Protein AF-0000000080875645 (afdb_homodimer)

Sequence (1184 aa):
MAVIDAKEEVVNSPVTSYVPTEGSVGKGWFVAWEEIKFLFTTREGLLGNYDYAWLLTPDVPPFNRKYKDRVKPFYGIDERIPLLLTLLLGLQHSLAMVGGVVTPPLLIAGASGANLNAETVAYLVSASLILSGIFSFFQIMRFKVFNTGFYIGTGMISVVGEAFAVVPIAQAYFTGQYEGGRCSTVNGVKQPCPEAYGSFIGTVAVVMLFQVLISLIKPRTLMKIFPNLVTGMVLLCIGGGLVASGVKSWAGGSGPCEAGMARPESGFFKLCPNIKAPEPRPWGDPSFIGLGFSVYATILLVELFGAPLIRNCSVVAGLLVGAIISAATGFIDSKTITAAPSGTFVWVKTFPLSVDGSLVLPLLACCITTLVSCLGDVIATAEVSGIDIDGTSGDLDTRVQGGLTADGIWSVLAALGTCTPLVCFAQNNGVIALTGCASRRAGYACCFFLLLAGIASKFGASLVALPPSVIGGMTTFLFTTIVVSGLRILSTVTWNRRNRFIITAALALGLADLIVPDWLVHLLPTGKGGSLQGFYDGISVVIRTAYCLVAIVGVLLNWIIPEENTGDGGLLGSETSNRGAIAGSEPGRKVDMAVIDAKEEVVNSPVTSYVPTEGSVGKGWFVAWEEIKFLFTTREGLLGNYDYAWLLTPDVPPFNRKYKDRVKPFYGIDERIPLLLTLLLGLQHSLAMVGGVVTPPLLIAGASGANLNAETVAYLVSASLILSGIFSFFQIMRFKVFNTGFYIGTGMISVVGEAFAVVPIAQAYFTGQYEGGRCSTVNGVKQPCPEAYGSFIGTVAVVMLFQVLISLIKPRTLMKIFPNLVTGMVLLCIGGGLVASGVKSWAGGSGPCEAGMARPESGFFKLCPNIKAPEPRPWGDPSFIGLGFSVYATILLVELFGAPLIRNCSVVAGLLVGAIISAATGFIDSKTITAAPSGTFVWVKTFPLSVDGSLVLPLLACCITTLVSCLGDVIATAEVSGIDIDGTSGDLDTRVQGGLTADGIWSVLAALGTCTPLVCFAQNNGVIALTGCASRRAGYACCFFLLLAGIASKFGASLVALPPSVIGGMTTFLFTTIVVSGLRILSTVTWNRRNRFIITAALALGLADLIVPDWLVHLLPTGKGGSLQGFYDGISVVIRTAYCLVAIVGVLLNWIIPEENTGDGGLLGSETSNRGAIAGSEPGRKVD

Solvent-accessible surface area (backbone atoms only — not comparable to full-atom values): 59521 Å² total; per-residue (Å²): 132,80,85,68,81,79,76,74,74,78,67,80,69,70,76,79,74,80,69,81,76,88,77,70,70,91,50,43,66,58,47,49,49,52,49,52,48,40,34,74,70,34,65,59,23,32,58,44,94,63,71,65,61,61,41,64,40,34,53,37,91,68,69,27,64,82,56,71,81,62,80,75,65,74,40,40,49,84,44,87,70,22,46,52,56,24,47,53,49,2,47,39,48,31,43,41,41,45,63,59,36,39,42,49,38,50,44,40,32,21,70,56,23,35,25,42,54,69,69,57,32,16,48,42,25,12,33,38,30,31,51,24,13,54,51,18,44,50,24,29,63,34,48,71,46,76,101,48,99,48,38,35,10,46,50,40,64,45,44,34,26,49,40,69,63,49,44,62,55,46,28,45,50,37,52,48,34,43,75,69,57,79,27,52,61,60,97,78,36,72,40,62,27,60,58,59,50,11,22,49,29,33,30,46,30,57,55,27,50,51,35,36,57,55,29,71,47,59,67,70,59,50,42,69,66,52,33,52,69,38,46,12,52,27,33,29,33,40,15,50,55,44,23,42,55,12,42,32,12,14,24,27,26,65,36,81,21,51,27,64,87,61,57,48,87,64,69,67,30,32,18,18,68,24,64,83,41,80,65,45,39,45,50,22,30,50,67,30,44,48,39,8,44,50,12,40,50,40,23,52,48,26,56,64,34,33,15,66,54,45,30,64,22,15,61,46,52,8,44,51,53,25,48,52,53,30,58,75,71,47,46,45,51,63,63,51,35,69,70,37,52,72,60,51,60,73,66,77,67,84,60,61,67,36,75,46,68,31,48,51,57,47,48,49,50,38,43,53,50,50,48,53,50,31,49,54,36,47,53,49,40,34,52,63,41,68,45,74,77,89,53,89,59,69,56,58,58,45,25,43,36,0,34,41,28,32,31,17,50,48,12,24,52,29,14,76,49,71,31,61,48,38,29,59,50,58,64,49,45,53,49,23,60,73,58,28,48,28,22,38,61,26,40,49,35,15,23,50,50,28,31,52,46,11,28,29,23,41,53,23,17,48,60,66,29,46,45,43,12,35,55,9,20,40,39,22,47,54,24,26,44,40,23,47,51,10,50,54,41,41,36,72,48,73,85,45,70,67,50,49,48,44,51,26,61,13,44,30,56,16,49,35,34,50,43,38,56,53,51,62,61,59,57,52,82,81,77,67,76,63,93,56,37,41,55,56,46,16,49,50,42,32,70,66,27,24,28,52,46,20,40,53,46,26,42,51,47,59,70,68,50,73,79,78,74,74,67,83,78,37,82,88,55,80,73,85,67,86,77,71,83,86,73,84,77,77,80,82,88,66,80,131,134,78,84,71,79,80,76,75,75,79,69,81,70,72,77,79,74,81,70,81,75,87,78,69,67,91,50,42,68,57,48,50,49,52,49,50,48,40,33,75,69,33,65,57,22,31,57,44,92,64,71,63,60,60,41,65,40,34,54,37,92,68,69,27,64,81,55,72,81,62,79,76,65,75,38,40,50,83,45,86,70,24,47,51,57,24,48,52,49,2,46,38,49,31,44,39,40,45,62,59,36,39,42,51,39,52,45,40,31,21,70,57,23,34,25,43,53,70,68,57,34,17,47,42,26,12,31,38,28,30,50,24,12,54,49,17,43,50,23,30,63,34,48,70,44,76,100,48,101,48,37,35,11,45,52,41,63,45,44,35,26,48,40,70,64,49,43,61,55,46,27,46,49,36,52,49,34,45,74,68,55,79,26,53,61,60,96,79,36,71,41,62,26,59,58,60,51,12,21,50,28,33,30,46,30,57,56,26,50,51,36,35,58,55,28,72,48,57,67,68,59,51,41,68,66,52,33,53,69,38,48,13,53,27,33,30,33,42,16,51,53,44,24,43,56,12,42,32,12,13,24,27,26,64,38,81,19,50,28,64,86,61,58,48,85,65,66,68,30,33,18,17,70,25,64,83,41,80,65,45,38,44,53,21,30,51,68,30,44,48,39,9,44,49,10,40,50,40,23,52,48,25,56,64,35,34,14,66,55,45,30,64,22,15,58,45,52,7,43,51,53,26,48,53,52,31,57,74,70,45,46,45,51,62,64,53,35,68,69,38,51,73,59,51,62,75,64,76,67,84,59,62,68,37,76,47,69,32,47,49,60,48,47,51,51,38,43,52,51,49,47,54,52,31,50,52,36,47,53,49,41,33,52,62,40,68,45,74,77,89,54,90,59,69,58,57,57,43,25,43,35,1,35,41,27,32,31,16,51,48,14,24,52,28,14,75,50,70,30,59,48,36,29,60,49,57,63,49,44,54,49,22,59,72,60,27,48,28,24,38,61,26,39,49,35,14,21,50,49,29,32,52,47,10,29,30,22,40,53,24,17,48,60,66,29,44,46,43,11,36,54,9,19,39,40,22,48,53,22,26,44,39,23,48,51,10,50,55,43,42,38,71,47,75,85,44,71,67,50,49,48,42,51,24,62,14,44,28,57,16,49,35,33,51,43,39,57,53,51,62,62,58,55,55,82,81,74,65,76,62,94,56,36,40,55,54,46,15,49,50,40,34,69,66,29,27,28,52,47,21,39,53,46,25,43,51,47,59,70,69,50,75,79,77,75,75,64,83,77,36,82,90,55,81,73,81,68,87,78,73,84,86,74,86,76,76,82,76,83,76,81,123

Organism: NCBI:txid59557

Nearest PDB structures (foldseek):
  5i6c-assembly1_A  TM=9.306E-01  e=8.807E-38  Aspergillus nidulans FGSC A4
  5i6c-assembly1_B  TM=9.291E-01  e=1.054E-37  Aspergillus nidulans FGSC A4
  8jez-assembly1_A-2  TM=8.259E-01  e=8.823E-18  Homo sapiens
  7ytw-assembly1_A  TM=8.132E-01  e=2.565E-16  Mus musculus
  3qe7-assembly1_A  TM=7.320E-01  e=7.212E-12  Escherichia coli K-12

InterPro domains:
  IPR006042 Xanthine/uracil permease [TIGR00801] (80-560)
  IPR006043 Nucleobase cation symporter 2 family [PF00860] (86-254)
  IPR006043 Nucleobase cation symporter 2 family [PF00860] (281-517)

Secondary structure (DSSP, 8-state):
---------------------S--STTHHHHHHHHHHHHHHSHHHHTTT--HHHHH--S-TTGGGGGTTPPPP-B-TT----HHHHHHHHHHHHHHHHHHHHHHHHHHHSTTTT---HHHHHHHHHHHHHHHHHHHHHHHH-EE-TTSS-EES-SSS--EEE-TTHHHHHHHHHHHHHHHTSS-EETTEEPP-HHHHHHHHHHHHHHHHHHHHHTTS-HHHHHHHS-HHHHHHHHHHHHHHHHHHHHHHHTT-SSTT--TTS--SSSTTSSBS-TTSSS-B-TT-HHHHHHHHHHHHHHHHHHHH--HHHHTTHHHHHHHHHHHHHHHHT---HHHHHHS-SB--TTSS-------GGGHHHHHHHHHHHHHHHHHHHHHHHHHTT--SSSS-THHHHHHHHHHHHHHHHHHHHHHTT---EEE-SHHHHHHHHH-B--HHHHHHHHHHHHHHHHBHHHHHHHHHS-HHHHHHHHHHHHHHHHHHHHHHHHTS---HHHHHHHHHHHHHHHHHHHSTTTTGGGS-S---STTHHHHHHHHHHHT-HHHHHHHHHHHHHHHSPP----S--TT--------------------/---------------------S--STTHHHHHHHHHHHHHHSHHHHTTT--HHHHH--S-TTGGGGGTTPPPP-B-TT----HHHHHHHHHHHHHHHHHHHHHHHHHHHSTTTT---HHHHHHHHHHHHHHHHHHHHHHHH-EE-TTSS-EES-SSS--EEE-TTHHHHHHHHHHHHHHHTSS-EETTEEPP-HHHHHHHHHHHHHHHHHHHHHTTS-HHHHHHHS-HHHHHHHHHHHHHHHHHHHHHHHTT-SSTT--TTS--SSSGGGSBS-TTSSS-B-TT-HHHHHHHHHHHHHHHHHHHH--HHHHTTHHHHHHHHHHHHHHHHT---HHHHHHS-SB--TTSS-------GGGHHHHHHHHHHHHHHHHHHHHHHHHHTT--SSSS-THHHHHHHHHHHHHHHHHHHHHHTT---EEE-SHHHHHHHHH-B--HHHHHHHHHHHHHHHHBHHHHHHHHHS-HHHHHHHHHHHHHHHHHHHHHHHHTS---HHHHHHHHHHHHHHHHHHHSTTTTGGGS-S---STTHHHHHHHHHHHT-HHHHHHHHHHHHHHHSPP----S--SS--------------------

Structure (mmCIF, N/CA/C/O backbone):
data_AF-0000000080875645-model_v1
#
loop_
_entity.id
_entity.type
_entity.pdbx_description
1 polymer 'Purine permease'
#
loop_
_atom_site.group_PDB
_atom_site.id
_atom_site.type_symbol
_atom_site.label_atom_id
_atom_site.label_alt_id
_atom_site.label_comp_id
_atom_site.label_asym_id
_atom_site.label_entity_id
_atom_site.label_seq_id
_atom_site.pdbx_PDB_ins_code
_atom_site.Cartn_x
_atom_site.Cartn_y
_atom_site.Cartn_z
_atom_site.occupancy
_atom_site.B_iso_or_equiv
_atom_site.auth_seq_id
_atom_site.auth_comp_id
_atom_site.auth_asym_id
_atom_site.auth_atom_id
_atom_site.pdbx_PDB_model_num
ATOM 1 N N . MET A 1 1 ? -52.312 -11.031 -41.438 1 20.42 1 MET A N 1
ATOM 2 C CA . MET A 1 1 ? -52.719 -11.195 -40.062 1 20.42 1 MET A CA 1
ATOM 3 C C . MET A 1 1 ? -51.906 -12.281 -39.375 1 20.42 1 MET A C 1
ATOM 5 O O . MET A 1 1 ? -51.594 -12.156 -38.188 1 20.42 1 MET A O 1
ATOM 9 N N . ALA A 1 2 ? -51.812 -13.539 -39.875 1 22.53 2 ALA A N 1
ATOM 10 C CA . ALA A 1 2 ? -51.531 -14.789 -39.188 1 22.53 2 ALA A CA 1
ATOM 11 C C . ALA A 1 2 ? -50.062 -14.844 -38.781 1 22.53 2 ALA A C 1
ATOM 13 O O . ALA A 1 2 ? -49.562 -15.891 -38.344 1 22.53 2 ALA A O 1
ATOM 14 N N . VAL A 1 3 ? -49.125 -14.094 -39.344 1 25.12 3 VAL A N 1
ATOM 15 C CA . VAL A 1 3 ? -47.688 -14.289 -39.188 1 25.12 3 VAL A CA 1
ATOM 16 C C . VAL A 1 3 ? -47.312 -14.078 -37.719 1 25.12 3 VAL A C 1
ATOM 18 O O . VAL A 1 3 ? -47.094 -12.953 -37.281 1 25.12 3 VAL A O 1
ATOM 21 N N . ILE A 1 4 ? -48.25 -14.578 -36.781 1 27.23 4 ILE A N 1
ATOM 22 C CA . ILE A 1 4 ? -48.062 -14.398 -35.312 1 27.23 4 ILE A CA 1
ATOM 23 C C . ILE A 1 4 ? -46.719 -14.977 -34.906 1 27.23 4 ILE A C 1
ATOM 25 O O . ILE A 1 4 ? -46.375 -16.109 -35.25 1 27.23 4 ILE A O 1
ATOM 29 N N . ASP A 1 5 ? -45.781 -14.141 -34.375 1 23.84 5 ASP A N 1
ATOM 30 C CA . ASP A 1 5 ? -44.375 -14.148 -34.031 1 23.84 5 ASP A CA 1
ATOM 31 C C . ASP A 1 5 ? -44.062 -15.188 -32.938 1 23.84 5 ASP A C 1
ATOM 33 O O . ASP A 1 5 ? -44.594 -15.109 -31.844 1 23.84 5 ASP A O 1
ATOM 37 N N . ALA A 1 6 ? -43.906 -16.547 -33.188 1 23.02 6 ALA A N 1
ATOM 38 C CA . ALA A 1 6 ? -43.531 -17.703 -32.375 1 23.02 6 ALA A CA 1
ATOM 39 C C . ALA A 1 6 ? -42.281 -17.391 -31.531 1 23.02 6 ALA A C 1
ATOM 41 O O . ALA A 1 6 ? -41.156 -17.344 -32.062 1 23.02 6 ALA A O 1
ATOM 42 N N . LYS A 1 7 ? -42.344 -16.438 -30.625 1 30.3 7 LYS A N 1
ATOM 43 C CA . LYS A 1 7 ? -41.312 -16.219 -29.625 1 30.3 7 LYS A CA 1
ATOM 44 C C . LYS A 1 7 ? -40.969 -17.531 -28.922 1 30.3 7 LYS A C 1
ATOM 46 O O . LYS A 1 7 ? -41.719 -18.016 -28.094 1 30.3 7 LYS A O 1
ATOM 51 N N . GLU A 1 8 ? -40.406 -18.547 -29.672 1 24.39 8 GLU A N 1
ATOM 52 C CA . GLU A 1 8 ? -39.938 -19.797 -29.078 1 24.39 8 GLU A CA 1
ATOM 53 C C . GLU A 1 8 ? -39.156 -19.547 -27.812 1 24.39 8 GLU A C 1
ATOM 55 O O . GLU A 1 8 ? -38.156 -18.812 -27.828 1 24.39 8 GLU A O 1
ATOM 60 N N . GLU A 1 9 ? -39.75 -19.547 -26.656 1 27.86 9 GLU A N 1
ATOM 61 C CA . GLU A 1 9 ? -39.188 -19.594 -25.312 1 27.86 9 GLU A CA 1
ATOM 62 C C . GLU A 1 9 ? -38.094 -20.641 -25.203 1 27.86 9 GLU A C 1
ATOM 64 O O . GLU A 1 9 ? -38.344 -21.844 -25.266 1 27.86 9 GLU A O 1
ATOM 69 N N . VAL A 1 10 ? -36.938 -20.469 -25.797 1 26.8 10 VAL A N 1
ATOM 70 C CA . VAL A 1 10 ? -35.75 -21.281 -25.516 1 26.8 10 VAL A CA 1
ATOM 71 C C . VAL A 1 10 ? -35.625 -21.5 -24 1 26.8 10 VAL A C 1
ATOM 73 O O . VAL A 1 10 ? -35.312 -20.562 -23.266 1 26.8 10 VAL A O 1
ATOM 76 N N . VAL A 1 11 ? -36.625 -22.156 -23.375 1 27.53 11 VAL A N 1
ATOM 77 C CA . VAL A 1 11 ? -36.469 -22.688 -22.016 1 27.53 11 VAL A CA 1
ATOM 78 C C . VAL A 1 11 ? -35.062 -23.297 -21.859 1 27.53 11 VAL A C 1
ATOM 80 O O . VAL A 1 11 ? -34.656 -24.141 -22.641 1 27.53 11 VAL A O 1
ATOM 83 N N . ASN A 1 12 ? -34.188 -22.547 -21.359 1 28.5 12 ASN A N 1
ATOM 84 C CA . ASN A 1 12 ? -32.875 -22.969 -20.891 1 28.5 12 ASN A CA 1
ATOM 85 C C . ASN A 1 12 ? -32.938 -24.328 -20.219 1 28.5 12 ASN A C 1
ATOM 87 O O . ASN A 1 12 ? -33.625 -24.516 -19.219 1 28.5 12 ASN A O 1
ATOM 91 N N . SER A 1 13 ? -33.125 -25.438 -21 1 27.88 13 SER A N 1
ATOM 92 C CA . SER A 1 13 ? -33.125 -26.828 -20.562 1 27.88 13 SER A CA 1
ATOM 93 C C . SER A 1 13 ? -32.094 -27.062 -19.438 1 27.88 13 SER A C 1
ATOM 95 O O . SER A 1 13 ? -30.938 -26.703 -19.578 1 27.88 13 SER A O 1
ATOM 97 N N . PRO A 1 14 ? -32.531 -27.109 -18.156 1 30.81 14 PRO A N 1
ATOM 98 C CA . PRO A 1 14 ? -31.625 -27.547 -17.109 1 30.81 14 PRO A CA 1
ATOM 99 C C . PRO A 1 14 ? -30.797 -28.781 -17.5 1 30.81 14 PRO A C 1
ATOM 101 O O . PRO A 1 14 ? -31.297 -29.656 -18.219 1 30.81 14 PRO A O 1
ATOM 104 N N . VAL A 1 15 ? -29.609 -28.734 -17.781 1 31.89 15 VAL A N 1
ATOM 105 C CA . VAL A 1 15 ? -28.766 -29.922 -17.938 1 31.89 15 VAL A CA 1
ATOM 106 C C . VAL A 1 15 ? -29.219 -31 -16.953 1 31.89 15 VAL A C 1
ATOM 108 O O . VAL A 1 15 ? -29.453 -30.719 -15.773 1 31.89 15 VAL A O 1
ATOM 111 N N . THR A 1 16 ? -29.969 -32.031 -17.359 1 29.97 16 THR A N 1
ATOM 112 C CA . THR A 1 16 ? -30.344 -33.219 -16.609 1 29.97 16 THR A CA 1
ATOM 113 C C . THR A 1 16 ? -29.203 -33.688 -15.711 1 29.97 16 THR A C 1
ATOM 115 O O . THR A 1 16 ? -28.109 -34 -16.188 1 29.97 16 THR A O 1
ATOM 118 N N . SER A 1 17 ? -29.141 -33.25 -14.461 1 31.5 17 SER A N 1
ATOM 119 C CA . SER A 1 17 ? -28.234 -33.719 -13.422 1 31.5 17 SER A CA 1
ATOM 120 C C . SER A 1 17 ? -28.25 -35.25 -13.352 1 31.5 17 SER A C 1
ATOM 122 O O . SER A 1 17 ? -29.312 -35.875 -13.188 1 31.5 17 SER A O 1
ATOM 124 N N . TYR A 1 18 ? -27.438 -36 -14.094 1 27.95 18 TYR A N 1
ATOM 125 C CA . TYR A 1 18 ? -27.312 -37.438 -13.828 1 27.95 18 TYR A CA 1
ATOM 126 C C . TYR A 1 18 ? -27.078 -37.688 -12.344 1 27.95 18 TYR A C 1
ATOM 128 O O . TYR A 1 18 ? -26.062 -37.25 -11.789 1 27.95 18 TYR A O 1
ATOM 136 N N . VAL A 1 19 ? -28.109 -37.812 -11.547 1 32.06 19 VAL A N 1
ATOM 137 C CA . VAL A 1 19 ? -28.031 -38.281 -10.164 1 32.06 19 VAL A CA 1
ATOM 138 C C . VAL A 1 19 ? -27.484 -39.688 -10.133 1 32.06 19 VAL A C 1
ATOM 140 O O . VAL A 1 19 ? -28.078 -40.594 -10.734 1 32.06 19 VAL A O 1
ATOM 143 N N . PRO A 1 20 ? -26.25 -39.906 -9.703 1 31.66 20 PRO A N 1
ATOM 144 C CA . PRO A 1 20 ? -25.812 -41.281 -9.531 1 31.66 20 PRO A CA 1
ATOM 145 C C . PRO A 1 20 ? -26.797 -42.125 -8.711 1 31.66 20 PRO A C 1
ATOM 147 O O . PRO A 1 20 ? -27.312 -41.656 -7.695 1 31.66 20 PRO A O 1
ATOM 150 N N . THR A 1 21 ? -27.531 -43.031 -9.273 1 30.97 21 THR A N 1
ATOM 151 C CA . THR A 1 21 ? -28.312 -43.969 -8.516 1 30.97 21 THR A CA 1
ATOM 152 C C . THR A 1 21 ? -27.453 -44.719 -7.512 1 30.97 21 THR A C 1
ATOM 154 O O . THR A 1 21 ? -26.281 -45 -7.781 1 30.97 21 THR A O 1
ATOM 157 N N . GLU A 1 22 ? -27.688 -44.844 -6.176 1 34.69 22 GLU A N 1
ATOM 158 C CA . GLU A 1 22 ? -27.109 -45.406 -4.961 1 34.69 22 GLU A CA 1
ATOM 159 C C . GLU A 1 22 ? -26.547 -46.781 -5.215 1 34.69 22 GLU A C 1
ATOM 161 O O . GLU A 1 22 ? -25.641 -47.25 -4.5 1 34.69 22 GLU A O 1
ATOM 166 N N . GLY A 1 23 ? -27.266 -47.844 -5.84 1 35.56 23 GLY A N 1
ATOM 167 C CA . GLY A 1 23 ? -27.141 -49.281 -5.598 1 35.56 23 GLY A CA 1
ATOM 168 C C . GLY A 1 23 ? -25.812 -49.844 -6.059 1 35.56 23 GLY A C 1
ATOM 169 O O . GLY A 1 23 ? -25.469 -50.969 -5.734 1 35.56 23 GLY A O 1
ATOM 170 N N . SER A 1 24 ? -25.328 -49.812 -7.316 1 36.06 24 SER A N 1
ATOM 171 C CA . SER A 1 24 ? -24.422 -50.812 -7.879 1 36.06 24 SER A CA 1
ATOM 172 C C . SER A 1 24 ? -23 -50.594 -7.398 1 36.06 24 SER A C 1
ATOM 174 O O . SER A 1 24 ? -22.266 -49.781 -7.945 1 36.06 24 SER A O 1
ATOM 176 N N . VAL A 1 25 ? -22.656 -50.781 -6.219 1 40.81 25 VAL A N 1
ATOM 177 C CA . VAL A 1 25 ? -21.359 -50.875 -5.586 1 40.81 25 VAL A CA 1
ATOM 178 C C . VAL A 1 25 ? -20.422 -51.75 -6.422 1 40.81 25 VAL A C 1
ATOM 180 O O . VAL A 1 25 ? -19.234 -51.469 -6.52 1 40.81 25 VAL A O 1
ATOM 183 N N . GLY A 1 26 ? -20.781 -53.125 -6.641 1 43.38 26 GLY A N 1
ATOM 184 C CA . GLY A 1 26 ? -19.953 -54.125 -7.281 1 43.38 26 GLY A CA 1
ATOM 185 C C . GLY A 1 26 ? -19.469 -53.719 -8.656 1 43.38 26 GLY A C 1
ATOM 186 O O . GLY A 1 26 ? -18.547 -54.344 -9.211 1 43.38 26 GLY A O 1
ATOM 187 N N . LYS A 1 27 ? -20.25 -53.094 -9.555 1 49.66 27 LYS A N 1
ATOM 188 C CA . LYS A 1 27 ? -20.203 -52.719 -10.961 1 49.66 27 LYS A CA 1
ATOM 189 C C . LYS A 1 27 ? -19.5 -51.375 -11.141 1 49.66 27 LYS A C 1
ATOM 191 O O . LYS A 1 27 ? -19.688 -50.688 -12.156 1 49.66 27 LYS A O 1
ATOM 196 N N . GLY A 1 28 ? -18.641 -50.969 -10.242 1 48.47 28 GLY A N 1
ATOM 197 C CA . GLY A 1 28 ? -17.891 -49.719 -10.172 1 48.47 28 GLY A CA 1
ATOM 198 C C . GLY A 1 28 ? -16.969 -49.5 -11.352 1 48.47 28 GLY A C 1
ATOM 199 O O . GLY A 1 28 ? -16.969 -48.438 -11.977 1 48.47 28 GLY A O 1
ATOM 200 N N . TRP A 1 29 ? -16.016 -50.562 -11.406 1 58.22 29 TRP A N 1
ATOM 201 C CA . TRP A 1 29 ? -15.078 -50.469 -12.523 1 58.22 29 TRP A CA 1
ATOM 202 C C . TRP A 1 29 ? -15.82 -50.469 -13.859 1 58.22 29 TRP A C 1
ATOM 204 O O . TRP A 1 29 ? -15.422 -49.75 -14.789 1 58.22 29 TRP A O 1
ATOM 214 N N . PHE A 1 30 ? -16.797 -51.344 -13.93 1 61 30 PHE A N 1
ATOM 215 C CA . PHE A 1 30 ? -17.562 -51.406 -15.172 1 61 30 PHE A CA 1
ATOM 216 C C . PHE A 1 30 ? -18.266 -50.094 -15.43 1 61 30 PHE A C 1
ATOM 218 O O . PHE A 1 30 ? -18.328 -49.625 -16.562 1 61 30 PHE A O 1
ATOM 225 N N . VAL A 1 31 ? -18.781 -49.562 -14.406 1 63.56 31 VAL A N 1
ATOM 226 C CA . VAL A 1 31 ? -19.453 -48.25 -14.539 1 63.56 31 VAL A CA 1
ATOM 227 C C . VAL A 1 31 ? -18.438 -47.188 -14.953 1 63.56 31 VAL A C 1
ATOM 229 O O . VAL A 1 31 ? -18.734 -46.344 -15.805 1 63.56 31 VAL A O 1
ATOM 232 N N . ALA A 1 32 ? -17.297 -47.344 -14.312 1 69.94 32 ALA A N 1
ATOM 233 C CA . ALA A 1 32 ? -16.25 -46.406 -14.68 1 69.94 32 ALA A CA 1
ATOM 234 C C . ALA A 1 32 ? -15.852 -46.562 -16.141 1 69.94 32 ALA A C 1
ATOM 236 O O . ALA A 1 32 ? -15.625 -45.562 -16.844 1 69.94 32 ALA A O 1
ATOM 237 N N . TRP A 1 33 ? -15.766 -47.812 -16.547 1 70.56 33 TRP A N 1
ATOM 238 C CA . TRP A 1 33 ? -15.391 -48.062 -17.938 1 70.56 33 TRP A CA 1
ATOM 239 C C . TRP A 1 33 ? -16.469 -47.594 -18.891 1 70.56 33 TRP A C 1
ATOM 241 O O . TRP A 1 33 ? -16.156 -47.031 -19.953 1 70.56 33 TRP A O 1
ATOM 251 N N . GLU A 1 34 ? -17.703 -47.781 -18.594 1 70.5 34 GLU A N 1
ATOM 252 C CA . GLU A 1 34 ? -18.797 -47.312 -19.453 1 70.5 34 GLU A CA 1
ATOM 253 C C . GLU A 1 34 ? -18.844 -45.781 -19.531 1 70.5 34 GLU A C 1
ATOM 255 O O . GLU A 1 34 ? -19.141 -45.25 -20.578 1 70.5 34 GLU A O 1
ATOM 260 N N . GLU A 1 35 ? -18.531 -45.281 -18.484 1 74.25 35 GLU A N 1
ATOM 261 C CA . GLU A 1 35 ? -18.5 -43.812 -18.469 1 74.25 35 GLU A CA 1
ATOM 262 C C . GLU A 1 35 ? -17.359 -43.281 -19.344 1 74.25 35 GLU A C 1
ATOM 264 O O . GLU A 1 35 ? -17.531 -42.281 -20.062 1 74.25 35 GLU A O 1
ATOM 269 N N . ILE A 1 36 ? -16.25 -43.938 -19.234 1 75.56 36 ILE A N 1
ATOM 270 C CA . ILE A 1 36 ? -15.094 -43.562 -20.031 1 75.56 36 ILE A CA 1
ATOM 271 C C . ILE A 1 36 ? -15.406 -43.75 -21.516 1 75.56 36 ILE A C 1
ATOM 273 O O . ILE A 1 36 ? -15.07 -42.875 -22.328 1 75.56 36 ILE A O 1
ATOM 277 N N . LYS A 1 37 ? -16.062 -44.812 -21.766 1 71.88 37 LYS A N 1
ATOM 278 C CA . LYS A 1 37 ? -16.438 -45.094 -23.156 1 71.88 37 LYS A CA 1
ATOM 279 C C . LYS A 1 37 ? -17.406 -44.031 -23.672 1 71.88 37 LYS A C 1
ATOM 281 O O . LYS A 1 37 ? -17.297 -43.594 -24.812 1 71.88 37 LYS A O 1
ATOM 286 N N . PHE A 1 38 ? -18.281 -43.688 -22.875 1 73.56 38 PHE A N 1
ATOM 287 C CA . PHE A 1 38 ? -19.25 -42.656 -23.266 1 73.56 38 PHE A CA 1
ATOM 288 C C . PHE A 1 38 ? -18.562 -41.344 -23.516 1 73.56 38 PHE A C 1
ATOM 290 O O . PHE A 1 38 ? -18.859 -40.656 -24.5 1 73.56 38 PHE A O 1
ATOM 297 N N . LEU A 1 39 ? -17.688 -41.031 -22.703 1 75.75 39 LEU A N 1
ATOM 298 C CA . LEU A 1 39 ? -17 -39.719 -22.781 1 75.75 39 LEU A CA 1
ATOM 299 C C . LEU A 1 39 ? -16.156 -39.625 -24.047 1 75.75 39 LEU A C 1
ATOM 301 O O . LEU A 1 39 ? -16.062 -38.562 -24.656 1 75.75 39 LEU A O 1
ATOM 305 N N . PHE A 1 40 ? -15.656 -40.781 -24.516 1 78.81 40 PHE A N 1
ATOM 306 C CA . PHE A 1 40 ? -14.695 -40.719 -25.609 1 78.81 40 PHE A CA 1
ATOM 307 C C . PHE A 1 40 ? -15.352 -41.094 -26.938 1 78.81 40 PHE A C 1
ATOM 309 O O . PHE A 1 40 ? -14.797 -40.844 -28 1 78.81 40 PHE A O 1
ATOM 316 N N . THR A 1 41 ? -16.609 -41.625 -26.844 1 75.69 41 THR A N 1
ATOM 317 C CA . THR A 1 41 ? -17.125 -42.219 -28.094 1 75.69 41 THR A CA 1
ATOM 318 C C . THR A 1 41 ? -18.391 -41.469 -28.531 1 75.69 41 THR A C 1
ATOM 320 O O . THR A 1 41 ? -18.844 -41.625 -29.672 1 75.69 41 THR A O 1
ATOM 323 N N . THR A 1 42 ? -19 -40.781 -27.688 1 79.44 42 THR A N 1
ATOM 324 C CA . THR A 1 42 ? -20.25 -40.125 -28.062 1 79.44 42 THR A CA 1
ATOM 325 C C . THR A 1 42 ? -20.047 -38.625 -28.25 1 79.44 42 THR A C 1
ATOM 327 O O . THR A 1 42 ? -19.156 -38.031 -27.641 1 79.44 42 THR A O 1
ATOM 330 N N . ARG A 1 43 ? -20.812 -38.094 -29.141 1 81.5 43 ARG A N 1
ATOM 331 C CA . ARG A 1 43 ? -20.766 -36.656 -29.391 1 81.5 43 ARG A CA 1
ATOM 332 C C . ARG A 1 43 ? -21.156 -35.875 -28.156 1 81.5 43 ARG A C 1
ATOM 334 O O . ARG A 1 43 ? -20.578 -34.844 -27.859 1 81.5 43 ARG A O 1
ATOM 341 N N . GLU A 1 44 ? -22.062 -36.438 -27.469 1 78.44 44 GLU A N 1
ATOM 342 C CA . GLU A 1 44 ? -22.5 -35.781 -26.25 1 78.44 44 GLU A CA 1
ATOM 343 C C . GLU A 1 44 ? -21.406 -35.812 -25.188 1 78.44 44 GLU A C 1
ATOM 345 O O . GLU A 1 44 ? -21.234 -34.844 -24.438 1 78.44 44 GLU A O 1
ATOM 350 N N . GLY A 1 45 ? -20.75 -36.844 -25.172 1 79.81 45 GLY A N 1
ATOM 351 C CA . GLY A 1 45 ? -19.656 -36.969 -24.234 1 79.81 45 GLY A CA 1
ATOM 352 C C . GLY A 1 45 ? -18.438 -36.156 -24.609 1 79.81 45 GLY A C 1
ATOM 353 O O . GLY A 1 45 ? -17.766 -35.594 -23.75 1 79.81 45 GLY A O 1
ATOM 354 N N . LEU A 1 46 ? -18.203 -36 -25.875 1 82.56 46 LEU A N 1
ATOM 355 C CA . LEU A 1 46 ? -17.031 -35.281 -26.359 1 82.56 46 LEU A CA 1
ATOM 356 C C . LEU A 1 46 ? -17.297 -33.781 -26.406 1 82.56 46 LEU A C 1
ATOM 358 O O . LEU A 1 46 ? -16.516 -32.969 -25.891 1 82.56 46 LEU A O 1
ATOM 362 N N . LEU A 1 47 ? -18.391 -33.281 -27.016 1 83.88 47 LEU A N 1
ATOM 363 C CA . LEU A 1 47 ? -18.625 -31.875 -27.25 1 83.88 47 LEU A CA 1
ATOM 364 C C . LEU A 1 47 ? -19.781 -31.359 -26.391 1 83.88 47 LEU A C 1
ATOM 366 O O . LEU A 1 47 ? -19.766 -30.219 -25.922 1 83.88 47 LEU A O 1
ATOM 370 N N . GLY A 1 48 ? -20.703 -32.156 -26.078 1 78 48 GLY A N 1
ATOM 371 C CA . GLY A 1 48 ? -21.891 -31.734 -25.344 1 78 48 GLY A CA 1
ATOM 372 C C . GLY A 1 48 ? -22.609 -30.562 -26 1 78 48 GLY A C 1
ATOM 373 O O . GLY A 1 48 ? -22.359 -30.25 -27.156 1 78 48 GLY A O 1
ATOM 374 N N . ASN A 1 49 ? -23.625 -29.875 -25.281 1 75.62 49 ASN A N 1
ATOM 375 C CA . ASN A 1 49 ? -24.406 -28.734 -25.781 1 75.62 49 ASN A CA 1
ATOM 376 C C . ASN A 1 49 ? -23.891 -27.422 -25.219 1 75.62 49 ASN A C 1
ATOM 378 O O . ASN A 1 49 ? -24.656 -26.453 -25.094 1 75.62 49 ASN A O 1
ATOM 382 N N 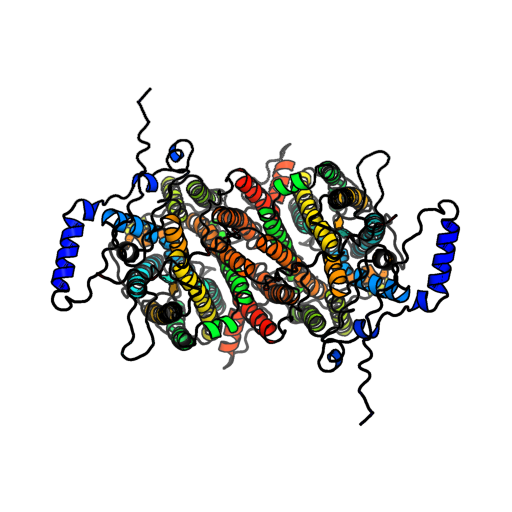. TYR A 1 50 ? -22.625 -27.391 -25.016 1 82.31 50 TYR A N 1
ATOM 383 C CA . TYR A 1 50 ? -22.047 -26.172 -24.484 1 82.31 50 TYR A CA 1
ATOM 384 C C . TYR A 1 50 ? -21.688 -25.203 -25.609 1 82.31 50 TYR A C 1
ATOM 386 O O . TYR A 1 50 ? -21.266 -25.625 -26.688 1 82.31 50 TYR A O 1
ATOM 394 N N . ASP A 1 51 ? -21.969 -23.922 -25.422 1 79.25 51 ASP A N 1
ATOM 395 C CA . ASP A 1 51 ? -21.609 -22.891 -26.391 1 79.25 51 ASP A CA 1
ATOM 396 C C . ASP A 1 51 ? -20.141 -22.516 -26.281 1 79.25 51 ASP A C 1
ATOM 398 O O . ASP A 1 51 ? -19.781 -21.531 -25.625 1 79.25 51 ASP A O 1
ATOM 402 N N . TYR A 1 52 ? -19.328 -23.203 -27.062 1 84.88 52 TYR A N 1
ATOM 403 C CA . TYR A 1 52 ? -17.875 -23 -27.016 1 84.88 52 TYR A CA 1
ATOM 404 C C . TYR A 1 52 ? -17.5 -21.656 -27.625 1 84.88 52 TYR A C 1
ATOM 406 O O . TYR A 1 52 ? -16.438 -21.109 -27.312 1 84.88 52 TYR A O 1
ATOM 414 N N . ALA A 1 53 ? -18.266 -21.094 -28.438 1 80.19 53 ALA A N 1
ATOM 415 C CA . ALA A 1 53 ? -17.984 -19.828 -29.094 1 80.19 53 ALA A CA 1
ATOM 416 C C . ALA A 1 53 ? -17.953 -18.688 -28.078 1 80.19 53 ALA A C 1
ATOM 418 O O . ALA A 1 53 ? -17.188 -17.719 -28.234 1 80.19 53 ALA A O 1
ATOM 419 N N . 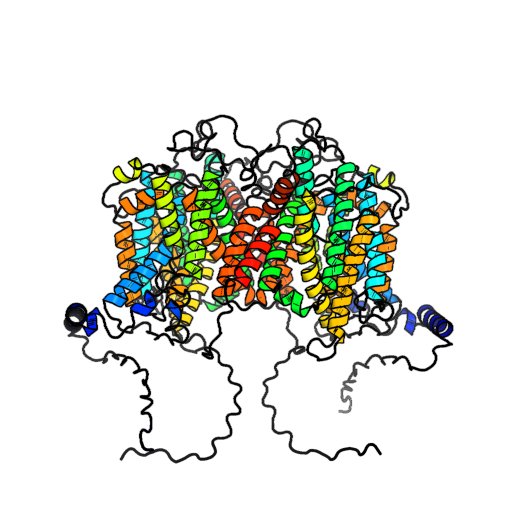TRP A 1 54 ? -18.75 -18.844 -27.156 1 80.06 54 TRP A N 1
ATOM 420 C CA . TRP A 1 54 ? -18.766 -17.828 -26.109 1 80.06 54 TRP A CA 1
ATOM 421 C C . TRP A 1 54 ? -17.438 -17.797 -25.375 1 80.06 54 TRP A C 1
ATOM 423 O O . TRP A 1 54 ? -16.922 -16.719 -25.047 1 80.06 54 TRP A O 1
ATOM 433 N N . LEU A 1 55 ? -16.875 -18.906 -25.156 1 80.31 55 LEU A N 1
ATOM 434 C CA . LEU A 1 55 ? -15.617 -19.016 -24.438 1 80.31 55 LEU A CA 1
ATOM 435 C C . LEU A 1 55 ? -14.477 -18.391 -25.234 1 80.31 55 LEU A C 1
ATOM 437 O O . LEU A 1 55 ? -13.484 -17.938 -24.672 1 80.31 55 LEU A O 1
ATOM 441 N N . LEU A 1 56 ? -14.711 -18.281 -26.578 1 80.31 56 LEU A N 1
ATOM 442 C CA . LEU A 1 56 ? -13.617 -17.875 -27.453 1 80.31 56 LEU A CA 1
ATOM 443 C C . LEU A 1 56 ? -13.867 -16.469 -28.016 1 80.31 56 LEU A C 1
ATOM 445 O O . LEU A 1 56 ? -13.023 -15.922 -28.719 1 80.31 56 LEU A O 1
ATOM 449 N N . THR A 1 57 ? -15 -15.844 -27.734 1 80.06 57 THR A N 1
ATOM 450 C CA . THR A 1 57 ? -15.336 -14.547 -28.312 1 80.06 57 THR A CA 1
ATOM 451 C C . THR A 1 57 ? -14.828 -13.414 -27.438 1 80.06 57 THR A C 1
ATOM 453 O O . THR A 1 57 ? -15.18 -13.328 -26.25 1 80.06 57 THR A O 1
ATOM 456 N N . PRO A 1 58 ? -13.977 -12.57 -28.062 1 79.19 58 PRO A N 1
ATOM 457 C CA . PRO A 1 58 ? -13.469 -11.414 -27.312 1 79.19 58 PRO A CA 1
ATOM 458 C C . PRO A 1 58 ? -14.57 -10.414 -26.953 1 79.19 58 PRO A C 1
ATOM 460 O O . PRO A 1 58 ? -15.594 -10.336 -27.641 1 79.19 58 PRO A O 1
ATOM 463 N N . ASP A 1 59 ? -14.32 -9.727 -25.844 1 77.44 59 ASP A N 1
ATOM 464 C CA . ASP A 1 59 ? -15.297 -8.75 -25.375 1 77.44 59 ASP A CA 1
ATOM 465 C C . ASP A 1 59 ? -15.086 -7.391 -26.047 1 77.44 59 ASP A C 1
ATOM 467 O O . ASP A 1 59 ? -14.836 -6.391 -25.359 1 77.44 59 ASP A O 1
ATOM 471 N N . VAL A 1 60 ? -14.984 -7.367 -27.297 1 76.5 60 VAL A N 1
ATOM 472 C CA . VAL A 1 60 ? -14.836 -6.152 -28.094 1 76.5 60 VAL A CA 1
ATOM 473 C C . VAL A 1 60 ? -16.094 -5.938 -28.953 1 76.5 60 VAL A C 1
ATOM 475 O O . VAL A 1 60 ? -16.578 -6.867 -29.609 1 76.5 60 VAL A O 1
ATOM 478 N N . PRO A 1 61 ? -16.562 -4.691 -28.734 1 67.88 61 PRO A N 1
ATOM 479 C CA . PRO A 1 61 ? -17.672 -4.441 -29.656 1 67.88 61 PRO A CA 1
ATOM 480 C C . PRO A 1 61 ? -17.234 -4.492 -31.125 1 67.88 61 PRO A C 1
ATOM 482 O O . PRO A 1 61 ? -16.156 -4.016 -31.469 1 67.88 61 PRO A O 1
ATOM 485 N N . PRO A 1 62 ? -18 -5.191 -31.828 1 68.19 62 PRO A N 1
ATOM 486 C CA . PRO A 1 62 ? -19.359 -5.727 -31.859 1 68.19 62 PRO A CA 1
ATOM 487 C C . PRO A 1 62 ? -19.406 -7.234 -31.625 1 68.19 62 PRO A C 1
ATOM 489 O O . PRO A 1 62 ? -20.484 -7.832 -31.641 1 68.19 62 PRO A O 1
ATOM 492 N N . PHE A 1 63 ? -18.188 -7.762 -31.484 1 70.44 63 PHE A N 1
ATOM 493 C CA . PHE A 1 63 ? -18.156 -9.219 -31.375 1 70.44 63 PHE A CA 1
ATOM 494 C C . PHE A 1 63 ? -18.953 -9.688 -30.156 1 70.44 63 PHE A C 1
ATOM 496 O O . PHE A 1 63 ? -19.484 -10.805 -30.156 1 70.44 63 PHE A O 1
ATOM 503 N N . ASN A 1 64 ? -19.031 -8.867 -29.203 1 66.44 64 ASN A N 1
ATOM 504 C CA . ASN A 1 64 ? -19.641 -9.289 -27.953 1 66.44 64 ASN A CA 1
ATOM 505 C C . ASN A 1 64 ? -21.141 -9.008 -27.938 1 66.44 64 ASN A C 1
ATOM 507 O O . ASN A 1 64 ? -21.797 -9.219 -26.922 1 66.44 64 ASN A O 1
ATOM 511 N N . ARG A 1 65 ? -21.672 -8.539 -28.953 1 65.62 65 ARG A N 1
ATOM 512 C CA . ARG A 1 65 ? -23.078 -8.133 -28.984 1 65.62 65 ARG A CA 1
ATOM 513 C C . ARG A 1 65 ? -24 -9.312 -28.688 1 65.62 65 ARG A C 1
ATOM 515 O O . ARG A 1 65 ? -25 -9.164 -27.984 1 65.62 65 ARG A O 1
ATOM 522 N N . LYS A 1 66 ? -23.578 -10.375 -29.203 1 66.94 66 LYS A N 1
ATOM 523 C CA . LYS A 1 66 ? -24.422 -11.555 -29.047 1 66.94 66 LYS A CA 1
ATOM 524 C C . LYS A 1 66 ? -24.391 -12.07 -27.609 1 66.94 66 LYS A C 1
ATOM 526 O O . LYS A 1 66 ? -25.344 -12.703 -27.156 1 66.94 66 LYS A O 1
ATOM 531 N N . TYR A 1 67 ? -23.375 -11.758 -26.938 1 68.44 67 TYR A N 1
ATOM 532 C CA . TYR A 1 67 ? -23.172 -12.422 -25.656 1 68.44 67 TYR A CA 1
ATOM 533 C C . TYR A 1 67 ? -23.281 -11.43 -24.5 1 68.44 67 TYR A C 1
ATOM 535 O O . TYR A 1 67 ? -22.984 -11.758 -23.359 1 68.44 67 TYR A O 1
ATOM 543 N N . LYS A 1 68 ? -23.688 -10.258 -24.734 1 64.31 68 LYS A N 1
ATOM 544 C CA . LYS A 1 68 ? -23.75 -9.227 -23.719 1 64.31 68 LYS A CA 1
ATOM 545 C C . LYS A 1 68 ? -24.734 -9.617 -22.609 1 64.31 68 LYS A C 1
ATOM 547 O O . LYS A 1 68 ? -24.453 -9.398 -21.422 1 64.31 68 LYS A O 1
ATOM 552 N N . ASP A 1 69 ? -25.891 -10.344 -22.953 1 62.34 69 ASP A N 1
ATOM 553 C CA . ASP A 1 69 ? -26.922 -10.664 -21.969 1 62.34 69 ASP A CA 1
ATOM 554 C C . ASP A 1 69 ? -27 -12.164 -21.719 1 62.34 69 ASP A C 1
ATOM 556 O O . ASP A 1 69 ? -28.031 -12.672 -21.25 1 62.34 69 ASP A O 1
ATOM 560 N N . ARG A 1 70 ? -25.953 -12.797 -21.922 1 64 70 ARG A N 1
ATOM 561 C CA . ARG A 1 70 ? -26.031 -14.25 -21.797 1 64 70 ARG A CA 1
ATOM 562 C C . ARG A 1 70 ? -25.922 -14.672 -20.328 1 64 70 ARG A C 1
ATOM 564 O O . ARG A 1 70 ? -25.141 -14.102 -19.562 1 64 70 ARG A O 1
ATOM 571 N N . VAL A 1 71 ? -26.906 -15.508 -19.969 1 64.62 71 VAL A N 1
ATOM 572 C CA . VAL A 1 71 ? -26.844 -16.125 -18.656 1 64.62 71 VAL A CA 1
ATOM 573 C C . VAL A 1 71 ? -25.938 -17.359 -18.703 1 64.62 71 VAL A C 1
ATOM 575 O O . VAL A 1 71 ? -26.172 -18.266 -19.516 1 64.62 71 VAL A O 1
ATOM 578 N N . LYS A 1 72 ? -24.922 -17.453 -18.016 1 72.81 72 LYS A N 1
ATOM 579 C CA . LYS A 1 72 ? -23.969 -18.562 -18 1 72.81 72 LYS A CA 1
ATOM 580 C C . LYS A 1 72 ? -24.516 -19.766 -17.266 1 72.81 72 LYS A C 1
ATOM 582 O O . LYS A 1 72 ? -25.109 -19.625 -16.188 1 72.81 72 LYS A O 1
ATOM 587 N N . PRO A 1 73 ? -24.406 -20.938 -17.922 1 77.12 73 PRO A N 1
ATOM 588 C CA . PRO A 1 73 ? -24.797 -22.141 -17.172 1 77.12 73 PRO A CA 1
ATOM 589 C C . PRO A 1 73 ? -23.875 -22.422 -15.992 1 77.12 73 PRO A C 1
ATOM 591 O O . PRO A 1 73 ? -22.688 -22.062 -16.031 1 77.12 73 PRO A O 1
ATOM 594 N N . PHE A 1 74 ? -24.453 -22.953 -14.891 1 86.38 74 PHE A N 1
ATOM 595 C CA . PHE A 1 74 ? -23.672 -23.281 -13.719 1 86.38 74 PHE A CA 1
ATOM 596 C C . PHE A 1 74 ? -23.562 -24.797 -13.555 1 86.38 74 PHE A C 1
ATOM 598 O O . PHE A 1 74 ? -24.562 -25.5 -13.562 1 86.38 74 PHE A O 1
ATOM 605 N N . TYR A 1 75 ? -22.359 -25.344 -13.578 1 89.56 75 TYR A N 1
ATOM 606 C CA . TYR A 1 75 ? -22.078 -26.75 -13.312 1 89.56 75 TYR A CA 1
ATOM 607 C C . TYR A 1 75 ? -21.578 -26.969 -11.891 1 89.56 75 TYR A C 1
ATOM 609 O O . TYR A 1 75 ? -20.547 -26.422 -11.5 1 89.56 75 TYR A O 1
ATOM 617 N N . GLY A 1 76 ? -22.25 -27.734 -11.156 1 90.44 76 GLY A N 1
ATOM 618 C CA . GLY A 1 76 ? -21.875 -28.016 -9.781 1 90.44 76 GLY A CA 1
ATOM 619 C C . GLY A 1 76 ? -20.641 -28.906 -9.664 1 90.44 76 GLY A C 1
ATOM 620 O O . GLY A 1 76 ? -20.094 -29.328 -10.672 1 90.44 76 GLY A O 1
ATOM 621 N N . ILE A 1 77 ? -20.266 -29.312 -8.5 1 91.56 77 ILE A N 1
ATOM 622 C CA . ILE A 1 77 ? -19 -29.953 -8.203 1 91.56 77 ILE A CA 1
ATOM 623 C C . ILE A 1 77 ? -18.984 -31.375 -8.766 1 91.56 77 ILE A C 1
ATOM 625 O O . ILE A 1 77 ? -17.953 -31.844 -9.234 1 91.56 77 ILE A O 1
ATOM 629 N N . ASP A 1 78 ? -20.078 -32 -8.781 1 89.56 78 ASP A N 1
ATOM 630 C CA . ASP A 1 78 ? -20.125 -33.406 -9.203 1 89.56 78 ASP A CA 1
ATOM 631 C C . ASP A 1 78 ? -20.766 -33.562 -10.57 1 89.56 78 ASP A C 1
ATOM 633 O O . ASP A 1 78 ? -21.031 -34.656 -11.023 1 89.56 78 ASP A O 1
ATOM 637 N N . GLU A 1 79 ? -20.984 -32.438 -11.18 1 88.12 79 GLU A N 1
ATOM 638 C CA . GLU A 1 79 ? -21.656 -32.5 -12.477 1 88.12 79 GLU A CA 1
ATOM 639 C C . GLU A 1 79 ? -20.688 -32.938 -13.57 1 88.12 79 GLU A C 1
ATOM 641 O O . GLU A 1 79 ? -19.516 -32.562 -13.57 1 88.12 79 GLU A O 1
ATOM 646 N N . ARG A 1 80 ? -21.312 -33.719 -14.445 1 87.06 80 ARG A N 1
ATOM 647 C CA . ARG A 1 80 ? -20.5 -34.188 -15.555 1 87.06 80 ARG A CA 1
ATOM 648 C C . ARG A 1 80 ? -20.469 -33.188 -16.703 1 87.06 80 ARG A C 1
ATOM 650 O O . ARG A 1 80 ? -21.516 -32.625 -17.062 1 87.06 80 ARG A O 1
ATOM 657 N N . ILE A 1 81 ? -19.312 -32.969 -17.078 1 88.94 81 ILE A N 1
ATOM 658 C CA . ILE A 1 81 ? -19.125 -32.062 -18.219 1 88.94 81 ILE A CA 1
ATOM 659 C C . ILE A 1 81 ? -18.453 -32.812 -19.359 1 88.94 81 ILE A C 1
ATOM 661 O O . ILE A 1 81 ? -17.734 -33.781 -19.141 1 88.94 81 ILE A O 1
ATOM 665 N N . PRO A 1 82 ? -18.688 -32.406 -20.562 1 90.19 82 PRO A N 1
ATOM 666 C CA . PRO A 1 82 ? -18.078 -33.094 -21.719 1 90.19 82 PRO A CA 1
ATOM 667 C C . PRO A 1 82 ? -16.562 -33 -21.703 1 90.19 82 PRO A C 1
ATOM 669 O O . PRO A 1 82 ? -15.984 -32.156 -21.047 1 90.19 82 PRO A O 1
ATOM 672 N N . LEU A 1 83 ? -15.984 -33.875 -22.453 1 91.25 83 LEU A N 1
ATOM 673 C CA . LEU A 1 83 ? -14.531 -34.062 -22.422 1 91.25 83 LEU A CA 1
ATOM 674 C C . LEU A 1 83 ? -13.828 -32.812 -22.953 1 91.25 83 LEU A C 1
ATOM 676 O O . LEU A 1 83 ? -12.828 -32.375 -22.391 1 91.25 83 LEU A O 1
ATOM 680 N N . LEU A 1 84 ? -14.266 -32.281 -24 1 91.56 84 LEU A N 1
ATOM 681 C CA . LEU A 1 84 ? -13.625 -31.094 -24.578 1 91.56 84 LEU A CA 1
ATOM 682 C C . LEU A 1 84 ? -13.688 -29.922 -23.594 1 91.56 84 LEU A C 1
ATOM 684 O O . LEU A 1 84 ? -12.719 -29.172 -23.453 1 91.56 84 LEU A O 1
ATOM 688 N N . LEU A 1 85 ? -14.844 -29.766 -23.031 1 91 85 LEU A N 1
ATOM 689 C CA . LEU A 1 85 ? -14.984 -28.703 -22.047 1 91 85 LEU A CA 1
ATOM 690 C C . LEU A 1 85 ? -14.086 -28.969 -20.844 1 91 85 LEU A C 1
ATOM 692 O O . LEU A 1 85 ? -13.508 -28.031 -20.281 1 91 85 LEU A O 1
ATOM 696 N N . THR A 1 86 ? -13.977 -30.234 -20.453 1 93.88 86 THR A N 1
ATOM 697 C CA . THR A 1 86 ? -13.109 -30.625 -19.359 1 93.88 86 THR A CA 1
ATOM 698 C C . THR A 1 86 ? -11.656 -30.25 -19.641 1 93.88 86 THR A C 1
ATOM 700 O O . THR A 1 86 ? -10.977 -29.672 -18.797 1 93.88 86 THR A O 1
ATOM 703 N N . LEU A 1 87 ? -11.211 -30.5 -20.797 1 94.38 87 LEU A N 1
ATOM 704 C CA . LEU A 1 87 ? -9.828 -30.234 -21.172 1 94.38 87 LEU A CA 1
ATOM 705 C C . LEU A 1 87 ? -9.586 -28.734 -21.328 1 94.38 87 LEU A C 1
ATOM 707 O O . LEU A 1 87 ? -8.539 -28.219 -20.922 1 94.38 87 LEU A O 1
ATOM 711 N N . LEU A 1 88 ? -10.547 -28.094 -21.906 1 93.06 88 LEU A N 1
ATOM 712 C CA . LEU A 1 88 ? -10.391 -26.656 -22.125 1 93.06 88 LEU A CA 1
ATOM 713 C C . LEU A 1 88 ? -10.375 -25.906 -20.781 1 93.06 88 LEU A C 1
ATOM 715 O O . LEU A 1 88 ? -9.531 -25.031 -20.562 1 93.06 88 LEU A O 1
ATOM 719 N N . LEU A 1 89 ? -11.289 -26.234 -19.969 1 93.88 89 LEU A N 1
ATOM 720 C CA . LEU A 1 89 ? -11.359 -25.562 -18.672 1 93.88 89 LEU A CA 1
ATOM 721 C C . LEU A 1 89 ? -10.188 -25.984 -17.781 1 93.88 89 LEU A C 1
ATOM 723 O O . LEU A 1 89 ? -9.688 -25.172 -17 1 93.88 89 LEU A O 1
ATOM 727 N N . GLY A 1 90 ? -9.828 -27.25 -17.875 1 95.69 90 GLY A N 1
ATOM 728 C CA . GLY A 1 90 ? -8.648 -27.688 -17.156 1 95.69 90 GLY A CA 1
ATOM 729 C C . GLY A 1 90 ? -7.391 -26.938 -17.562 1 95.69 90 GLY A C 1
ATOM 730 O O . GLY A 1 90 ? -6.574 -26.578 -16.703 1 95.69 90 GLY A O 1
ATOM 731 N N . LEU A 1 91 ? -7.254 -26.766 -18.828 1 95 91 LEU A N 1
ATOM 732 C CA . LEU A 1 91 ? -6.125 -26 -19.328 1 95 91 LEU A CA 1
ATOM 733 C C . LEU A 1 91 ? -6.176 -24.562 -18.828 1 95 91 LEU A C 1
ATOM 735 O O . LEU A 1 91 ? -5.152 -23.984 -18.453 1 95 91 LEU A O 1
ATOM 739 N N . GLN A 1 92 ? -7.344 -24.016 -18.844 1 93.88 92 GLN A N 1
ATOM 740 C CA . GLN A 1 92 ? -7.523 -22.656 -18.359 1 93.88 92 GLN A CA 1
ATOM 741 C C . GLN A 1 92 ? -7.129 -22.531 -16.891 1 93.88 92 GLN A C 1
ATOM 743 O O . GLN A 1 92 ? -6.426 -21.594 -16.5 1 93.88 92 GLN A O 1
ATOM 748 N N . HIS A 1 93 ? -7.594 -23.469 -16.078 1 95.19 93 HIS A N 1
ATOM 749 C CA . HIS A 1 93 ? -7.238 -23.484 -14.656 1 95.19 93 HIS A CA 1
ATOM 750 C C . HIS A 1 93 ? -5.73 -23.578 -14.469 1 95.19 93 HIS A C 1
ATOM 752 O O . HIS A 1 93 ? -5.16 -22.875 -13.625 1 95.19 93 HIS A O 1
ATOM 758 N N . SER A 1 94 ? -5.125 -24.422 -15.266 1 95.56 94 SER A N 1
ATOM 759 C CA . SER A 1 94 ? -3.684 -24.609 -15.164 1 95.56 94 SER A CA 1
ATOM 760 C C . SER A 1 94 ? -2.924 -23.359 -15.578 1 95.56 94 SER A C 1
ATOM 762 O O . SER A 1 94 ? -1.955 -22.969 -14.93 1 95.56 94 SER A O 1
ATOM 764 N N . LEU A 1 95 ? -3.35 -22.75 -16.641 1 92.81 95 LEU A N 1
ATOM 765 C CA . LEU A 1 95 ? -2.686 -21.547 -17.125 1 92.81 95 LEU A CA 1
ATOM 766 C C . LEU A 1 95 ? -2.895 -20.391 -16.172 1 92.81 95 LEU A C 1
ATOM 768 O O . LEU A 1 95 ? -2.016 -19.531 -16.016 1 92.81 95 LEU A O 1
ATOM 772 N N . ALA A 1 96 ? -4.012 -20.391 -15.516 1 90.25 96 ALA A N 1
ATOM 773 C CA . ALA A 1 96 ? -4.324 -19.328 -14.57 1 90.25 96 ALA A CA 1
ATOM 774 C C . ALA A 1 96 ? -3.391 -19.375 -13.367 1 90.25 96 ALA A C 1
ATOM 776 O O . ALA A 1 96 ? -3.066 -18.344 -12.781 1 90.25 96 ALA A O 1
ATOM 777 N N . MET A 1 97 ? -2.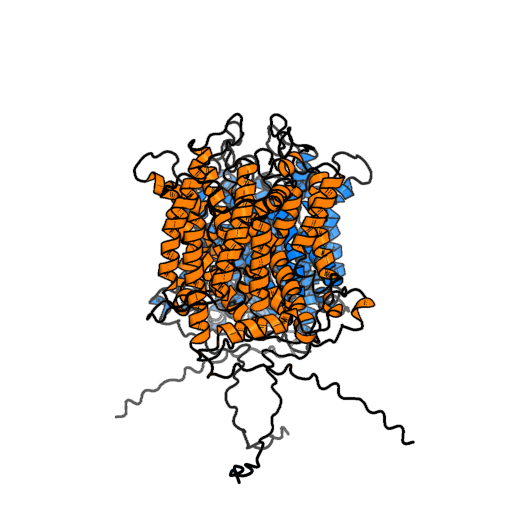924 -20.531 -13.039 1 92.5 97 MET A N 1
ATOM 778 C CA . MET A 1 97 ? -2.178 -20.641 -11.789 1 92.5 97 MET A CA 1
ATOM 779 C C . MET A 1 97 ? -0.688 -20.828 -12.062 1 92.5 97 MET A C 1
ATOM 781 O O . MET A 1 97 ? 0.13 -20.719 -11.141 1 92.5 97 MET A O 1
ATOM 785 N N . VAL A 1 98 ? -0.286 -21.141 -13.273 1 91.19 98 VAL A N 1
ATOM 786 C CA . VAL A 1 98 ? 1.091 -21.484 -13.602 1 91.19 98 VAL A CA 1
ATOM 787 C C . VAL A 1 98 ? 2.031 -20.359 -13.18 1 91.19 98 VAL A C 1
ATOM 789 O O . VAL A 1 98 ? 3.111 -20.609 -12.641 1 91.19 98 VAL A O 1
ATOM 792 N N . GLY A 1 99 ? 1.63 -19.141 -13.445 1 88.31 99 GLY A N 1
ATOM 793 C CA . GLY A 1 99 ? 2.453 -18.016 -13.039 1 88.31 99 GLY A CA 1
ATOM 794 C C . GLY A 1 99 ? 2.758 -18.016 -11.547 1 88.31 99 GLY A C 1
ATOM 795 O O . GLY A 1 99 ? 3.879 -17.703 -11.141 1 88.31 99 GLY A O 1
ATOM 796 N N . GLY A 1 100 ? 1.779 -18.328 -10.742 1 90.56 100 GLY A N 1
ATOM 797 C CA . GLY A 1 100 ? 1.962 -18.375 -9.305 1 90.56 100 GLY A CA 1
ATOM 798 C C . GLY A 1 100 ? 2.801 -19.562 -8.844 1 90.56 100 GLY A C 1
ATOM 799 O O . GLY A 1 100 ? 3.51 -19.469 -7.84 1 90.56 100 GLY A O 1
ATOM 800 N N . VAL A 1 101 ? 2.773 -20.609 -9.578 1 94.56 101 VAL A N 1
ATOM 801 C CA . VAL A 1 101 ? 3.447 -21.828 -9.172 1 94.56 101 VAL A CA 1
ATOM 802 C C . VAL A 1 101 ? 4.938 -21.734 -9.484 1 94.56 101 VAL A C 1
ATOM 804 O O . VAL A 1 101 ? 5.773 -22.203 -8.711 1 94.56 101 VAL A O 1
ATOM 807 N N . VAL A 1 102 ? 5.293 -21.078 -10.516 1 94.25 102 VAL A N 1
ATOM 808 C CA . VAL A 1 102 ? 6.676 -21.109 -10.977 1 94.25 102 VAL A CA 1
ATOM 809 C C . VAL A 1 102 ? 7.457 -19.969 -10.312 1 94.25 102 VAL A C 1
ATOM 811 O O . VAL A 1 102 ? 8.688 -20.016 -10.266 1 94.25 102 VAL A O 1
ATOM 814 N N . THR A 1 103 ? 6.777 -19.031 -9.742 1 93.38 103 THR A N 1
ATOM 815 C CA . THR A 1 103 ? 7.414 -17.812 -9.273 1 93.38 103 THR A CA 1
ATOM 816 C C . THR A 1 103 ? 8.195 -18.062 -7.988 1 93.38 103 THR A C 1
ATOM 818 O O . THR A 1 103 ? 9.352 -17.641 -7.867 1 93.38 103 THR A O 1
ATOM 821 N N . PRO A 1 104 ? 7.648 -18.734 -7.035 1 95.19 104 PRO A N 1
ATOM 822 C CA . PRO A 1 104 ? 8.375 -18.891 -5.773 1 95.19 104 PRO A CA 1
ATOM 823 C C . PRO A 1 104 ? 9.719 -19.594 -5.953 1 95.19 104 PRO A C 1
ATOM 825 O O . PRO A 1 104 ? 10.742 -19.109 -5.469 1 95.19 104 PRO A O 1
ATOM 828 N N . PRO A 1 105 ? 9.82 -20.703 -6.684 1 95.88 105 PRO A N 1
ATOM 829 C CA . PRO A 1 105 ? 11.141 -21.312 -6.867 1 95.88 105 PRO A CA 1
ATOM 830 C C . PRO A 1 105 ? 12.109 -20.422 -7.629 1 95.88 105 PRO A C 1
ATOM 832 O O . PRO A 1 105 ? 13.312 -20.438 -7.363 1 95.88 105 PRO A O 1
ATOM 835 N N . LEU A 1 106 ? 11.617 -19.672 -8.547 1 92.94 106 LEU A N 1
ATOM 836 C CA . LEU A 1 106 ? 12.469 -18.75 -9.281 1 92.94 106 LEU A CA 1
ATOM 837 C C . LEU A 1 106 ? 13.078 -17.703 -8.344 1 92.94 106 LEU A C 1
ATOM 839 O O . LEU A 1 106 ? 14.242 -17.328 -8.492 1 92.94 106 LEU A O 1
ATOM 843 N N . LEU A 1 107 ? 12.281 -17.266 -7.418 1 91.69 107 LEU A N 1
ATOM 844 C CA . LEU A 1 107 ? 12.727 -16.203 -6.508 1 91.69 107 LEU A CA 1
ATOM 845 C C . LEU A 1 107 ? 13.602 -16.781 -5.398 1 91.69 107 LEU A C 1
ATOM 847 O O . LEU A 1 107 ? 14.625 -16.203 -5.039 1 91.69 107 LEU A O 1
ATOM 851 N N . ILE A 1 108 ? 13.227 -17.906 -4.859 1 95.06 108 ILE A N 1
ATOM 852 C CA . ILE A 1 108 ? 13.898 -18.484 -3.697 1 95.06 108 ILE A CA 1
ATOM 853 C C . ILE A 1 108 ? 15.211 -19.125 -4.125 1 95.06 108 ILE A C 1
ATOM 855 O O . ILE A 1 108 ? 16.234 -18.984 -3.449 1 95.06 108 ILE A O 1
ATOM 859 N N . ALA A 1 109 ? 15.227 -19.797 -5.254 1 94.38 109 ALA A N 1
ATOM 860 C CA . ALA A 1 109 ? 16.406 -20.531 -5.711 1 94.38 109 ALA A CA 1
ATOM 861 C C . ALA A 1 109 ? 17.281 -19.641 -6.602 1 94.38 109 ALA A C 1
ATOM 863 O O . ALA A 1 109 ? 18.453 -19.953 -6.82 1 94.38 109 ALA A O 1
ATOM 864 N N . GLY A 1 110 ? 16.766 -18.547 -7.051 1 89.06 110 GLY A N 1
ATOM 865 C CA . GLY A 1 110 ? 17.484 -17.688 -7.98 1 89.06 110 GLY A CA 1
ATOM 866 C C . GLY A 1 110 ? 18.375 -16.672 -7.289 1 89.06 110 GLY A C 1
ATOM 867 O O . GLY A 1 110 ? 18.812 -16.891 -6.156 1 89.06 110 GLY A O 1
ATOM 868 N N . ALA A 1 111 ? 18.656 -15.602 -7.992 1 82.12 111 ALA A N 1
ATOM 869 C CA . ALA A 1 111 ? 19.625 -14.594 -7.578 1 82.12 111 ALA A CA 1
ATOM 870 C C . ALA A 1 111 ? 19.172 -13.883 -6.305 1 82.12 111 ALA A C 1
ATOM 872 O O . ALA A 1 111 ? 20 -13.438 -5.504 1 82.12 111 ALA A O 1
ATOM 873 N N . SER A 1 112 ? 17.891 -13.82 -6.086 1 84.31 112 SER A N 1
ATOM 874 C CA . SER A 1 112 ? 17.359 -13.117 -4.926 1 84.31 112 SER A CA 1
ATOM 875 C C . SER A 1 112 ? 17.344 -14.016 -3.693 1 84.31 112 SER A C 1
ATOM 877 O O . SER A 1 112 ? 17.078 -13.547 -2.582 1 84.31 112 SER A O 1
ATOM 879 N N . GLY A 1 113 ? 17.672 -15.227 -3.867 1 90.38 113 GLY A N 1
ATOM 880 C CA . GLY A 1 113 ? 17.656 -16.188 -2.771 1 90.38 113 GLY A CA 1
ATOM 881 C C . GLY A 1 113 ? 18.969 -16.938 -2.627 1 90.38 113 GLY A C 1
ATOM 882 O O . GLY A 1 113 ? 20.016 -16.328 -2.414 1 90.38 113 GLY A O 1
ATOM 883 N N . ALA A 1 114 ? 18.953 -18.234 -2.926 1 92.88 114 ALA A N 1
ATOM 884 C CA . ALA A 1 114 ? 20.109 -19.109 -2.703 1 92.88 114 ALA A CA 1
ATOM 885 C C . ALA A 1 114 ? 21.062 -19.078 -3.889 1 92.88 114 ALA A C 1
ATOM 887 O O . ALA A 1 114 ? 22.141 -19.672 -3.844 1 92.88 114 ALA A O 1
ATOM 888 N N . ASN A 1 115 ? 20.719 -18.375 -4.902 1 90.94 115 ASN A N 1
ATOM 889 C CA . ASN A 1 115 ? 21.547 -18.188 -6.094 1 90.94 115 ASN A CA 1
ATOM 890 C C . ASN A 1 115 ? 22.078 -19.531 -6.605 1 90.94 115 ASN A C 1
ATOM 892 O O . ASN A 1 115 ? 23.281 -19.672 -6.82 1 90.94 115 ASN A O 1
ATOM 896 N N . LEU A 1 116 ? 21.219 -20.484 -6.758 1 93.12 116 LEU A N 1
ATOM 897 C CA . LEU A 1 116 ? 21.609 -21.797 -7.281 1 93.12 116 LEU A CA 1
ATOM 898 C C . LEU A 1 116 ? 21.844 -21.719 -8.789 1 93.12 116 LEU A C 1
ATOM 900 O O . LEU A 1 116 ? 21.484 -20.734 -9.43 1 93.12 116 LEU A O 1
ATOM 904 N N . ASN A 1 117 ? 22.469 -22.719 -9.297 1 90.75 117 ASN A N 1
ATOM 905 C CA . ASN A 1 117 ? 22.719 -22.781 -10.734 1 90.75 117 ASN A CA 1
ATOM 906 C C . ASN A 1 117 ? 21.422 -22.844 -11.531 1 90.75 117 ASN A C 1
ATOM 908 O O . ASN A 1 117 ? 20.406 -23.344 -11.039 1 90.75 117 ASN A O 1
ATOM 912 N N . ALA A 1 118 ? 21.453 -22.406 -12.797 1 88.44 118 ALA A N 1
ATOM 913 C CA . ALA A 1 118 ? 20.281 -22.312 -13.664 1 88.44 118 ALA A CA 1
ATOM 914 C C . ALA A 1 118 ? 19.625 -23.688 -13.836 1 88.44 118 ALA A C 1
ATOM 916 O O . ALA A 1 118 ? 18.391 -23.781 -13.906 1 88.44 118 ALA A O 1
ATOM 917 N N . GLU A 1 119 ? 20.438 -24.688 -13.922 1 90.56 119 GLU A N 1
ATOM 918 C CA . GLU A 1 119 ? 19.906 -26.031 -14.094 1 90.56 119 GLU A CA 1
ATOM 919 C C . GLU A 1 119 ? 19.109 -26.469 -12.875 1 90.56 119 GLU A C 1
ATOM 921 O O . GLU A 1 119 ? 18.047 -27.078 -13.008 1 90.56 119 GLU A O 1
ATOM 926 N N . THR A 1 120 ? 19.656 -26.156 -11.742 1 93.62 120 THR A N 1
ATOM 927 C CA . THR A 1 120 ? 18.984 -26.516 -10.508 1 93.62 120 THR A CA 1
ATOM 928 C C . THR A 1 120 ? 17.688 -25.719 -10.344 1 93.62 120 THR A C 1
ATOM 930 O O . THR A 1 120 ? 16.688 -26.234 -9.867 1 93.62 120 THR A O 1
ATOM 933 N N . VAL A 1 121 ? 17.719 -24.438 -10.711 1 94 121 VAL A N 1
ATOM 934 C CA . VAL A 1 121 ? 16.516 -23.609 -10.633 1 94 121 VAL A CA 1
ATOM 935 C C . VAL A 1 121 ? 15.445 -24.172 -11.562 1 94 121 VAL A C 1
ATOM 937 O O . VAL A 1 121 ? 14.266 -24.234 -11.195 1 94 121 VAL A O 1
ATOM 940 N N . ALA A 1 122 ? 15.867 -24.531 -12.758 1 93.5 122 ALA A N 1
ATOM 941 C CA . ALA A 1 122 ? 14.93 -25.109 -13.719 1 93.5 122 ALA A CA 1
ATOM 942 C C . ALA A 1 122 ? 14.32 -26.406 -13.18 1 93.5 122 ALA A C 1
ATOM 944 O O . ALA A 1 122 ? 13.125 -26.656 -13.367 1 93.5 122 ALA A O 1
ATOM 945 N N . TYR A 1 123 ? 15.156 -27.188 -12.586 1 95.12 123 TYR A N 1
ATOM 946 C CA . TYR A 1 123 ? 14.664 -28.422 -11.961 1 95.12 123 TYR A CA 1
ATOM 947 C C . TYR A 1 123 ? 13.625 -28.109 -10.898 1 95.12 123 TYR A C 1
ATOM 949 O O . TYR A 1 123 ? 12.586 -28.766 -10.828 1 95.12 123 TYR A O 1
ATOM 957 N N . LEU A 1 124 ? 13.914 -27.125 -10.062 1 96.56 124 LEU A N 1
ATOM 958 C CA . LEU A 1 124 ? 13.023 -26.812 -8.953 1 96.56 124 LEU A CA 1
ATOM 959 C C . LEU A 1 124 ? 11.695 -26.25 -9.469 1 96.56 124 LEU A C 1
ATOM 961 O O . LEU A 1 124 ? 10.648 -26.484 -8.859 1 96.56 124 LEU A O 1
ATOM 965 N N . VAL A 1 125 ? 11.742 -25.469 -10.562 1 95.81 125 VAL A N 1
ATOM 966 C CA . VAL A 1 125 ? 10.516 -25 -11.195 1 95.81 125 VAL A CA 1
ATOM 967 C C . VAL A 1 125 ? 9.688 -26.188 -11.672 1 95.81 125 VAL A C 1
ATOM 969 O O . VAL A 1 125 ? 8.477 -26.234 -11.445 1 95.81 125 VAL A O 1
ATOM 972 N N . SER A 1 126 ? 10.352 -27.125 -12.273 1 96.38 126 SER A N 1
ATOM 973 C CA . SER A 1 126 ? 9.68 -28.328 -12.75 1 96.38 126 SER A CA 1
ATOM 974 C C . SER A 1 126 ? 9.117 -29.156 -11.586 1 96.38 126 SER A C 1
ATOM 976 O O . SER A 1 126 ? 7.984 -29.625 -11.641 1 96.38 126 SER A O 1
ATOM 978 N N . ALA A 1 127 ? 9.922 -29.312 -10.594 1 97.12 127 ALA A N 1
ATOM 979 C CA . ALA A 1 127 ? 9.492 -30.062 -9.414 1 97.12 127 ALA A CA 1
ATOM 980 C C . ALA A 1 127 ? 8.273 -29.406 -8.766 1 97.12 127 ALA A C 1
ATOM 982 O O . ALA A 1 127 ? 7.363 -30.094 -8.297 1 97.12 127 ALA A O 1
ATOM 983 N N . SER A 1 128 ? 8.297 -28.078 -8.688 1 97.19 128 SER A N 1
ATOM 984 C CA . SER A 1 128 ? 7.172 -27.344 -8.117 1 97.19 128 SER A CA 1
ATOM 985 C C . SER A 1 128 ? 5.891 -27.609 -8.906 1 97.19 128 SER A C 1
ATOM 987 O O . SER A 1 128 ? 4.824 -27.797 -8.312 1 97.19 128 SER A O 1
ATOM 989 N N . LEU A 1 129 ? 5.961 -27.641 -10.195 1 97.25 129 LEU A N 1
ATOM 990 C CA . LEU A 1 129 ? 4.805 -27.906 -11.039 1 97.25 129 LEU A CA 1
ATOM 991 C C . LEU A 1 129 ? 4.309 -29.344 -10.836 1 97.25 129 LEU A C 1
ATOM 993 O O . LEU A 1 129 ? 3.102 -29.562 -10.711 1 97.25 129 LEU A O 1
ATOM 997 N N . ILE A 1 130 ? 5.199 -30.266 -10.781 1 97.75 130 ILE A N 1
ATOM 998 C CA . ILE A 1 130 ? 4.848 -31.672 -10.617 1 97.75 130 ILE A CA 1
ATOM 999 C C . ILE A 1 130 ? 4.152 -31.875 -9.273 1 97.75 130 ILE A C 1
ATOM 1001 O O . ILE A 1 130 ? 3.068 -32.469 -9.211 1 97.75 130 ILE A O 1
ATOM 1005 N N . LEU A 1 131 ? 4.746 -31.391 -8.25 1 97.81 131 LEU A N 1
ATOM 1006 C CA . LEU A 1 131 ? 4.188 -31.578 -6.918 1 97.81 131 LEU A CA 1
ATOM 1007 C C . LEU A 1 131 ? 2.863 -30.828 -6.773 1 97.81 131 LEU A C 1
ATOM 1009 O O . LEU A 1 131 ? 1.953 -31.297 -6.082 1 97.81 131 LEU A O 1
ATOM 1013 N N . SER A 1 132 ? 2.777 -29.594 -7.324 1 97.38 132 SER A N 1
ATOM 1014 C CA . SER A 1 132 ? 1.505 -28.875 -7.316 1 97.38 132 SER A CA 1
ATOM 1015 C C . SER A 1 132 ? 0.413 -29.688 -8 1 97.38 132 SER A C 1
ATOM 1017 O O . SER A 1 132 ? -0.729 -29.719 -7.539 1 97.38 132 SER A O 1
ATOM 1019 N N . GLY A 1 133 ? 0.75 -30.328 -9.148 1 97.31 133 GLY A N 1
ATOM 1020 C CA . GLY A 1 133 ? -0.213 -31.156 -9.844 1 97.31 133 GLY A CA 1
ATOM 1021 C C . GLY A 1 133 ? -0.644 -32.375 -9.039 1 97.31 133 GLY A C 1
ATOM 1022 O O . GLY A 1 133 ? -1.839 -32.656 -8.914 1 97.31 133 GLY A O 1
ATOM 1023 N N . ILE A 1 134 ? 0.262 -33.062 -8.453 1 97.62 134 ILE A N 1
ATOM 1024 C CA . ILE A 1 134 ? -0.007 -34.281 -7.707 1 97.62 134 ILE A CA 1
ATOM 1025 C C . ILE A 1 134 ? -0.848 -33.969 -6.473 1 97.62 134 ILE A C 1
ATOM 1027 O O . ILE A 1 134 ? -1.876 -34.594 -6.234 1 97.62 134 ILE A O 1
ATOM 1031 N N . PHE A 1 135 ? -0.396 -33.031 -5.73 1 97.38 135 PHE A N 1
ATOM 1032 C CA . PHE A 1 135 ? -1.051 -32.781 -4.453 1 97.38 135 PHE A CA 1
ATOM 1033 C C . PHE A 1 135 ? -2.385 -32.094 -4.656 1 97.38 135 PHE A C 1
ATOM 1035 O O . PHE A 1 135 ? -3.303 -32.219 -3.848 1 97.38 135 PHE A O 1
ATOM 1042 N N . SER A 1 136 ? -2.482 -31.203 -5.742 1 97.25 136 SER A N 1
ATOM 1043 C CA . SER A 1 136 ? -3.797 -30.672 -6.09 1 97.25 136 SER A CA 1
ATOM 1044 C C . SER A 1 136 ? -4.785 -31.797 -6.391 1 97.25 136 SER A C 1
ATOM 1046 O O . SER A 1 136 ? -5.965 -31.703 -6.055 1 97.25 136 SER A O 1
ATOM 1048 N N . PHE A 1 137 ? -4.309 -32.844 -7.039 1 97.06 137 PHE A N 1
ATOM 1049 C CA . PHE A 1 137 ? -5.141 -34 -7.348 1 97.06 137 PHE A CA 1
ATOM 1050 C C . PHE A 1 137 ? -5.742 -34.594 -6.078 1 97.06 137 PHE A C 1
ATOM 1052 O O . PHE A 1 137 ? -6.949 -34.844 -6.016 1 97.06 137 PHE A O 1
ATOM 1059 N N . PHE A 1 138 ? -4.965 -34.75 -5.105 1 95.56 138 PHE A N 1
ATOM 1060 C CA . PHE A 1 138 ? -5.43 -35.344 -3.854 1 95.56 138 PHE A CA 1
ATOM 1061 C C . PHE A 1 138 ? -6.289 -34.344 -3.078 1 95.56 138 PHE A C 1
ATOM 1063 O O . PHE A 1 138 ? -7.203 -34.75 -2.355 1 95.56 138 PHE A O 1
ATOM 1070 N N . GLN A 1 139 ? -5.938 -33.094 -3.203 1 94.81 139 GLN A N 1
ATOM 1071 C CA . GLN A 1 139 ? -6.738 -32.031 -2.561 1 94.81 139 GLN A CA 1
ATOM 1072 C C . GLN A 1 139 ? -8.164 -32.031 -3.104 1 94.81 139 GLN A C 1
ATOM 1074 O O . GLN A 1 139 ? -9.117 -31.828 -2.354 1 94.81 139 GLN A O 1
ATOM 1079 N N . ILE A 1 140 ? -8.352 -32.25 -4.406 1 95.19 140 ILE A N 1
ATOM 1080 C CA . ILE A 1 140 ? -9.648 -32.219 -5.07 1 95.19 140 ILE A CA 1
ATOM 1081 C C . ILE A 1 140 ? -10.398 -33.531 -4.766 1 95.19 140 ILE A C 1
ATOM 1083 O O . ILE A 1 140 ? -11.617 -33.531 -4.598 1 95.19 140 ILE A O 1
ATOM 1087 N N . MET A 1 141 ? -9.82 -34.656 -4.707 1 92.94 141 MET A N 1
ATOM 1088 C CA . MET A 1 141 ? -10.422 -35.938 -4.465 1 92.94 141 MET A CA 1
ATOM 1089 C C . MET A 1 141 ? -11.016 -36.031 -3.062 1 92.94 141 MET A C 1
ATOM 1091 O O . MET A 1 141 ? -12.086 -36.594 -2.867 1 92.94 141 MET A O 1
ATOM 1095 N N . ARG A 1 142 ? -10.508 -35.406 -2.057 1 90.31 142 ARG A N 1
ATOM 1096 C CA . ARG A 1 142 ? -10.938 -35.406 -0.661 1 90.31 142 ARG A CA 1
ATOM 1097 C C . ARG A 1 142 ? -11.117 -36.844 -0.155 1 90.31 142 ARG A C 1
ATOM 1099 O O . ARG A 1 142 ? -11.781 -37.656 -0.797 1 90.31 142 ARG A O 1
ATOM 1106 N N . PHE A 1 143 ? -10.445 -37.219 0.823 1 89.62 143 PHE A N 1
ATOM 1107 C CA . PHE A 1 143 ? -10.609 -38.562 1.372 1 89.62 143 PHE A CA 1
ATOM 1108 C C . PHE A 1 143 ? -10.68 -38.531 2.893 1 89.62 143 PHE A C 1
ATOM 1110 O O . PHE A 1 143 ? -10.109 -37.625 3.521 1 89.62 143 PHE A O 1
ATOM 1117 N N . LYS A 1 144 ? -11.453 -39.375 3.492 1 87.44 144 LYS A N 1
ATOM 1118 C CA . LYS A 1 144 ? -11.625 -39.469 4.938 1 87.44 144 LYS A CA 1
ATOM 1119 C C . LYS A 1 144 ? -10.516 -40.281 5.57 1 87.44 144 LYS A C 1
ATOM 1121 O O . LYS A 1 144 ? -10.109 -41.312 5.02 1 87.44 144 LYS A O 1
ATOM 1126 N N . VAL A 1 145 ? -9.898 -39.719 6.562 1 83.94 145 VAL A N 1
ATOM 1127 C CA . VAL A 1 145 ? -8.828 -40.406 7.262 1 83.94 145 VAL A CA 1
ATOM 1128 C C . VAL A 1 145 ? -9.43 -41.438 8.219 1 83.94 145 VAL A C 1
ATOM 1130 O O . VAL A 1 145 ? -9.93 -41.094 9.289 1 83.94 145 VAL A O 1
ATOM 1133 N N . PHE A 1 146 ? -9.141 -42.719 7.867 1 76.56 146 PHE A N 1
ATOM 1134 C CA . PHE A 1 146 ? -9.523 -43.875 8.672 1 76.56 146 PHE A CA 1
ATOM 1135 C C . PHE A 1 146 ? -10.781 -43.594 9.477 1 76.56 146 PHE A C 1
ATOM 1137 O O . PHE A 1 146 ? -11.586 -42.719 9.102 1 76.56 146 PHE A O 1
ATOM 1144 N N . ASN A 1 147 ? -11.023 -44.156 10.656 1 68.94 147 ASN A N 1
ATOM 1145 C CA . ASN A 1 147 ? -12.188 -44.062 11.539 1 68.94 147 ASN A CA 1
ATOM 1146 C C . ASN A 1 147 ? -12.148 -42.781 12.383 1 68.94 147 ASN A C 1
ATOM 1148 O O . ASN A 1 147 ? -12.656 -42.781 13.5 1 68.94 147 ASN A O 1
ATOM 1152 N N . THR A 1 148 ? -11.477 -41.781 11.68 1 74.44 148 THR A N 1
ATOM 1153 C CA . THR A 1 148 ? -11.453 -40.531 12.43 1 74.44 148 THR A CA 1
ATOM 1154 C C . THR A 1 148 ? -12.414 -39.531 11.812 1 74.44 148 THR A C 1
ATOM 1156 O O . THR A 1 148 ? -12.945 -39.75 10.727 1 74.44 148 THR A O 1
ATOM 1159 N N . GLY A 1 149 ? -13.023 -38.594 12.398 1 76.19 149 GLY A N 1
ATOM 1160 C CA . GLY A 1 149 ? -13.891 -37.5 11.953 1 76.19 149 GLY A CA 1
ATOM 1161 C C . GLY A 1 149 ? -13.164 -36.469 11.133 1 76.19 149 GLY A C 1
ATOM 1162 O O . GLY A 1 149 ? -13.758 -35.469 10.703 1 76.19 149 GLY A O 1
ATOM 1163 N N . PHE A 1 150 ? -11.867 -36.875 10.688 1 85.12 150 PHE A N 1
ATOM 1164 C CA . PHE A 1 150 ? -11.078 -35.875 9.992 1 85.12 150 PHE A CA 1
ATOM 1165 C C . PHE A 1 150 ? -10.961 -36.219 8.508 1 85.12 150 PHE A C 1
ATOM 1167 O O . PHE A 1 150 ? -11.047 -37.375 8.125 1 85.12 150 PHE A O 1
ATOM 1174 N N . TYR A 1 151 ? -10.875 -35.25 7.637 1 89.69 151 TYR A N 1
ATOM 1175 C CA . TYR A 1 151 ? -10.758 -35.375 6.188 1 89.69 151 TYR A CA 1
ATOM 1176 C C . TYR A 1 151 ? -9.461 -34.75 5.688 1 89.69 151 TYR A C 1
ATOM 1178 O O . TYR A 1 151 ? -8.867 -33.906 6.363 1 89.69 151 TYR A O 1
ATOM 1186 N N . ILE A 1 152 ? -8.977 -35.281 4.574 1 93.56 152 ILE A N 1
ATOM 1187 C CA . ILE A 1 152 ? -7.855 -34.688 3.85 1 93.56 152 ILE A CA 1
ATOM 1188 C C . ILE A 1 152 ? -8.312 -34.25 2.459 1 93.56 152 ILE A C 1
ATOM 1190 O O . ILE A 1 152 ? -8.789 -35.062 1.67 1 93.56 152 ILE A O 1
ATOM 1194 N N . GLY A 1 153 ? -8.195 -32.938 2.26 1 94 153 GLY A N 1
ATOM 1195 C CA . GLY A 1 153 ? -8.672 -32.406 1 1 94 153 GLY A CA 1
ATOM 1196 C C . GLY A 1 153 ? -9.984 -31.641 1.138 1 94 153 GLY A C 1
ATOM 1197 O O . GLY A 1 153 ? -10.695 -31.797 2.135 1 94 153 GLY A O 1
ATOM 1198 N N . THR A 1 154 ? -10.312 -30.828 0.191 1 93.62 154 THR A N 1
ATOM 1199 C CA . THR A 1 154 ? -11.508 -30 0.257 1 93.62 154 THR A CA 1
ATOM 1200 C C . THR A 1 154 ? -12.656 -30.625 -0.525 1 93.62 154 THR A C 1
ATOM 1202 O O . THR A 1 154 ? -13.82 -30.344 -0.259 1 93.62 154 THR A O 1
ATOM 1205 N N . GLY A 1 155 ? -12.344 -31.391 -1.606 1 93.94 155 GLY A N 1
ATOM 1206 C CA . GLY A 1 155 ? -13.367 -31.969 -2.471 1 93.94 155 GLY A CA 1
ATOM 1207 C C . GLY A 1 155 ? -13.906 -30.984 -3.484 1 93.94 155 GLY A C 1
ATOM 1208 O O . GLY A 1 155 ? -14.961 -31.203 -4.086 1 93.94 155 GLY A O 1
ATOM 1209 N N . MET A 1 156 ? -13.336 -29.922 -3.592 1 95.25 156 MET A N 1
ATOM 1210 C CA . MET A 1 156 ? -13.648 -28.891 -4.566 1 95.25 156 MET A CA 1
ATOM 1211 C C . MET A 1 156 ? -12.438 -28.578 -5.438 1 95.25 156 MET A C 1
ATOM 1213 O O . MET A 1 156 ? -11.367 -29.141 -5.242 1 95.25 156 MET A O 1
ATOM 1217 N N . ILE A 1 157 ? -12.617 -27.719 -6.488 1 94.69 157 ILE A N 1
ATOM 1218 C CA . ILE A 1 157 ? -11.477 -27.344 -7.309 1 94.69 157 ILE A CA 1
ATOM 1219 C C . ILE A 1 157 ? -10.555 -26.406 -6.52 1 94.69 157 ILE A C 1
ATOM 1221 O O . ILE A 1 157 ? -10.586 -25.188 -6.703 1 94.69 157 ILE A O 1
ATOM 1225 N N . SER A 1 158 ? -9.844 -27.016 -5.664 1 92.94 158 SER A N 1
ATOM 1226 C CA . SER A 1 158 ? -8.805 -26.328 -4.895 1 92.94 158 SER A CA 1
ATOM 1227 C C . SER A 1 158 ? -7.414 -26.781 -5.32 1 92.94 158 SER A C 1
ATOM 1229 O O . SER A 1 158 ? -6.949 -27.844 -4.922 1 92.94 158 SER A O 1
ATOM 1231 N N . VAL A 1 159 ? -6.84 -25.938 -6.039 1 93.94 159 VAL A N 1
ATOM 1232 C CA . VAL A 1 159 ? -5.504 -26.281 -6.523 1 93.94 159 VAL A CA 1
ATOM 1233 C C . VAL A 1 159 ? -4.453 -25.656 -5.605 1 93.94 159 VAL A C 1
ATOM 1235 O O . VAL A 1 159 ? -4.664 -24.562 -5.055 1 93.94 159 VAL A O 1
ATOM 1238 N N . VAL A 1 160 ? -3.336 -26.375 -5.426 1 95.88 160 VAL A N 1
ATOM 1239 C CA . VAL A 1 160 ? -2.338 -25.938 -4.453 1 95.88 160 VAL A CA 1
ATOM 1240 C C . VAL A 1 160 ? -1.041 -25.578 -5.172 1 95.88 160 VAL A C 1
ATOM 1242 O O . VAL A 1 160 ? -0.739 -26.125 -6.238 1 95.88 160 VAL A O 1
ATOM 1245 N N . GLY A 1 161 ? -0.345 -24.672 -4.723 1 94.88 161 GLY A N 1
ATOM 1246 C CA . GLY A 1 161 ? 0.972 -24.219 -5.148 1 94.88 161 GLY A CA 1
ATOM 1247 C C . GLY A 1 161 ? 1.819 -23.688 -4.012 1 94.88 161 GLY A C 1
ATOM 1248 O O . GLY A 1 161 ? 1.362 -23.609 -2.871 1 94.88 161 GLY A O 1
ATOM 1249 N N . GLU A 1 162 ? 3.045 -23.391 -4.336 1 95.94 162 GLU A N 1
ATOM 1250 C CA . GLU A 1 162 ? 3.945 -22.891 -3.299 1 95.94 162 GLU A CA 1
ATOM 1251 C C . GLU A 1 162 ? 3.445 -21.562 -2.727 1 95.94 162 GLU A C 1
ATOM 1253 O O . GLU A 1 162 ? 2.967 -20.703 -3.469 1 95.94 162 GLU A O 1
ATOM 1258 N N . ALA A 1 163 ? 3.539 -21.469 -1.433 1 94.06 163 ALA A N 1
ATOM 1259 C CA . ALA A 1 163 ? 3.035 -20.297 -0.719 1 94.06 163 ALA A CA 1
ATOM 1260 C C . ALA A 1 163 ? 3.936 -19.094 -0.948 1 94.06 163 ALA A C 1
ATOM 1262 O O . ALA A 1 163 ? 5.152 -19.172 -0.785 1 94.06 163 ALA A O 1
ATOM 1263 N N . PHE A 1 164 ? 3.34 -18 -1.26 1 91.69 164 PHE A N 1
ATOM 1264 C CA . PHE A 1 164 ? 4.086 -16.766 -1.486 1 91.69 164 PHE A CA 1
ATOM 1265 C C . PHE A 1 164 ? 4.609 -16.203 -0.171 1 91.69 164 PHE A C 1
ATOM 1267 O O . PHE A 1 164 ? 5.633 -15.516 -0.15 1 91.69 164 PHE A O 1
ATOM 1274 N N . ALA A 1 165 ? 3.973 -16.562 0.911 1 91.19 165 ALA A N 1
ATOM 1275 C CA . ALA A 1 165 ? 4.336 -16.031 2.225 1 91.19 165 ALA A CA 1
ATOM 1276 C C . ALA A 1 165 ? 5.73 -16.5 2.635 1 91.19 165 ALA A C 1
ATOM 1278 O O . ALA A 1 165 ? 6.371 -15.875 3.486 1 91.19 165 ALA A O 1
ATOM 1279 N N . VAL A 1 166 ? 6.227 -17.516 2.076 1 94.75 166 VAL A N 1
ATOM 1280 C CA . VAL A 1 166 ? 7.508 -18.078 2.486 1 94.75 166 VAL A CA 1
ATOM 1281 C C . VAL A 1 166 ? 8.641 -17.344 1.77 1 94.75 166 VAL A C 1
ATOM 1283 O O . VAL A 1 166 ? 9.789 -17.375 2.227 1 94.75 166 VAL A O 1
ATOM 1286 N N . VAL A 1 167 ? 8.367 -16.703 0.724 1 94.12 167 VAL A N 1
ATOM 1287 C CA . VAL A 1 167 ? 9.375 -16.125 -0.152 1 94.12 167 VAL A CA 1
ATOM 1288 C C . VAL A 1 167 ? 10.164 -15.055 0.603 1 94.12 167 VAL A C 1
ATOM 1290 O O . VAL A 1 167 ? 11.391 -15.094 0.647 1 94.12 167 VAL A O 1
ATOM 1293 N N . PRO A 1 168 ? 9.43 -14.117 1.248 1 90.25 168 PRO A N 1
ATOM 1294 C CA . PRO A 1 168 ? 10.203 -13.102 1.976 1 90.25 168 PRO A CA 1
ATOM 1295 C C . PRO A 1 168 ? 11.023 -13.703 3.115 1 90.25 168 PRO A C 1
ATOM 1297 O O . PRO A 1 168 ? 12.117 -13.203 3.422 1 90.25 168 PRO A O 1
ATOM 1300 N N . ILE A 1 169 ? 10.547 -14.688 3.73 1 91.88 169 ILE A N 1
ATOM 1301 C CA . ILE A 1 169 ? 11.273 -15.352 4.812 1 91.88 169 ILE A CA 1
ATOM 1302 C C . ILE A 1 169 ? 12.531 -16 4.258 1 91.88 169 ILE A C 1
ATOM 1304 O O . ILE A 1 169 ? 13.609 -15.891 4.852 1 91.88 169 ILE A O 1
ATOM 1308 N N . ALA A 1 170 ? 12.367 -16.656 3.145 1 94.56 170 ALA A N 1
ATOM 1309 C CA . ALA A 1 170 ? 13.508 -17.312 2.504 1 94.56 170 ALA A CA 1
ATOM 1310 C C . ALA A 1 170 ? 14.57 -16.281 2.102 1 94.56 170 ALA A C 1
ATOM 1312 O O . ALA A 1 170 ? 15.766 -16.484 2.348 1 94.56 170 ALA A O 1
ATOM 1313 N N . GLN A 1 171 ? 14.109 -15.25 1.544 1 90.19 171 GLN A N 1
ATOM 1314 C CA . GLN A 1 171 ? 15.039 -14.219 1.089 1 90.19 171 GLN A CA 1
ATOM 1315 C C . GLN A 1 171 ? 15.781 -13.594 2.264 1 90.19 171 GLN A C 1
ATOM 1317 O O . GLN A 1 171 ? 16.984 -13.359 2.188 1 90.19 171 GLN A O 1
ATOM 1322 N N . ALA A 1 172 ? 15.062 -13.312 3.293 1 86.38 172 ALA A N 1
ATOM 1323 C CA . ALA A 1 172 ? 15.695 -12.758 4.492 1 86.38 172 ALA A CA 1
ATOM 1324 C C . ALA A 1 172 ? 16.703 -13.742 5.082 1 86.38 172 ALA A C 1
ATOM 1326 O O . ALA A 1 172 ? 17.781 -13.344 5.523 1 86.38 172 ALA A O 1
ATOM 1327 N N . TYR A 1 173 ? 16.359 -14.984 5.125 1 91 173 TYR A N 1
ATOM 1328 C CA . TYR A 1 173 ? 17.234 -16.031 5.648 1 91 173 TYR A CA 1
ATOM 1329 C C . TYR A 1 173 ? 18.516 -16.141 4.836 1 91 173 TYR A C 1
ATOM 1331 O O . TYR A 1 173 ? 19.609 -16.141 5.398 1 91 173 TYR A O 1
ATOM 1339 N N . PHE A 1 174 ? 18.438 -16.203 3.529 1 92 174 PHE A N 1
ATOM 1340 C CA . PHE A 1 174 ? 19.609 -16.359 2.674 1 92 174 PHE A CA 1
ATOM 1341 C C . PHE A 1 174 ? 20.5 -15.133 2.736 1 92 174 PHE A C 1
ATOM 1343 O O . PHE A 1 174 ? 21.734 -15.25 2.688 1 92 174 PHE A O 1
ATOM 1350 N N . THR A 1 175 ? 19.844 -13.961 2.795 1 85.56 175 THR A N 1
ATOM 1351 C CA . THR A 1 175 ? 20.641 -12.742 2.971 1 85.56 175 THR A CA 1
ATOM 1352 C C . THR A 1 175 ? 21.5 -12.836 4.23 1 85.56 175 THR A C 1
ATOM 1354 O O . THR A 1 175 ? 22.672 -12.469 4.215 1 85.56 175 THR A O 1
ATOM 1357 N N . GLY A 1 176 ? 20.891 -13.328 5.281 1 83.12 176 GLY A N 1
ATOM 1358 C CA . GLY A 1 176 ? 21.641 -13.508 6.523 1 83.12 176 GLY A CA 1
ATOM 1359 C C . GLY A 1 176 ? 22.766 -14.516 6.41 1 83.12 176 GLY A C 1
ATOM 1360 O O . GLY A 1 176 ? 23.812 -14.344 7.016 1 83.12 176 GLY A O 1
ATOM 1361 N N . GLN A 1 177 ? 22.531 -15.547 5.637 1 88.88 177 GLN A N 1
ATOM 1362 C CA . GLN A 1 177 ? 23.531 -16.594 5.469 1 88.88 177 GLN A CA 1
ATOM 1363 C C . GLN A 1 177 ? 24.734 -16.078 4.668 1 88.88 177 GLN A C 1
ATOM 1365 O O . GLN A 1 177 ? 25.875 -16.469 4.914 1 88.88 177 GLN A O 1
ATOM 1370 N N . TYR A 1 178 ? 24.5 -15.305 3.703 1 87.25 178 TYR A N 1
ATOM 1371 C CA . TYR A 1 178 ? 25.594 -14.711 2.936 1 87.25 178 TYR A CA 1
ATOM 1372 C C . TYR A 1 178 ? 26.344 -13.68 3.766 1 87.25 178 TYR A C 1
ATOM 1374 O O . TYR A 1 178 ? 27.578 -13.609 3.705 1 87.25 178 TYR A O 1
ATOM 1382 N N . GLU A 1 179 ? 25.609 -12.883 4.527 1 80.25 179 GLU A N 1
ATOM 1383 C CA . GLU A 1 179 ? 26.219 -11.883 5.395 1 80.25 179 GLU A CA 1
ATOM 1384 C C . GLU A 1 179 ? 27.031 -12.539 6.516 1 80.25 179 GLU A C 1
ATOM 1386 O O . GLU A 1 179 ? 28.062 -12.023 6.934 1 80.25 179 GLU A O 1
ATOM 1391 N N . GLY A 1 180 ? 26.516 -13.664 6.965 1 80.75 180 GLY A N 1
ATOM 1392 C CA . GLY A 1 180 ? 27.156 -14.367 8.07 1 80.75 180 GLY A CA 1
ATOM 1393 C C . GLY A 1 180 ? 28.312 -15.242 7.625 1 80.75 180 GLY A C 1
ATOM 1394 O O . GLY A 1 180 ? 29.031 -15.797 8.461 1 80.75 180 GLY A O 1
ATOM 1395 N N . GLY A 1 181 ? 28.516 -15.469 6.301 1 84.12 181 GLY A N 1
ATOM 1396 C CA . GLY A 1 181 ? 29.688 -16.156 5.789 1 84.12 181 GLY A CA 1
ATOM 1397 C C . GLY A 1 181 ? 29.438 -17.641 5.527 1 84.12 181 GLY A C 1
ATOM 1398 O O . GLY A 1 181 ? 30.312 -18.328 5 1 84.12 181 GLY A O 1
ATOM 1399 N N . ARG A 1 182 ? 28.344 -18.141 5.953 1 86.62 182 ARG A N 1
ATOM 1400 C CA . ARG A 1 182 ? 28.047 -19.531 5.645 1 86.62 182 ARG A CA 1
ATOM 1401 C C . ARG A 1 182 ? 27.969 -19.766 4.141 1 86.62 182 ARG A C 1
ATOM 1403 O O . ARG A 1 182 ? 28.453 -20.781 3.635 1 86.62 182 ARG A O 1
ATOM 1410 N N . CYS A 1 183 ? 27.281 -18.875 3.5 1 91.75 183 CYS A N 1
ATOM 1411 C CA . CYS A 1 183 ? 27.297 -18.844 2.043 1 91.75 183 CYS A CA 1
ATOM 1412 C C . CYS A 1 183 ? 28.375 -17.906 1.52 1 91.75 183 CYS A C 1
ATOM 1414 O O . CYS A 1 183 ? 28.609 -16.844 2.105 1 91.75 183 CYS A O 1
ATOM 1416 N N . SER A 1 184 ? 29.031 -18.234 0.569 1 89.62 184 SER A N 1
ATOM 1417 C CA . SER A 1 184 ? 30.188 -17.484 0.111 1 89.62 184 SER A CA 1
ATOM 1418 C C . SER A 1 184 ? 29.797 -16.453 -0.937 1 89.62 184 SER A C 1
ATOM 1420 O O . SER A 1 184 ? 28.844 -16.656 -1.695 1 89.62 184 SER A O 1
ATOM 1422 N N . THR A 1 185 ? 30.406 -15.359 -0.808 1 85.06 185 THR A N 1
ATOM 1423 C CA . THR A 1 185 ? 30.344 -14.305 -1.821 1 85.06 185 THR A CA 1
ATOM 1424 C C . THR A 1 185 ? 31.75 -14 -2.355 1 85.06 185 THR A C 1
ATOM 1426 O O . THR A 1 185 ? 32.688 -13.773 -1.581 1 85.06 185 THR A O 1
ATOM 1429 N N . VAL A 1 186 ? 31.984 -14.227 -3.629 1 78.12 186 VAL A N 1
ATOM 1430 C CA . VAL A 1 186 ? 33.281 -13.969 -4.242 1 78.12 186 VAL A CA 1
ATOM 1431 C C . VAL A 1 186 ? 33.188 -12.719 -5.117 1 78.12 186 VAL A C 1
ATOM 1433 O O . VAL A 1 186 ? 32.438 -12.68 -6.078 1 78.12 186 VAL A O 1
ATOM 1436 N N . ASN A 1 187 ? 33.969 -11.68 -4.844 1 69.5 187 ASN A N 1
ATOM 1437 C CA . ASN A 1 187 ? 33.969 -10.422 -5.59 1 69.5 187 ASN A CA 1
ATOM 1438 C C . ASN A 1 187 ? 32.594 -9.82 -5.711 1 69.5 187 ASN A C 1
ATOM 1440 O O . ASN A 1 187 ? 32.156 -9.414 -6.797 1 69.5 187 ASN A O 1
ATOM 1444 N N . GLY A 1 188 ? 31.75 -10.031 -4.57 1 68.94 188 GLY A N 1
ATOM 1445 C CA . GLY A 1 188 ? 30.438 -9.422 -4.535 1 68.94 188 GLY A CA 1
ATOM 1446 C C . GLY A 1 188 ? 29.359 -10.289 -5.172 1 68.94 188 GLY A C 1
ATOM 1447 O O . GLY A 1 188 ? 28.188 -9.914 -5.199 1 68.94 188 GLY A O 1
ATOM 1448 N N . VAL A 1 189 ? 29.875 -11.469 -5.633 1 72 189 VAL A N 1
ATOM 1449 C CA . VAL A 1 189 ? 28.938 -12.359 -6.301 1 72 189 VAL A CA 1
ATOM 1450 C C . VAL A 1 189 ? 28.547 -13.5 -5.363 1 72 189 VAL A C 1
ATOM 1452 O O . VAL A 1 189 ? 29.422 -14.227 -4.867 1 72 189 VAL A O 1
ATOM 1455 N N . LYS A 1 190 ? 27.297 -13.57 -5.156 1 83.44 190 LYS A N 1
ATOM 1456 C CA . LYS A 1 190 ? 26.797 -14.68 -4.348 1 83.44 190 LYS A CA 1
ATOM 1457 C C . LYS A 1 190 ? 27.062 -16.016 -5.027 1 83.44 190 LYS A C 1
ATOM 1459 O O . LYS A 1 190 ? 26.781 -16.188 -6.215 1 83.44 190 LYS A O 1
ATOM 1464 N N . GLN A 1 191 ? 27.719 -16.844 -4.355 1 88.31 191 GLN A N 1
ATOM 1465 C CA . GLN A 1 191 ? 27.906 -18.203 -4.852 1 88.31 191 GLN A CA 1
ATOM 1466 C C . GLN A 1 191 ? 26.734 -19.094 -4.484 1 88.31 191 GLN A C 1
ATOM 1468 O O . GLN A 1 191 ? 26 -18.828 -3.531 1 88.31 191 GLN A O 1
ATOM 1473 N N . PRO A 1 192 ? 26.5 -20.125 -5.371 1 93 192 PRO A N 1
ATOM 1474 C CA . PRO A 1 192 ? 25.406 -21.031 -5.035 1 93 192 PRO A CA 1
ATOM 1475 C C . PRO A 1 192 ? 25.562 -21.641 -3.645 1 93 192 PRO A C 1
ATOM 1477 O O . PRO A 1 192 ? 26.672 -22.031 -3.252 1 93 192 PRO A O 1
ATOM 1480 N N . CYS A 1 193 ? 24.531 -21.719 -2.92 1 94.38 193 CYS A N 1
ATOM 1481 C CA . CYS A 1 193 ? 24.562 -22.234 -1.554 1 94.38 193 CYS A CA 1
ATOM 1482 C C . CYS A 1 193 ? 23.531 -23.344 -1.368 1 94.38 193 CYS A C 1
ATOM 1484 O O . CYS A 1 193 ? 22.547 -23.172 -0.656 1 94.38 193 CYS A O 1
ATOM 1486 N N . PRO A 1 194 ? 23.766 -24.516 -1.837 1 95.06 194 PRO A N 1
ATOM 1487 C CA . PRO A 1 194 ? 22.828 -25.641 -1.728 1 95.06 194 PRO A CA 1
ATOM 1488 C C . PRO A 1 194 ? 22.641 -26.109 -0.286 1 95.06 194 PRO A C 1
ATOM 1490 O O . PRO A 1 194 ? 21.562 -26.609 0.062 1 95.06 194 PRO A O 1
ATOM 1493 N N . GLU A 1 195 ? 23.625 -25.938 0.549 1 94.81 195 GLU A N 1
ATOM 1494 C CA . GLU A 1 195 ? 23.531 -26.344 1.944 1 94.81 195 GLU A CA 1
ATOM 1495 C C . GLU A 1 195 ? 22.5 -25.516 2.697 1 94.81 195 GLU A C 1
ATOM 1497 O O . GLU A 1 195 ? 21.703 -26.047 3.482 1 94.81 195 GLU A O 1
ATOM 1502 N N . ALA A 1 196 ? 22.562 -24.25 2.418 1 95.31 196 ALA A N 1
ATOM 1503 C CA . ALA A 1 196 ? 21.562 -23.375 3.057 1 95.31 196 ALA A CA 1
ATOM 1504 C C . ALA A 1 196 ? 20.156 -23.688 2.562 1 95.31 196 ALA A C 1
ATOM 1506 O O . ALA A 1 196 ? 19.203 -23.609 3.328 1 95.31 196 ALA A O 1
ATOM 1507 N N . TYR A 1 197 ? 20.062 -23.953 1.255 1 97.25 197 TYR A N 1
ATOM 1508 C CA . TYR A 1 197 ? 18.766 -24.344 0.718 1 97.25 197 TYR A CA 1
ATOM 1509 C C . TYR A 1 197 ? 18.25 -25.609 1.388 1 97.25 197 TYR A C 1
ATOM 1511 O O . TYR A 1 197 ? 17.062 -25.719 1.707 1 97.25 197 TYR A O 1
ATOM 1519 N N . GLY A 1 198 ? 19.125 -26.531 1.611 1 96.94 198 GLY A N 1
ATOM 1520 C CA . GLY A 1 198 ? 18.766 -27.766 2.311 1 96.94 198 GLY A CA 1
ATOM 1521 C C . GLY A 1 198 ? 18.312 -27.516 3.736 1 96.94 198 GLY A C 1
ATOM 1522 O O . GLY A 1 198 ? 17.375 -28.172 4.215 1 96.94 198 GLY A O 1
ATOM 1523 N N . SER A 1 199 ? 18.969 -26.656 4.383 1 95.88 199 SER A N 1
ATOM 1524 C CA . SER A 1 199 ? 18.562 -26.297 5.738 1 95.88 199 SER A CA 1
ATOM 1525 C C . SER A 1 199 ? 17.188 -25.625 5.746 1 95.88 199 SER A C 1
ATOM 1527 O O . SER A 1 199 ? 16.406 -25.812 6.684 1 95.88 199 SER A O 1
ATOM 1529 N N . PHE A 1 200 ? 16.984 -24.844 4.746 1 96.69 200 PHE A N 1
ATOM 1530 C CA . PHE A 1 200 ? 15.703 -24.156 4.641 1 96.69 200 PHE A CA 1
ATOM 1531 C C . PHE A 1 200 ? 14.562 -25.156 4.48 1 96.69 200 PHE A C 1
ATOM 1533 O O . PHE A 1 200 ? 13.602 -25.125 5.254 1 96.69 200 PHE A O 1
ATOM 1540 N N . ILE A 1 201 ? 14.664 -26.062 3.492 1 97.44 201 ILE A N 1
ATOM 1541 C CA . ILE A 1 201 ? 13.586 -27 3.215 1 97.44 201 ILE A CA 1
ATOM 1542 C C . ILE A 1 201 ? 13.484 -28.016 4.348 1 97.44 201 ILE A C 1
ATOM 1544 O O . ILE A 1 201 ? 12.391 -28.5 4.668 1 97.44 201 ILE A O 1
ATOM 1548 N N . GLY A 1 202 ? 14.617 -28.328 4.953 1 97.31 202 GLY A N 1
ATOM 1549 C CA . GLY A 1 202 ? 14.578 -29.219 6.109 1 97.31 202 GLY A CA 1
ATOM 1550 C C . GLY A 1 202 ? 13.805 -28.625 7.277 1 97.31 202 GLY A C 1
ATOM 1551 O O . GLY A 1 202 ? 13.031 -29.328 7.934 1 97.31 202 GLY A O 1
ATOM 1552 N N . THR A 1 203 ? 14.023 -27.406 7.523 1 96.56 203 THR A N 1
ATOM 1553 C CA . THR A 1 203 ? 13.312 -26.734 8.602 1 96.56 203 THR A CA 1
ATOM 1554 C C . THR A 1 203 ? 11.828 -26.594 8.273 1 96.56 203 THR A C 1
ATOM 1556 O O . THR A 1 203 ? 10.977 -26.719 9.148 1 96.56 203 THR A O 1
ATOM 1559 N N . VAL A 1 204 ? 11.531 -26.281 7 1 96.94 204 VAL A N 1
ATOM 1560 C CA . VAL A 1 204 ? 10.148 -26.203 6.547 1 96.94 204 VAL A CA 1
ATOM 1561 C C . VAL A 1 204 ? 9.43 -27.531 6.816 1 96.94 204 VAL A C 1
ATOM 1563 O O . VAL A 1 204 ? 8.297 -27.531 7.305 1 96.94 204 VAL A O 1
ATOM 1566 N N . ALA A 1 205 ? 10.062 -28.656 6.559 1 96.88 205 ALA A N 1
ATOM 1567 C CA . ALA A 1 205 ? 9.461 -29.984 6.746 1 96.88 205 ALA A CA 1
ATOM 1568 C C . ALA A 1 205 ? 9.07 -30.203 8.203 1 96.88 205 ALA A C 1
ATOM 1570 O O . ALA A 1 205 ? 8.016 -30.766 8.492 1 96.88 205 ALA A O 1
ATOM 1571 N N . VAL A 1 206 ? 9.828 -29.703 9.078 1 96.44 206 VAL A N 1
ATOM 1572 C CA . VAL A 1 206 ? 9.594 -29.922 10.5 1 96.44 206 VAL A CA 1
ATOM 1573 C C . VAL A 1 206 ? 8.523 -28.953 11.008 1 96.44 206 VAL A C 1
ATOM 1575 O O . VAL A 1 206 ? 7.598 -29.359 11.711 1 96.44 206 VAL A O 1
ATOM 1578 N N . VAL A 1 207 ? 8.695 -27.75 10.609 1 94.75 207 VAL A N 1
ATOM 1579 C CA . VAL A 1 207 ? 7.805 -26.719 11.133 1 94.75 207 VAL A CA 1
ATOM 1580 C C . VAL A 1 207 ? 6.398 -26.906 10.57 1 94.75 207 VAL A C 1
ATOM 1582 O O . VAL A 1 207 ? 5.406 -26.656 11.258 1 94.75 207 VAL A O 1
ATOM 1585 N N . MET A 1 208 ? 6.27 -27.406 9.359 1 94.88 208 MET A N 1
ATOM 1586 C CA . MET A 1 208 ? 4.953 -27.594 8.75 1 94.88 208 MET A CA 1
ATOM 1587 C C . MET A 1 208 ? 4.191 -28.719 9.414 1 94.88 208 MET A C 1
ATOM 1589 O O . MET A 1 208 ? 2.977 -28.844 9.258 1 94.88 208 MET A O 1
ATOM 1593 N N . LEU A 1 209 ? 4.863 -29.531 10.18 1 94.88 209 LEU A N 1
ATOM 1594 C CA . LEU A 1 209 ? 4.172 -30.516 11.008 1 94.88 209 LEU A CA 1
ATOM 1595 C C . LEU A 1 209 ? 3.293 -29.812 12.047 1 94.88 209 LEU A C 1
ATOM 1597 O O . LEU A 1 209 ? 2.236 -30.344 12.422 1 94.88 209 LEU A O 1
ATOM 1601 N N . PHE A 1 210 ? 3.764 -28.703 12.414 1 92 210 PHE A N 1
ATOM 1602 C CA . PHE A 1 210 ? 2.963 -27.906 13.336 1 92 210 PHE A CA 1
ATOM 1603 C C . PHE A 1 210 ? 1.668 -27.453 12.672 1 92 210 PHE A C 1
ATOM 1605 O O . PHE A 1 210 ? 0.629 -27.344 13.328 1 92 210 PHE A O 1
ATOM 1612 N N . GLN A 1 211 ? 1.774 -27.125 11.414 1 90 211 GLN A N 1
ATOM 1613 C CA . GLN A 1 211 ? 0.57 -26.734 10.688 1 90 211 GLN A CA 1
ATOM 1614 C C . GLN A 1 211 ? -0.446 -27.875 10.664 1 90 211 GLN A C 1
ATOM 1616 O O . GLN A 1 211 ? -1.652 -27.641 10.758 1 90 211 GLN A O 1
ATOM 1621 N N . VAL A 1 212 ? 0.006 -29.078 10.555 1 91.38 212 VAL A N 1
ATOM 1622 C CA . VAL A 1 212 ? -0.869 -30.234 10.578 1 91.38 212 VAL A CA 1
ATOM 1623 C C . VAL A 1 212 ? -1.557 -30.344 11.938 1 91.38 212 VAL A C 1
ATOM 1625 O O . VAL A 1 212 ? -2.758 -30.609 12.016 1 91.38 212 VAL A O 1
ATOM 1628 N N . LEU A 1 213 ? -0.857 -30 12.93 1 90.88 213 LEU A N 1
ATOM 1629 C CA . LEU A 1 213 ? -1.397 -30.078 14.281 1 90.88 213 LEU A CA 1
ATOM 1630 C C . LEU A 1 213 ? -2.441 -28.984 14.508 1 90.88 213 LEU A C 1
ATOM 1632 O O . LEU A 1 213 ? -3.494 -29.25 15.094 1 90.88 213 LEU A O 1
ATOM 1636 N N . ILE A 1 214 ? -2.152 -27.859 14.047 1 87.25 214 ILE A N 1
ATOM 1637 C CA . ILE A 1 214 ? -3.061 -26.734 14.25 1 87.25 214 ILE A CA 1
ATOM 1638 C C . ILE A 1 214 ? -4.324 -26.938 13.414 1 87.25 214 ILE A C 1
ATOM 1640 O O . ILE A 1 214 ? -5.398 -26.453 13.789 1 87.25 214 ILE A O 1
ATOM 1644 N N . SER A 1 215 ? -4.164 -27.594 12.305 1 86.06 215 SER A N 1
ATOM 1645 C CA . SER A 1 215 ? -5.297 -27.812 11.406 1 86.06 215 SER A CA 1
ATOM 1646 C C . SER A 1 215 ? -6.359 -28.688 12.055 1 86.06 215 SER A C 1
ATOM 1648 O O . SER A 1 215 ? -7.5 -28.734 11.594 1 86.06 215 SER A O 1
ATOM 1650 N N . LEU A 1 216 ? -5.992 -29.297 13.141 1 83.19 216 LEU A N 1
ATOM 1651 C CA . LEU A 1 216 ? -6.934 -30.156 13.852 1 83.19 216 LEU A CA 1
ATOM 1652 C C . LEU A 1 216 ? -7.836 -29.344 14.773 1 83.19 216 LEU A C 1
ATOM 1654 O O . LEU A 1 216 ? -8.852 -29.844 15.25 1 83.19 216 LEU A O 1
ATOM 1658 N N . ILE A 1 217 ? -7.465 -28.094 14.906 1 82.94 217 ILE A N 1
ATOM 1659 C CA . ILE A 1 217 ? -8.297 -27.172 15.68 1 82.94 217 ILE A CA 1
ATOM 1660 C C . ILE A 1 217 ? -9.477 -26.703 14.82 1 82.94 217 ILE A C 1
ATOM 1662 O O . ILE A 1 217 ? -9.336 -26.5 13.617 1 82.94 217 ILE A O 1
ATOM 1666 N N . LYS A 1 218 ? -10.586 -26.516 15.453 1 80.75 218 LYS A N 1
ATOM 1667 C CA . LYS A 1 218 ? -11.789 -26.078 14.75 1 80.75 218 LYS A CA 1
ATOM 1668 C C . LYS A 1 218 ? -11.555 -24.75 14.031 1 80.75 218 LYS A C 1
ATOM 1670 O O . LYS A 1 218 ? -10.938 -23.844 14.586 1 80.75 218 LYS A O 1
ATOM 1675 N N . PRO A 1 219 ? -11.961 -24.688 12.805 1 78.5 219 PRO A N 1
ATOM 1676 C CA . PRO A 1 219 ? -11.758 -23.484 12 1 78.5 219 PRO A CA 1
ATOM 1677 C C . PRO A 1 219 ? -12.305 -22.234 12.688 1 78.5 219 PRO A C 1
ATOM 1679 O O . PRO A 1 219 ? -11.703 -21.156 12.586 1 78.5 219 PRO A O 1
ATOM 1682 N N . ARG A 1 220 ? -13.367 -22.297 13.398 1 77.44 220 ARG A N 1
ATOM 1683 C CA . ARG A 1 220 ? -13.961 -21.141 14.07 1 77.44 220 ARG A CA 1
ATOM 1684 C C . ARG A 1 220 ? -13.023 -20.578 15.133 1 77.44 220 ARG A C 1
ATOM 1686 O O . ARG A 1 220 ? -12.961 -19.359 15.328 1 77.44 220 ARG A O 1
ATOM 1693 N N . THR A 1 221 ? -12.375 -21.469 15.797 1 80.62 221 THR A N 1
ATOM 1694 C CA . THR A 1 221 ? -11.422 -21.047 16.812 1 80.62 221 THR A CA 1
ATOM 1695 C C . THR A 1 221 ? -10.227 -20.344 16.156 1 80.62 221 THR A C 1
ATOM 1697 O O . THR A 1 221 ? -9.695 -19.375 16.703 1 80.62 221 THR A O 1
ATOM 1700 N N . LEU A 1 222 ? -9.836 -20.875 15.062 1 77.88 222 LEU A N 1
ATOM 1701 C CA . LEU A 1 222 ? -8.727 -20.266 14.336 1 77.88 222 LEU A CA 1
ATOM 1702 C C . LEU A 1 222 ? -9.086 -18.859 13.867 1 77.88 222 LEU A C 1
ATOM 1704 O O . LEU A 1 222 ? -8.25 -17.953 13.891 1 77.88 222 LEU A O 1
ATOM 1708 N N . MET A 1 223 ? -10.297 -18.672 13.477 1 79 223 MET A N 1
ATOM 1709 C CA . MET A 1 223 ? -10.75 -17.359 12.992 1 79 223 MET A CA 1
ATOM 1710 C C . MET A 1 223 ? -10.828 -16.359 14.133 1 79 223 MET A C 1
ATOM 1712 O O . MET A 1 223 ? -10.734 -15.148 13.914 1 79 223 MET A O 1
ATOM 1716 N N . LYS A 1 224 ? -11.023 -16.891 15.328 1 78.69 224 LYS A N 1
ATOM 1717 C CA . LYS A 1 224 ? -11.047 -16.016 16.5 1 78.69 224 LYS A CA 1
ATOM 1718 C C . LYS A 1 224 ? -9.648 -15.508 16.828 1 78.69 224 LYS A C 1
ATOM 1720 O O . LYS A 1 224 ? -9.477 -14.375 17.281 1 78.69 224 LYS A O 1
ATOM 1725 N N . ILE A 1 225 ? -8.727 -16.359 16.594 1 78.56 225 ILE A N 1
ATOM 1726 C CA . ILE A 1 225 ? -7.344 -16 16.906 1 78.56 225 ILE A CA 1
ATOM 1727 C C . ILE A 1 225 ? -6.785 -15.086 15.82 1 78.56 225 ILE A C 1
ATOM 1729 O O . ILE A 1 225 ? -6.051 -14.141 16.109 1 78.56 225 ILE A O 1
ATOM 1733 N N . PHE A 1 226 ? -7.113 -15.383 14.617 1 82.38 226 PHE A N 1
ATOM 1734 C CA . PHE A 1 226 ? -6.633 -14.594 13.484 1 82.38 226 PHE A CA 1
ATOM 1735 C C . PHE A 1 226 ? -7.801 -14.039 12.672 1 82.38 226 PHE A C 1
ATOM 1737 O O . PHE A 1 226 ? -8.039 -14.469 11.547 1 82.38 226 PHE A O 1
ATOM 1744 N N . PRO A 1 227 ? -8.391 -12.945 13.219 1 87.12 227 PRO A N 1
ATOM 1745 C CA . PRO A 1 227 ? -9.555 -12.375 12.539 1 87.12 227 PRO A CA 1
ATOM 1746 C C . PRO A 1 227 ? -9.195 -11.703 11.219 1 87.12 227 PRO A C 1
ATOM 1748 O O . PRO A 1 227 ? -8.008 -11.547 10.898 1 87.12 227 PRO A O 1
ATOM 1751 N N . ASN A 1 228 ? -10.164 -11.359 10.469 1 88 228 ASN A N 1
ATOM 1752 C CA . ASN A 1 228 ? -9.992 -10.719 9.172 1 88 228 ASN A CA 1
ATOM 1753 C C . ASN A 1 228 ? -9.18 -9.43 9.289 1 88 228 ASN A C 1
ATOM 1755 O O . ASN A 1 228 ? -8.445 -9.07 8.367 1 88 228 ASN A O 1
ATOM 1759 N N . LEU A 1 229 ? -9.336 -8.883 10.477 1 92.38 229 LEU A N 1
ATOM 1760 C CA . LEU A 1 229 ? -8.586 -7.652 10.742 1 92.38 229 LEU A CA 1
ATOM 1761 C C . LEU A 1 229 ? -7.086 -7.891 10.617 1 92.38 229 LEU A C 1
ATOM 1763 O O . LEU A 1 229 ? -6.383 -7.113 9.969 1 92.38 229 LEU A O 1
ATOM 1767 N N . VAL A 1 230 ? -6.633 -8.961 11.188 1 91.56 230 VAL A N 1
ATOM 1768 C CA . VAL A 1 230 ? -5.211 -9.281 11.18 1 91.56 230 VAL A CA 1
ATOM 1769 C C . VAL A 1 230 ? -4.832 -9.93 9.852 1 91.56 230 VAL A C 1
ATOM 1771 O O . VAL A 1 230 ? -3.799 -9.594 9.266 1 91.56 230 VAL A O 1
ATOM 1774 N N . THR A 1 231 ? -5.684 -10.758 9.344 1 87.62 231 THR A N 1
ATOM 1775 C CA . THR A 1 231 ? -5.414 -11.492 8.109 1 87.62 231 THR A CA 1
ATOM 1776 C C . THR A 1 231 ? -5.262 -10.539 6.93 1 87.62 231 THR A C 1
ATOM 1778 O O . THR A 1 231 ? -4.371 -10.711 6.098 1 87.62 231 THR A O 1
ATOM 1781 N N . GLY A 1 232 ? -6.172 -9.633 6.848 1 91.31 232 GLY A N 1
ATOM 1782 C CA . GLY A 1 232 ? -6.094 -8.664 5.762 1 91.31 232 GLY A CA 1
ATOM 1783 C C . GLY A 1 232 ? -4.797 -7.875 5.758 1 91.31 232 GLY A C 1
ATOM 1784 O O . GLY A 1 232 ? -4.188 -7.68 4.703 1 91.31 232 GLY A O 1
ATOM 1785 N N . MET A 1 233 ? -4.289 -7.441 6.914 1 94.75 233 MET A N 1
ATOM 1786 C CA . MET A 1 233 ? -3.053 -6.676 7.027 1 94.75 233 MET A CA 1
ATOM 1787 C C . MET A 1 233 ? -1.845 -7.535 6.676 1 94.75 233 MET A C 1
ATOM 1789 O O . MET A 1 233 ? -0.909 -7.066 6.027 1 94.75 233 MET A O 1
ATOM 1793 N N . VAL A 1 234 ? -1.95 -8.75 7.102 1 91.19 234 VAL A N 1
ATOM 1794 C CA . VAL A 1 234 ? -0.85 -9.672 6.852 1 91.19 234 VAL A CA 1
ATOM 1795 C C . VAL A 1 234 ? -0.705 -9.906 5.352 1 91.19 234 VAL A C 1
ATOM 1797 O O . VAL A 1 234 ? 0.403 -9.859 4.812 1 91.19 234 VAL A O 1
ATOM 1800 N N . LEU A 1 235 ? -1.776 -10.141 4.652 1 89.94 235 LEU A N 1
ATOM 1801 C CA . LEU A 1 235 ? -1.739 -10.367 3.211 1 89.94 235 LEU A CA 1
ATOM 1802 C C . LEU A 1 235 ? -1.251 -9.125 2.473 1 89.94 235 LEU A C 1
ATOM 1804 O O . LEU A 1 235 ? -0.525 -9.234 1.481 1 89.94 235 LEU A O 1
ATOM 1808 N N . LEU A 1 236 ? -1.686 -7.988 2.967 1 94.69 236 LEU A N 1
ATOM 1809 C CA . LEU A 1 236 ? -1.226 -6.73 2.389 1 94.69 236 LEU A CA 1
ATOM 1810 C C . LEU A 1 236 ? 0.294 -6.625 2.455 1 94.69 236 LEU A C 1
ATOM 1812 O O . LEU A 1 236 ? 0.939 -6.27 1.467 1 94.69 236 LEU A O 1
ATOM 1816 N N . CYS A 1 237 ? 0.863 -7 3.547 1 94.56 237 CYS A N 1
ATOM 1817 C CA . CYS A 1 237 ? 2.301 -6.871 3.752 1 94.56 237 CYS A CA 1
ATOM 1818 C C . CYS A 1 237 ? 3.059 -7.965 3.004 1 94.56 237 CYS A C 1
ATOM 1820 O O . CYS A 1 237 ? 4.172 -7.738 2.527 1 94.56 237 CYS A O 1
ATOM 1822 N N . ILE A 1 238 ? 2.449 -9.156 2.914 1 91.19 238 ILE A N 1
ATOM 1823 C CA . ILE A 1 238 ? 3.066 -10.211 2.111 1 91.19 238 ILE A CA 1
ATOM 1824 C C . ILE A 1 238 ? 3.182 -9.75 0.66 1 91.19 238 ILE A C 1
ATOM 1826 O O . ILE A 1 238 ? 4.266 -9.789 0.073 1 91.19 238 ILE A O 1
ATOM 1830 N N . GLY A 1 239 ? 2.045 -9.352 0.166 1 93.12 239 GLY A N 1
ATOM 1831 C CA . GLY A 1 239 ? 2.041 -8.867 -1.204 1 93.12 239 GLY A CA 1
ATOM 1832 C C . GLY A 1 239 ? 3.018 -7.727 -1.437 1 93.12 239 GLY A C 1
ATOM 1833 O O . GLY A 1 239 ? 3.734 -7.711 -2.439 1 93.12 239 GLY A O 1
ATOM 1834 N N . GLY A 1 240 ? 3.039 -6.754 -0.513 1 94.25 240 GLY A N 1
ATOM 1835 C CA . GLY A 1 240 ? 3.963 -5.637 -0.628 1 94.25 240 GLY A CA 1
ATOM 1836 C C . GLY A 1 240 ? 5.418 -6.066 -0.675 1 94.25 240 GLY A C 1
ATOM 1837 O O . GLY A 1 240 ? 6.203 -5.527 -1.458 1 94.25 240 GLY A O 1
ATOM 1838 N N . GLY A 1 241 ? 5.766 -6.977 0.191 1 92.31 241 GLY A N 1
ATOM 1839 C CA . GLY A 1 241 ? 7.117 -7.504 0.182 1 92.31 241 GLY A CA 1
ATOM 1840 C C . GLY A 1 241 ? 7.488 -8.172 -1.129 1 92.31 241 GLY A C 1
ATOM 1841 O O . GLY A 1 241 ? 8.617 -8.039 -1.601 1 92.31 241 GLY A O 1
ATOM 1842 N N . LEU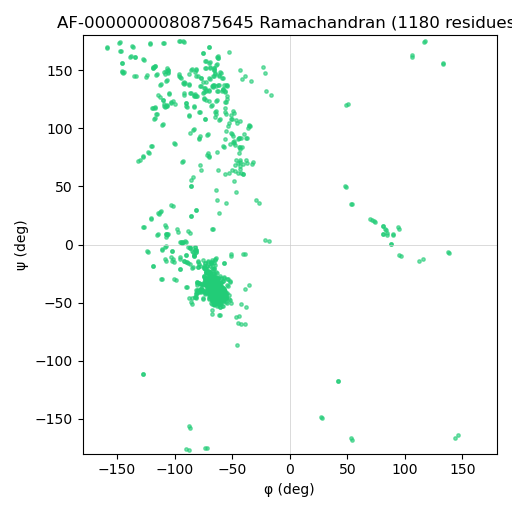 A 1 242 ? 6.551 -8.805 -1.7 1 92.31 242 LEU A N 1
ATOM 1843 C CA . LEU A 1 242 ? 6.785 -9.5 -2.961 1 92.31 242 LEU A CA 1
ATOM 1844 C C . LEU A 1 242 ? 6.859 -8.516 -4.121 1 92.31 242 LEU A C 1
ATOM 1846 O O . LEU A 1 242 ? 7.602 -8.742 -5.082 1 92.31 242 LEU A O 1
ATOM 1850 N N . VAL A 1 243 ? 6.078 -7.457 -4.043 1 94.88 243 VAL A N 1
ATOM 1851 C CA . VAL A 1 243 ? 6.117 -6.434 -5.082 1 94.88 243 VAL A CA 1
ATOM 1852 C C . VAL A 1 243 ? 7.531 -5.871 -5.203 1 94.88 243 VAL A C 1
ATOM 1854 O O . VAL A 1 243 ? 7.988 -5.559 -6.305 1 94.88 243 VAL A O 1
ATOM 1857 N N . ALA A 1 244 ? 8.219 -5.719 -4.078 1 92.25 244 ALA A N 1
ATOM 1858 C CA . ALA A 1 244 ? 9.602 -5.258 -4.109 1 92.25 244 ALA A CA 1
ATOM 1859 C C . ALA A 1 244 ? 10.461 -6.148 -5 1 92.25 244 ALA A C 1
ATOM 1861 O O . ALA A 1 244 ? 11.211 -5.652 -5.84 1 92.25 244 ALA A O 1
ATOM 1862 N N . SER A 1 245 ? 10.289 -7.426 -4.855 1 89.44 245 SER A N 1
ATOM 1863 C CA . SER A 1 245 ? 11.047 -8.383 -5.656 1 89.44 245 SER A CA 1
ATOM 1864 C C . SER A 1 245 ? 10.656 -8.297 -7.129 1 89.44 245 SER A C 1
ATOM 1866 O O . SER A 1 245 ? 11.508 -8.43 -8.008 1 89.44 245 SER A O 1
ATOM 1868 N N . GLY A 1 246 ? 9.383 -8.203 -7.363 1 93.12 246 GLY A N 1
ATOM 1869 C CA . GLY A 1 246 ? 8.914 -8.086 -8.734 1 93.12 246 GLY A CA 1
ATOM 1870 C C . GLY A 1 246 ? 9.461 -6.871 -9.453 1 93.12 246 GLY A C 1
ATOM 1871 O O . GLY A 1 246 ? 9.914 -6.973 -10.594 1 93.12 246 GLY A O 1
ATOM 1872 N N . VAL A 1 247 ? 9.484 -5.773 -8.812 1 93.25 247 VAL A N 1
ATOM 1873 C CA . VAL A 1 247 ? 9.914 -4.52 -9.422 1 93.25 247 VAL A CA 1
ATOM 1874 C C . VAL A 1 247 ? 11.43 -4.543 -9.648 1 93.25 247 VAL A C 1
ATOM 1876 O O . VAL A 1 247 ? 11.914 -4.055 -10.664 1 93.25 247 VAL A O 1
ATOM 1879 N N . LYS A 1 248 ? 12.148 -5.055 -8.727 1 89.94 248 LYS A N 1
ATOM 1880 C CA . LYS A 1 248 ? 13.594 -5.18 -8.891 1 89.94 248 LYS A CA 1
ATOM 1881 C C . LYS A 1 248 ? 13.938 -6.039 -10.109 1 89.94 248 LYS A C 1
ATOM 1883 O O . LYS A 1 248 ? 14.859 -5.723 -10.859 1 89.94 248 LYS A O 1
ATOM 1888 N N . SER A 1 249 ? 13.164 -7.113 -10.242 1 90.31 249 SER A N 1
ATOM 1889 C CA . SER A 1 249 ? 13.336 -7.938 -11.438 1 90.31 249 SER A CA 1
ATOM 1890 C C . SER A 1 249 ? 12.945 -7.172 -12.695 1 90.31 249 SER A C 1
ATOM 1892 O O . SER A 1 249 ? 13.609 -7.285 -13.727 1 90.31 249 SER A O 1
ATOM 1894 N N . TRP A 1 250 ? 11.867 -6.441 -12.594 1 92.12 250 TRP A N 1
ATOM 1895 C CA . TRP A 1 250 ? 11.383 -5.633 -13.711 1 92.12 250 TRP A CA 1
ATOM 1896 C C . TRP A 1 250 ? 12.461 -4.668 -14.195 1 92.12 250 TRP A C 1
ATOM 1898 O O . TRP A 1 250 ? 12.641 -4.48 -15.406 1 92.12 250 TRP A O 1
ATOM 1908 N N . ALA A 1 251 ? 13.18 -4.109 -13.258 1 89.56 251 ALA A N 1
ATOM 1909 C CA . ALA A 1 251 ? 14.18 -3.094 -13.578 1 89.56 251 ALA A CA 1
ATOM 1910 C C . ALA A 1 251 ? 15.484 -3.73 -14.039 1 89.56 251 ALA A C 1
ATOM 1912 O O . ALA A 1 251 ? 16.438 -3.029 -14.398 1 89.56 251 ALA A O 1
ATOM 1913 N N . GLY A 1 252 ? 15.633 -5.012 -14.031 1 83.69 252 GLY A N 1
ATOM 1914 C CA . GLY A 1 252 ? 16.812 -5.645 -14.602 1 83.69 252 GLY A CA 1
ATOM 1915 C C . GLY A 1 252 ? 17.344 -6.781 -13.75 1 83.69 252 GLY A C 1
ATOM 1916 O O . GLY A 1 252 ? 18.297 -7.461 -14.141 1 83.69 252 GLY A O 1
ATOM 1917 N N . GLY A 1 253 ? 16.734 -6.91 -12.531 1 80.31 253 GLY A N 1
ATOM 1918 C CA . GLY A 1 253 ? 17.172 -8.008 -11.688 1 80.31 253 GLY A CA 1
ATOM 1919 C C . GLY A 1 253 ? 17.438 -7.594 -10.25 1 80.31 253 GLY A C 1
ATOM 1920 O O . GLY A 1 253 ? 17.625 -6.41 -9.969 1 80.31 253 GLY A O 1
ATOM 1921 N N . SER A 1 254 ? 17.391 -8.422 -9.156 1 68.94 254 SER A N 1
ATOM 1922 C CA . SER A 1 254 ? 17.531 -8.148 -7.727 1 68.94 254 SER A CA 1
ATOM 1923 C C . SER A 1 254 ? 18.953 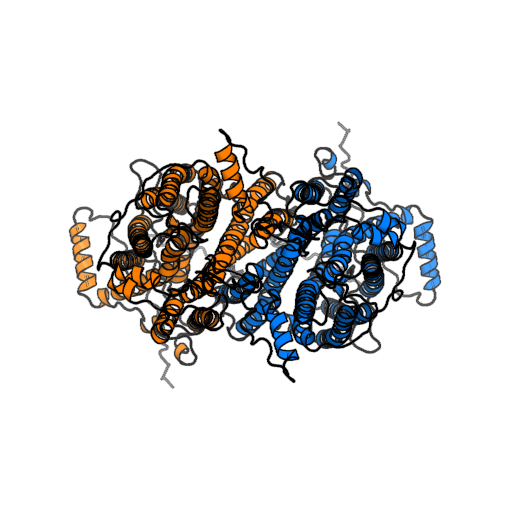-8.414 -7.246 1 68.94 254 SER A C 1
ATOM 1925 O O . SER A 1 254 ? 19.281 -8.117 -6.098 1 68.94 254 SER A O 1
ATOM 1927 N N . GLY A 1 255 ? 19.859 -8.617 -8.133 1 62.28 255 GLY A N 1
ATOM 1928 C CA . GLY A 1 255 ? 21.219 -8.945 -7.734 1 62.28 255 GLY A CA 1
ATOM 1929 C C . GLY A 1 255 ? 22.078 -7.723 -7.496 1 62.28 255 GLY A C 1
ATOM 1930 O O . GLY A 1 255 ? 21.562 -6.617 -7.316 1 62.28 255 GLY A O 1
ATOM 1931 N N . PRO A 1 256 ? 23.297 -7.863 -7.211 1 61.66 256 PRO A N 1
ATOM 1932 C CA . PRO A 1 256 ? 24.219 -6.766 -6.918 1 61.66 256 PRO A CA 1
ATOM 1933 C C . PRO A 1 256 ? 24.188 -5.672 -7.984 1 61.66 256 PRO A C 1
ATOM 1935 O O . PRO A 1 256 ? 24.734 -4.586 -7.773 1 61.66 256 PRO A O 1
ATOM 1938 N N . CYS A 1 257 ? 23.516 -6.016 -8.961 1 60.47 257 CYS A N 1
ATOM 1939 C CA . CYS A 1 257 ? 23.422 -4.988 -9.992 1 60.47 257 CYS A CA 1
ATOM 1940 C C . CYS A 1 257 ? 22.344 -3.965 -9.656 1 60.47 257 CYS A C 1
ATOM 1942 O O . CYS A 1 257 ? 22.312 -2.879 -10.234 1 60.47 257 CYS A O 1
ATOM 1944 N N . GLU A 1 258 ? 21.656 -4.293 -8.602 1 62.94 258 GLU A N 1
ATOM 1945 C CA . GLU A 1 258 ? 20.547 -3.438 -8.211 1 62.94 258 GLU A CA 1
ATOM 1946 C C . GLU A 1 258 ? 21.047 -2.133 -7.59 1 62.94 258 GLU A C 1
ATOM 1948 O O . GLU A 1 258 ? 21.797 -2.15 -6.617 1 62.94 258 GLU A O 1
ATOM 1953 N N . ALA A 1 259 ? 20.984 -0.988 -8.164 1 53.44 259 ALA A N 1
ATOM 1954 C CA . ALA A 1 259 ? 21.594 0.224 -7.629 1 53.44 259 ALA A CA 1
ATOM 1955 C C . ALA A 1 259 ? 20.578 1.363 -7.547 1 53.44 259 ALA A C 1
ATOM 1957 O O . ALA A 1 259 ? 20.906 2.457 -7.078 1 53.44 259 ALA A O 1
ATOM 1958 N N . GLY A 1 260 ? 19.422 1.071 -7.648 1 49.19 260 GLY A N 1
ATOM 1959 C CA . GLY A 1 260 ? 18.578 2.262 -7.629 1 49.19 260 GLY A CA 1
ATOM 1960 C C . GLY A 1 260 ? 19.156 3.406 -8.445 1 49.19 260 GLY A C 1
ATOM 1961 O O . GLY A 1 260 ? 19.469 3.238 -9.625 1 49.19 260 GLY A O 1
ATOM 1962 N N . MET A 1 261 ? 19.5 4.594 -7.781 1 45.06 261 MET A N 1
ATOM 1963 C CA . MET A 1 261 ? 20.094 5.773 -8.414 1 45.06 261 MET A CA 1
ATOM 1964 C C . MET A 1 261 ? 21.594 5.578 -8.648 1 45.06 261 MET A C 1
ATOM 1966 O O . MET A 1 261 ? 22.125 6 -9.68 1 45.06 261 MET A O 1
ATOM 1970 N N . ALA A 1 262 ? 22.172 4.867 -7.77 1 52.91 262 ALA A N 1
ATOM 1971 C CA . ALA A 1 262 ? 23.625 4.75 -7.848 1 52.91 262 ALA A CA 1
ATOM 1972 C C . ALA A 1 262 ? 24.031 3.432 -8.5 1 52.91 262 ALA A C 1
ATOM 1974 O O . ALA A 1 262 ? 24.344 2.461 -7.809 1 52.91 262 ALA A O 1
ATOM 1975 N N . ARG A 1 263 ? 24.078 3.498 -9.797 1 60.97 263 ARG A N 1
ATOM 1976 C CA . ARG A 1 263 ? 24.5 2.326 -10.562 1 60.97 263 ARG A CA 1
ATOM 1977 C C . ARG A 1 263 ? 25.984 2.039 -10.375 1 60.97 263 ARG A C 1
ATOM 1979 O O . ARG A 1 263 ? 26.781 2.965 -10.297 1 60.97 263 ARG A O 1
ATOM 1986 N N . PRO A 1 264 ? 26.188 0.755 -10.117 1 57.44 264 PRO A N 1
ATOM 1987 C CA . PRO A 1 264 ? 27.625 0.439 -10.031 1 57.44 264 PRO A CA 1
ATOM 1988 C C . PRO A 1 264 ? 28.391 0.83 -11.281 1 57.44 264 PRO A C 1
ATOM 1990 O O . PRO A 1 264 ? 27.906 0.615 -12.398 1 57.44 264 PRO A O 1
ATOM 1993 N N . GLU A 1 265 ? 29.344 1.616 -11.109 1 57.75 265 GLU A N 1
ATOM 1994 C CA . GLU A 1 265 ? 30.125 2.111 -12.234 1 57.75 265 GLU A CA 1
ATOM 1995 C C . GLU A 1 265 ? 31.156 1.074 -12.688 1 57.75 265 GLU A C 1
ATOM 1997 O O . GLU A 1 265 ? 31.641 1.137 -13.82 1 57.75 265 GLU A O 1
ATOM 2002 N N . SER A 1 266 ? 31.469 0.111 -11.82 1 59.78 266 SER A N 1
ATOM 2003 C CA . SER A 1 266 ? 32.5 -0.858 -12.211 1 59.78 266 SER A CA 1
ATOM 2004 C C . SER A 1 266 ? 32.188 -2.236 -11.633 1 59.78 266 SER A C 1
ATOM 2006 O O . SER A 1 266 ? 31.344 -2.373 -10.75 1 59.78 266 SER A O 1
ATOM 2008 N N . GLY A 1 267 ? 32.625 -3.361 -12.422 1 61.59 267 GLY A N 1
ATOM 2009 C CA . GLY A 1 267 ? 32.562 -4.699 -11.859 1 61.59 267 GLY A CA 1
ATOM 2010 C C . GLY A 1 267 ? 31.625 -5.613 -12.633 1 61.59 267 GLY A C 1
ATOM 2011 O O . GLY A 1 267 ? 31.031 -5.199 -13.625 1 61.59 267 GLY A O 1
ATOM 2012 N N . PHE A 1 268 ? 31.562 -6.852 -12.273 1 61.03 268 PHE A N 1
ATOM 2013 C CA . PHE A 1 268 ? 30.797 -7.922 -12.891 1 61.03 268 PHE A CA 1
ATOM 2014 C C . PHE A 1 268 ? 29.312 -7.57 -12.93 1 61.03 268 PHE A C 1
ATOM 2016 O O . PHE A 1 268 ? 28.594 -7.949 -13.859 1 61.03 268 PHE A O 1
ATOM 2023 N N . PHE A 1 269 ? 28.875 -6.559 -12.133 1 58.94 269 PHE A N 1
ATOM 2024 C CA . PHE A 1 269 ? 27.453 -6.262 -12.008 1 58.94 269 PHE A CA 1
ATOM 2025 C C . PHE A 1 269 ? 27.156 -4.836 -12.453 1 58.94 269 PHE A C 1
ATOM 2027 O O . PHE A 1 269 ? 26.156 -4.25 -12.039 1 58.94 269 PHE A O 1
ATOM 2034 N N . LYS A 1 270 ? 28.094 -4.375 -13.258 1 62.59 270 LYS A N 1
ATOM 2035 C CA . LYS A 1 270 ? 27.859 -3.07 -13.875 1 62.59 270 LYS A CA 1
ATOM 2036 C C . LYS A 1 270 ? 26.609 -3.088 -14.742 1 62.59 270 LYS A C 1
ATOM 2038 O O . LYS A 1 270 ? 25.891 -2.086 -14.828 1 62.59 270 LYS A O 1
ATOM 2043 N N . LEU A 1 271 ? 26.484 -4.348 -15.328 1 69.69 271 LEU A N 1
ATOM 2044 C CA . LEU A 1 271 ? 25.297 -4.559 -16.156 1 69.69 271 LEU A CA 1
ATOM 2045 C C . LEU A 1 271 ? 24.406 -5.648 -15.57 1 69.69 271 LEU A C 1
ATOM 2047 O O . LEU A 1 271 ? 24.859 -6.445 -14.742 1 69.69 271 LEU A O 1
ATOM 2051 N N . CYS A 1 272 ? 23.25 -5.559 -15.844 1 69.88 272 CYS A N 1
ATOM 2052 C CA . CYS A 1 272 ? 22.281 -6.496 -15.297 1 69.88 272 CYS A CA 1
ATOM 2053 C C . CYS A 1 272 ? 21.812 -7.484 -16.359 1 69.88 272 CYS A C 1
ATOM 2055 O O . CYS A 1 272 ? 21.688 -7.121 -17.531 1 69.88 272 CYS A O 1
ATOM 2057 N N . PRO A 1 273 ? 21.625 -8.75 -15.953 1 65.38 273 PRO A N 1
ATOM 2058 C CA . PRO A 1 273 ? 21.812 -9.336 -14.625 1 65.38 273 PRO A CA 1
ATOM 2059 C C . PRO A 1 273 ? 23.281 -9.508 -14.25 1 65.38 273 PRO A C 1
ATOM 2061 O O . PRO A 1 273 ? 23.609 -9.625 -13.07 1 65.38 273 PRO A O 1
ATOM 2064 N N . ASN A 1 274 ? 24.047 -9.695 -15.297 1 64.94 274 ASN A N 1
ATOM 2065 C CA . ASN A 1 274 ? 25.5 -9.656 -15.227 1 64.94 274 ASN A CA 1
ATOM 2066 C C . ASN A 1 274 ? 26.125 -9.391 -16.594 1 64.94 274 ASN A C 1
ATOM 2068 O O . ASN A 1 274 ? 25.438 -9.406 -17.609 1 64.94 274 ASN A O 1
ATOM 2072 N N . ILE A 1 275 ? 27.391 -9.133 -16.688 1 65.69 275 ILE A N 1
ATOM 2073 C CA . ILE A 1 275 ? 28.047 -8.727 -17.922 1 65.69 275 ILE A CA 1
ATOM 2074 C C . ILE A 1 275 ? 28.062 -9.891 -18.922 1 65.69 275 ILE A C 1
ATOM 2076 O O . ILE A 1 275 ? 28.25 -9.688 -20.125 1 65.69 275 ILE A O 1
ATOM 2080 N N . LYS A 1 276 ? 27.844 -11.07 -18.469 1 64.06 276 LYS A N 1
ATOM 2081 C CA . LYS A 1 276 ? 27.922 -12.234 -19.344 1 64.06 276 LYS A CA 1
ATOM 2082 C C . LYS A 1 276 ? 26.562 -12.594 -19.922 1 64.06 276 LYS A C 1
ATOM 2084 O O . LYS A 1 276 ? 26.438 -13.508 -20.734 1 64.06 276 LYS A O 1
ATOM 2089 N N . ALA A 1 277 ? 25.672 -11.82 -19.562 1 68.75 277 ALA A N 1
ATOM 2090 C CA . ALA A 1 277 ? 24.328 -12.078 -20.078 1 68.75 277 ALA A CA 1
ATOM 2091 C C . ALA A 1 277 ? 24.234 -11.703 -21.562 1 68.75 277 ALA A C 1
ATOM 2093 O O . ALA A 1 277 ? 25.062 -10.953 -22.078 1 68.75 277 ALA A O 1
ATOM 2094 N N . PRO A 1 278 ? 23.422 -12.281 -22.312 1 69.62 278 PRO A N 1
ATOM 2095 C CA . PRO A 1 278 ? 23.328 -11.992 -23.734 1 69.62 278 PRO A CA 1
ATOM 2096 C C . PRO A 1 278 ? 23.203 -10.5 -24.031 1 69.62 278 PRO A C 1
ATOM 2098 O O . PRO A 1 278 ? 23.906 -9.969 -24.891 1 69.62 278 PRO A O 1
ATOM 2101 N N . GLU A 1 279 ? 22.328 -9.734 -23.438 1 74.56 279 GLU A N 1
ATOM 2102 C CA . GLU A 1 279 ? 22.125 -8.305 -23.641 1 74.56 279 GLU A CA 1
ATOM 2103 C C . GLU A 1 279 ? 22.094 -7.562 -22.297 1 74.56 279 GLU A C 1
ATOM 2105 O O . GLU A 1 279 ? 21.031 -7.066 -21.891 1 74.56 279 GLU A O 1
ATOM 2110 N N . PRO A 1 280 ? 23.281 -7.535 -21.844 1 76.5 280 PRO A N 1
ATOM 2111 C CA . PRO A 1 280 ? 23.328 -6.871 -20.531 1 76.5 280 PRO A CA 1
ATOM 2112 C C . PRO A 1 280 ? 23.172 -5.355 -20.641 1 76.5 280 PRO A C 1
ATOM 2114 O O . PRO A 1 280 ? 23.656 -4.746 -21.594 1 76.5 280 PRO A O 1
ATOM 2117 N N . ARG A 1 281 ? 22.375 -4.836 -19.828 1 81 281 ARG A N 1
ATOM 2118 C CA . ARG A 1 281 ? 22.156 -3.398 -19.734 1 81 281 ARG A CA 1
ATOM 2119 C C . ARG A 1 281 ? 22.156 -2.939 -18.281 1 81 281 ARG A C 1
ATOM 2121 O O . ARG A 1 281 ? 22.078 -3.76 -17.359 1 81 281 ARG A O 1
ATOM 2128 N N . PRO A 1 282 ? 22.344 -1.681 -18.062 1 79.56 282 PRO A N 1
ATOM 2129 C CA . PRO A 1 282 ? 22.312 -1.182 -16.688 1 79.56 282 PRO A CA 1
ATOM 2130 C C . PRO A 1 282 ? 20.922 -1.301 -16.047 1 79.56 282 PRO A C 1
ATOM 2132 O O . PRO A 1 282 ? 19.906 -1.305 -16.766 1 79.56 282 PRO A O 1
ATOM 2135 N N . TRP A 1 283 ? 20.984 -1.447 -14.836 1 79.25 283 TRP A N 1
ATOM 2136 C CA . TRP A 1 283 ? 19.734 -1.565 -14.086 1 79.25 283 TRP A CA 1
ATOM 2137 C C . TRP A 1 283 ? 18.828 -0.363 -14.344 1 79.25 283 TRP A C 1
ATOM 2139 O O . TRP A 1 283 ? 19.297 0.781 -14.328 1 79.25 283 TRP A O 1
ATOM 2149 N N . GLY A 1 284 ? 17.594 -0.62 -14.641 1 81.94 284 GLY A N 1
ATOM 2150 C CA . GLY A 1 284 ? 16.641 0.445 -14.906 1 81.94 284 GLY A CA 1
ATOM 2151 C C . GLY A 1 284 ? 16.672 0.935 -16.344 1 81.94 284 GLY A C 1
ATOM 2152 O O . GLY A 1 284 ? 16.094 1.97 -16.656 1 81.94 284 GLY A O 1
ATOM 2153 N N . ASP A 1 285 ? 17.391 0.243 -17.156 1 86.12 285 ASP A N 1
ATOM 2154 C CA . ASP A 1 285 ? 17.469 0.598 -18.578 1 86.12 285 ASP A CA 1
ATOM 2155 C C . ASP A 1 285 ? 16.078 0.595 -19.219 1 86.12 285 ASP A C 1
ATOM 2157 O O . ASP A 1 285 ? 15.25 -0.258 -18.906 1 86.12 285 ASP A O 1
ATOM 2161 N N . PRO A 1 286 ? 15.906 1.52 -20.109 1 87.06 286 PRO A N 1
ATOM 2162 C CA . PRO A 1 286 ? 14.594 1.63 -20.75 1 87.06 286 PRO A CA 1
ATOM 2163 C C . PRO A 1 286 ? 14.164 0.341 -21.453 1 87.06 286 PRO A C 1
ATOM 2165 O O . PRO A 1 286 ? 12.977 0.051 -21.547 1 87.06 286 PRO A O 1
ATOM 2168 N N . SER A 1 287 ? 15.109 -0.388 -21.953 1 88.38 287 SER A N 1
ATOM 2169 C CA . SER A 1 287 ? 14.766 -1.643 -22.609 1 88.38 287 SER A CA 1
ATOM 2170 C C . SER A 1 287 ? 14.172 -2.641 -21.625 1 88.38 287 SER A C 1
ATOM 2172 O O . SER A 1 287 ? 13.219 -3.354 -21.953 1 88.38 287 SER A O 1
ATOM 2174 N N . PHE A 1 288 ? 14.773 -2.711 -20.453 1 88.94 288 PHE A N 1
ATOM 2175 C CA . PHE A 1 288 ? 14.242 -3.594 -19.422 1 88.94 288 PHE A CA 1
ATOM 2176 C C . PHE A 1 288 ? 12.859 -3.137 -18.984 1 88.94 288 PHE A C 1
ATOM 2178 O O . PHE A 1 288 ? 11.938 -3.949 -18.859 1 88.94 288 PHE A O 1
ATOM 2185 N N . ILE A 1 289 ? 12.758 -1.862 -18.797 1 91.5 289 ILE A N 1
ATOM 2186 C CA . ILE A 1 289 ? 11.484 -1.295 -18.359 1 91.5 289 ILE A CA 1
ATOM 2187 C C . ILE A 1 289 ? 10.43 -1.512 -19.438 1 91.5 289 ILE A C 1
ATOM 2189 O O . ILE A 1 289 ? 9.273 -1.816 -19.125 1 91.5 289 ILE A O 1
ATOM 2193 N N . GLY A 1 290 ? 10.82 -1.349 -20.656 1 92.81 290 GLY A N 1
ATOM 2194 C CA . GLY A 1 290 ? 9.906 -1.562 -21.766 1 92.81 290 GLY A CA 1
ATOM 2195 C C . GLY A 1 290 ? 9.43 -2.996 -21.875 1 92.81 290 GLY A C 1
ATOM 2196 O O . GLY A 1 290 ? 8.258 -3.244 -22.172 1 92.81 290 GLY A O 1
ATOM 2197 N N . LEU A 1 291 ? 10.328 -3.938 -21.688 1 92.81 291 LEU A N 1
ATOM 2198 C CA . LEU A 1 291 ? 9.961 -5.348 -21.719 1 92.81 291 LEU A CA 1
ATOM 2199 C C . LEU A 1 291 ? 8.945 -5.676 -20.641 1 92.81 291 LEU A C 1
ATOM 2201 O O . LEU A 1 291 ? 7.949 -6.355 -20.906 1 92.81 291 LEU A O 1
ATOM 2205 N N . GLY A 1 292 ? 9.258 -5.27 -19.422 1 95 292 GLY A N 1
ATOM 2206 C CA . GLY A 1 292 ? 8.297 -5.477 -18.344 1 95 292 GLY A CA 1
ATOM 2207 C C . GLY A 1 292 ? 6.965 -4.797 -18.578 1 95 292 GLY A C 1
ATOM 2208 O O . GLY A 1 292 ? 5.914 -5.348 -18.266 1 95 292 GLY A O 1
ATOM 2209 N N . PHE A 1 293 ? 7.039 -3.631 -19.141 1 95.44 293 PHE A N 1
ATOM 2210 C CA . PHE A 1 293 ? 5.82 -2.891 -19.453 1 95.44 293 PHE A CA 1
ATOM 2211 C C . PHE A 1 293 ? 4.992 -3.617 -20.5 1 95.44 293 PHE A C 1
ATOM 2213 O O . PHE A 1 293 ? 3.762 -3.59 -20.469 1 95.44 293 PHE A O 1
ATOM 2220 N N . SER A 1 294 ? 5.637 -4.191 -21.484 1 96.44 294 SER A N 1
ATOM 2221 C CA . SER A 1 294 ? 4.914 -4.957 -22.5 1 96.44 294 SER A CA 1
ATOM 2222 C C . SER A 1 294 ? 4.105 -6.086 -21.859 1 96.44 294 SER A C 1
ATOM 2224 O O . SER A 1 294 ? 2.975 -6.352 -22.266 1 96.44 294 SER A O 1
ATOM 2226 N N . VAL A 1 295 ? 4.719 -6.742 -20.922 1 96.25 295 VAL A N 1
ATOM 2227 C CA . VAL A 1 295 ? 4.016 -7.797 -20.188 1 96.25 295 VAL A CA 1
ATOM 2228 C C . VAL A 1 295 ? 2.816 -7.211 -19.453 1 96.25 295 VAL A C 1
ATOM 2230 O O . VAL A 1 295 ? 1.697 -7.711 -19.578 1 96.25 295 VAL A O 1
ATOM 2233 N N . TYR A 1 296 ? 3.07 -6.172 -18.734 1 95.69 296 TYR A N 1
ATOM 2234 C CA . TYR A 1 296 ? 2.041 -5.48 -17.969 1 95.69 296 TYR A CA 1
ATOM 2235 C C . TYR A 1 296 ? 0.911 -5.008 -18.875 1 95.69 296 TYR A C 1
ATOM 2237 O O . TYR A 1 296 ? -0.266 -5.227 -18.578 1 95.69 296 TYR A O 1
ATOM 2245 N N . ALA A 1 297 ? 1.221 -4.383 -19.938 1 96 297 ALA A N 1
ATOM 2246 C CA . ALA A 1 297 ? 0.233 -3.877 -20.891 1 96 297 ALA A CA 1
ATOM 2247 C C . ALA A 1 297 ? -0.583 -5.016 -21.5 1 96 297 ALA A C 1
ATOM 2249 O O . ALA A 1 297 ? -1.788 -4.875 -21.719 1 96 297 ALA A O 1
ATOM 2250 N N . THR A 1 298 ? 0.062 -6.09 -21.828 1 96.31 298 THR A N 1
ATOM 2251 C CA . THR A 1 298 ? -0.64 -7.242 -22.375 1 96.31 298 THR A CA 1
ATOM 2252 C C . THR A 1 298 ? -1.655 -7.789 -21.375 1 96.31 298 THR A C 1
ATOM 2254 O O . THR A 1 298 ? -2.77 -8.156 -21.75 1 96.31 298 THR A O 1
ATOM 2257 N N . ILE A 1 299 ? -1.232 -7.902 -20.156 1 93.88 299 ILE A N 1
ATOM 2258 C CA . ILE A 1 299 ? -2.148 -8.359 -19.125 1 93.88 299 ILE A CA 1
ATOM 2259 C C . ILE A 1 299 ? -3.389 -7.473 -19.094 1 93.88 299 ILE A C 1
ATOM 2261 O O . ILE A 1 299 ? -4.516 -7.969 -19.062 1 93.88 299 ILE A O 1
ATOM 2265 N N . LEU A 1 300 ? -3.164 -6.18 -19.141 1 93.31 300 LEU A N 1
ATOM 2266 C CA . LEU A 1 300 ? -4.266 -5.223 -19.109 1 93.31 300 LEU A CA 1
ATOM 2267 C C . LEU A 1 300 ? -5.164 -5.398 -20.328 1 93.31 300 LEU A C 1
ATOM 2269 O O . LEU A 1 300 ? -6.391 -5.426 -20.203 1 93.31 300 LEU A O 1
ATOM 2273 N N . LEU A 1 301 ? -4.594 -5.539 -21.469 1 93.12 301 LEU A N 1
ATOM 2274 C CA . LEU A 1 301 ? -5.352 -5.637 -22.719 1 93.12 301 LEU A CA 1
ATOM 2275 C C . LEU A 1 301 ? -6.172 -6.922 -22.75 1 93.12 301 LEU A C 1
ATOM 2277 O O . LEU A 1 301 ? -7.316 -6.914 -23.219 1 93.12 301 LEU A O 1
ATOM 2281 N N . VAL A 1 302 ? -5.594 -7.961 -22.297 1 91.69 302 VAL A N 1
ATOM 2282 C CA . VAL A 1 302 ? -6.297 -9.242 -22.297 1 91.69 302 VAL A CA 1
ATOM 2283 C C . VAL A 1 302 ? -7.457 -9.195 -21.312 1 91.69 302 VAL A C 1
ATOM 2285 O O . VAL A 1 302 ? -8.531 -9.742 -21.562 1 91.69 302 VAL A O 1
ATOM 2288 N N . GLU A 1 303 ? -7.227 -8.617 -20.219 1 85.25 303 GLU A N 1
ATOM 2289 C CA . GLU A 1 303 ? -8.289 -8.492 -19.219 1 85.25 303 GLU A CA 1
ATOM 2290 C C . GLU A 1 303 ? -9.438 -7.629 -19.75 1 85.25 303 GLU A C 1
ATOM 2292 O O . GLU A 1 303 ? -10.602 -7.867 -19.422 1 85.25 303 GLU A O 1
ATOM 2297 N N . LEU A 1 304 ? -9.109 -6.633 -20.5 1 84.56 304 LEU A N 1
ATOM 2298 C CA . LEU A 1 304 ? -10.102 -5.68 -20.984 1 84.56 304 LEU A CA 1
ATOM 2299 C C . LEU A 1 304 ? -10.859 -6.246 -22.188 1 84.56 304 LEU A C 1
ATOM 2301 O O . LEU A 1 304 ? -12.078 -6.082 -22.297 1 84.56 304 LEU A O 1
ATOM 2305 N N . PHE A 1 305 ? -10.133 -6.945 -23.062 1 86 305 PHE A N 1
ATOM 2306 C CA . PHE A 1 305 ? -10.742 -7.281 -24.344 1 86 305 PHE A CA 1
ATOM 2307 C C . PHE A 1 305 ? -10.719 -8.789 -24.578 1 86 305 PHE A C 1
ATOM 2309 O O . PHE A 1 305 ? -11.305 -9.281 -25.547 1 86 305 PHE A O 1
ATOM 2316 N N . GLY A 1 306 ? -10.133 -9.453 -23.75 1 84.88 306 GLY A N 1
ATOM 2317 C CA . GLY A 1 306 ? -9.961 -10.875 -24.016 1 84.88 306 GLY A CA 1
ATOM 2318 C C . GLY A 1 306 ? -11.234 -11.672 -23.844 1 84.88 306 GLY A C 1
ATOM 2319 O O . GLY A 1 306 ? -12.164 -11.242 -23.156 1 84.88 306 GLY A O 1
ATOM 2320 N N . ALA A 1 307 ? -11.25 -12.805 -24.484 1 86.38 307 ALA A N 1
ATOM 2321 C CA . ALA A 1 307 ? -12.336 -13.781 -24.344 1 86.38 307 ALA A CA 1
ATOM 2322 C C . ALA A 1 307 ? -12.32 -14.414 -22.953 1 86.38 307 ALA A C 1
ATOM 2324 O O . ALA A 1 307 ? -11.297 -14.406 -22.266 1 86.38 307 ALA A O 1
ATOM 2325 N N . PRO A 1 308 ? -13.469 -14.922 -22.531 1 80.75 308 PRO A N 1
ATOM 2326 C CA . PRO A 1 308 ? -13.547 -15.547 -21.219 1 80.75 308 PRO A CA 1
ATOM 2327 C C . PRO A 1 308 ? -12.477 -16.609 -21 1 80.75 308 PRO A C 1
ATOM 2329 O O . PRO A 1 308 ? -11.977 -16.766 -19.875 1 80.75 308 PRO A O 1
ATOM 2332 N N . LEU A 1 309 ? -12.086 -17.266 -22 1 84.5 309 LEU A N 1
ATOM 2333 C CA . LEU A 1 309 ? -11.078 -18.312 -21.875 1 84.5 309 LEU A CA 1
ATOM 2334 C C . LEU A 1 309 ? -9.711 -17.719 -21.547 1 84.5 309 LEU A C 1
ATOM 2336 O O . LEU A 1 309 ? -8.953 -18.297 -20.766 1 84.5 309 LEU A O 1
ATOM 2340 N N . ILE A 1 310 ? -9.406 -16.641 -22.078 1 87.81 310 ILE A N 1
ATOM 2341 C CA . ILE A 1 310 ? -8.055 -16.094 -21.938 1 87.81 310 ILE A CA 1
ATOM 2342 C C . ILE A 1 310 ? -8.047 -15 -20.875 1 87.81 310 ILE A C 1
ATOM 2344 O O . ILE A 1 310 ? -6.984 -14.625 -20.375 1 87.81 310 ILE A O 1
ATOM 2348 N N . ARG A 1 311 ? -9.156 -14.523 -20.5 1 85.56 311 ARG A N 1
ATOM 2349 C CA . ARG A 1 311 ? -9.25 -13.406 -19.562 1 85.56 311 ARG A CA 1
ATOM 2350 C C . ARG A 1 311 ? -8.641 -13.766 -18.219 1 85.56 311 ARG A C 1
ATOM 2352 O O . ARG A 1 311 ? -7.879 -12.984 -17.641 1 85.56 311 ARG A O 1
ATOM 2359 N N . ASN A 1 312 ? -8.938 -15.031 -17.766 1 82.81 312 ASN A N 1
ATOM 2360 C CA . ASN A 1 312 ? -8.383 -15.445 -16.484 1 82.81 312 ASN A CA 1
ATOM 2361 C C . ASN A 1 312 ? -6.945 -15.93 -16.625 1 82.81 312 ASN A C 1
ATOM 2363 O O . ASN A 1 312 ? -6.297 -16.25 -15.633 1 82.81 312 ASN A O 1
ATOM 2367 N N . CYS A 1 313 ? -6.441 -15.945 -17.812 1 89.12 313 CYS A N 1
ATOM 2368 C CA . CYS A 1 313 ? -5.062 -16.344 -18.094 1 89.12 313 CYS A CA 1
ATOM 2369 C C . CYS A 1 313 ? -4.242 -15.148 -18.578 1 89.12 313 CYS A C 1
ATOM 2371 O O . CYS A 1 313 ? -3.312 -15.305 -19.359 1 89.12 313 CYS A O 1
ATOM 2373 N N . SER A 1 314 ? -4.676 -14.016 -18.125 1 89.38 314 SER A N 1
ATOM 2374 C CA . SER A 1 314 ? -4.039 -12.797 -18.594 1 89.38 314 SER A CA 1
ATOM 2375 C C . SER A 1 314 ? -2.562 -12.758 -18.219 1 89.38 314 SER A C 1
ATOM 2377 O O . SER A 1 314 ? -1.726 -12.312 -19 1 89.38 314 SER A O 1
ATOM 2379 N N . VAL A 1 315 ? -2.252 -13.266 -17.109 1 88.19 315 VAL A N 1
ATOM 2380 C CA . VAL A 1 315 ? -0.884 -13.211 -16.609 1 88.19 315 VAL A CA 1
ATOM 2381 C C . VAL A 1 315 ? 0.025 -14.07 -17.484 1 88.19 315 VAL A C 1
ATOM 2383 O O . VAL A 1 315 ? 1.12 -13.641 -17.859 1 88.19 315 VAL A O 1
ATOM 2386 N N . VAL A 1 316 ? -0.411 -15.227 -17.859 1 89.88 316 VAL A N 1
ATOM 2387 C CA . VAL A 1 316 ? 0.381 -16.109 -18.703 1 89.88 316 VAL A CA 1
ATOM 2388 C C . VAL A 1 316 ? 0.47 -15.539 -20.109 1 89.88 316 VAL A C 1
ATOM 2390 O O . VAL A 1 316 ? 1.494 -15.68 -20.781 1 89.88 316 VAL A O 1
ATOM 2393 N N . ALA A 1 317 ? -0.626 -14.977 -20.562 1 93.5 317 ALA A N 1
ATOM 2394 C CA . ALA A 1 317 ? -0.586 -14.305 -21.859 1 93.5 317 ALA A CA 1
ATOM 2395 C C . ALA A 1 317 ? 0.472 -13.211 -21.891 1 93.5 317 ALA A C 1
ATOM 2397 O O . ALA A 1 317 ? 1.179 -13.031 -22.875 1 93.5 317 ALA A O 1
ATOM 2398 N N . GLY A 1 318 ? 0.499 -12.477 -20.828 1 93.94 318 GLY A N 1
ATOM 2399 C CA . GLY A 1 318 ? 1.546 -11.469 -20.703 1 93.94 318 GLY A CA 1
ATOM 2400 C C . GLY A 1 318 ? 2.943 -12.062 -20.75 1 93.94 318 GLY A C 1
ATOM 2401 O O . GLY A 1 318 ? 3.822 -11.531 -21.438 1 93.94 318 GLY A O 1
ATOM 2402 N N . LEU A 1 319 ? 3.137 -13.141 -20.078 1 92.81 319 LEU A N 1
ATOM 2403 C CA . LEU A 1 319 ? 4.426 -13.82 -20.078 1 92.81 319 LEU A CA 1
ATOM 2404 C C . LEU A 1 319 ? 4.797 -14.289 -21.484 1 92.81 319 LEU A C 1
ATOM 2406 O O . LEU A 1 319 ? 5.949 -14.164 -21.906 1 92.81 319 LEU A O 1
ATOM 2410 N N . LEU A 1 320 ? 3.852 -14.805 -22.172 1 93.38 320 LEU A N 1
ATOM 2411 C CA . LEU A 1 320 ? 4.082 -15.305 -23.531 1 93.38 320 LEU A CA 1
ATOM 2412 C C . LEU A 1 320 ? 4.492 -14.172 -24.469 1 93.38 320 LEU A C 1
ATOM 2414 O O . LEU A 1 320 ? 5.422 -14.328 -25.266 1 93.38 320 LEU A O 1
ATOM 2418 N N . VAL A 1 321 ? 3.787 -13.133 -24.375 1 95.44 321 VAL A N 1
ATOM 2419 C CA . VAL A 1 321 ? 4.113 -11.984 -25.219 1 95.44 321 VAL A CA 1
ATOM 2420 C C . VAL A 1 321 ? 5.504 -11.461 -24.859 1 95.44 321 VAL A C 1
ATOM 2422 O O . VAL A 1 321 ? 6.293 -11.133 -25.75 1 95.44 321 VAL A O 1
ATOM 2425 N N . GLY A 1 322 ? 5.805 -11.344 -23.578 1 94.75 322 GLY A N 1
ATOM 2426 C CA . GLY A 1 322 ? 7.145 -10.953 -23.156 1 94.75 322 GLY A CA 1
ATOM 2427 C C . GLY A 1 322 ? 8.227 -11.891 -23.656 1 94.75 322 GLY A C 1
ATOM 2428 O O . GLY A 1 322 ? 9.305 -11.445 -24.062 1 94.75 322 GLY A O 1
ATOM 2429 N N . ALA A 1 323 ? 7.934 -13.141 -23.688 1 93.38 323 ALA A N 1
ATOM 2430 C CA . ALA A 1 323 ? 8.875 -14.141 -24.172 1 93.38 323 ALA A CA 1
ATOM 2431 C C . ALA A 1 323 ? 9.117 -13.977 -25.672 1 93.38 323 ALA A C 1
ATOM 2433 O O . ALA A 1 323 ? 10.258 -14.094 -26.141 1 93.38 323 ALA A O 1
ATOM 2434 N N . ILE A 1 324 ? 8.062 -13.711 -26.359 1 95.06 324 ILE A N 1
ATOM 2435 C CA . ILE A 1 324 ? 8.164 -13.547 -27.797 1 95.06 324 ILE A CA 1
ATOM 2436 C C . ILE A 1 324 ? 9.016 -12.312 -28.125 1 95.06 324 ILE A C 1
ATOM 2438 O O . ILE A 1 324 ? 9.906 -12.375 -28.969 1 95.06 324 ILE A O 1
ATOM 2442 N N . ILE A 1 325 ? 8.781 -11.266 -27.438 1 95.44 325 ILE A N 1
ATOM 2443 C CA . ILE A 1 325 ? 9.539 -10.031 -27.656 1 95.44 325 ILE A CA 1
ATOM 2444 C C . ILE A 1 325 ? 11 -10.242 -27.266 1 95.44 325 ILE A C 1
ATOM 2446 O O . ILE A 1 325 ? 11.906 -9.789 -27.969 1 95.44 325 ILE A O 1
ATOM 2450 N N . SER A 1 326 ? 11.227 -10.914 -26.188 1 93.06 326 SER A N 1
ATOM 2451 C CA . SER A 1 326 ? 12.578 -11.18 -25.719 1 93.06 326 SER A CA 1
ATOM 2452 C C . SER A 1 326 ? 13.344 -12.062 -26.703 1 93.06 326 SER A C 1
ATOM 2454 O O . SER A 1 326 ? 14.539 -11.875 -26.922 1 93.06 326 SER A O 1
ATOM 2456 N N . ALA A 1 327 ? 12.656 -13.023 -27.203 1 90.75 327 ALA A N 1
ATOM 2457 C CA . ALA A 1 327 ? 13.273 -13.898 -28.203 1 90.75 327 ALA A CA 1
ATOM 2458 C C . ALA A 1 327 ? 13.625 -13.133 -29.469 1 90.75 327 ALA A C 1
ATOM 2460 O O . ALA A 1 327 ? 14.68 -13.352 -30.062 1 90.75 327 ALA A O 1
ATOM 2461 N N . ALA A 1 328 ? 12.789 -12.211 -29.844 1 91.94 328 ALA A N 1
ATOM 2462 C CA . ALA A 1 328 ? 12.984 -11.43 -31.062 1 91.94 328 ALA A CA 1
ATOM 2463 C C . ALA A 1 328 ? 14.086 -10.391 -30.875 1 91.94 328 ALA A C 1
ATOM 2465 O O . ALA A 1 328 ? 14.758 -10.008 -31.844 1 91.94 328 ALA A O 1
ATOM 2466 N N . THR A 1 329 ? 14.312 -9.938 -29.656 1 90.5 329 THR A N 1
ATOM 2467 C CA . THR A 1 329 ? 15.273 -8.867 -29.422 1 90.5 329 THR A CA 1
ATOM 2468 C C . THR A 1 329 ? 16.578 -9.438 -28.875 1 90.5 329 THR A C 1
ATOM 2470 O O . THR A 1 329 ? 17.5 -8.68 -28.531 1 90.5 329 THR A O 1
ATOM 2473 N N . GLY A 1 330 ? 16.672 -10.75 -28.578 1 84.75 330 GLY A N 1
ATOM 2474 C CA . GLY A 1 330 ? 17.938 -11.398 -28.25 1 84.75 330 GLY A CA 1
ATOM 2475 C C . GLY A 1 330 ? 18.188 -11.477 -26.75 1 84.75 330 GLY A C 1
ATOM 2476 O O . GLY A 1 330 ? 19.312 -11.688 -26.312 1 84.75 330 GLY A O 1
ATOM 2477 N N . PHE A 1 331 ? 17.172 -11.219 -26.016 1 86.25 331 PHE A N 1
ATOM 2478 C CA . PHE A 1 331 ? 17.375 -11.203 -24.562 1 86.25 331 PHE A CA 1
ATOM 2479 C C . PHE A 1 331 ? 17.344 -12.617 -24 1 86.25 331 PHE A C 1
ATOM 2481 O O . PHE A 1 331 ? 17.609 -12.82 -22.812 1 86.25 331 PHE A O 1
ATOM 2488 N N . ILE A 1 332 ? 17.062 -13.641 -24.781 1 86.06 332 ILE A N 1
ATOM 2489 C CA . ILE A 1 332 ? 16.953 -15.008 -24.281 1 86.06 332 ILE A CA 1
ATOM 2490 C C . ILE A 1 332 ? 18.188 -15.805 -24.672 1 86.06 332 ILE A C 1
ATOM 2492 O O . ILE A 1 332 ? 18.656 -15.711 -25.812 1 86.06 332 ILE A O 1
ATOM 2496 N N . ASP A 1 333 ? 18.719 -16.453 -23.625 1 79.06 333 ASP A N 1
ATOM 2497 C CA . ASP A 1 333 ? 19.828 -17.391 -23.891 1 79.06 333 ASP A CA 1
ATOM 2498 C C . ASP A 1 333 ? 19.297 -18.781 -24.219 1 79.06 333 ASP A C 1
ATOM 2500 O O . ASP A 1 333 ? 18.859 -19.516 -23.328 1 79.06 333 ASP A O 1
ATOM 2504 N N . SER A 1 334 ? 19.422 -19.219 -25.359 1 81.81 334 SER A N 1
ATOM 2505 C CA . SER A 1 334 ? 18.875 -20.5 -25.828 1 81.81 334 SER A CA 1
ATOM 2506 C C . SER A 1 334 ? 19.672 -21.672 -25.281 1 81.81 334 SER A C 1
ATOM 2508 O O . SER A 1 334 ? 19.203 -22.812 -25.266 1 81.81 334 SER A O 1
ATOM 2510 N N . LYS A 1 335 ? 20.875 -21.375 -24.781 1 80.5 335 LYS A N 1
ATOM 2511 C CA . LYS A 1 335 ? 21.719 -22.453 -24.297 1 80.5 335 LYS A CA 1
ATOM 2512 C C . LYS A 1 335 ? 21.094 -23.141 -23.094 1 80.5 335 LYS A C 1
ATOM 2514 O O . LYS A 1 335 ? 21.188 -24.375 -22.953 1 80.5 335 LYS A O 1
ATOM 2519 N N . THR A 1 336 ? 20.453 -22.422 -22.328 1 80.19 336 THR A N 1
ATOM 2520 C CA . THR A 1 336 ? 19.812 -22.969 -21.141 1 80.19 336 THR A CA 1
ATOM 2521 C C . THR A 1 336 ? 18.672 -23.906 -21.516 1 80.19 336 THR A C 1
ATOM 2523 O O . THR A 1 336 ? 18.469 -24.922 -20.844 1 80.19 336 THR A O 1
ATOM 2526 N N . ILE A 1 337 ? 18.016 -23.656 -22.547 1 86.25 337 ILE A N 1
ATOM 2527 C CA . ILE A 1 337 ? 16.875 -24.438 -22.969 1 86.25 337 ILE A CA 1
ATOM 2528 C C . ILE A 1 337 ? 17.359 -25.734 -23.641 1 86.25 337 ILE A C 1
ATOM 2530 O O . ILE A 1 337 ? 16.828 -26.812 -23.375 1 86.25 337 ILE A O 1
ATOM 2534 N N . THR A 1 338 ? 18.359 -25.547 -24.391 1 85.69 338 THR A N 1
ATOM 2535 C CA . THR A 1 338 ? 18.859 -26.703 -25.141 1 85.69 338 THR A CA 1
ATOM 2536 C C . THR A 1 338 ? 19.578 -27.672 -24.203 1 85.69 338 THR A C 1
ATOM 2538 O O . THR A 1 338 ? 19.516 -28.891 -24.422 1 85.69 338 THR A O 1
ATOM 2541 N N . ALA A 1 339 ? 20.156 -27.203 -23.172 1 85.12 339 ALA A N 1
ATOM 2542 C CA . ALA A 1 339 ? 20.922 -28.031 -22.25 1 85.12 339 ALA A CA 1
ATOM 2543 C C . ALA A 1 339 ? 20 -28.797 -21.297 1 85.12 339 ALA A C 1
ATOM 2545 O O . ALA A 1 339 ? 20.406 -29.797 -20.703 1 85.12 339 ALA A O 1
ATOM 2546 N N . ALA A 1 340 ? 18.812 -28.375 -21.203 1 87.06 340 ALA A N 1
ATOM 2547 C CA . ALA A 1 340 ? 17.891 -28.984 -20.25 1 87.06 340 ALA A CA 1
ATOM 2548 C C . ALA A 1 340 ? 17.422 -30.344 -20.766 1 87.06 340 ALA A C 1
ATOM 2550 O O . ALA A 1 340 ? 17.203 -30.531 -21.953 1 87.06 340 ALA A O 1
ATOM 2551 N N . PRO A 1 341 ? 17.328 -31.297 -19.859 1 88.75 341 PRO A N 1
ATOM 2552 C CA . PRO A 1 341 ? 16.797 -32.594 -20.266 1 88.75 341 PRO A CA 1
ATOM 2553 C C . PRO A 1 341 ? 15.359 -32.531 -20.75 1 88.75 341 PRO A C 1
ATOM 2555 O O . PRO A 1 341 ? 14.664 -31.547 -20.5 1 88.75 341 PRO A O 1
ATOM 2558 N N . SER A 1 342 ? 14.922 -33.5 -21.469 1 88.75 342 SER A N 1
ATOM 2559 C CA . SER A 1 342 ? 13.57 -33.5 -22.016 1 88.75 342 SER A CA 1
ATOM 2560 C C . SER A 1 342 ? 12.531 -33.719 -20.922 1 88.75 342 SER A C 1
ATOM 2562 O O . SER A 1 342 ? 11.414 -33.219 -21.016 1 88.75 342 SER A O 1
ATOM 2564 N N . GLY A 1 343 ? 12.945 -34.438 -19.922 1 92.56 343 GLY A N 1
ATOM 2565 C CA . GLY A 1 343 ? 12.047 -34.719 -18.812 1 92.56 343 GLY A CA 1
ATOM 2566 C C . GLY A 1 343 ? 12.758 -34.781 -17.469 1 92.56 343 GLY A C 1
ATOM 2567 O O . GLY A 1 343 ? 13.945 -35.094 -17.406 1 92.56 343 GLY A O 1
ATOM 2568 N N . THR A 1 344 ? 12.031 -34.375 -16.484 1 91.62 344 THR A N 1
ATOM 2569 C CA . THR A 1 344 ? 12.555 -34.469 -15.125 1 91.62 344 THR A CA 1
ATOM 2570 C C . THR A 1 344 ? 11.469 -34.969 -14.164 1 91.62 344 THR A C 1
ATOM 2572 O O . THR A 1 344 ? 10.312 -35.094 -14.555 1 91.62 344 THR A O 1
ATOM 2575 N N . PHE A 1 345 ? 11.938 -35.438 -13 1 93.38 345 PHE A N 1
ATOM 2576 C CA . PHE A 1 345 ? 11.039 -35.906 -11.961 1 93.38 345 PHE A CA 1
ATOM 2577 C C . PHE A 1 345 ? 11.477 -35.406 -10.594 1 93.38 345 PHE A C 1
ATOM 2579 O O . PHE A 1 345 ? 12.539 -34.812 -10.461 1 93.38 345 PHE A O 1
ATOM 2586 N N . VAL A 1 346 ? 10.57 -35.656 -9.711 1 92.69 346 VAL A N 1
ATOM 2587 C CA . VAL A 1 346 ? 10.891 -35.25 -8.344 1 92.69 346 VAL A CA 1
ATOM 2588 C C . VAL A 1 346 ? 12.055 -36.094 -7.824 1 92.69 346 VAL A C 1
ATOM 2590 O O . VAL A 1 346 ? 12.156 -37.281 -8.133 1 92.69 346 VAL A O 1
ATOM 2593 N N . TRP A 1 347 ? 13.078 -35.562 -7.113 1 93.12 347 TRP A N 1
ATOM 2594 C CA . TRP A 1 347 ? 14.195 -36.188 -6.41 1 93.12 347 TRP A CA 1
ATOM 2595 C C . TRP A 1 347 ? 15.336 -36.5 -7.371 1 93.12 347 TRP A C 1
ATOM 2597 O O . TRP A 1 347 ? 16.234 -37.281 -7.043 1 93.12 347 TRP A O 1
ATOM 2607 N N . VAL A 1 348 ? 15.266 -35.969 -8.539 1 90.5 348 VAL A N 1
ATOM 2608 C CA . VAL A 1 348 ? 16.438 -36.062 -9.414 1 90.5 348 VAL A CA 1
ATOM 2609 C C . VAL A 1 348 ? 17.609 -35.312 -8.789 1 90.5 348 VAL A C 1
ATOM 2611 O O . VAL A 1 348 ? 18.75 -35.781 -8.883 1 90.5 348 VAL A O 1
ATOM 2614 N N . LYS A 1 349 ? 17.328 -34.188 -8.242 1 91.5 349 LYS A N 1
ATOM 2615 C CA . LYS A 1 349 ? 18.281 -33.438 -7.434 1 91.5 349 LYS A CA 1
ATOM 2616 C C . LYS A 1 349 ? 17.859 -33.375 -5.973 1 91.5 349 LYS A C 1
ATOM 2618 O O . LYS A 1 349 ? 16.656 -33.25 -5.676 1 91.5 349 LYS A O 1
ATOM 2623 N N . THR A 1 350 ? 18.859 -33.562 -5.078 1 92.81 350 THR A N 1
ATOM 2624 C CA . THR A 1 350 ? 18.562 -33.531 -3.65 1 92.81 350 THR A CA 1
ATOM 2625 C C . THR A 1 350 ? 19.484 -32.562 -2.934 1 92.81 350 THR A C 1
ATOM 2627 O O . THR A 1 350 ? 20.469 -32.094 -3.502 1 92.81 350 THR A O 1
ATOM 2630 N N . PHE A 1 351 ? 19 -32.188 -1.794 1 95.75 351 PHE A N 1
ATOM 2631 C CA . PHE A 1 351 ? 19.75 -31.234 -0.965 1 95.75 351 PHE A CA 1
ATOM 2632 C C . PHE A 1 351 ? 19.984 -31.797 0.427 1 95.75 351 PHE A C 1
ATOM 2634 O O . PHE A 1 351 ? 19.203 -32.625 0.905 1 95.75 351 PHE A O 1
ATOM 2641 N N . PRO A 1 352 ? 21.125 -31.516 1.041 1 94.06 352 PRO A N 1
ATOM 2642 C CA . PRO A 1 352 ? 21.344 -31.969 2.414 1 94.06 352 PRO A CA 1
ATOM 2643 C C . PRO A 1 352 ? 20.375 -31.344 3.412 1 94.06 352 PRO A C 1
ATOM 2645 O O . PRO A 1 352 ? 20.484 -30.156 3.719 1 94.06 352 PRO A O 1
ATOM 2648 N N . LEU A 1 353 ? 19.562 -32.125 3.979 1 95.56 353 LEU A N 1
ATOM 2649 C CA . LEU A 1 353 ? 18.531 -31.641 4.879 1 95.56 353 LEU A CA 1
ATOM 2650 C C . LEU A 1 353 ? 19.078 -31.422 6.281 1 95.56 353 LEU A C 1
ATOM 2652 O O . LEU A 1 353 ? 19.859 -32.25 6.785 1 95.56 353 LEU A O 1
ATOM 2656 N N . SER A 1 354 ? 18.875 -30.281 6.824 1 95.38 354 SER A N 1
ATOM 2657 C CA . SER A 1 354 ? 19.188 -29.938 8.211 1 95.38 354 SER A CA 1
ATOM 2658 C C . SER A 1 354 ? 18.188 -28.938 8.781 1 95.38 354 SER A C 1
ATOM 2660 O O . SER A 1 354 ? 17.375 -28.391 8.047 1 95.38 354 SER A O 1
ATOM 2662 N N . VAL A 1 355 ? 18.25 -28.812 10.102 1 94.25 355 VAL A N 1
ATOM 2663 C CA . VAL A 1 355 ? 17.328 -27.906 10.773 1 94.25 355 VAL A CA 1
ATOM 2664 C C . VAL A 1 355 ? 18.094 -26.703 11.305 1 94.25 355 VAL A C 1
ATOM 2666 O O . VAL A 1 355 ? 19.125 -26.844 11.953 1 94.25 355 VAL A O 1
ATOM 2669 N N . ASP A 1 356 ? 17.641 -25.578 10.891 1 92.75 356 ASP A N 1
ATOM 2670 C CA . ASP A 1 356 ? 18.203 -24.328 11.375 1 92.75 356 ASP A CA 1
ATOM 2671 C C . ASP A 1 356 ? 17.234 -23.609 12.32 1 92.75 356 ASP A C 1
ATOM 2673 O O . ASP A 1 356 ? 16.156 -23.172 11.898 1 92.75 356 ASP A O 1
ATOM 2677 N N . GLY A 1 357 ? 17.578 -23.391 13.539 1 87.94 357 GLY A N 1
ATOM 2678 C CA . GLY A 1 357 ? 16.734 -22.797 14.57 1 87.94 357 GLY A CA 1
ATOM 2679 C C . GLY A 1 357 ? 16.297 -21.391 14.258 1 87.94 357 GLY A C 1
ATOM 2680 O O . GLY A 1 357 ? 15.242 -20.938 14.703 1 87.94 357 GLY A O 1
ATOM 2681 N N . SER A 1 358 ? 17.109 -20.656 13.492 1 87.5 358 SER A N 1
ATOM 2682 C CA . SER A 1 358 ? 16.797 -19.266 13.18 1 87.5 358 SER A CA 1
ATOM 2683 C C . SER A 1 358 ? 15.539 -19.172 12.32 1 87.5 358 SER A C 1
ATOM 2685 O O . SER A 1 358 ? 14.914 -18.109 12.242 1 87.5 358 SER A O 1
ATOM 2687 N N . LEU A 1 359 ? 15.109 -20.281 11.711 1 92.5 359 LEU A N 1
ATOM 2688 C CA . LEU A 1 359 ? 13.992 -20.281 10.766 1 92.5 359 LEU A CA 1
ATOM 2689 C C . LEU A 1 359 ? 12.695 -20.656 11.469 1 92.5 359 LEU A C 1
ATOM 2691 O O . LEU A 1 359 ? 11.609 -20.469 10.914 1 92.5 359 LEU A O 1
ATOM 2695 N N . VAL A 1 360 ? 12.766 -21.141 12.633 1 90.5 360 VAL A N 1
ATOM 2696 C CA . VAL A 1 360 ? 11.609 -21.734 13.289 1 90.5 360 VAL A CA 1
ATOM 2697 C C . VAL A 1 360 ? 10.555 -20.656 13.547 1 90.5 360 VAL A C 1
ATOM 2699 O O . VAL A 1 360 ? 9.391 -20.812 13.164 1 90.5 360 VAL A O 1
ATOM 2702 N N . LEU A 1 361 ? 10.969 -19.562 14.062 1 85.56 361 LEU A N 1
ATOM 2703 C CA . LEU A 1 361 ? 10.008 -18.516 14.422 1 85.56 361 LEU A CA 1
ATOM 2704 C C . LEU A 1 361 ? 9.359 -17.922 13.18 1 85.56 361 LEU A C 1
ATOM 2706 O O . LEU A 1 361 ? 8.133 -17.828 13.094 1 85.56 361 LEU A O 1
ATOM 2710 N N . PRO A 1 362 ? 10.203 -17.516 12.227 1 87.75 362 PRO A N 1
ATOM 2711 C CA . PRO A 1 362 ? 9.578 -16.938 11.031 1 87.75 362 PRO A CA 1
ATOM 2712 C C . PRO A 1 362 ? 8.688 -17.922 10.297 1 87.75 362 PRO A C 1
ATOM 2714 O O . PRO A 1 362 ? 7.648 -17.547 9.75 1 87.75 362 PRO A O 1
ATOM 2717 N N . LEU A 1 363 ? 9.047 -19.156 10.289 1 92.75 363 LEU A N 1
ATOM 2718 C CA . LEU A 1 363 ? 8.25 -20.156 9.578 1 92.75 363 LEU A CA 1
ATOM 2719 C C . LEU A 1 363 ? 6.973 -20.484 10.344 1 92.75 363 LEU A C 1
ATOM 2721 O O . LEU A 1 363 ? 5.961 -20.844 9.742 1 92.75 363 LEU A O 1
ATOM 2725 N N . LEU A 1 364 ? 7.004 -20.344 11.648 1 88 364 LEU A N 1
ATOM 2726 C CA . LEU A 1 364 ? 5.773 -20.5 12.422 1 88 364 LEU A CA 1
ATOM 2727 C C . LEU A 1 364 ? 4.777 -19.391 12.07 1 88 364 LEU A C 1
ATOM 2729 O O . LEU A 1 364 ? 3.576 -19.641 11.969 1 88 364 LEU A O 1
ATOM 2733 N N . ALA A 1 365 ? 5.336 -18.25 11.938 1 82.25 365 ALA A N 1
ATOM 2734 C CA . ALA A 1 365 ? 4.488 -17.141 11.492 1 82.25 365 ALA A CA 1
ATOM 2735 C C . ALA A 1 365 ? 3.914 -17.422 10.102 1 82.25 365 ALA A C 1
ATOM 2737 O O . ALA A 1 365 ? 2.75 -17.109 9.836 1 82.25 365 ALA A O 1
ATOM 2738 N N . CYS A 1 366 ? 4.75 -17.938 9.266 1 88.12 366 CYS A N 1
ATOM 2739 C CA . CYS A 1 366 ? 4.316 -18.312 7.926 1 88.12 366 CYS A CA 1
ATOM 2740 C C . CYS A 1 366 ? 3.215 -19.359 7.977 1 88.12 366 CYS A C 1
ATOM 2742 O O . CYS A 1 366 ? 2.256 -19.297 7.207 1 88.12 366 CYS A O 1
ATOM 2744 N N . CYS A 1 367 ? 3.334 -20.281 8.883 1 89.06 367 CYS A N 1
ATOM 2745 C CA . CYS A 1 367 ? 2.348 -21.328 9.055 1 89.06 367 CYS A CA 1
ATOM 2746 C C . CYS A 1 367 ? 0.976 -20.75 9.383 1 89.06 367 CYS A C 1
ATOM 2748 O O . CYS A 1 367 ? -0.025 -21.141 8.773 1 89.06 367 CYS A O 1
ATOM 2750 N N . ILE A 1 368 ? 0.966 -19.859 10.195 1 80.06 368 ILE A N 1
ATOM 2751 C CA . ILE A 1 368 ? -0.29 -19.266 10.633 1 80.06 368 ILE A CA 1
ATOM 2752 C C . ILE A 1 368 ? -0.904 -18.453 9.492 1 80.06 368 ILE A C 1
ATOM 2754 O O . ILE A 1 368 ? -2.111 -18.531 9.242 1 80.06 368 ILE A O 1
ATOM 2758 N N . THR A 1 369 ? -0.052 -17.781 8.875 1 79 369 THR A N 1
ATOM 2759 C CA . THR A 1 369 ? -0.529 -16.953 7.777 1 79 369 THR A CA 1
ATOM 2760 C C . THR A 1 369 ? -1.093 -17.797 6.648 1 79 369 THR A C 1
ATOM 2762 O O . THR A 1 369 ? -2.113 -17.453 6.051 1 79 369 THR A O 1
ATOM 2765 N N . THR A 1 370 ? -0.417 -18.828 6.312 1 86.5 370 THR A N 1
ATOM 2766 C CA . THR A 1 370 ? -0.877 -19.703 5.238 1 86.5 370 THR A CA 1
ATOM 2767 C C . THR A 1 370 ? -2.172 -20.406 5.633 1 86.5 370 THR A C 1
ATOM 2769 O O . THR A 1 370 ? -3.033 -20.656 4.785 1 86.5 370 THR A O 1
ATOM 2772 N N . LEU A 1 371 ? -2.312 -20.688 6.906 1 86.06 371 LEU A N 1
ATOM 2773 C CA . LEU A 1 371 ? -3.527 -21.328 7.402 1 86.06 371 LEU A CA 1
ATOM 2774 C C . LEU A 1 371 ? -4.734 -20.422 7.223 1 86.06 371 LEU A C 1
ATOM 2776 O O . LEU A 1 371 ? -5.785 -20.859 6.746 1 86.06 371 LEU A O 1
ATOM 2780 N N . VAL A 1 372 ? -4.523 -19.25 7.59 1 76.19 372 VAL A N 1
ATOM 2781 C CA . VAL A 1 372 ? -5.629 -18.312 7.527 1 76.19 372 VAL A CA 1
ATOM 2782 C C . VAL A 1 372 ? -5.965 -18 6.07 1 76.19 372 VAL A C 1
ATOM 2784 O O . VAL A 1 372 ? -7.133 -17.844 5.715 1 76.19 372 VAL A O 1
ATOM 2787 N N . SER A 1 373 ? -4.941 -17.859 5.309 1 81 373 SER A N 1
ATOM 2788 C CA . SER A 1 373 ? -5.152 -17.625 3.885 1 81 373 SER A CA 1
ATOM 2789 C C . SER A 1 373 ? -5.898 -18.797 3.24 1 81 373 SER A C 1
ATOM 2791 O O . SER A 1 373 ? -6.789 -18.594 2.414 1 81 373 SER A O 1
ATOM 2793 N N . CYS A 1 374 ? -5.5 -19.953 3.609 1 87.94 374 CYS A N 1
ATOM 2794 C CA . CYS A 1 374 ? -6.156 -21.141 3.092 1 87.94 374 CYS A CA 1
ATOM 2795 C C . CYS A 1 374 ? -7.617 -21.188 3.523 1 87.94 374 CYS A C 1
ATOM 2797 O O . CYS A 1 374 ? -8.492 -21.547 2.736 1 87.94 374 CYS A O 1
ATOM 2799 N N . LEU A 1 375 ? -7.867 -20.859 4.738 1 84.25 375 LEU A N 1
ATOM 2800 C CA . LEU A 1 375 ? -9.227 -20.828 5.258 1 84.25 375 LEU A CA 1
ATOM 2801 C C . LEU A 1 375 ? -10.117 -19.938 4.398 1 84.25 375 LEU A C 1
ATOM 2803 O O . LEU A 1 375 ? -11.203 -20.344 3.979 1 84.25 375 LEU A O 1
ATOM 2807 N N . GLY A 1 376 ? -9.672 -18.812 4.172 1 78.38 376 GLY A N 1
ATOM 2808 C CA . GLY A 1 376 ? -10.43 -17.891 3.342 1 78.38 376 GLY A CA 1
ATOM 2809 C C . GLY A 1 376 ? -10.625 -18.391 1.922 1 78.38 376 GLY A C 1
ATOM 2810 O O . GLY A 1 376 ? -11.695 -18.203 1.338 1 78.38 376 GLY A O 1
ATOM 2811 N N . ASP A 1 377 ? -9.625 -18.953 1.366 1 85.44 377 ASP A N 1
ATOM 2812 C CA . ASP A 1 377 ? -9.68 -19.438 -0.01 1 85.44 377 ASP A CA 1
ATOM 2813 C C . ASP A 1 377 ? -10.672 -20.594 -0.15 1 85.44 377 ASP A C 1
ATOM 2815 O O . ASP A 1 377 ? -11.391 -20.672 -1.147 1 85.44 377 ASP A O 1
ATOM 2819 N N . VAL A 1 378 ? -10.664 -21.453 0.831 1 89.5 378 VAL A N 1
ATOM 2820 C CA . VAL A 1 378 ? -11.555 -22.609 0.776 1 89.5 378 VAL A CA 1
ATOM 2821 C C . VAL A 1 378 ? -13.008 -22.141 0.912 1 89.5 378 VAL A C 1
ATOM 2823 O O . VAL A 1 378 ? -13.891 -22.656 0.227 1 89.5 378 VAL A O 1
ATOM 2826 N N . ILE A 1 379 ? -13.242 -21.234 1.764 1 83.62 379 ILE A N 1
ATOM 2827 C CA . ILE A 1 379 ? -14.586 -20.688 1.927 1 83.62 379 ILE A CA 1
ATOM 2828 C C . ILE A 1 379 ? -15.023 -20.016 0.631 1 83.62 379 ILE A C 1
ATOM 2830 O O . ILE A 1 379 ? -16.172 -20.188 0.19 1 83.62 379 ILE A O 1
ATOM 2834 N N . ALA A 1 380 ? -14.188 -19.328 0.053 1 82.06 380 ALA A N 1
ATOM 2835 C CA . ALA A 1 380 ? -14.484 -18.656 -1.214 1 82.06 380 ALA A CA 1
ATOM 2836 C C . ALA A 1 380 ? -14.766 -19.688 -2.314 1 82.06 380 ALA A C 1
ATOM 2838 O O . ALA A 1 380 ? -15.633 -19.469 -3.164 1 82.06 380 ALA A O 1
ATOM 2839 N N . THR A 1 381 ? -13.969 -20.672 -2.346 1 90.69 381 THR A N 1
ATOM 2840 C CA . THR A 1 381 ? -14.188 -21.75 -3.314 1 90.69 381 THR A CA 1
ATOM 2841 C C . THR A 1 381 ? -15.562 -22.375 -3.111 1 90.69 381 THR A C 1
ATOM 2843 O O . THR A 1 381 ? -16.266 -22.672 -4.082 1 90.69 381 THR A O 1
ATOM 2846 N N . ALA A 1 382 ? -15.906 -22.531 -1.856 1 89.81 382 ALA A N 1
ATOM 2847 C CA . ALA A 1 382 ? -17.219 -23.094 -1.548 1 89.81 382 ALA A CA 1
ATOM 2848 C C . ALA A 1 382 ? -18.344 -22.172 -2.016 1 89.81 382 ALA A C 1
ATOM 2850 O O . ALA A 1 382 ? -19.344 -22.625 -2.572 1 89.81 382 ALA A O 1
ATOM 2851 N N . GLU A 1 383 ? -18.141 -20.984 -1.831 1 83 383 GLU A N 1
ATOM 2852 C CA . GLU A 1 383 ? -19.156 -20 -2.219 1 83 383 GLU A CA 1
ATOM 2853 C C . GLU A 1 383 ? -19.344 -19.969 -3.732 1 83 383 GLU A C 1
ATOM 2855 O O . GLU A 1 383 ? -20.484 -20.031 -4.219 1 83 383 GLU A O 1
ATOM 2860 N N . VAL A 1 384 ? -18.312 -19.938 -4.438 1 86.19 384 VAL A N 1
ATOM 2861 C CA . VAL A 1 384 ? -18.406 -19.828 -5.887 1 86.19 384 VAL A CA 1
ATOM 2862 C C . VAL A 1 384 ? -18.844 -21.172 -6.484 1 86.19 384 VAL A C 1
ATOM 2864 O O . VAL A 1 384 ? -19.328 -21.219 -7.617 1 86.19 384 VAL A O 1
ATOM 2867 N N . SER A 1 385 ? -18.641 -22.188 -5.719 1 90.81 385 SER A N 1
ATOM 2868 C CA . SER A 1 385 ? -19.031 -23.516 -6.18 1 90.81 385 SER A CA 1
ATOM 2869 C C . SER A 1 385 ? -20.484 -23.812 -5.816 1 90.81 385 SER A C 1
ATOM 2871 O O . SER A 1 385 ? -20.984 -24.891 -6.113 1 90.81 385 SER A O 1
ATOM 2873 N N . GLY A 1 386 ? -21.141 -22.859 -5.121 1 84.81 386 GLY A N 1
ATOM 2874 C CA . GLY A 1 386 ? -22.547 -23 -4.801 1 84.81 386 GLY A CA 1
ATOM 2875 C C . GLY A 1 386 ? -22.812 -23.875 -3.592 1 84.81 386 GLY A C 1
ATOM 2876 O O . GLY A 1 386 ? -23.891 -24.422 -3.438 1 84.81 386 GLY A O 1
ATOM 2877 N N . ILE A 1 387 ? -21.797 -24.078 -2.891 1 83.31 387 ILE A N 1
ATOM 2878 C CA . ILE A 1 387 ? -21.953 -24.859 -1.671 1 83.31 387 ILE A CA 1
ATOM 2879 C C . ILE A 1 387 ? -22.578 -24 -0.582 1 83.31 387 ILE A C 1
ATOM 2881 O O . ILE A 1 387 ? -22.281 -22.812 -0.479 1 83.31 387 ILE A O 1
ATOM 2885 N N . ASP A 1 388 ? -23.516 -24.453 0.177 1 71.44 388 ASP A N 1
ATOM 2886 C CA . ASP A 1 388 ? -24.234 -23.734 1.223 1 71.44 388 ASP A CA 1
ATOM 2887 C C . ASP A 1 388 ? -23.297 -23.344 2.357 1 71.44 388 ASP A C 1
ATOM 2889 O O . ASP A 1 388 ? -22.734 -24.203 3.037 1 71.44 388 ASP A O 1
ATOM 2893 N N . ILE A 1 389 ? -23 -22.094 2.51 1 65.5 389 ILE A N 1
ATOM 2894 C CA . ILE A 1 389 ? -22.062 -21.547 3.488 1 65.5 389 ILE A CA 1
ATOM 2895 C C . ILE A 1 389 ? -22.766 -21.328 4.82 1 65.5 389 ILE A C 1
ATOM 2897 O O . ILE A 1 389 ? -22.141 -21.344 5.879 1 65.5 389 ILE A O 1
ATOM 2901 N N . ASP A 1 390 ? -24.078 -20.672 4.754 1 56.84 390 ASP A N 1
ATOM 2902 C CA . ASP A 1 390 ? -24.828 -20.281 5.949 1 56.84 390 ASP A CA 1
ATOM 2903 C C . ASP A 1 390 ? -25.328 -21.516 6.703 1 56.84 390 ASP A C 1
ATOM 2905 O O . ASP A 1 390 ? -25.734 -21.422 7.863 1 56.84 390 ASP A O 1
ATOM 2909 N N . GLY A 1 391 ? -25.359 -22.594 6.055 1 49.72 391 GLY A N 1
ATOM 2910 C CA . GLY A 1 391 ? -26.141 -23.656 6.664 1 49.72 391 GLY A CA 1
ATOM 2911 C C . GLY A 1 391 ? -25.344 -24.5 7.656 1 49.72 391 GLY A C 1
ATOM 2912 O O . GLY A 1 391 ? -24.125 -24.406 7.711 1 49.72 391 GLY A O 1
ATOM 2913 N N . THR A 1 392 ? -26.141 -24.938 8.688 1 46.59 392 THR A N 1
ATOM 2914 C CA . THR A 1 392 ? -25.922 -25.891 9.773 1 46.59 392 THR A CA 1
ATOM 2915 C C . THR A 1 392 ? -25.156 -27.109 9.289 1 46.59 392 THR A C 1
ATOM 2917 O O . THR A 1 392 ? -24.906 -28.047 10.055 1 46.59 392 THR A O 1
ATOM 2920 N N . SER A 1 393 ? -24.953 -27.219 8.055 1 53.88 393 SER A N 1
ATOM 2921 C CA . SER A 1 393 ? -24.469 -28.547 7.645 1 53.88 393 SER A CA 1
ATOM 2922 C C . SER A 1 393 ? -22.969 -28.656 7.805 1 53.88 393 SER A C 1
ATOM 2924 O O . SER A 1 393 ? -22.234 -27.688 7.602 1 53.88 393 SER A O 1
ATOM 2926 N N . GLY A 1 394 ? -22.422 -29.219 8.828 1 66.56 394 GLY A N 1
ATOM 2927 C CA . GLY A 1 394 ? -21.094 -29.688 9.211 1 66.56 394 GLY A CA 1
ATOM 2928 C C . GLY A 1 394 ? -20.188 -29.953 8.023 1 66.56 394 GLY A C 1
ATOM 2929 O O . GLY A 1 394 ? -19 -30.219 8.188 1 66.56 394 GLY A O 1
ATOM 2930 N N . ASP A 1 395 ? -20.734 -29.625 6.77 1 80 395 ASP A N 1
ATOM 2931 C CA . ASP A 1 395 ? -19.969 -30 5.582 1 80 395 ASP A CA 1
ATOM 2932 C C . ASP A 1 395 ? -18.875 -28.984 5.281 1 80 395 ASP A C 1
ATOM 2934 O O . ASP A 1 395 ? -17.75 -29.344 4.977 1 80 395 ASP A O 1
ATOM 2938 N N . LEU A 1 396 ? -19.219 -27.703 5.355 1 85.19 396 LEU A N 1
ATOM 2939 C CA . LEU A 1 396 ? -18.219 -26.672 5.105 1 85.19 396 LEU A CA 1
ATOM 2940 C C . LEU A 1 396 ? -17.062 -26.797 6.082 1 85.19 396 LEU A C 1
ATOM 2942 O O . LEU A 1 396 ? -15.898 -26.656 5.695 1 85.19 396 LEU A O 1
ATOM 2946 N N . ASP A 1 397 ? -17.391 -27.141 7.293 1 83.62 397 ASP A N 1
ATOM 2947 C CA . ASP A 1 397 ? -16.359 -27.25 8.312 1 83.62 397 ASP A CA 1
ATOM 2948 C C . ASP A 1 397 ? -15.391 -28.391 8.008 1 83.62 397 ASP A C 1
ATOM 2950 O O . ASP A 1 397 ? -14.18 -28.266 8.227 1 83.62 397 ASP A O 1
ATOM 2954 N N . THR A 1 398 ? -15.961 -29.438 7.539 1 86.88 398 THR A N 1
ATOM 2955 C CA . THR A 1 398 ? -15.117 -30.594 7.242 1 86.88 398 THR A CA 1
ATOM 2956 C C . THR A 1 398 ? -14.258 -30.328 6.008 1 86.88 398 THR A C 1
ATOM 2958 O O . THR A 1 398 ? -13.125 -30.812 5.922 1 86.88 398 THR A O 1
ATOM 2961 N N . ARG A 1 399 ? -14.781 -29.594 5.062 1 90.31 399 ARG A N 1
ATOM 2962 C CA . ARG A 1 399 ? -14.016 -29.266 3.863 1 90.31 399 ARG A CA 1
ATOM 2963 C C . ARG A 1 399 ? -12.883 -28.297 4.184 1 90.31 399 ARG A C 1
ATOM 2965 O O . ARG A 1 399 ? -11.789 -28.406 3.627 1 90.31 399 ARG A O 1
ATOM 2972 N N . VAL A 1 400 ? -13.25 -27.391 5.078 1 89.62 400 VAL A N 1
ATOM 2973 C CA . VAL A 1 400 ? -12.234 -26.438 5.5 1 89.62 400 VAL A CA 1
ATOM 2974 C C . VAL A 1 400 ? -11.148 -27.156 6.289 1 89.62 400 VAL A C 1
ATOM 2976 O O . VAL A 1 400 ? -9.953 -26.984 6.016 1 89.62 400 VAL A O 1
ATOM 2979 N N . GLN A 1 401 ? -11.586 -27.969 7.234 1 88.88 401 GLN A N 1
ATOM 2980 C CA . GLN A 1 401 ? -10.625 -28.75 8.016 1 88.88 401 GLN A CA 1
ATOM 2981 C C . GLN A 1 401 ? -9.789 -29.656 7.125 1 88.88 401 GLN A C 1
ATOM 2983 O O . GLN A 1 401 ? -8.586 -29.781 7.316 1 88.88 401 GLN A O 1
ATOM 2988 N N . GLY A 1 402 ? -10.391 -30.281 6.195 1 91.81 402 GLY A N 1
ATOM 2989 C CA . GLY A 1 402 ? -9.688 -31.141 5.266 1 91.81 402 GLY A CA 1
ATOM 2990 C C . GLY A 1 402 ? -8.68 -30.406 4.41 1 91.81 402 GLY A C 1
ATOM 2991 O O . GLY A 1 402 ? -7.609 -30.953 4.102 1 91.81 402 GLY A O 1
ATOM 2992 N N . GLY A 1 403 ? -9.078 -29.25 3.975 1 93.12 403 GLY A N 1
ATOM 2993 C CA . GLY A 1 403 ? -8.164 -28.438 3.189 1 93.12 403 GLY A CA 1
ATOM 2994 C C . GLY A 1 403 ? -6.957 -27.969 3.975 1 93.12 403 GLY A C 1
ATOM 2995 O O . GLY A 1 403 ? -5.836 -27.984 3.463 1 93.12 403 GLY A O 1
ATOM 2996 N N . LEU A 1 404 ? -7.184 -27.562 5.219 1 91.69 404 LEU A N 1
ATOM 2997 C CA . LEU A 1 404 ? -6.105 -27.078 6.074 1 91.69 404 LEU A CA 1
ATOM 2998 C C . LEU A 1 404 ? -5.133 -28.203 6.406 1 91.69 404 LEU A C 1
ATOM 3000 O O . LEU A 1 404 ? -3.916 -28.016 6.379 1 91.69 404 LEU A O 1
ATOM 3004 N N . THR A 1 405 ? -5.684 -29.344 6.707 1 92.94 405 THR A N 1
ATOM 3005 C CA . THR A 1 405 ? -4.848 -30.5 7.027 1 92.94 405 THR A CA 1
ATOM 3006 C C . THR A 1 405 ? -4.035 -30.938 5.812 1 92.94 405 THR A C 1
ATOM 3008 O O . THR A 1 405 ? -2.848 -31.234 5.934 1 92.94 405 THR A O 1
ATOM 3011 N N . ALA A 1 406 ? -4.691 -30.969 4.707 1 94.88 406 ALA A N 1
ATOM 3012 C CA . ALA A 1 406 ? -4.004 -31.328 3.469 1 94.88 406 ALA A CA 1
ATOM 3013 C C . ALA A 1 406 ? -2.861 -30.359 3.172 1 94.88 406 ALA A C 1
ATOM 3015 O O . ALA A 1 406 ? -1.768 -30.781 2.789 1 94.88 406 ALA A O 1
ATOM 3016 N N . ASP A 1 407 ? -3.098 -29.109 3.322 1 94.5 407 ASP A N 1
ATOM 3017 C CA . ASP A 1 407 ? -2.061 -28.109 3.084 1 94.5 407 ASP A CA 1
ATOM 3018 C C . ASP A 1 407 ? -0.825 -28.391 3.938 1 94.5 407 ASP A C 1
ATOM 3020 O O . ASP A 1 407 ? 0.305 -28.234 3.469 1 94.5 407 ASP A O 1
ATOM 3024 N N . GLY A 1 408 ? -1.1 -28.688 5.172 1 94 408 GLY A N 1
ATOM 3025 C CA . GLY A 1 408 ? 0.013 -29.016 6.051 1 94 408 GLY A CA 1
ATOM 3026 C C . GLY A 1 408 ? 0.782 -30.234 5.609 1 94 408 GLY A C 1
ATOM 3027 O O . GLY A 1 408 ? 2.012 -30.219 5.539 1 94 408 GLY A O 1
ATOM 3028 N N . ILE A 1 409 ? 0.091 -31.266 5.293 1 95.38 409 ILE A N 1
ATOM 3029 C CA . ILE A 1 409 ? 0.7 -32.531 4.895 1 95.38 409 ILE A CA 1
ATOM 3030 C C . ILE A 1 409 ? 1.452 -32.344 3.578 1 95.38 409 ILE A C 1
ATOM 3032 O O . ILE A 1 409 ? 2.588 -32.812 3.438 1 95.38 409 ILE A O 1
ATOM 3036 N N . TRP A 1 410 ? 0.774 -31.734 2.617 1 96.69 410 TRP A N 1
ATOM 3037 C CA . TRP A 1 410 ? 1.403 -31.516 1.319 1 96.69 410 TRP A CA 1
ATOM 3038 C C . TRP A 1 410 ? 2.652 -30.641 1.457 1 96.69 410 TRP A C 1
ATOM 3040 O O . TRP A 1 410 ? 3.623 -30.828 0.719 1 96.69 410 TRP A O 1
ATOM 3050 N N . SER A 1 411 ? 2.605 -29.656 2.379 1 96.94 411 SER A N 1
ATOM 3051 C CA . SER A 1 411 ? 3.768 -28.812 2.594 1 96.94 411 SER A CA 1
ATOM 3052 C C . SER A 1 411 ? 4.957 -29.609 3.115 1 96.94 411 SER A C 1
ATOM 3054 O O . SER A 1 411 ? 6.098 -29.375 2.713 1 96.94 411 SER A O 1
ATOM 3056 N N . VAL A 1 412 ? 4.703 -30.562 3.998 1 96.81 412 VAL A N 1
ATOM 3057 C CA . VAL A 1 412 ? 5.758 -31.422 4.523 1 96.81 412 VAL A CA 1
ATOM 3058 C C . VAL A 1 412 ? 6.332 -32.281 3.396 1 96.81 412 VAL A C 1
ATOM 3060 O O . VAL A 1 412 ? 7.551 -32.375 3.234 1 96.81 412 VAL A O 1
ATOM 3063 N N . LEU A 1 413 ? 5.48 -32.875 2.654 1 97.38 413 LEU A N 1
ATOM 3064 C CA . LEU A 1 413 ? 5.91 -33.75 1.575 1 97.38 413 LEU A CA 1
ATOM 3065 C C . LEU A 1 413 ? 6.605 -32.969 0.472 1 97.38 413 LEU A C 1
ATOM 3067 O O . LEU A 1 413 ? 7.535 -33.469 -0.165 1 97.38 413 LEU A O 1
ATOM 3071 N N . ALA A 1 414 ? 6.086 -31.797 0.203 1 97.44 414 ALA A N 1
ATOM 3072 C CA . ALA A 1 414 ? 6.727 -30.938 -0.792 1 97.44 414 ALA A CA 1
ATOM 3073 C C . ALA A 1 414 ? 8.148 -30.578 -0.373 1 97.44 414 ALA A C 1
ATOM 3075 O O . ALA A 1 414 ? 9.055 -30.531 -1.207 1 97.44 414 ALA A O 1
ATOM 3076 N N . ALA A 1 415 ? 8.266 -30.219 0.9 1 97.25 415 ALA A N 1
ATOM 3077 C CA . ALA A 1 415 ? 9.602 -29.922 1.41 1 97.25 415 ALA A CA 1
ATOM 3078 C C . ALA A 1 415 ? 10.547 -31.109 1.219 1 97.25 415 ALA A C 1
ATOM 3080 O O . ALA A 1 415 ? 11.703 -30.938 0.841 1 97.25 415 ALA A O 1
ATOM 3081 N N . LEU A 1 416 ? 10.039 -32.281 1.448 1 96.5 416 LEU A N 1
ATOM 3082 C CA . LEU A 1 416 ? 10.836 -33.5 1.246 1 96.5 416 LEU A CA 1
ATOM 3083 C C . LEU A 1 416 ? 11.078 -33.75 -0.239 1 96.5 416 LEU A C 1
ATOM 3085 O O . LEU A 1 416 ? 12.023 -34.438 -0.609 1 96.5 416 LEU A O 1
ATOM 3089 N N . GLY A 1 417 ? 10.203 -33.219 -1.073 1 96.56 417 GLY A N 1
ATOM 3090 C CA . GLY A 1 417 ? 10.383 -33.25 -2.516 1 96.56 417 GLY A CA 1
ATOM 3091 C C . GLY A 1 417 ? 11.203 -32.094 -3.051 1 96.56 417 GLY A C 1
ATOM 3092 O O . GLY A 1 417 ? 11.164 -31.797 -4.246 1 96.56 417 GLY A O 1
ATOM 3093 N N . THR A 1 418 ? 11.836 -31.297 -2.221 1 96.5 418 THR A N 1
ATOM 3094 C CA . THR A 1 418 ? 12.82 -30.266 -2.506 1 96.5 418 THR A CA 1
ATOM 3095 C C . THR A 1 418 ? 12.141 -28.922 -2.742 1 96.5 418 THR A C 1
ATOM 3097 O O . THR A 1 418 ? 12.766 -27.969 -3.221 1 96.5 418 THR A O 1
ATOM 3100 N N . CYS A 1 419 ? 10.828 -28.828 -2.488 1 96.88 419 CYS A N 1
ATOM 3101 C CA . CYS A 1 419 ? 10.102 -27.594 -2.732 1 96.88 419 CYS A CA 1
ATOM 3102 C C . CYS A 1 419 ? 9.695 -26.938 -1.42 1 96.88 419 CYS A C 1
ATOM 3104 O O . CYS A 1 419 ? 9.977 -27.469 -0.342 1 96.88 419 CYS A O 1
ATOM 3106 N N . THR A 1 420 ? 9.18 -25.797 -1.531 1 96.44 420 THR A N 1
ATOM 3107 C CA . THR A 1 420 ? 8.758 -25.031 -0.363 1 96.44 420 THR A CA 1
ATOM 3108 C C . THR A 1 420 ? 7.289 -25.297 -0.043 1 96.44 420 THR A C 1
ATOM 3110 O O . THR A 1 420 ? 6.621 -26.047 -0.766 1 96.44 420 THR A O 1
ATOM 3113 N N . PRO A 1 421 ? 6.785 -24.75 1.072 1 95.94 421 PRO A N 1
ATOM 3114 C CA . PRO A 1 421 ? 5.43 -25.094 1.496 1 95.94 421 PRO A CA 1
ATOM 3115 C C . PRO A 1 421 ? 4.371 -24.734 0.454 1 95.94 421 PRO A C 1
ATOM 3117 O O . PRO A 1 421 ? 4.496 -23.719 -0.231 1 95.94 421 PRO A O 1
ATOM 3120 N N . LEU A 1 422 ? 3.332 -25.562 0.441 1 95.94 422 LEU A N 1
ATOM 3121 C CA . LEU A 1 422 ? 2.236 -25.375 -0.502 1 95.94 422 LEU A CA 1
ATOM 3122 C C . LEU A 1 422 ? 1.002 -24.828 0.202 1 95.94 422 LEU A C 1
ATOM 3124 O O . LEU A 1 422 ? 0.817 -25.047 1.401 1 95.94 422 LEU A O 1
ATOM 3128 N N . VAL A 1 423 ? 0.244 -24.094 -0.55 1 93.94 423 VAL A N 1
ATOM 3129 C CA . VAL A 1 423 ? -1.009 -23.547 -0.041 1 93.94 423 VAL A CA 1
ATOM 3130 C C . VAL A 1 423 ? -2.047 -23.5 -1.161 1 93.94 423 VAL A C 1
ATOM 3132 O O . VAL A 1 423 ? -1.693 -23.5 -2.342 1 93.94 423 VAL A O 1
ATOM 3135 N N . CYS A 1 424 ? -3.279 -23.5 -0.729 1 91.62 424 CYS A N 1
ATOM 3136 C CA . CYS A 1 424 ? -4.363 -23.391 -1.696 1 91.62 424 CYS A CA 1
ATOM 3137 C C . CYS A 1 424 ? -4.363 -22.031 -2.367 1 91.62 424 CYS A C 1
ATOM 3139 O O . CYS A 1 424 ? -4.176 -21 -1.703 1 91.62 424 CYS A O 1
ATOM 3141 N N . PHE A 1 425 ? -4.547 -22 -3.686 1 84.75 425 PHE A N 1
ATOM 3142 C CA . PHE A 1 425 ? -4.535 -20.766 -4.457 1 84.75 425 PHE A CA 1
ATOM 3143 C C . PHE A 1 425 ? -5.949 -20.234 -4.645 1 84.75 425 PHE A C 1
ATOM 3145 O O . PHE A 1 425 ? -6.891 -21 -4.855 1 84.75 425 PHE A O 1
ATOM 3152 N N . ALA A 1 426 ? -6.082 -18.969 -4.613 1 77.44 426 ALA A N 1
ATOM 3153 C CA . ALA A 1 426 ? -7.355 -18.266 -4.797 1 77.44 426 ALA A CA 1
ATOM 3154 C C . ALA A 1 426 ? -7.629 -18.016 -6.277 1 77.44 426 ALA A C 1
ATOM 3156 O O . ALA A 1 426 ? -8.766 -17.734 -6.664 1 77.44 426 ALA A O 1
ATOM 3157 N N . GLN A 1 427 ? -6.594 -18.125 -7.125 1 79.56 427 GLN A N 1
ATOM 3158 C CA . GLN A 1 427 ? -6.715 -17.734 -8.531 1 79.56 427 GLN A CA 1
ATOM 3159 C C . GLN A 1 427 ? -7.762 -18.594 -9.242 1 79.56 427 GLN A C 1
ATOM 3161 O O . GLN A 1 427 ? -8.453 -18.109 -10.141 1 79.56 427 GLN A O 1
ATOM 3166 N N . ASN A 1 428 ? -7.93 -19.781 -8.875 1 88.19 428 ASN A N 1
ATOM 3167 C CA . ASN A 1 428 ? -8.852 -20.688 -9.555 1 88.19 428 ASN A CA 1
ATOM 3168 C C . ASN A 1 428 ? -10.305 -20.359 -9.219 1 88.19 428 ASN A C 1
ATOM 3170 O O . ASN A 1 428 ? -11.219 -20.75 -9.945 1 88.19 428 ASN A O 1
ATOM 3174 N N . ASN A 1 429 ? -10.516 -19.672 -8.156 1 87.38 429 ASN A N 1
ATOM 3175 C CA . ASN A 1 429 ? -11.859 -19.203 -7.836 1 87.38 429 ASN A CA 1
ATOM 3176 C C . ASN A 1 429 ? -12.383 -18.234 -8.891 1 87.38 429 ASN A C 1
ATOM 3178 O O . ASN A 1 429 ? -13.578 -18.203 -9.188 1 87.38 429 ASN A O 1
ATOM 3182 N N . GLY A 1 430 ? -11.5 -17.516 -9.398 1 82.31 430 GLY A N 1
ATOM 3183 C CA . GLY A 1 430 ? -11.891 -16.609 -10.461 1 82.31 430 GLY A CA 1
ATOM 3184 C C . GLY A 1 430 ? -12.344 -17.312 -11.727 1 82.31 430 GLY A C 1
ATOM 3185 O O . GLY A 1 430 ? -13.266 -16.859 -12.406 1 82.31 430 GLY A O 1
ATOM 3186 N N . VAL A 1 431 ? -11.703 -18.375 -11.992 1 88.19 431 VAL A N 1
ATOM 3187 C CA . VAL A 1 431 ? -12.055 -19.156 -13.18 1 88.19 431 VAL A CA 1
ATOM 3188 C C . VAL A 1 431 ? -13.445 -19.766 -13 1 88.19 431 VAL A C 1
ATOM 3190 O O . VAL A 1 431 ? -14.258 -19.75 -13.922 1 88.19 431 VAL A O 1
ATOM 3193 N N . ILE A 1 432 ? -13.68 -20.25 -11.828 1 91.06 432 ILE A N 1
ATOM 3194 C CA . ILE A 1 432 ? -14.984 -20.844 -11.539 1 91.06 432 ILE A CA 1
ATOM 3195 C C . ILE A 1 432 ? -16.078 -19.781 -11.656 1 91.06 432 ILE A C 1
ATOM 3197 O O . ILE A 1 432 ? -17.125 -20.016 -12.258 1 91.06 432 ILE A O 1
ATOM 3201 N N . ALA A 1 433 ? -15.797 -18.672 -11.125 1 83.31 433 ALA A N 1
ATOM 3202 C CA . ALA A 1 433 ? -16.766 -17.578 -11.141 1 83.31 433 ALA A CA 1
ATOM 3203 C C . ALA A 1 433 ? -17.047 -17.109 -12.57 1 83.31 433 ALA A C 1
ATOM 3205 O O . ALA A 1 433 ? -18.188 -16.797 -12.914 1 83.31 433 ALA A O 1
ATOM 3206 N N . LEU A 1 434 ? -16.062 -17.062 -13.344 1 80.81 434 LEU A N 1
ATOM 3207 C CA . LEU A 1 434 ? -16.172 -16.547 -14.703 1 80.81 434 LEU A CA 1
ATOM 3208 C C . LEU A 1 434 ? -16.859 -17.562 -15.617 1 80.81 434 LEU A C 1
ATOM 3210 O O . LEU A 1 434 ? -17.641 -17.203 -16.484 1 80.81 434 LEU A O 1
ATOM 3214 N N . THR A 1 435 ? -16.578 -18.812 -15.5 1 86.88 435 THR A N 1
ATOM 3215 C CA . THR A 1 435 ? -17.078 -19.828 -16.406 1 86.88 435 THR A CA 1
ATOM 3216 C C . THR A 1 435 ? -18.344 -20.484 -15.867 1 86.88 435 THR A C 1
ATOM 3218 O O . THR A 1 435 ? -19.094 -21.125 -16.609 1 86.88 435 THR A O 1
ATOM 3221 N N . GLY A 1 436 ? -18.516 -20.375 -14.578 1 88 436 GLY A N 1
ATOM 3222 C CA . GLY A 1 436 ? -19.656 -21.016 -13.938 1 88 436 GLY A CA 1
ATOM 3223 C C . GLY A 1 436 ? -19.5 -22.516 -13.836 1 88 436 GLY A C 1
ATOM 3224 O O . GLY A 1 436 ? -20.5 -23.25 -13.781 1 88 436 GLY A O 1
ATOM 3225 N N . CYS A 1 437 ? -18.312 -22.984 -13.945 1 91.38 437 CYS A N 1
ATOM 3226 C CA . CYS A 1 437 ? -18.094 -24.438 -13.891 1 91.38 437 CYS A CA 1
ATOM 3227 C C . CYS A 1 437 ? -17.266 -24.812 -12.664 1 91.38 437 CYS A C 1
ATOM 3229 O O . CYS A 1 437 ? -16.078 -24.5 -12.586 1 91.38 437 CYS A O 1
ATOM 3231 N N . ALA A 1 438 ? -17.891 -25.5 -11.75 1 94.06 438 ALA A N 1
ATOM 3232 C CA . ALA A 1 438 ? -17.203 -25.922 -10.523 1 94.06 438 ALA A CA 1
ATOM 3233 C C . ALA A 1 438 ? -16.938 -27.422 -10.539 1 94.06 438 ALA A C 1
ATOM 3235 O O . ALA A 1 438 ? -16.562 -28 -9.516 1 94.06 438 ALA A O 1
ATOM 3236 N N . SER A 1 439 ? -17.047 -28.062 -11.672 1 94.56 439 SER A N 1
ATOM 3237 C CA . SER A 1 439 ? -16.922 -29.5 -11.773 1 94.56 439 SER A CA 1
ATOM 3238 C C . SER A 1 439 ? -15.492 -29.953 -11.445 1 94.56 439 SER A C 1
ATOM 3240 O O . SER A 1 439 ? -14.523 -29.422 -11.984 1 94.56 439 SER A O 1
ATOM 3242 N N . ARG A 1 440 ? -15.367 -31 -10.664 1 95.25 440 ARG A N 1
ATOM 3243 C CA . ARG A 1 440 ? -14.078 -31.547 -10.273 1 95.25 440 ARG A CA 1
ATOM 3244 C C . ARG A 1 440 ? -13.328 -32.125 -11.477 1 95.25 440 ARG A C 1
ATOM 3246 O O . ARG A 1 440 ? -12.094 -32.219 -11.461 1 95.25 440 ARG A O 1
ATOM 3253 N N . ARG A 1 441 ? -14.031 -32.5 -12.477 1 94.38 441 ARG A N 1
ATOM 3254 C CA . ARG A 1 441 ? -13.398 -33.031 -13.68 1 94.38 441 ARG A CA 1
ATOM 3255 C C . ARG A 1 441 ? -12.469 -32 -14.312 1 94.38 441 ARG A C 1
ATOM 3257 O O . ARG A 1 441 ? -11.391 -32.344 -14.812 1 94.38 441 ARG A O 1
ATOM 3264 N N . ALA A 1 442 ? -12.953 -30.797 -14.289 1 95.12 442 ALA A N 1
ATOM 3265 C CA . ALA A 1 442 ? -12.078 -29.719 -14.781 1 95.12 442 ALA A CA 1
ATOM 3266 C C . ALA A 1 442 ? -10.836 -29.594 -13.906 1 95.12 442 ALA A C 1
ATOM 3268 O O . ALA A 1 442 ? -9.75 -29.281 -14.406 1 95.12 442 ALA A O 1
ATOM 3269 N N . GLY A 1 443 ? -11.008 -29.812 -12.617 1 96 443 GLY A N 1
ATOM 3270 C CA . GLY A 1 443 ? -9.883 -29.781 -11.695 1 96 443 GLY A CA 1
ATOM 3271 C C . GLY A 1 443 ? -8.852 -30.859 -11.961 1 96 443 GLY A C 1
ATOM 3272 O O . GLY A 1 443 ? -7.648 -30.594 -11.906 1 96 443 GLY A O 1
ATOM 3273 N N . TYR A 1 444 ? -9.297 -32.031 -12.25 1 96.44 444 TYR A N 1
ATOM 3274 C CA . TYR A 1 444 ? -8.391 -33.156 -12.547 1 96.44 444 TYR A CA 1
ATOM 3275 C C . TYR A 1 444 ? -7.629 -32.875 -13.844 1 96.44 444 TYR A C 1
ATOM 3277 O O . TYR A 1 444 ? -6.453 -33.25 -13.961 1 96.44 444 TYR A O 1
ATOM 3285 N N . ALA A 1 445 ? -8.336 -32.344 -14.742 1 96.69 445 ALA A N 1
ATOM 3286 C CA . ALA A 1 445 ? -7.652 -31.984 -15.984 1 96.69 445 ALA A CA 1
ATOM 3287 C C . ALA A 1 445 ? -6.578 -30.938 -15.734 1 96.69 445 ALA A C 1
ATOM 3289 O O . ALA A 1 445 ? -5.523 -30.953 -16.375 1 96.69 445 ALA A O 1
ATOM 3290 N N . CYS A 1 446 ? -6.91 -29.953 -14.891 1 97.12 446 CYS A N 1
ATOM 3291 C CA . CYS A 1 446 ? -5.918 -28.969 -14.492 1 97.12 446 CYS A CA 1
ATOM 3292 C C . CYS A 1 446 ? -4.664 -29.641 -13.945 1 97.12 446 CYS A C 1
ATOM 3294 O O . CYS A 1 446 ? -3.549 -29.297 -14.336 1 97.12 446 CYS A O 1
ATOM 3296 N N . CYS A 1 447 ? -4.832 -30.625 -13.062 1 97.56 447 CYS A N 1
ATOM 3297 C CA . CYS A 1 447 ? -3.717 -31.359 -12.469 1 97.56 447 CYS A CA 1
ATOM 3298 C C . CYS A 1 447 ? -2.904 -32.062 -13.539 1 97.56 447 CYS A C 1
ATOM 3300 O O . CYS A 1 447 ? -1.675 -32.125 -13.469 1 97.56 447 CYS A O 1
ATOM 3302 N N . PHE A 1 448 ? -3.598 -32.594 -14.477 1 97.25 448 PHE A N 1
ATOM 3303 C CA . PHE A 1 448 ? -2.947 -33.312 -15.57 1 97.25 448 PHE A CA 1
ATOM 3304 C C . PHE A 1 448 ? -2.033 -32.375 -16.359 1 97.25 448 PHE A C 1
ATOM 3306 O O . PHE A 1 448 ? -0.892 -32.719 -16.656 1 97.25 448 PHE A O 1
ATOM 3313 N N . PHE A 1 449 ? -2.5 -31.25 -16.625 1 97 449 PHE A N 1
ATOM 3314 C CA . PHE A 1 449 ? -1.719 -30.297 -17.422 1 97 449 PHE A CA 1
ATOM 3315 C C . PHE A 1 449 ? -0.539 -29.766 -16.609 1 97 449 PHE A C 1
ATOM 3317 O O . PHE A 1 449 ? 0.53 -29.5 -17.156 1 97 449 PHE A O 1
ATOM 3324 N N . LEU A 1 450 ? -0.716 -29.547 -15.328 1 96.88 450 LEU A N 1
ATOM 3325 C CA . LEU A 1 450 ? 0.396 -29.125 -14.484 1 96.88 450 LEU A CA 1
ATOM 3326 C C . LEU A 1 450 ? 1.484 -30.188 -14.453 1 96.88 450 LEU A C 1
ATOM 3328 O O . LEU A 1 450 ? 2.672 -29.875 -14.531 1 96.88 450 LEU A O 1
ATOM 3332 N N . LEU A 1 451 ? 1.075 -31.453 -14.352 1 97.12 451 LEU A N 1
ATOM 3333 C CA . LEU A 1 451 ? 2.016 -32.562 -14.344 1 97.12 451 LEU A CA 1
ATOM 3334 C C . LEU A 1 451 ? 2.787 -32.625 -15.656 1 97.12 451 LEU A C 1
ATOM 3336 O O . LEU A 1 451 ? 4 -32.844 -15.656 1 97.12 451 LEU A O 1
ATOM 3340 N N . LEU A 1 452 ? 2.068 -32.469 -16.703 1 96.62 452 LEU A N 1
ATOM 3341 C CA . LEU A 1 452 ? 2.701 -32.5 -18.016 1 96.62 452 LEU A CA 1
ATOM 3342 C C . LEU A 1 452 ? 3.725 -31.375 -18.156 1 96.62 452 LEU A C 1
ATOM 3344 O O . LEU A 1 452 ? 4.824 -31.594 -18.672 1 96.62 452 LEU A O 1
ATOM 3348 N N . ALA A 1 453 ? 3.338 -30.25 -17.766 1 95.44 453 ALA A N 1
ATOM 3349 C CA . ALA A 1 453 ? 4.246 -29.109 -17.828 1 95.44 453 ALA A CA 1
ATOM 3350 C C . ALA A 1 453 ? 5.461 -29.312 -16.938 1 95.44 453 ALA A C 1
ATOM 3352 O O . ALA A 1 453 ? 6.574 -28.906 -17.281 1 95.44 453 ALA A O 1
ATOM 3353 N N . GLY A 1 454 ? 5.289 -29.859 -15.781 1 96 454 GLY A N 1
ATOM 3354 C CA . GLY A 1 454 ? 6.379 -30.125 -14.852 1 96 454 GLY A CA 1
ATOM 3355 C C . GLY A 1 454 ? 7.344 -31.188 -15.344 1 96 454 GLY A C 1
ATOM 3356 O O . GLY A 1 454 ? 8.562 -31.047 -15.188 1 96 454 GLY A O 1
ATOM 3357 N N . ILE A 1 455 ? 6.82 -32.188 -15.938 1 96.38 455 ILE A N 1
ATOM 3358 C CA . ILE A 1 455 ? 7.645 -33.281 -16.422 1 96.38 455 ILE A CA 1
ATOM 3359 C C . ILE A 1 455 ? 8.453 -32.812 -17.641 1 96.38 455 ILE A C 1
ATOM 3361 O O . ILE A 1 455 ? 9.609 -33.219 -17.812 1 96.38 455 ILE A O 1
ATOM 3365 N N . ALA A 1 456 ? 7.832 -31.984 -18.391 1 94.88 456 ALA A N 1
ATOM 3366 C CA . ALA A 1 456 ? 8.562 -31.391 -19.5 1 94.88 456 ALA A CA 1
ATOM 3367 C C . ALA A 1 456 ? 9.594 -30.391 -19.016 1 94.88 456 ALA A C 1
ATOM 3369 O O . ALA A 1 456 ? 9.312 -29.188 -18.953 1 94.88 456 ALA A O 1
ATOM 3370 N N . SER A 1 457 ? 10.797 -30.844 -18.859 1 89.06 457 SER A N 1
ATOM 3371 C CA . SER A 1 457 ? 11.844 -30.031 -18.234 1 89.06 457 SER A CA 1
ATOM 3372 C C . SER A 1 457 ? 12.148 -28.797 -19.062 1 89.06 457 SER A C 1
ATOM 3374 O O . SER A 1 457 ? 12.578 -27.766 -18.516 1 89.06 457 SER A O 1
ATOM 3376 N N . LYS A 1 458 ? 11.883 -28.828 -20.281 1 91.25 458 LYS A N 1
ATOM 3377 C CA . LYS A 1 458 ? 12.156 -27.688 -21.156 1 91.25 458 LYS A CA 1
ATOM 3378 C C . LYS A 1 458 ? 11.227 -26.516 -20.844 1 91.25 458 LYS A C 1
ATOM 3380 O O . LYS A 1 458 ? 11.562 -25.359 -21.094 1 91.25 458 LYS A O 1
ATOM 3385 N N . PHE A 1 459 ? 10.125 -26.891 -20.266 1 91 459 PHE A N 1
ATOM 3386 C CA . PHE A 1 459 ? 9.219 -25.828 -19.859 1 91 459 PHE A CA 1
ATOM 3387 C C . PHE A 1 459 ? 9.836 -25 -18.734 1 91 459 PHE A C 1
ATOM 3389 O O . PHE A 1 459 ? 9.859 -23.766 -18.812 1 91 459 PHE A O 1
ATOM 3396 N N . GLY A 1 460 ? 10.32 -25.641 -17.766 1 88.81 460 GLY A N 1
ATOM 3397 C CA . GLY A 1 460 ? 10.992 -24.953 -16.688 1 88.81 460 GLY A CA 1
ATOM 3398 C C . GLY A 1 460 ? 12.227 -24.188 -17.125 1 88.81 460 GLY A C 1
ATOM 3399 O O . GLY A 1 460 ? 12.469 -23.062 -16.688 1 88.81 460 GLY A O 1
ATOM 3400 N N . ALA A 1 461 ? 12.969 -24.797 -17.984 1 90.62 461 ALA A N 1
ATOM 3401 C CA . ALA A 1 461 ? 14.18 -24.172 -18.516 1 90.62 461 ALA A CA 1
ATOM 3402 C C . ALA A 1 461 ? 13.852 -22.922 -19.328 1 90.62 461 ALA A C 1
ATOM 3404 O O . ALA A 1 461 ? 14.617 -21.953 -19.328 1 90.62 461 ALA A O 1
ATOM 3405 N N . SER A 1 462 ? 12.758 -22.969 -20.016 1 91.12 462 SER A N 1
ATOM 3406 C CA . SER A 1 462 ? 12.344 -21.812 -20.797 1 91.12 462 SER A CA 1
ATOM 3407 C C . SER A 1 462 ? 12.016 -20.625 -19.906 1 91.12 462 SER A C 1
ATOM 3409 O O . SER A 1 462 ? 12.266 -19.484 -20.281 1 91.12 462 SER A O 1
ATOM 3411 N N . LEU A 1 463 ? 11.477 -20.875 -18.828 1 90 463 LEU A N 1
ATOM 3412 C CA . LEU A 1 463 ? 11.125 -19.812 -17.891 1 90 463 LEU A CA 1
ATOM 3413 C C . LEU A 1 463 ? 12.375 -19.203 -17.266 1 90 463 LEU A C 1
ATOM 3415 O O . LEU A 1 463 ? 12.453 -17.984 -17.078 1 90 463 LEU A O 1
ATOM 3419 N N . VAL A 1 464 ? 13.336 -20.047 -16.969 1 88.25 464 VAL A N 1
ATOM 3420 C CA . VAL A 1 464 ? 14.578 -19.594 -16.359 1 88.25 464 VAL A CA 1
ATOM 3421 C C . VAL A 1 464 ? 15.391 -18.781 -17.375 1 88.25 464 VAL A C 1
ATOM 3423 O O . VAL A 1 464 ? 16.141 -17.891 -17 1 88.25 464 VAL A O 1
ATOM 3426 N N . ALA A 1 465 ? 15.164 -19.062 -18.625 1 88.69 465 ALA A N 1
ATOM 3427 C CA . ALA A 1 465 ? 15.914 -18.406 -19.688 1 88.69 465 ALA A CA 1
ATOM 3428 C C . ALA A 1 465 ? 15.359 -17.016 -19.969 1 88.69 465 ALA A C 1
ATOM 3430 O O . ALA A 1 465 ? 16.016 -16.203 -20.625 1 88.69 465 ALA A O 1
ATOM 3431 N N . LEU A 1 466 ? 14.242 -16.75 -19.5 1 89.94 466 LEU A N 1
ATOM 3432 C CA . LEU A 1 466 ? 13.633 -15.445 -19.734 1 89.94 466 LEU A CA 1
ATOM 3433 C C . LEU A 1 466 ? 14.383 -14.359 -18.969 1 89.94 466 LEU A C 1
ATOM 3435 O O . LEU A 1 466 ? 14.875 -14.602 -17.859 1 89.94 466 LEU A O 1
ATOM 3439 N N . PRO A 1 467 ? 14.508 -13.195 -19.562 1 89.62 467 PRO A N 1
ATOM 3440 C CA . PRO A 1 467 ? 15.094 -12.094 -18.797 1 89.62 467 PRO A CA 1
ATOM 3441 C C . PRO A 1 467 ? 14.281 -11.734 -17.547 1 89.62 467 PRO A C 1
ATOM 3443 O O . PRO A 1 467 ? 13.055 -11.812 -17.578 1 89.62 467 PRO A O 1
ATOM 3446 N N . PRO A 1 468 ? 14.977 -11.352 -16.531 1 89.56 468 PRO A N 1
ATOM 3447 C CA . PRO A 1 468 ? 14.289 -11.008 -15.289 1 89.56 468 PRO A CA 1
ATOM 3448 C C . PRO A 1 468 ? 13.195 -9.961 -15.492 1 89.56 468 PRO A C 1
ATOM 3450 O O . PRO A 1 468 ? 12.188 -9.977 -14.789 1 89.56 468 PRO A O 1
ATOM 3453 N N . SER A 1 469 ? 13.328 -9.078 -16.453 1 92.94 469 SER A N 1
ATOM 3454 C CA . SER A 1 469 ? 12.367 -8 -16.672 1 92.94 469 SER A CA 1
ATOM 3455 C C . SER A 1 469 ? 11.008 -8.547 -17.078 1 92.94 469 SER A C 1
ATOM 3457 O O . SER A 1 469 ? 9.969 -7.992 -16.719 1 92.94 469 SER A O 1
ATOM 3459 N N . VAL A 1 470 ? 11.047 -9.602 -17.859 1 93.62 470 VAL A N 1
ATOM 3460 C CA . VAL A 1 470 ? 9.797 -10.227 -18.281 1 93.62 470 VAL A CA 1
ATOM 3461 C C . VAL A 1 470 ? 9.102 -10.867 -17.094 1 93.62 470 VAL A C 1
ATOM 3463 O O . VAL A 1 470 ? 7.898 -10.68 -16.891 1 93.62 470 VAL A O 1
ATOM 3466 N N . ILE A 1 471 ? 9.852 -11.57 -16.312 1 91.94 471 ILE A N 1
ATOM 3467 C CA . ILE A 1 471 ? 9.32 -12.188 -15.102 1 91.94 471 ILE A CA 1
ATOM 3468 C C . ILE A 1 471 ? 8.836 -11.109 -14.133 1 91.94 471 ILE A C 1
ATOM 3470 O O . ILE A 1 471 ? 7.785 -11.258 -13.508 1 91.94 471 ILE A O 1
ATOM 3474 N N . GLY A 1 472 ? 9.578 -10.047 -14.047 1 93.56 472 GLY A N 1
ATOM 3475 C CA . GLY A 1 472 ? 9.242 -8.945 -13.164 1 93.56 472 GLY A CA 1
ATOM 3476 C C . GLY A 1 472 ? 7.934 -8.273 -13.523 1 93.56 472 GLY A C 1
ATOM 3477 O O . GLY A 1 472 ? 7.148 -7.914 -12.641 1 93.56 472 GLY A O 1
ATOM 3478 N N . GLY A 1 473 ? 7.711 -8.055 -14.82 1 94.06 473 GLY A N 1
ATOM 3479 C CA . GLY A 1 473 ? 6.441 -7.488 -15.258 1 94.06 473 GLY A CA 1
ATOM 3480 C C . GLY A 1 473 ? 5.246 -8.328 -14.852 1 94.06 473 GLY A C 1
ATOM 3481 O O . GLY A 1 473 ? 4.238 -7.793 -14.383 1 94.06 473 GLY A O 1
ATOM 3482 N N . MET A 1 474 ? 5.41 -9.547 -15 1 93.75 474 MET A N 1
ATOM 3483 C CA . MET A 1 474 ? 4.34 -10.477 -14.648 1 93.75 474 MET A CA 1
ATOM 3484 C C . MET A 1 474 ? 4.145 -10.539 -13.141 1 93.75 474 MET A C 1
ATOM 3486 O O . MET A 1 474 ? 3.02 -10.445 -12.648 1 93.75 474 MET A O 1
ATOM 3490 N N . THR A 1 475 ? 5.219 -10.664 -12.422 1 93.75 475 THR A N 1
ATOM 3491 C CA . THR A 1 475 ? 5.137 -10.906 -10.984 1 93.75 475 THR A CA 1
ATOM 3492 C C . THR A 1 475 ? 4.656 -9.656 -10.25 1 93.75 475 THR A C 1
ATOM 3494 O O . THR A 1 475 ? 3.939 -9.75 -9.25 1 93.75 475 THR A O 1
ATOM 3497 N N . THR A 1 476 ? 5.059 -8.484 -10.703 1 95.25 476 THR A N 1
ATOM 3498 C CA . THR A 1 476 ? 4.602 -7.258 -10.062 1 95.25 476 THR A CA 1
ATOM 3499 C C . THR A 1 476 ? 3.076 -7.188 -10.062 1 95.25 476 THR A C 1
ATOM 3501 O O . THR A 1 476 ? 2.465 -6.828 -9.055 1 95.25 476 THR A O 1
ATOM 3504 N N . PHE A 1 477 ? 2.502 -7.508 -11.188 1 94.5 477 PHE A N 1
ATOM 3505 C CA . PHE A 1 477 ? 1.046 -7.512 -11.266 1 94.5 477 PHE A CA 1
ATOM 3506 C C . PHE A 1 477 ? 0.458 -8.594 -10.367 1 94.5 477 PHE A C 1
ATOM 3508 O O . PHE A 1 477 ? -0.482 -8.328 -9.609 1 94.5 477 PHE A O 1
ATOM 3515 N N . LEU A 1 478 ? 1.008 -9.758 -10.484 1 90.94 478 LEU A N 1
ATOM 3516 C CA . LEU A 1 478 ? 0.525 -10.883 -9.688 1 90.94 478 LEU A CA 1
ATOM 3517 C C . LEU A 1 478 ? 0.607 -10.578 -8.203 1 90.94 478 LEU A C 1
ATOM 3519 O O . LEU A 1 478 ? -0.326 -10.867 -7.449 1 90.94 478 LEU A O 1
ATOM 3523 N N . PHE A 1 479 ? 1.71 -10.062 -7.73 1 94.69 479 PHE A N 1
ATOM 3524 C CA . PHE A 1 479 ? 1.914 -9.781 -6.312 1 94.69 479 PHE A CA 1
ATOM 3525 C C . PHE A 1 479 ? 0.989 -8.664 -5.848 1 94.69 479 PHE A C 1
ATOM 3527 O O . PHE A 1 479 ? 0.542 -8.656 -4.699 1 94.69 479 PHE A O 1
ATOM 3534 N N . THR A 1 480 ? 0.709 -7.746 -6.703 1 96.25 480 THR A N 1
ATOM 3535 C CA . THR A 1 480 ? -0.245 -6.703 -6.348 1 96.25 480 THR A CA 1
ATOM 3536 C C . THR A 1 480 ? -1.64 -7.289 -6.148 1 96.25 480 THR A C 1
ATOM 3538 O O . THR A 1 480 ? -2.41 -6.801 -5.316 1 96.25 480 THR A O 1
ATOM 3541 N N . THR A 1 481 ? -1.955 -8.367 -6.902 1 91.94 481 THR A N 1
ATOM 3542 C CA . THR A 1 481 ? -3.242 -9.016 -6.68 1 91.94 481 THR A CA 1
ATOM 3543 C C . THR A 1 481 ? -3.33 -9.57 -5.258 1 91.94 481 THR A C 1
ATOM 3545 O O . THR A 1 481 ? -4.41 -9.602 -4.664 1 91.94 481 THR A O 1
ATOM 3548 N N . ILE A 1 482 ? -2.242 -9.969 -4.793 1 89.81 482 ILE A N 1
ATOM 3549 C CA . ILE A 1 482 ? -2.217 -10.461 -3.42 1 89.81 482 ILE A CA 1
ATOM 3550 C C . ILE A 1 482 ? -2.51 -9.312 -2.453 1 89.81 482 ILE A C 1
ATOM 3552 O O . ILE A 1 482 ? -3.266 -9.477 -1.494 1 89.81 482 ILE A O 1
ATOM 3556 N N . VAL A 1 483 ? -1.895 -8.164 -2.688 1 95.19 483 VAL A N 1
ATOM 3557 C CA . VAL A 1 483 ? -2.168 -6.977 -1.889 1 95.19 483 VAL A CA 1
ATOM 3558 C C . VAL A 1 483 ? -3.662 -6.664 -1.924 1 95.19 483 VAL A C 1
ATOM 3560 O O . VAL A 1 483 ? -4.27 -6.391 -0.887 1 95.19 483 VAL A O 1
ATOM 3563 N N . VAL A 1 484 ? -4.219 -6.711 -3.113 1 94.5 484 VAL A N 1
ATOM 3564 C CA . VAL A 1 484 ? -5.621 -6.359 -3.312 1 94.5 484 VAL A CA 1
ATOM 3565 C C . VAL A 1 484 ? -6.516 -7.375 -2.602 1 94.5 484 VAL A C 1
ATOM 3567 O O . VAL A 1 484 ? -7.57 -7.023 -2.074 1 94.5 484 VAL A O 1
ATOM 3570 N N . SER A 1 485 ? -6.094 -8.586 -2.592 1 88.31 485 SER A N 1
ATOM 3571 C CA . SER A 1 485 ? -6.836 -9.586 -1.828 1 88.31 485 SER A CA 1
ATOM 3572 C C . SER A 1 485 ? -6.867 -9.242 -0.344 1 88.31 485 SER A C 1
ATOM 3574 O O . SER A 1 485 ? -7.871 -9.469 0.332 1 88.31 485 SER A O 1
ATOM 3576 N N . GLY A 1 486 ? -5.77 -8.781 0.134 1 90.31 486 GLY A N 1
ATOM 3577 C CA . GLY A 1 486 ? -5.75 -8.305 1.508 1 90.31 486 GLY A CA 1
ATOM 3578 C C . GLY A 1 486 ? -6.68 -7.133 1.749 1 90.31 486 GLY A C 1
ATOM 3579 O O . GLY A 1 486 ? -7.375 -7.082 2.766 1 90.31 486 GLY A O 1
ATOM 3580 N N . LEU A 1 487 ? -6.684 -6.203 0.815 1 94.88 487 LEU A N 1
ATOM 3581 C CA . LEU A 1 487 ? -7.582 -5.059 0.903 1 94.88 487 LEU A CA 1
ATOM 3582 C C . LEU A 1 487 ? -9.039 -5.508 0.919 1 94.88 487 LEU A C 1
ATOM 3584 O O . LEU A 1 487 ? -9.852 -4.961 1.661 1 94.88 487 LEU A O 1
ATOM 3588 N N . ARG A 1 488 ? -9.32 -6.438 0.106 1 89.94 488 ARG A N 1
ATOM 3589 C CA . ARG A 1 488 ? -10.688 -6.957 0.048 1 89.94 488 ARG A CA 1
ATOM 3590 C C . ARG A 1 488 ? -11.102 -7.562 1.385 1 89.94 488 ARG A C 1
ATOM 3592 O O . ARG A 1 488 ? -12.219 -7.336 1.855 1 89.94 488 ARG A O 1
ATOM 3599 N N . ILE A 1 489 ? -10.242 -8.266 1.947 1 86.31 489 ILE A N 1
ATOM 3600 C CA . ILE A 1 489 ? -10.539 -8.875 3.242 1 86.31 489 ILE A CA 1
ATOM 3601 C C . ILE A 1 489 ? -10.75 -7.777 4.285 1 86.31 489 ILE A C 1
ATOM 3603 O O . ILE A 1 489 ? -11.688 -7.848 5.086 1 86.31 489 ILE A O 1
ATOM 3607 N N . LEU A 1 490 ? -9.93 -6.773 4.277 1 92.94 490 LEU A N 1
ATOM 3608 C CA . LEU A 1 490 ? -10.047 -5.668 5.223 1 92.94 490 LEU A CA 1
ATOM 3609 C C . LEU A 1 490 ? -11.367 -4.922 5.02 1 92.94 490 LEU A C 1
ATOM 3611 O O . LEU A 1 490 ? -11.891 -4.316 5.957 1 92.94 490 LEU A O 1
ATOM 3615 N N . SER A 1 491 ? -11.867 -4.945 3.793 1 92.38 491 SER A N 1
ATOM 3616 C CA . SER A 1 491 ? -13.109 -4.25 3.502 1 92.38 491 SER A CA 1
ATOM 3617 C C . SER A 1 491 ? -14.297 -4.922 4.195 1 92.38 491 SER A C 1
ATOM 3619 O O . SER A 1 491 ? -15.359 -4.32 4.336 1 92.38 491 SER A O 1
ATOM 3621 N N . THR A 1 492 ? -14.141 -6.105 4.66 1 88 492 THR A N 1
ATOM 3622 C CA . THR A 1 492 ? -15.227 -6.836 5.301 1 88 492 THR A CA 1
ATOM 3623 C C . THR A 1 492 ? -15.25 -6.566 6.801 1 88 492 THR A C 1
ATOM 3625 O O . THR A 1 492 ? -16.188 -6.969 7.496 1 88 492 THR A O 1
ATOM 3628 N N . VAL A 1 493 ? -14.242 -5.918 7.281 1 90.75 493 VAL A N 1
ATOM 3629 C CA . VAL A 1 493 ? -14.156 -5.613 8.711 1 90.75 493 VAL A CA 1
ATOM 3630 C C . VAL A 1 493 ? -14.992 -4.379 9.023 1 90.75 493 VAL A C 1
ATOM 3632 O O . VAL A 1 493 ? -15.211 -3.527 8.156 1 90.75 493 VAL A O 1
ATOM 3635 N N . THR A 1 494 ? -15.5 -4.34 10.258 1 90.62 494 THR A N 1
ATOM 3636 C CA . THR A 1 494 ? -16.203 -3.141 10.711 1 90.62 494 THR A CA 1
ATOM 3637 C C . THR A 1 494 ? -15.211 -2.023 11.016 1 90.62 494 THR A C 1
ATOM 3639 O O . THR A 1 494 ? -14.273 -2.211 11.797 1 90.62 494 THR A O 1
ATOM 3642 N N . TRP A 1 495 ? -15.398 -0.959 10.438 1 89.69 495 TRP A N 1
ATOM 3643 C CA . TRP A 1 495 ? -14.453 0.14 10.586 1 89.69 495 TRP A CA 1
ATOM 3644 C C . TRP A 1 495 ? -14.867 1.067 11.727 1 89.69 495 TRP A C 1
ATOM 3646 O O . TRP A 1 495 ? -15.266 2.211 11.484 1 89.69 495 TRP A O 1
ATOM 3656 N N . ASN A 1 496 ? -14.734 0.633 12.914 1 88 496 ASN A N 1
ATOM 3657 C CA . ASN A 1 496 ? -14.922 1.445 14.109 1 88 496 ASN A CA 1
ATOM 3658 C C . ASN A 1 496 ? -13.594 1.984 14.641 1 88 496 ASN A C 1
ATOM 3660 O O . ASN A 1 496 ? -12.547 1.783 14.016 1 88 496 ASN A O 1
ATOM 3664 N N . ARG A 1 497 ? -13.656 2.746 15.586 1 83 497 ARG A N 1
ATOM 3665 C CA . ARG A 1 497 ? -12.469 3.395 16.125 1 83 497 ARG A CA 1
ATOM 3666 C C . ARG A 1 497 ? -11.445 2.363 16.594 1 83 497 ARG A C 1
ATOM 3668 O O . ARG A 1 497 ? -10.242 2.521 16.344 1 83 497 ARG A O 1
ATOM 3675 N N . ARG A 1 498 ? -11.922 1.35 17.25 1 88.38 498 ARG A N 1
ATOM 3676 C CA . ARG A 1 498 ? -11.031 0.3 17.75 1 88.38 498 ARG A CA 1
ATOM 3677 C C . ARG A 1 498 ? -10.25 -0.339 16.609 1 88.38 498 ARG A C 1
ATOM 3679 O O . ARG A 1 498 ? -9.023 -0.421 16.672 1 88.38 498 ARG A O 1
ATOM 3686 N N . ASN A 1 499 ? -11.031 -0.787 15.602 1 94 499 ASN A N 1
ATOM 3687 C CA . ASN A 1 499 ? -10.398 -1.497 14.492 1 94 499 ASN A CA 1
ATOM 3688 C C . ASN A 1 499 ? -9.484 -0.581 13.695 1 94 499 ASN A C 1
ATOM 3690 O O . ASN A 1 499 ? -8.422 -1.011 13.227 1 94 499 ASN A O 1
ATOM 3694 N N . ARG A 1 500 ? -9.867 0.645 13.562 1 91.75 500 ARG A N 1
ATOM 3695 C CA . ARG A 1 500 ? -9.016 1.599 12.859 1 91.75 500 ARG A CA 1
ATOM 3696 C C . ARG A 1 500 ? -7.699 1.811 13.602 1 91.75 500 ARG A C 1
ATOM 3698 O O . ARG A 1 500 ? -6.641 1.928 12.984 1 91.75 500 ARG A O 1
ATOM 3705 N N . PHE A 1 501 ? -7.848 1.869 14.883 1 92.19 501 PHE A N 1
ATOM 3706 C CA . PHE A 1 501 ? -6.66 2.066 15.703 1 92.19 501 PHE A CA 1
ATOM 3707 C C . PHE A 1 501 ? -5.734 0.858 15.617 1 92.19 501 PHE A C 1
ATOM 3709 O O . PHE A 1 501 ? -4.52 1.01 15.484 1 92.19 501 PHE A O 1
ATOM 3716 N N . ILE A 1 502 ? -6.238 -0.325 15.688 1 95.06 502 ILE A N 1
ATOM 3717 C CA . ILE A 1 502 ? -5.445 -1.547 15.625 1 95.06 502 ILE A CA 1
ATOM 3718 C C . ILE A 1 502 ? -4.746 -1.642 14.273 1 95.06 502 ILE A C 1
ATOM 3720 O O . ILE A 1 502 ? -3.555 -1.951 14.203 1 95.06 502 ILE A O 1
ATOM 3724 N N . ILE A 1 503 ? -5.504 -1.357 13.234 1 97.06 503 ILE A N 1
ATOM 3725 C CA . ILE A 1 503 ? -4.945 -1.408 11.891 1 97.06 503 ILE A CA 1
ATOM 3726 C C . ILE A 1 503 ? -3.803 -0.4 11.766 1 97.06 503 ILE A C 1
ATOM 3728 O O . ILE A 1 503 ? -2.74 -0.719 11.227 1 97.06 503 ILE A O 1
ATOM 3732 N N . THR A 1 504 ? -4 0.769 12.32 1 96.19 504 THR A N 1
ATOM 3733 C CA . THR A 1 504 ? -2.986 1.813 12.227 1 96.19 504 THR A CA 1
ATOM 3734 C C . THR A 1 504 ? -1.723 1.411 12.984 1 96.19 504 THR A C 1
ATOM 3736 O O . THR A 1 504 ? -0.615 1.525 12.453 1 96.19 504 THR A O 1
ATOM 3739 N N . ALA A 1 505 ? -1.922 0.941 14.156 1 96.62 505 ALA A N 1
ATOM 3740 C CA . ALA A 1 505 ? -0.796 0.576 15.016 1 96.62 505 ALA A CA 1
ATOM 3741 C C . ALA A 1 505 ? 0.018 -0.558 14.398 1 96.62 505 ALA A C 1
ATOM 3743 O O . ALA A 1 505 ? 1.25 -0.512 14.391 1 96.62 505 ALA A O 1
ATOM 3744 N N . ALA A 1 506 ? -0.644 -1.522 13.906 1 97 506 ALA A N 1
ATOM 3745 C CA . ALA A 1 506 ? 0.038 -2.684 13.336 1 97 506 ALA A CA 1
ATOM 3746 C C . ALA A 1 506 ? 0.677 -2.346 11.992 1 97 506 ALA A C 1
ATOM 3748 O O . ALA A 1 506 ? 1.837 -2.684 11.75 1 97 506 ALA A O 1
ATOM 3749 N N . LEU A 1 507 ? -0.017 -1.621 11.164 1 97.44 507 LEU A N 1
ATOM 3750 C CA . LEU A 1 507 ? 0.47 -1.309 9.82 1 97.44 507 LEU A CA 1
ATOM 3751 C C . LEU A 1 507 ? 1.608 -0.296 9.883 1 97.44 507 LEU A C 1
ATOM 3753 O O . LEU A 1 507 ? 2.42 -0.214 8.953 1 97.44 507 LEU A O 1
ATOM 3757 N N . ALA A 1 508 ? 1.653 0.482 10.945 1 97.19 508 ALA A N 1
ATOM 3758 C CA . ALA A 1 508 ? 2.746 1.442 11.078 1 97.19 508 ALA A CA 1
ATOM 3759 C C . ALA A 1 508 ? 4.102 0.741 11.031 1 97.19 508 ALA A C 1
ATOM 3761 O O . ALA A 1 508 ? 5 1.156 10.297 1 97.19 508 ALA A O 1
ATOM 3762 N N . LEU A 1 509 ? 4.191 -0.325 11.75 1 95.75 509 LEU A N 1
ATOM 3763 C CA . LEU A 1 509 ? 5.449 -1.062 11.781 1 95.75 509 LEU A CA 1
ATOM 3764 C C . LEU A 1 509 ? 5.629 -1.895 10.516 1 95.75 509 LEU A C 1
ATOM 3766 O O . LEU A 1 509 ? 6.746 -2.047 10.023 1 95.75 509 LEU A O 1
ATOM 3770 N N . GLY A 1 510 ? 4.539 -2.451 10.047 1 95.19 510 GLY A N 1
ATOM 3771 C CA . GLY A 1 510 ? 4.609 -3.219 8.812 1 95.19 510 GLY A CA 1
ATOM 3772 C C . GLY A 1 510 ? 5.035 -2.389 7.617 1 95.19 510 GLY A C 1
ATOM 3773 O O . GLY A 1 510 ? 5.938 -2.779 6.875 1 95.19 510 GLY A O 1
ATOM 3774 N N . LEU A 1 511 ? 4.41 -1.25 7.434 1 96.19 511 LEU A N 1
ATOM 3775 C CA . LEU A 1 511 ? 4.738 -0.364 6.324 1 96.19 511 LEU A CA 1
ATOM 3776 C C . LEU A 1 511 ? 6.145 0.207 6.48 1 96.19 511 LEU A C 1
ATOM 3778 O O . LEU A 1 511 ? 6.836 0.442 5.488 1 96.19 511 LEU A O 1
ATOM 3782 N N . ALA A 1 512 ? 6.508 0.471 7.742 1 95 512 ALA A N 1
ATOM 3783 C CA . ALA A 1 512 ? 7.859 0.96 7.992 1 95 512 ALA A CA 1
ATOM 3784 C C . ALA A 1 512 ? 8.906 0.002 7.426 1 95 512 ALA A C 1
ATOM 3786 O O . ALA A 1 512 ? 9.836 0.426 6.734 1 95 512 ALA A O 1
ATOM 3787 N N . ASP A 1 513 ? 8.703 -1.251 7.684 1 92.62 513 ASP A N 1
ATOM 3788 C CA . ASP A 1 513 ? 9.648 -2.262 7.219 1 92.62 513 ASP A CA 1
ATOM 3789 C C . ASP A 1 513 ? 9.531 -2.471 5.711 1 92.62 513 ASP A C 1
ATOM 3791 O O . ASP A 1 513 ? 10.523 -2.76 5.039 1 92.62 513 ASP A O 1
ATOM 3795 N N . LEU A 1 514 ? 8.375 -2.375 5.223 1 92.69 514 LEU A N 1
ATOM 3796 C CA . LEU A 1 514 ? 8.125 -2.605 3.805 1 92.69 514 LEU A CA 1
ATOM 3797 C C . LEU A 1 514 ? 8.742 -1.501 2.957 1 92.69 514 LEU A C 1
ATOM 3799 O O . LEU A 1 514 ? 9.32 -1.771 1.901 1 92.69 514 LEU A O 1
ATOM 3803 N N . ILE A 1 515 ? 8.609 -0.281 3.396 1 91.62 515 ILE A N 1
ATOM 3804 C CA . ILE A 1 515 ? 8.977 0.875 2.588 1 91.62 515 ILE A CA 1
ATOM 3805 C C . ILE A 1 515 ? 10.445 1.229 2.836 1 91.62 515 ILE A C 1
ATOM 3807 O O . ILE A 1 515 ? 11.148 1.663 1.92 1 91.62 515 ILE A O 1
ATOM 3811 N N . VAL A 1 516 ? 10.938 1.088 4.094 1 89.88 516 VAL A N 1
ATOM 3812 C CA . VAL A 1 516 ? 12.336 1.292 4.441 1 89.88 516 VAL A CA 1
ATOM 3813 C C . VAL A 1 516 ? 12.922 0.008 5.027 1 89.88 516 VAL A C 1
ATOM 3815 O O . VAL A 1 516 ? 13.086 -0.107 6.246 1 89.88 516 VAL A O 1
ATOM 3818 N N . PRO A 1 517 ? 13.336 -0.813 4.086 1 85.19 517 PRO A N 1
ATOM 3819 C CA . PRO A 1 517 ? 13.828 -2.104 4.57 1 85.19 517 PRO A CA 1
ATOM 3820 C C . PRO A 1 517 ? 15.094 -1.967 5.418 1 85.19 517 PRO A C 1
ATOM 3822 O O . PRO A 1 517 ? 15.883 -1.041 5.211 1 85.19 517 PRO A O 1
ATOM 3825 N N . ASP A 1 518 ? 15.297 -2.773 6.383 1 80.56 518 ASP A N 1
ATOM 3826 C CA . ASP A 1 518 ? 16.5 -2.924 7.203 1 80.56 518 ASP A CA 1
ATOM 3827 C C . ASP A 1 518 ? 16.672 -1.729 8.141 1 80.56 518 ASP A C 1
ATOM 3829 O O . ASP A 1 518 ? 17.781 -1.441 8.578 1 80.56 518 ASP A O 1
ATOM 3833 N N . TRP A 1 519 ? 15.602 -0.998 8.422 1 83.88 519 TRP A N 1
ATOM 3834 C CA . TRP A 1 519 ? 15.727 0.153 9.312 1 83.88 519 TRP A CA 1
ATOM 3835 C C . TRP A 1 519 ? 15.938 -0.294 10.75 1 83.88 519 TRP A C 1
ATOM 3837 O O . TRP A 1 519 ? 16.469 0.459 11.57 1 83.88 519 TRP A O 1
ATOM 3847 N N . LEU A 1 520 ? 15.594 -1.6 11.062 1 85.75 520 LEU A N 1
ATOM 3848 C CA . LEU A 1 520 ? 15.734 -2.115 12.422 1 85.75 520 LEU A CA 1
ATOM 3849 C C . LEU A 1 520 ? 16.922 -3.066 12.523 1 85.75 520 LEU A C 1
ATOM 3851 O O . LEU A 1 520 ? 17.125 -3.711 13.555 1 85.75 520 LEU A O 1
ATOM 3855 N N . VAL A 1 521 ? 17.719 -3.137 11.484 1 75.88 521 VAL A N 1
ATOM 3856 C CA . VAL A 1 521 ? 18.719 -4.195 11.398 1 75.88 521 VAL A CA 1
ATOM 3857 C C . VAL A 1 521 ? 19.766 -4.008 12.492 1 75.88 521 VAL A C 1
ATOM 3859 O O . VAL A 1 521 ? 20.328 -4.984 12.992 1 75.88 521 VAL A O 1
ATOM 3862 N N . HIS A 1 522 ? 20 -2.807 12.938 1 76.44 522 HIS A N 1
ATOM 3863 C CA . HIS A 1 522 ? 21.078 -2.531 13.875 1 76.44 522 HIS A CA 1
ATOM 3864 C C . HIS A 1 522 ? 20.578 -2.576 15.32 1 76.44 522 HIS A C 1
ATOM 3866 O O . HIS A 1 522 ? 21.344 -2.311 16.25 1 76.44 522 HIS A O 1
ATOM 3872 N N . LEU A 1 523 ? 19.328 -2.879 15.5 1 77.75 523 LEU A N 1
ATOM 3873 C CA . LEU A 1 523 ? 18.766 -2.951 16.844 1 77.75 523 LEU A CA 1
ATOM 3874 C C . LEU A 1 523 ? 19.344 -4.129 17.609 1 77.75 523 LEU A C 1
ATOM 3876 O O . LEU A 1 523 ? 19.516 -4.051 18.828 1 77.75 523 LEU A O 1
ATOM 3880 N N . LEU A 1 524 ? 19.609 -5.188 16.875 1 72 524 LEU A N 1
ATOM 3881 C CA . LEU A 1 524 ? 20.078 -6.387 17.562 1 72 524 LEU A CA 1
ATOM 3882 C C . LEU A 1 524 ? 21.594 -6.43 17.625 1 72 524 LEU A C 1
ATOM 3884 O O . LEU A 1 524 ? 22.266 -6.027 16.688 1 72 524 LEU A O 1
ATOM 3888 N N . PRO A 1 525 ? 22.125 -6.668 18.812 1 63 525 PRO A N 1
ATOM 3889 C CA . PRO A 1 525 ? 23.578 -6.75 18.953 1 63 525 PRO A CA 1
ATOM 3890 C C . PRO A 1 525 ? 24.219 -7.793 18.031 1 63 525 PRO A C 1
ATOM 3892 O O . PRO A 1 525 ? 23.625 -8.852 17.797 1 63 525 PRO A O 1
ATOM 3895 N N . THR A 1 526 ? 25.031 -7.266 17.078 1 54.69 526 THR A N 1
ATOM 3896 C CA . THR A 1 526 ? 25.781 -8.125 16.172 1 54.69 526 THR A CA 1
ATOM 3897 C C . THR A 1 526 ? 26.938 -8.797 16.906 1 54.69 526 THR A C 1
ATOM 3899 O O . THR A 1 526 ? 27.594 -8.172 17.734 1 54.69 526 THR A O 1
ATOM 3902 N N . GLY A 1 527 ? 27.094 -10.242 16.922 1 53.41 527 GLY A N 1
ATOM 3903 C CA . GLY A 1 527 ? 28.344 -10.898 17.281 1 53.41 527 GLY A CA 1
ATOM 3904 C C . GLY A 1 527 ? 28.25 -11.656 18.594 1 53.41 527 GLY A C 1
ATOM 3905 O O . GLY A 1 527 ? 29.266 -12.062 19.156 1 53.41 527 GLY A O 1
ATOM 3906 N N . LYS A 1 528 ? 27.156 -11.383 19.375 1 49.31 528 LYS A N 1
ATOM 3907 C CA . LYS A 1 528 ? 27.406 -12.125 20.609 1 49.31 528 LYS A CA 1
ATOM 3908 C C . LYS A 1 528 ? 27.297 -13.633 20.375 1 49.31 528 LYS A C 1
ATOM 3910 O O . LYS A 1 528 ? 26.266 -14.117 19.906 1 49.31 528 LYS A O 1
ATOM 3915 N N . GLY A 1 529 ? 28.203 -14.18 19.812 1 53.94 529 GLY A N 1
ATOM 3916 C CA . GLY A 1 529 ? 28.562 -15.594 19.844 1 53.94 529 GLY A CA 1
ATOM 3917 C C . GLY A 1 529 ? 27.906 -16.344 20.984 1 53.94 529 GLY A C 1
ATOM 3918 O O . GLY A 1 529 ? 27.281 -15.75 21.859 1 53.94 529 GLY A O 1
ATOM 3919 N N . GLY A 1 530 ? 27.156 -17.594 20.766 1 57.94 530 GLY A N 1
ATOM 3920 C CA . GLY A 1 530 ? 26.703 -18.469 21.844 1 57.94 530 GLY A CA 1
ATOM 3921 C C . GLY A 1 530 ? 25.375 -19.156 21.531 1 57.94 530 GLY A C 1
ATOM 3922 O O . GLY A 1 530 ? 24.938 -19.172 20.391 1 57.94 530 GLY A O 1
ATOM 3923 N N . SER A 1 531 ? 24.797 -19.672 22.594 1 59.19 531 SER A N 1
ATOM 3924 C CA . SER A 1 531 ? 23.609 -20.5 22.562 1 59.19 531 SER A CA 1
ATOM 3925 C C . SER A 1 531 ? 22.391 -19.688 22.109 1 59.19 531 SER A C 1
ATOM 3927 O O . SER A 1 531 ? 21.422 -20.25 21.578 1 59.19 531 SER A O 1
ATOM 3929 N N . LEU A 1 532 ? 22.531 -18.281 22.078 1 69.5 532 LEU A N 1
ATOM 3930 C CA . LEU A 1 532 ? 21.359 -17.469 21.781 1 69.5 532 LEU A CA 1
ATOM 3931 C C . LEU A 1 532 ? 21.438 -16.875 20.375 1 69.5 532 LEU A C 1
ATOM 3933 O O . LEU A 1 532 ? 20.578 -16.109 19.969 1 69.5 532 LEU A O 1
ATOM 3937 N N . GLN A 1 533 ? 22.422 -17.328 19.656 1 73.56 533 GLN A N 1
ATOM 3938 C CA . GLN A 1 533 ? 22.625 -16.781 18.328 1 73.56 533 GLN A CA 1
ATOM 3939 C C . GLN A 1 533 ? 21.469 -17.125 17.406 1 73.56 533 GLN A C 1
ATOM 3941 O O . GLN A 1 533 ? 21.016 -16.297 16.609 1 73.56 533 GLN A O 1
ATOM 3946 N N . GLY A 1 534 ? 21.062 -18.359 17.609 1 71.12 534 GLY A N 1
ATOM 3947 C CA . GLY A 1 534 ? 19.922 -18.766 16.797 1 71.12 534 GLY A CA 1
ATOM 3948 C C . GLY A 1 534 ? 18.688 -17.938 17.047 1 71.12 534 GLY A C 1
ATOM 3949 O O . GLY A 1 534 ? 17.953 -17.594 16.125 1 71.12 534 GLY A O 1
ATOM 3950 N N . PHE A 1 535 ? 18.594 -17.609 18.25 1 77.31 535 PHE A N 1
ATOM 3951 C CA . PHE A 1 535 ? 17.438 -16.812 18.656 1 77.31 535 PHE A CA 1
ATOM 3952 C C . PHE A 1 535 ? 17.516 -15.398 18.078 1 77.31 535 PHE A C 1
ATOM 3954 O O . PHE A 1 535 ? 16.547 -14.875 17.547 1 77.31 535 PHE A O 1
ATOM 3961 N N . TYR A 1 536 ? 18.688 -14.836 18.172 1 77.94 536 TYR A N 1
ATOM 3962 C CA . TYR A 1 536 ? 18.875 -13.492 17.641 1 77.94 536 TYR A CA 1
ATOM 3963 C C . TYR A 1 536 ? 18.75 -13.477 16.125 1 77.94 536 TYR A C 1
ATOM 3965 O O . TYR A 1 536 ? 18.203 -12.516 15.562 1 77.94 536 TYR A O 1
ATOM 3973 N N . ASP A 1 537 ? 19.125 -14.578 15.531 1 78.38 537 ASP A N 1
ATOM 3974 C CA . ASP A 1 537 ? 18.984 -14.688 14.078 1 78.38 537 ASP A CA 1
ATOM 3975 C C . ASP A 1 537 ? 17.516 -14.805 13.688 1 78.38 537 ASP A C 1
ATOM 3977 O O . ASP A 1 537 ? 17.094 -14.273 12.656 1 78.38 537 ASP A O 1
ATOM 3981 N N . GLY A 1 538 ? 16.828 -15.5 14.57 1 80 538 GLY A N 1
ATOM 3982 C CA . GLY A 1 538 ? 15.398 -15.617 14.328 1 80 538 GLY A CA 1
ATOM 3983 C C . GLY A 1 538 ? 14.664 -14.297 14.43 1 80 538 GLY A C 1
ATOM 3984 O O . GLY A 1 538 ? 13.797 -13.992 13.609 1 80 538 GLY A O 1
ATOM 3985 N N . ILE A 1 539 ? 15.055 -13.523 15.391 1 83.25 539 ILE A N 1
ATOM 3986 C CA . ILE A 1 539 ? 14.453 -12.203 15.578 1 83.25 539 ILE A CA 1
ATOM 3987 C C . ILE A 1 539 ? 14.812 -11.305 14.398 1 83.25 539 ILE A C 1
ATOM 3989 O O . ILE A 1 539 ? 14 -10.484 13.969 1 83.25 539 ILE A O 1
ATOM 3993 N N . SER A 1 540 ? 15.977 -11.492 13.938 1 82.81 540 SER A N 1
ATOM 3994 C CA . SER A 1 540 ? 16.422 -10.703 12.789 1 82.81 540 SER A CA 1
ATOM 3995 C C . SER A 1 540 ? 15.547 -10.969 11.562 1 82.81 540 SER A C 1
ATOM 3997 O O . SER A 1 540 ? 15.211 -10.047 10.82 1 82.81 540 SER A O 1
ATOM 3999 N N . VAL A 1 541 ? 15.219 -12.227 11.438 1 81.88 541 VAL A N 1
ATOM 4000 C CA . VAL A 1 541 ? 14.367 -12.578 10.305 1 81.88 541 VAL A CA 1
ATOM 4001 C C . VAL A 1 541 ? 12.977 -11.984 10.492 1 81.88 541 VAL A C 1
ATOM 4003 O O . VAL A 1 541 ? 12.367 -11.477 9.547 1 81.88 541 VAL A O 1
ATOM 4006 N N . VAL A 1 542 ? 12.523 -11.992 11.711 1 83.19 542 VAL A N 1
ATOM 4007 C CA . VAL A 1 542 ? 11.188 -11.484 12.023 1 83.19 542 VAL A CA 1
ATOM 4008 C C . VAL A 1 542 ? 11.133 -9.984 11.781 1 83.19 542 VAL A C 1
ATOM 4010 O O . VAL A 1 542 ? 10.172 -9.477 11.195 1 83.19 542 VAL A O 1
ATOM 4013 N N . ILE A 1 543 ? 12.195 -9.297 12.164 1 83.81 543 ILE A N 1
ATOM 4014 C CA . ILE A 1 543 ? 12.195 -7.844 12.062 1 83.81 543 ILE A CA 1
ATOM 4015 C C . ILE A 1 543 ? 12.359 -7.426 10.602 1 83.81 543 ILE A C 1
ATOM 4017 O O . ILE A 1 543 ? 12.023 -6.305 10.227 1 83.81 543 ILE A O 1
ATOM 4021 N N . ARG A 1 544 ? 12.867 -8.391 9.797 1 84.75 544 ARG A N 1
ATOM 4022 C CA . ARG A 1 544 ? 13.078 -8.094 8.391 1 84.75 544 ARG A CA 1
ATOM 4023 C C . ARG A 1 544 ? 11.883 -8.531 7.551 1 84.75 544 ARG A C 1
ATOM 4025 O O . ARG A 1 544 ? 11.922 -8.469 6.32 1 84.75 544 ARG A O 1
ATOM 4032 N N . THR A 1 545 ? 10.93 -9.031 8.258 1 87.62 545 THR A N 1
ATOM 4033 C CA . THR A 1 545 ? 9.734 -9.477 7.562 1 87.62 545 THR A CA 1
ATOM 4034 C C . THR A 1 545 ? 8.516 -8.672 8.008 1 87.62 545 THR A C 1
ATOM 4036 O O . THR A 1 545 ? 7.961 -8.914 9.078 1 87.62 545 THR A O 1
ATOM 4039 N N . ALA A 1 546 ? 8.039 -7.852 7.156 1 92.5 546 ALA A N 1
ATOM 4040 C CA . ALA A 1 546 ? 7.004 -6.871 7.461 1 92.5 546 ALA A CA 1
ATOM 4041 C C . ALA A 1 546 ? 5.746 -7.555 7.992 1 92.5 546 ALA A C 1
ATOM 4043 O O . ALA A 1 546 ? 5.156 -7.105 8.977 1 92.5 546 ALA A O 1
ATOM 4044 N N . TYR A 1 547 ? 5.289 -8.633 7.289 1 91.44 547 TYR A N 1
ATOM 4045 C CA . TYR A 1 547 ? 4 -9.203 7.676 1 91.44 547 TYR A CA 1
ATOM 4046 C C . TYR A 1 547 ? 4.09 -9.883 9.031 1 91.44 547 TYR A C 1
ATOM 4048 O O . TYR A 1 547 ? 3.078 -10.07 9.711 1 91.44 547 TYR A O 1
ATOM 4056 N N . CYS A 1 548 ? 5.336 -10.352 9.508 1 88.56 548 CYS A N 1
ATOM 4057 C CA . CYS A 1 548 ? 5.492 -10.906 10.852 1 88.56 548 CYS A CA 1
ATOM 4058 C C . CYS A 1 548 ? 5.254 -9.836 11.914 1 88.56 548 CYS A C 1
ATOM 4060 O O . CYS A 1 548 ? 4.594 -10.094 12.922 1 88.56 548 CYS A O 1
ATOM 4062 N N . LEU A 1 549 ? 5.777 -8.664 11.688 1 90.88 549 LEU A N 1
ATOM 4063 C CA . LEU A 1 549 ? 5.594 -7.555 12.617 1 90.88 549 LEU A CA 1
ATOM 4064 C C . LEU A 1 549 ? 4.121 -7.188 12.75 1 90.88 549 LEU A C 1
ATOM 4066 O O . LEU A 1 549 ? 3.621 -6.984 13.859 1 90.88 549 LEU A O 1
ATOM 4070 N N . VAL A 1 550 ? 3.459 -7.133 11.641 1 93.62 550 VAL A N 1
ATOM 4071 C CA . VAL A 1 550 ? 2.049 -6.762 11.625 1 93.62 550 VAL A CA 1
ATOM 4072 C C . VAL A 1 550 ? 1.223 -7.828 12.336 1 93.62 550 VAL A C 1
ATOM 4074 O O . VAL A 1 550 ? 0.289 -7.508 13.078 1 93.62 550 VAL A O 1
ATOM 4077 N N . ALA A 1 551 ? 1.54 -9.078 12.07 1 89.19 551 ALA A N 1
ATOM 4078 C CA . ALA A 1 551 ? 0.813 -10.172 12.703 1 89.19 551 ALA A CA 1
ATOM 4079 C C . ALA A 1 551 ? 0.961 -10.125 14.219 1 89.19 551 ALA A C 1
ATOM 4081 O O . ALA A 1 551 ? -0.019 -10.289 14.945 1 89.19 551 ALA A O 1
ATOM 4082 N N . ILE A 1 552 ? 2.148 -9.906 14.703 1 89.19 552 ILE A N 1
ATOM 4083 C CA . ILE A 1 552 ? 2.424 -9.914 16.125 1 89.19 552 ILE A CA 1
ATOM 4084 C C . ILE A 1 552 ? 1.692 -8.75 16.797 1 89.19 552 ILE A C 1
ATOM 4086 O O . ILE A 1 552 ? 0.952 -8.945 17.766 1 89.19 552 ILE A O 1
ATOM 4090 N N . VAL A 1 553 ? 1.874 -7.551 16.281 1 93.38 553 VAL A N 1
ATOM 4091 C CA . VAL A 1 553 ? 1.266 -6.367 16.875 1 93.38 553 VAL A CA 1
ATOM 4092 C C . VAL A 1 553 ? -0.252 -6.43 16.734 1 93.38 553 VAL A C 1
ATOM 4094 O O . VAL A 1 553 ? -0.992 -6.098 17.656 1 93.38 553 VAL A O 1
ATOM 4097 N N . GLY A 1 554 ? -0.72 -6.84 15.508 1 93.25 554 GLY A N 1
ATOM 4098 C CA . GLY A 1 554 ? -2.15 -6.938 15.266 1 93.25 554 GLY A CA 1
ATOM 4099 C C . GLY A 1 554 ? -2.852 -7.914 16.188 1 93.25 554 GLY A C 1
ATOM 4100 O O . GLY A 1 554 ? -3.9 -7.598 16.75 1 93.25 554 GLY A O 1
ATOM 4101 N N . VAL A 1 555 ? -2.297 -9.094 16.406 1 89.5 555 VAL A N 1
ATOM 4102 C CA . VAL A 1 555 ? -2.898 -10.117 17.266 1 89.5 555 VAL A CA 1
ATOM 4103 C C . VAL A 1 555 ? -2.865 -9.664 18.719 1 89.5 555 VAL A C 1
ATOM 4105 O O . VAL A 1 555 ? -3.852 -9.812 19.453 1 89.5 555 VAL A O 1
ATOM 4108 N N . LEU A 1 556 ? -1.75 -9.125 19.125 1 92.19 556 LEU A N 1
ATOM 4109 C CA . LEU A 1 556 ? -1.617 -8.664 20.516 1 92.19 556 LEU A CA 1
ATOM 4110 C C . LEU A 1 556 ? -2.639 -7.582 20.828 1 92.19 556 LEU A C 1
ATOM 4112 O O . LEU A 1 556 ? -3.312 -7.633 21.859 1 92.19 556 LEU A O 1
ATOM 4116 N N . LEU A 1 557 ? -2.711 -6.605 20.016 1 93.31 557 LEU A N 1
ATOM 4117 C CA . LEU A 1 557 ? -3.641 -5.504 20.25 1 93.31 557 LEU A CA 1
ATOM 4118 C C . LEU A 1 557 ? -5.086 -5.98 20.141 1 93.31 557 LEU A C 1
ATOM 4120 O O . LEU A 1 557 ? -5.961 -5.492 20.859 1 93.31 557 LEU A O 1
ATOM 4124 N N . ASN A 1 558 ? -5.332 -6.895 19.172 1 90.88 558 ASN A N 1
ATOM 4125 C CA . ASN A 1 558 ? -6.68 -7.445 19.047 1 90.88 558 ASN A CA 1
ATOM 4126 C C . ASN A 1 558 ? -7.113 -8.156 20.328 1 90.88 558 ASN A C 1
ATOM 4128 O O . ASN A 1 558 ? -8.297 -8.148 20.672 1 90.88 558 ASN A O 1
ATOM 4132 N N . TRP A 1 559 ? -6.168 -8.742 21 1 88.19 559 TRP A N 1
ATOM 4133 C CA . TRP A 1 559 ? -6.469 -9.469 22.234 1 88.19 559 TRP A CA 1
ATOM 4134 C C . TRP A 1 559 ? -6.602 -8.516 23.422 1 88.19 559 TRP A C 1
ATOM 4136 O O . TRP A 1 559 ? -7.371 -8.766 24.344 1 88.19 559 TRP A O 1
ATOM 4146 N N . ILE A 1 560 ? -5.891 -7.445 23.438 1 88.06 560 ILE A N 1
ATOM 4147 C CA . ILE A 1 560 ? -5.828 -6.52 24.562 1 88.06 560 ILE A CA 1
ATOM 4148 C C . ILE A 1 560 ? -7.027 -5.578 24.531 1 88.06 560 ILE A C 1
ATOM 4150 O O . ILE A 1 560 ? -7.625 -5.277 25.562 1 88.06 560 ILE A O 1
ATOM 4154 N N . ILE A 1 561 ? -7.395 -5.078 23.359 1 86.62 561 ILE A N 1
ATOM 4155 C CA . ILE A 1 561 ? -8.453 -4.086 23.234 1 86.62 561 ILE A CA 1
ATOM 4156 C C . ILE A 1 561 ? -9.797 -4.789 23.062 1 86.62 561 ILE A C 1
ATOM 4158 O O . ILE A 1 561 ? -10.016 -5.496 22.078 1 86.62 561 ILE A O 1
ATOM 4162 N N . PRO A 1 562 ? -10.648 -4.559 23.984 1 80.75 562 PRO A N 1
ATOM 4163 C CA . PRO A 1 562 ? -11.953 -5.219 23.891 1 80.75 562 PRO A CA 1
ATOM 4164 C C . PRO A 1 562 ? -12.812 -4.684 22.75 1 80.75 562 PRO A C 1
ATOM 4166 O O . PRO A 1 562 ? -12.633 -3.541 22.312 1 80.75 562 PRO A O 1
ATOM 4169 N N . GLU A 1 563 ? -13.641 -5.531 22.297 1 77.44 563 GLU A N 1
ATOM 4170 C CA . GLU A 1 563 ? -14.523 -5.152 21.188 1 77.44 563 GLU A CA 1
ATOM 4171 C C . GLU A 1 563 ? -15.547 -4.109 21.641 1 77.44 563 GLU A C 1
ATOM 4173 O O . GLU A 1 563 ? -16.031 -4.156 22.781 1 77.44 563 GLU A O 1
ATOM 4178 N N . GLU A 1 564 ? -15.539 -2.895 21.016 1 62.91 564 GLU A N 1
ATOM 4179 C CA . GLU A 1 564 ? -16.5 -1.833 21.328 1 62.91 564 GLU A CA 1
ATOM 4180 C C . GLU A 1 564 ? -17.938 -2.342 21.25 1 62.91 564 GLU A C 1
ATOM 4182 O O . GLU A 1 564 ? -18.281 -3.09 20.328 1 62.91 564 GLU A O 1
ATOM 4187 N N . ASN A 1 565 ? -18.562 -2.564 22.391 1 49.06 565 ASN A N 1
ATOM 4188 C CA . ASN A 1 565 ? -20 -2.846 22.422 1 49.06 565 ASN A CA 1
ATOM 4189 C C . ASN A 1 565 ? -20.781 -1.906 21.5 1 49.06 565 ASN A C 1
ATOM 4191 O O . ASN A 1 565 ? -20.656 -0.685 21.625 1 49.06 565 ASN A O 1
ATOM 4195 N N . THR A 1 566 ? -20.875 -2.154 20.328 1 43.66 566 THR A N 1
ATOM 4196 C CA . THR A 1 566 ? -21.781 -1.339 19.516 1 43.66 566 THR A CA 1
ATOM 4197 C C . THR A 1 566 ? -23.078 -1.052 20.297 1 43.66 566 THR A C 1
ATOM 4199 O O . THR A 1 566 ? -23.859 -1.963 20.562 1 43.66 566 THR A O 1
ATOM 4202 N N . GLY A 1 567 ? -23.281 -0.423 21.438 1 32.75 567 GLY A N 1
ATOM 4203 C CA . GLY A 1 567 ? -24.609 0.029 21.797 1 32.75 567 GLY A CA 1
ATOM 4204 C C . GLY A 1 567 ? -25.516 0.226 20.578 1 32.75 567 GLY A C 1
ATOM 4205 O O . GLY A 1 567 ? -25.031 0.276 19.453 1 32.75 567 GLY A O 1
ATOM 4206 N N . ASP A 1 568 ? -27.047 0.059 20.875 1 29.14 568 ASP A N 1
ATOM 4207 C CA . ASP A 1 568 ? -28.219 0.252 20.031 1 29.14 568 ASP A CA 1
ATOM 4208 C C . ASP A 1 568 ? -28.047 1.469 19.125 1 29.14 568 ASP A C 1
ATOM 4210 O O . ASP A 1 568 ? -29 1.909 18.469 1 29.14 568 ASP A O 1
ATOM 4214 N N . GLY A 1 569 ? -27.469 2.492 19.578 1 27.61 569 GLY A N 1
ATOM 4215 C CA . GLY A 1 569 ? -27.75 3.713 18.844 1 27.61 569 GLY A CA 1
ATOM 4216 C C . GLY A 1 569 ? -27.391 3.619 17.359 1 27.61 569 GLY A C 1
ATOM 4217 O O . GLY A 1 569 ? -26.25 3.287 17.016 1 27.61 569 GLY A O 1
ATOM 4218 N N . GLY A 1 570 ? -28.344 3.07 16.641 1 28.44 570 GLY A N 1
ATOM 4219 C CA . GLY A 1 570 ? -28.594 3.133 15.203 1 28.44 570 GLY A CA 1
ATOM 4220 C C . GLY A 1 570 ? -28.094 4.422 14.57 1 28.44 570 GLY A C 1
ATOM 4221 O O . GLY A 1 570 ? -28.625 5.5 14.867 1 28.44 570 GLY A O 1
ATOM 4222 N N . LEU A 1 571 ? -27.266 5.102 14.648 1 26.98 571 LEU A N 1
ATOM 4223 C CA . LEU A 1 571 ? -27.703 6.078 13.656 1 26.98 571 LEU A CA 1
ATOM 4224 C C . LEU A 1 571 ? -28.344 5.391 12.461 1 26.98 571 LEU A C 1
ATOM 4226 O O . LEU A 1 571 ? -29.406 5.812 12 1 26.98 571 LEU A O 1
ATOM 4230 N N . LEU A 1 572 ? -27.812 4.555 11.438 1 25.95 572 LEU A N 1
ATOM 4231 C CA . LEU A 1 572 ? -28.781 3.922 10.539 1 25.95 572 LEU A CA 1
ATOM 4232 C C . LEU A 1 572 ? -29.328 2.641 11.156 1 25.95 572 LEU A C 1
ATOM 4234 O O . LEU A 1 572 ? -28.641 1.628 11.227 1 25.95 572 LEU A O 1
ATOM 4238 N N . GLY A 1 573 ? -29.984 2.557 12.391 1 25.69 573 GLY A N 1
ATOM 4239 C CA . GLY A 1 573 ? -30.938 1.59 12.898 1 25.69 573 GLY A CA 1
ATOM 4240 C C . GLY A 1 573 ? -31.844 1.025 11.82 1 25.69 573 GLY A C 1
ATOM 4241 O O . GLY A 1 573 ? -32.781 1.689 11.375 1 25.69 573 GLY A O 1
ATOM 4242 N N . SER A 1 574 ? -31.562 0.263 10.875 1 24.52 574 SER A N 1
ATOM 4243 C CA . SER A 1 574 ? -32.594 -0.544 10.25 1 24.52 574 SER A CA 1
ATOM 4244 C C . SER A 1 574 ? -33.312 -1.436 11.273 1 24.52 574 SER A C 1
ATOM 4246 O O . SER A 1 574 ? -32.719 -2.408 11.75 1 24.52 574 SER A O 1
ATOM 4248 N N . GLU A 1 575 ? -34.031 -0.975 12.375 1 24.88 575 GLU A N 1
ATOM 4249 C CA . GLU A 1 575 ? -35.156 -1.677 12.961 1 24.88 575 GLU A CA 1
ATOM 4250 C C . GLU A 1 575 ? -36.094 -2.211 11.875 1 24.88 575 GLU A C 1
ATOM 4252 O O . GLU A 1 575 ? -36.75 -1.435 11.172 1 24.88 575 GLU A O 1
ATOM 4257 N N . THR A 1 576 ? -35.969 -3.25 11.273 1 25.08 576 THR A N 1
ATOM 4258 C CA . THR A 1 576 ? -37.062 -4.105 10.828 1 25.08 576 THR A CA 1
ATOM 4259 C C . THR A 1 576 ? -37.969 -4.484 11.992 1 25.08 576 THR A C 1
ATOM 4261 O O . THR A 1 576 ? -37.781 -5.543 12.602 1 25.08 576 THR A O 1
ATOM 4264 N N . SER A 1 577 ? -38.312 -3.711 13.055 1 22.77 577 SER A N 1
ATOM 4265 C CA . SER A 1 577 ? -39.5 -4.012 13.82 1 22.77 577 SER A CA 1
ATOM 4266 C C . SER A 1 577 ? -40.75 -4.09 12.906 1 22.77 577 SER A C 1
ATOM 4268 O O . SER A 1 577 ? -40.781 -3.43 11.875 1 22.77 577 SER A O 1
ATOM 4270 N N . ASN A 1 578 ? -41.719 -5.168 13.094 1 22 578 ASN A N 1
ATOM 4271 C CA . ASN A 1 578 ? -43.125 -5.395 12.836 1 22 578 ASN A CA 1
ATOM 4272 C C . ASN A 1 578 ? -43.969 -4.211 13.289 1 22 578 ASN A C 1
ATOM 4274 O O . ASN A 1 578 ? -44.375 -4.133 14.453 1 22 578 ASN A O 1
ATOM 4278 N N . ARG A 1 579 ? -43.719 -2.975 13.078 1 23.66 579 ARG A N 1
ATOM 4279 C CA . ARG A 1 579 ? -44.781 -1.974 13.211 1 23.66 579 ARG A CA 1
ATOM 4280 C C . ARG A 1 579 ? -46.062 -2.441 12.539 1 23.66 579 ARG A C 1
ATOM 4282 O O . ARG A 1 579 ? -46.094 -2.688 11.336 1 23.66 579 ARG A O 1
ATOM 4289 N N . GLY A 1 580 ? -46.969 -3.143 13.289 1 19.98 580 GLY A N 1
ATOM 4290 C CA . GLY A 1 580 ? -48.406 -3.281 13.133 1 19.98 580 GLY A CA 1
ATOM 4291 C C . GLY A 1 580 ? -49.062 -2.033 12.586 1 19.98 580 GLY A C 1
ATOM 4292 O O . GLY A 1 580 ? -48.5 -0.939 12.664 1 19.98 580 GLY A O 1
ATOM 4293 N N . ALA A 1 581 ? -50.094 -2.119 11.664 1 23.22 581 ALA A N 1
ATOM 4294 C CA . ALA A 1 581 ? -51.125 -1.223 11.141 1 23.22 581 ALA A CA 1
ATOM 4295 C C . ALA A 1 581 ? -51.781 -0.433 12.266 1 23.22 581 ALA A C 1
ATOM 4297 O O . ALA A 1 581 ? -52.406 -1.016 13.164 1 23.22 581 ALA A O 1
ATOM 4298 N N . ILE A 1 582 ? -51.156 0.684 12.836 1 21.78 582 ILE A N 1
ATOM 4299 C CA . ILE A 1 582 ? -52.094 1.545 13.57 1 21.78 582 ILE A CA 1
ATOM 4300 C C . ILE A 1 582 ? -53.312 1.861 12.703 1 21.78 582 ILE A C 1
ATOM 4302 O O . ILE A 1 582 ? -53.188 2.479 11.641 1 21.78 582 ILE A O 1
ATOM 4306 N N . ALA A 1 583 ? -54.438 1.173 12.758 1 23.67 583 ALA A N 1
ATOM 4307 C CA . ALA A 1 583 ? -55.844 1.363 12.383 1 23.67 583 ALA A CA 1
ATOM 4308 C C . ALA A 1 583 ? -56.344 2.742 12.812 1 23.67 583 ALA A C 1
ATOM 4310 O O . ALA A 1 583 ? -57.094 3.396 12.07 1 23.67 583 ALA A O 1
ATOM 4311 N N . GLY A 1 584 ? -56.531 3.184 14.086 1 20.48 584 GLY A N 1
ATOM 4312 C CA . GLY A 1 584 ? -57.562 4.18 14.398 1 20.48 584 GLY A CA 1
ATOM 4313 C C . GLY A 1 584 ? -57.094 5.602 14.148 1 20.48 584 GLY A C 1
ATOM 4314 O O . GLY A 1 584 ? -56 5.98 14.555 1 20.48 584 GLY A O 1
ATOM 4315 N N . SER A 1 585 ? -57.469 6.309 12.93 1 21.75 585 SER A N 1
ATOM 4316 C CA . SER A 1 585 ? -57.406 7.719 12.555 1 21.75 585 SER A CA 1
ATOM 4317 C C . SER A 1 585 ? -58 8.602 13.648 1 21.75 585 SER A C 1
ATOM 4319 O O . SER A 1 585 ? -59.219 8.602 13.875 1 21.75 585 SER A O 1
ATOM 4321 N N . GLU A 1 586 ? -57.656 8.648 14.984 1 22.52 586 GLU A N 1
ATOM 4322 C CA . GLU A 1 586 ? -58.562 9.586 15.633 1 22.52 586 GLU A CA 1
ATOM 4323 C C . GLU A 1 586 ? -58.469 10.977 15.016 1 22.52 586 GLU A C 1
ATOM 4325 O O . GLU A 1 586 ? -57.406 11.359 14.523 1 22.52 586 GLU A O 1
ATOM 4330 N N . PRO A 1 587 ? -59.688 11.727 14.641 1 24.66 587 PRO A N 1
ATOM 4331 C CA . PRO A 1 587 ? -59.938 13.039 14.039 1 24.66 587 PRO A CA 1
ATOM 4332 C C . PRO A 1 587 ? -59.031 14.133 14.594 1 24.66 587 PRO A C 1
ATOM 4334 O O . PRO A 1 587 ? -58.469 13.984 15.688 1 24.66 587 PRO A O 1
ATOM 4337 N N . GLY A 1 588 ? -58.531 15.117 13.766 1 22.56 588 GLY A N 1
ATOM 4338 C CA . GLY A 1 588 ? -57.719 16.312 13.953 1 22.56 588 GLY A CA 1
ATOM 4339 C C . GLY A 1 588 ? -58.156 17.172 15.125 1 22.56 588 GLY A C 1
ATOM 4340 O O . GLY A 1 588 ? -59.375 17.281 15.383 1 22.56 588 GLY A O 1
ATOM 4341 N N . ARG A 1 589 ? -57.531 17.328 16.484 1 20.5 589 ARG A N 1
ATOM 4342 C CA . ARG A 1 589 ? -57.969 18.359 17.422 1 20.5 589 ARG A CA 1
ATOM 4343 C C . ARG A 1 589 ? -58 19.734 16.766 1 20.5 589 ARG A C 1
ATOM 4345 O O . ARG A 1 589 ? -57 20.203 16.234 1 20.5 589 ARG A O 1
ATOM 4352 N N . LYS A 1 590 ? -59.281 20.344 16.547 1 21.69 590 LYS A N 1
ATOM 4353 C CA . LYS A 1 590 ? -59.625 21.703 16.156 1 21.69 590 LYS A CA 1
ATOM 4354 C C . LYS A 1 590 ? -59.062 22.719 17.141 1 21.69 590 LYS A C 1
ATOM 4356 O O . LYS A 1 590 ? -58.938 22.438 18.344 1 21.69 590 LYS A O 1
ATOM 4361 N N . VAL A 1 591 ? -58.406 23.859 17.078 1 18.95 591 VAL A N 1
ATOM 4362 C CA . VAL A 1 591 ? -58 24.562 18.297 1 18.95 591 VAL A CA 1
ATOM 4363 C C . VAL A 1 591 ? -59.188 24.672 19.234 1 18.95 591 VAL A C 1
ATOM 4365 O O . VAL A 1 591 ? -60.344 24.797 18.781 1 18.95 591 VAL A O 1
ATOM 4368 N N . ASP A 1 592 ? -59.844 24.406 20.359 1 17.95 592 ASP A N 1
ATOM 4369 C CA . ASP A 1 592 ? -60.625 25.594 20.641 1 17.95 592 ASP A CA 1
ATOM 4370 C C . ASP A 1 592 ? -59.75 26.844 20.688 1 17.95 592 ASP A C 1
ATOM 4372 O O . ASP A 1 592 ? -58.625 26.797 21.234 1 17.95 592 ASP A O 1
ATOM 4376 N N . MET B 1 1 ? -44.031 -2.824 53.969 1 19.98 1 MET B N 1
ATOM 4377 C CA . MET B 1 1 ? -44.656 -3.02 52.656 1 19.98 1 MET B CA 1
ATOM 4378 C C . MET B 1 1 ? -44.406 -1.829 51.75 1 19.98 1 MET B C 1
ATOM 4380 O O . MET B 1 1 ? -44.219 -2.002 50.562 1 19.98 1 MET B O 1
ATOM 4384 N N . ALA B 1 2 ? -44.719 -0.552 52.125 1 22.03 2 ALA B N 1
ATOM 4385 C CA . ALA B 1 2 ? -45 0.604 51.281 1 22.03 2 ALA B CA 1
ATOM 4386 C C . ALA B 1 2 ? -43.719 1.147 50.688 1 22.03 2 ALA B C 1
ATOM 4388 O O . ALA B 1 2 ? -43.719 2.232 50.094 1 22.03 2 ALA B O 1
ATOM 4389 N N . VAL B 1 3 ? -42.5 0.83 51.062 1 24.58 3 VAL B N 1
ATOM 4390 C CA . VAL B 1 3 ? -41.281 1.567 50.656 1 24.58 3 VAL B CA 1
ATOM 4391 C C . VAL B 1 3 ? -41.094 1.459 49.156 1 24.58 3 VAL B C 1
ATOM 4393 O O . VAL B 1 3 ? -40.594 0.435 48.656 1 24.58 3 VAL B O 1
ATOM 4396 N N . ILE B 1 4 ? -42.188 1.695 48.375 1 27.16 4 ILE B N 1
ATOM 4397 C CA . ILE B 1 4 ? -42.156 1.61 46.906 1 27.16 4 ILE B CA 1
ATOM 4398 C C . ILE B 1 4 ? -41.062 2.521 46.344 1 27.16 4 ILE B C 1
ATOM 4400 O O . ILE B 1 4 ? -41.062 3.729 46.594 1 27.16 4 ILE B O 1
ATOM 4404 N N . ASP B 1 5 ? -39.844 2.035 46 1 24.64 5 ASP B N 1
ATOM 4405 C CA . ASP B 1 5 ? -38.562 2.598 45.656 1 24.64 5 ASP B CA 1
ATOM 4406 C C . ASP B 1 5 ? -38.656 3.559 44.5 1 24.64 5 ASP B C 1
ATOM 4408 O O . ASP B 1 5 ? -39.156 3.182 43.406 1 24.64 5 ASP B O 1
ATOM 4412 N N . ALA B 1 6 ? -38.875 4.906 44.625 1 22.56 6 ALA B N 1
ATOM 4413 C CA . ALA B 1 6 ? -38.906 6.047 43.719 1 22.56 6 ALA B CA 1
ATOM 4414 C C . ALA B 1 6 ? -37.719 6.027 42.75 1 22.56 6 ALA B C 1
ATOM 4416 O O . ALA B 1 6 ? -36.594 6.336 43.125 1 22.56 6 ALA B O 1
ATOM 4417 N N . LYS B 1 7 ? -37.594 5 41.906 1 30.27 7 LYS B N 1
ATOM 4418 C CA . LYS B 1 7 ? -36.656 5.047 40.812 1 30.27 7 LYS B CA 1
ATOM 4419 C C . LYS B 1 7 ? -36.75 6.367 40.062 1 30.27 7 LYS B C 1
ATOM 4421 O O . LYS B 1 7 ? -37.719 6.621 39.375 1 30.27 7 LYS B O 1
ATOM 4426 N N . GLU B 1 8 ? -36.25 7.516 40.656 1 24.61 8 GLU B N 1
ATOM 4427 C CA . GLU B 1 8 ? -36.188 8.828 40.031 1 24.61 8 GLU B CA 1
ATOM 4428 C C . GLU B 1 8 ? -35.688 8.719 38.594 1 24.61 8 GLU B C 1
ATOM 4430 O O . GLU B 1 8 ? -34.594 8.188 38.344 1 24.61 8 GLU B O 1
ATOM 4435 N N . GLU B 1 9 ? -36.5 8.578 37.594 1 27.38 9 GLU B N 1
ATOM 4436 C CA . GLU B 1 9 ? -36.281 8.719 36.156 1 27.38 9 GLU B CA 1
ATOM 4437 C C . GLU B 1 9 ? -35.438 9.961 35.844 1 27.38 9 GLU B C 1
ATOM 4439 O O . GLU B 1 9 ? -35.906 11.086 36.031 1 27.38 9 GLU B O 1
ATOM 4444 N N . VAL B 1 10 ? -34.125 9.969 36.125 1 28.64 10 VAL B N 1
ATOM 4445 C CA . VAL B 1 10 ? -33.219 11.008 35.625 1 28.64 10 VAL B CA 1
ATOM 4446 C C . VAL B 1 10 ? -33.531 11.289 34.156 1 28.64 10 VAL B C 1
ATOM 4448 O O . VAL B 1 10 ? -33.281 10.445 33.281 1 28.64 10 VAL B O 1
ATOM 4451 N N . VAL B 1 11 ? -34.75 11.828 33.875 1 28.45 11 VAL B N 1
ATOM 4452 C CA . VAL B 1 11 ? -35.062 12.422 32.562 1 28.45 11 VAL B CA 1
ATOM 4453 C C . VAL B 1 11 ? -33.875 13.273 32.094 1 28.45 11 VAL B C 1
ATOM 4455 O O . VAL B 1 11 ? -33.438 14.18 32.812 1 28.45 11 VAL B O 1
ATOM 4458 N N . ASN B 1 12 ? -33 12.703 31.375 1 29.52 12 ASN B N 1
ATOM 4459 C CA . ASN B 1 12 ? -31.969 13.398 30.594 1 29.52 12 ASN B CA 1
ATOM 4460 C C . ASN B 1 12 ? -32.5 14.688 29.984 1 29.52 12 ASN B C 1
ATOM 4462 O O . ASN B 1 12 ? -33.438 14.656 29.172 1 29.52 12 ASN B O 1
ATOM 4466 N N . SER B 1 13 ? -32.781 15.75 30.797 1 27.56 13 SER B N 1
ATOM 4467 C CA . SER B 1 13 ? -33.219 17.078 30.391 1 27.56 13 SER B CA 1
ATOM 4468 C C . SER B 1 13 ? -32.562 17.5 29.078 1 27.56 13 SER B C 1
ATOM 4470 O O . SER B 1 13 ? -31.344 17.453 28.938 1 27.56 13 SER B O 1
ATOM 4472 N N . PRO B 1 14 ? -33.25 17.438 27.938 1 30.16 14 PRO B N 1
ATOM 4473 C CA . PRO B 1 14 ? -32.719 18.047 26.703 1 30.16 14 PRO B CA 1
ATOM 4474 C C . PRO B 1 14 ? -32.188 19.453 26.938 1 30.16 14 PRO B C 1
ATOM 4476 O O . PRO B 1 14 ? -32.75 20.203 27.75 1 30.16 14 PRO B O 1
ATOM 4479 N N . VAL B 1 15 ? -30.969 19.734 26.953 1 31.42 15 VAL B N 1
ATOM 4480 C CA . VAL B 1 15 ? -30.453 21.094 26.953 1 31.42 15 VAL B CA 1
ATOM 4481 C C . VAL B 1 15 ? -31.359 21.984 26.109 1 31.42 15 VAL B C 1
ATOM 4483 O O . VAL B 1 15 ? -31.766 21.609 25 1 31.42 15 VAL B O 1
ATOM 4486 N N . THR B 1 16 ? -32.25 22.828 26.688 1 29.59 16 THR B N 1
ATOM 4487 C CA . THR B 1 16 ? -33.062 23.859 26.047 1 29.59 16 THR B CA 1
ATOM 4488 C C . THR B 1 16 ? -32.281 24.562 24.938 1 29.59 16 THR B C 1
ATOM 4490 O O . THR B 1 16 ? -31.219 25.141 25.188 1 29.59 16 THR B O 1
ATOM 4493 N N . SER B 1 17 ? -32.375 24.094 23.688 1 30.75 17 SER B N 1
ATOM 4494 C CA . SER B 1 17 ? -31.844 24.766 22.5 1 30.75 17 SER B CA 1
ATOM 4495 C C . SER B 1 17 ? -32.25 26.234 22.484 1 30.75 17 SER B C 1
ATOM 4497 O O . SER B 1 17 ? -33.438 26.547 22.562 1 30.75 17 SER B O 1
ATOM 4499 N N . TYR B 1 18 ? -31.531 27.156 23.047 1 27.95 18 TYR B N 1
ATOM 4500 C CA . TYR B 1 18 ? -31.812 28.562 22.812 1 27.95 18 TYR B CA 1
ATOM 4501 C C . TYR B 1 18 ? -31.984 28.844 21.328 1 27.95 18 TYR B C 1
ATOM 4503 O O . TYR B 1 18 ? -31.047 28.656 20.547 1 27.95 18 TYR B O 1
ATOM 4511 N N . VAL B 1 19 ? -33.156 28.672 20.781 1 32 19 VAL B N 1
ATOM 4512 C CA . VAL B 1 19 ? -33.5 29.125 19.438 1 32 19 VAL B CA 1
ATOM 4513 C C . VAL B 1 19 ? -33.344 30.641 19.344 1 32 19 VAL B C 1
ATOM 4515 O O . VAL B 1 19 ? -34 31.375 20.109 1 32 19 VAL B O 1
ATOM 4518 N N . PRO B 1 20 ? -32.344 31.156 18.656 1 31.31 20 PRO B N 1
ATOM 4519 C CA . PRO B 1 20 ? -32.312 32.625 18.453 1 31.31 20 PRO B CA 1
ATOM 4520 C C . PRO B 1 20 ? -33.625 33.156 17.922 1 31.31 20 PRO B C 1
ATOM 4522 O O . PRO B 1 20 ? -34.219 32.562 17.031 1 31.31 20 PRO B O 1
ATOM 4525 N N . THR B 1 21 ? -34.406 33.844 18.656 1 30.94 21 THR B N 1
ATOM 4526 C CA . THR B 1 21 ? -35.562 34.562 18.141 1 30.94 21 THR B CA 1
ATOM 4527 C C . THR B 1 21 ? -35.156 35.5 17.016 1 30.94 21 THR B C 1
ATOM 4529 O O . THR B 1 21 ? -34.062 36.062 17.031 1 30.94 21 THR B O 1
ATOM 4532 N N . GLU B 1 22 ? -35.688 35.531 15.75 1 34.69 22 GLU B N 1
ATOM 4533 C CA . GLU B 1 22 ? -35.562 36.219 14.469 1 34.69 22 GLU B CA 1
ATOM 4534 C C . GLU B 1 22 ? -35.281 37.719 14.672 1 34.69 22 GLU B C 1
ATOM 4536 O O . GLU B 1 22 ? -34.688 38.375 13.812 1 34.69 22 GLU B O 1
ATOM 4541 N N . GLY B 1 23 ? -36.094 38.562 15.469 1 35.09 23 GLY B N 1
ATOM 4542 C CA . GLY B 1 23 ? -36.375 39.969 15.297 1 35.09 23 GLY B CA 1
ATOM 4543 C C . GLY B 1 23 ? -35.156 40.844 15.516 1 35.09 23 GLY B C 1
ATOM 4544 O O . GLY B 1 23 ? -35.188 42.062 15.234 1 35.09 23 GLY B O 1
ATOM 4545 N N . SER B 1 24 ? -34.406 40.875 16.625 1 36.09 24 SER B N 1
ATOM 4546 C CA . SER B 1 24 ? -33.625 42.031 17.078 1 36.09 24 SER B CA 1
ATOM 4547 C C . SER B 1 24 ? -32.344 42.188 16.281 1 36.09 24 SER B C 1
ATOM 4549 O O . SER B 1 24 ? -31.312 41.625 16.609 1 36.09 24 SER B O 1
ATOM 4551 N N . VAL B 1 25 ? -32.344 42.438 15.062 1 40.62 25 VAL B N 1
ATOM 4552 C CA . VAL B 1 25 ? -31.281 42.844 14.156 1 40.62 25 VAL B CA 1
ATOM 4553 C C . VAL B 1 25 ? -30.469 43.969 14.789 1 40.62 25 VAL B C 1
ATOM 4555 O O . VAL B 1 25 ? -29.25 44.031 14.617 1 40.62 25 VAL B O 1
ATOM 4558 N N . GLY B 1 26 ? -31.109 45.219 15.102 1 43.22 26 GLY B N 1
ATOM 4559 C CA . GLY B 1 26 ? -30.469 46.438 15.57 1 43.22 26 GLY B CA 1
ATOM 4560 C C . GLY B 1 26 ? -29.594 46.219 16.781 1 43.22 26 GLY B C 1
ATOM 4561 O O . GLY B 1 26 ? -28.75 47.062 17.109 1 43.22 26 GLY B O 1
ATOM 4562 N N . LYS B 1 27 ? -29.969 45.438 17.844 1 49.44 27 LYS B N 1
ATOM 4563 C CA . LYS B 1 27 ? -29.5 45.125 19.188 1 49.44 27 LYS B CA 1
ATOM 4564 C C . LYS B 1 27 ? -28.469 44 19.172 1 49.44 27 LYS B C 1
ATOM 4566 O O . LYS B 1 27 ? -28.234 43.344 20.203 1 49.44 27 LYS B O 1
ATOM 4571 N N . GLY B 1 28 ? -27.766 43.781 18.078 1 48.06 28 GLY B N 1
ATOM 4572 C CA . GLY B 1 28 ? -26.781 42.75 17.797 1 48.06 28 GLY B CA 1
ATOM 4573 C C . GLY B 1 28 ? -25.578 42.812 18.719 1 48.06 28 GLY B C 1
ATOM 4574 O O . GLY B 1 28 ? -25.188 41.812 19.297 1 48.06 28 GLY B O 1
ATOM 4575 N N . TRP B 1 29 ? -24.922 44.062 18.578 1 57.72 29 TRP B N 1
ATOM 4576 C CA . TRP B 1 29 ? -23.766 44.25 19.453 1 57.72 29 TRP B CA 1
ATOM 4577 C C . TRP B 1 29 ? -24.156 44.094 20.922 1 57.72 29 TRP B C 1
ATOM 4579 O O . TRP B 1 29 ? -23.391 43.531 21.703 1 57.72 29 TRP B O 1
ATOM 4589 N N . PHE B 1 30 ? -25.297 44.688 21.219 1 60.66 30 PHE B N 1
ATOM 4590 C CA . PHE B 1 30 ? -25.75 44.562 22.609 1 60.66 30 PHE B CA 1
ATOM 4591 C C . PHE B 1 30 ? -26.016 43.125 22.969 1 60.66 30 PHE B C 1
ATOM 4593 O O . PHE B 1 30 ? -25.703 42.688 24.078 1 60.66 30 PHE B O 1
ATOM 4600 N N . VAL B 1 31 ? -26.609 42.438 22.062 1 63.31 31 VAL B N 1
ATOM 4601 C CA . VAL B 1 31 ? -26.891 41.031 22.312 1 63.31 31 VAL B CA 1
ATOM 4602 C C . VAL B 1 31 ? -25.578 40.25 22.438 1 63.31 31 VAL B C 1
ATOM 4604 O O . VAL B 1 31 ? -25.453 39.375 23.312 1 63.31 31 VAL B O 1
ATOM 4607 N N . ALA B 1 32 ? -24.672 40.656 21.547 1 68.94 32 ALA B N 1
ATOM 4608 C CA . ALA B 1 32 ? -23.359 40.031 21.641 1 68.94 32 ALA B CA 1
ATOM 4609 C C . ALA B 1 32 ? -22.703 40.312 22.984 1 68.94 32 ALA B C 1
ATOM 4611 O O . ALA B 1 32 ? -22.078 39.438 23.578 1 68.94 32 ALA B O 1
ATOM 4612 N N . TRP B 1 33 ? -22.844 41.562 23.406 1 70.44 33 TRP B N 1
ATOM 4613 C CA . TRP B 1 33 ? -22.25 41.969 24.688 1 70.44 33 TRP B CA 1
ATOM 4614 C C . TRP B 1 33 ? -22.922 41.25 25.844 1 70.44 33 TRP B C 1
ATOM 4616 O O . TRP B 1 33 ? -22.25 40.812 26.797 1 70.44 33 TRP B O 1
ATOM 4626 N N . GLU B 1 34 ? -24.188 41.094 25.844 1 70.12 34 GLU B N 1
ATOM 4627 C CA . GLU B 1 34 ? -24.922 40.406 26.906 1 70.12 34 GLU B CA 1
ATOM 4628 C C . GLU B 1 34 ? -24.547 38.938 26.953 1 70.12 34 GLU B C 1
ATOM 4630 O O . GLU B 1 34 ? -24.453 38.344 28.031 1 70.12 34 GLU B O 1
ATOM 4635 N N . GLU B 1 35 ? -24.375 38.469 25.828 1 74.06 35 GLU B N 1
ATOM 4636 C CA . GLU B 1 35 ? -23.984 37.062 25.781 1 74.06 35 GLU B CA 1
ATOM 4637 C C . GLU B 1 35 ? -22.578 36.844 26.344 1 74.06 35 GLU B C 1
ATOM 4639 O O . GLU B 1 35 ? -22.328 35.875 27.047 1 74.06 35 GLU B O 1
ATOM 4644 N N . ILE B 1 36 ? -21.734 37.781 26 1 75.38 36 ILE B N 1
ATOM 4645 C CA . ILE B 1 36 ? -20.359 37.719 26.5 1 75.38 36 ILE B CA 1
ATOM 4646 C C . ILE B 1 36 ? -20.359 37.844 28.016 1 75.38 36 ILE B C 1
ATOM 4648 O O . ILE B 1 36 ? -19.656 37.125 28.719 1 75.38 36 ILE B O 1
ATOM 4652 N N . LYS B 1 37 ? -21.188 38.75 28.469 1 71.75 37 LYS B N 1
ATOM 4653 C CA . LYS B 1 37 ? -21.297 38.969 29.906 1 71.75 37 LYS B CA 1
ATOM 4654 C C . LYS B 1 37 ? -21.828 37.719 30.594 1 71.75 37 LYS B C 1
ATOM 4656 O O . LYS B 1 37 ? -21.344 37.344 31.672 1 71.75 37 LYS B O 1
ATOM 4661 N N . PHE B 1 38 ? -22.734 37.125 30 1 73.12 38 PHE B N 1
ATOM 4662 C CA . PHE B 1 38 ? -23.297 35.906 30.562 1 73.12 38 PHE B CA 1
ATOM 4663 C C . PHE B 1 38 ? -22.266 34.781 30.625 1 73.12 38 PHE B C 1
ATOM 4665 O O . PHE B 1 38 ? -22.141 34.094 31.625 1 73.12 38 PHE B O 1
ATOM 4672 N N . LEU B 1 39 ? -21.547 34.688 29.625 1 75.38 39 LEU B N 1
ATOM 4673 C CA . LEU B 1 39 ? -20.562 33.594 29.5 1 75.38 39 LEU B CA 1
ATOM 4674 C C . LEU B 1 39 ? -19.453 33.781 30.547 1 75.38 39 LEU B C 1
ATOM 4676 O O . LEU B 1 39 ? -18.953 32.781 31.078 1 75.38 39 LEU B O 1
ATOM 4680 N N . PHE B 1 40 ? -19.156 35 30.922 1 78.44 40 PHE B N 1
ATOM 4681 C CA . PHE B 1 40 ? -18 35.25 31.781 1 78.44 40 PHE B CA 1
ATOM 4682 C C . PHE B 1 40 ? -18.422 35.469 33.219 1 78.44 40 PHE B C 1
ATOM 4684 O O . PHE B 1 40 ? -17.594 35.375 34.125 1 78.44 40 PHE B O 1
ATOM 4691 N N . THR B 1 41 ? -19.75 35.656 33.438 1 75.31 41 THR B N 1
ATOM 4692 C CA . THR B 1 41 ? -20.109 36.125 34.781 1 75.31 41 THR B CA 1
ATOM 4693 C C . THR B 1 41 ? -21 35.094 35.469 1 75.31 41 THR B C 1
ATOM 4695 O O . THR B 1 41 ? -21.219 35.188 36.688 1 75.31 41 THR B O 1
ATOM 4698 N N . THR B 1 42 ? -21.578 34.25 34.75 1 78.69 42 THR B N 1
ATOM 4699 C CA . THR B 1 42 ? -22.516 33.312 35.375 1 78.69 42 THR B CA 1
ATOM 4700 C C . THR B 1 42 ? -21.906 31.938 35.469 1 78.69 42 THR B C 1
ATOM 4702 O O . THR B 1 42 ? -21.047 31.562 34.656 1 78.69 42 THR B O 1
ATOM 4705 N N . ARG B 1 43 ? -22.281 31.25 36.5 1 81.44 43 ARG B N 1
ATOM 4706 C CA . ARG B 1 43 ? -21.828 29.891 36.688 1 81.44 43 ARG B CA 1
ATOM 4707 C C . ARG B 1 43 ? -22.266 29 35.531 1 81.44 43 ARG B C 1
ATOM 4709 O O . ARG B 1 43 ? -21.516 28.125 35.094 1 81.44 43 ARG B O 1
ATOM 4716 N N . GLU B 1 44 ? -23.406 29.266 35.094 1 78.38 44 GLU B N 1
ATOM 4717 C CA . GLU B 1 44 ? -23.922 28.484 33.969 1 78.38 44 GLU B CA 1
ATOM 4718 C C . GLU B 1 44 ? -23.141 28.766 32.688 1 78.38 44 GLU B C 1
ATOM 4720 O O . GLU B 1 44 ? -22.922 27.875 31.875 1 78.38 44 GLU B O 1
ATOM 4725 N N . GLY B 1 45 ? -22.812 29.953 32.562 1 79.81 45 GLY B N 1
ATOM 4726 C CA . GLY B 1 45 ? -22.031 30.328 31.406 1 79.81 45 GLY B CA 1
ATOM 4727 C C . GLY B 1 45 ? -20.594 29.844 31.484 1 79.81 45 GLY B C 1
ATOM 4728 O O . GLY B 1 45 ? -20 29.469 30.469 1 79.81 45 GLY B O 1
ATOM 4729 N N . LEU B 1 46 ? -20.047 29.781 32.656 1 82.62 46 LEU B N 1
ATOM 4730 C CA . LEU B 1 46 ? -18.656 29.406 32.844 1 82.62 46 LEU B CA 1
ATOM 4731 C C . LEU B 1 46 ? -18.5 27.891 32.906 1 82.62 46 LEU B C 1
ATOM 4733 O O . LEU B 1 46 ? -17.688 27.312 32.188 1 82.62 46 LEU B O 1
ATOM 4737 N N . LEU B 1 47 ? -19.281 27.156 33.719 1 84.06 47 LEU B N 1
ATOM 4738 C CA . LEU B 1 47 ? -19.094 25.734 33.938 1 84.06 47 LEU B CA 1
ATOM 4739 C C . LEU B 1 47 ? -20.25 24.938 33.344 1 84.06 47 LEU B C 1
ATOM 4741 O O . LEU B 1 47 ? -20.047 23.812 32.875 1 84.06 47 LEU B O 1
ATOM 4745 N N . GLY B 1 48 ? -21.375 25.453 33.281 1 78.12 48 GLY B N 1
ATOM 4746 C CA . GLY B 1 48 ? -22.547 24.734 32.844 1 78.12 48 GLY B CA 1
ATOM 4747 C C . GLY B 1 48 ? -22.781 23.438 33.594 1 78.12 48 GLY B C 1
ATOM 4748 O O . GLY B 1 48 ? -22.219 23.234 34.688 1 78.12 48 GLY B O 1
ATOM 4749 N N . ASN B 1 49 ? -23.719 22.484 33.094 1 75.62 49 ASN B N 1
ATOM 4750 C CA . ASN B 1 49 ? -24.047 21.203 33.75 1 75.62 49 ASN B CA 1
ATOM 4751 C C . ASN B 1 49 ? -23.359 20.047 33.031 1 75.62 49 ASN B C 1
ATOM 4753 O O . ASN B 1 49 ? -23.844 18.906 33.062 1 75.62 49 ASN B O 1
ATOM 4757 N N . TYR B 1 50 ? -22.234 20.328 32.562 1 81.94 50 TYR B N 1
ATOM 4758 C CA . TYR B 1 50 ? -21.484 19.297 31.859 1 81.94 50 TYR B CA 1
ATOM 4759 C C . TYR B 1 50 ? -20.641 18.484 32.844 1 81.94 50 TYR B C 1
ATOM 4761 O O . TYR B 1 50 ? -20.125 19.016 33.812 1 81.94 50 TYR B O 1
ATOM 4769 N N . ASP B 1 51 ? -20.609 17.156 32.688 1 79.12 51 ASP B N 1
ATOM 4770 C CA . ASP B 1 51 ? -19.797 16.281 33.531 1 79.12 51 ASP B CA 1
ATOM 4771 C C . ASP B 1 51 ? -18.328 16.297 33.094 1 79.12 51 ASP B C 1
ATOM 4773 O O . ASP B 1 51 ? -17.906 15.422 32.344 1 79.12 51 ASP B O 1
ATOM 4777 N N . TYR B 1 52 ? -17.562 17.172 33.656 1 84.62 52 TYR B N 1
ATOM 4778 C CA . TYR B 1 52 ? -16.172 17.344 33.281 1 84.62 52 TYR B CA 1
ATOM 4779 C C . TYR B 1 52 ? -15.328 16.156 33.75 1 84.62 52 TYR B C 1
ATOM 4781 O O . TYR B 1 52 ? -14.266 15.898 33.188 1 84.62 52 TYR B O 1
ATOM 4789 N N . ALA B 1 53 ? -15.734 15.461 34.688 1 80.12 53 ALA B N 1
ATOM 4790 C CA . ALA B 1 53 ? -14.984 14.328 35.219 1 80.12 53 ALA B CA 1
ATOM 4791 C C . ALA B 1 53 ? -14.898 13.195 34.188 1 80.12 53 ALA B C 1
ATOM 4793 O O . ALA B 1 53 ? -13.898 12.469 34.156 1 80.12 53 ALA B O 1
ATOM 4794 N N . TRP B 1 54 ? -15.906 13.125 33.469 1 80 54 TRP B N 1
ATOM 4795 C CA . TRP B 1 54 ? -15.891 12.102 32.438 1 80 54 TRP B CA 1
ATOM 4796 C C . TRP B 1 54 ? -14.797 12.383 31.406 1 80 54 TRP B C 1
ATOM 4798 O O . TRP B 1 54 ? -14.125 11.461 30.938 1 80 54 TRP B O 1
ATOM 4808 N N . LEU B 1 55 ? -14.602 13.594 31.109 1 80 55 LEU B N 1
ATOM 4809 C CA . LEU B 1 55 ? -13.602 13.992 30.125 1 80 55 LEU B CA 1
ATOM 4810 C C . LEU B 1 55 ? -12.195 13.711 30.641 1 80 55 LEU B C 1
ATOM 4812 O O . LEU B 1 55 ? -11.273 13.508 29.859 1 80 55 LEU B O 1
ATOM 4816 N N . LEU B 1 56 ? -12.102 13.578 31.984 1 80.19 56 LEU B N 1
ATOM 4817 C CA . LEU B 1 56 ? -10.773 13.492 32.594 1 80.19 56 LEU B CA 1
ATOM 4818 C C . LEU B 1 56 ? -10.523 12.094 33.156 1 80.19 56 LEU B C 1
ATOM 4820 O O . LEU B 1 56 ? -9.43 11.805 33.625 1 80.19 56 LEU B O 1
ATOM 4824 N N . THR B 1 57 ? -11.492 11.195 33.125 1 79.81 57 THR B N 1
ATOM 4825 C CA . THR B 1 57 ? -11.344 9.875 33.719 1 79.81 57 THR B CA 1
ATOM 4826 C C . THR B 1 57 ? -10.781 8.875 32.719 1 79.81 57 THR B C 1
ATOM 4828 O O . THR B 1 57 ? -11.352 8.672 31.641 1 79.81 57 THR B O 1
ATOM 4831 N N . PRO B 1 58 ? -9.625 8.289 33.094 1 78.94 58 PRO B N 1
ATOM 4832 C CA . PRO B 1 58 ? -9.023 7.285 32.219 1 78.94 58 PRO B CA 1
ATOM 4833 C C . PRO B 1 58 ? -9.891 6.031 32.094 1 78.94 58 PRO B C 1
ATOM 4835 O O . PRO B 1 58 ? -10.68 5.719 33 1 78.94 58 PRO B O 1
ATOM 4838 N N . ASP B 1 59 ? -9.727 5.398 30.938 1 77.19 59 ASP B N 1
ATOM 4839 C CA . ASP B 1 59 ? -10.5 4.191 30.672 1 77.19 59 ASP B CA 1
ATOM 4840 C C . ASP B 1 59 ? -9.805 2.953 31.234 1 77.19 59 ASP B C 1
ATOM 4842 O O . ASP B 1 59 ? -9.477 2.027 30.484 1 77.19 59 ASP B O 1
ATOM 4846 N N . VAL B 1 60 ? -9.43 2.986 32.438 1 76.31 60 VAL B N 1
ATOM 4847 C CA . VAL B 1 60 ? -8.805 1.875 33.125 1 76.31 60 VAL B CA 1
ATOM 4848 C C . VAL B 1 60 ? -9.734 1.38 34.25 1 76.31 60 VAL B C 1
ATOM 4850 O O . VAL B 1 60 ? -10.273 2.178 35 1 76.31 60 VAL B O 1
ATOM 4853 N N . PRO B 1 61 ? -9.898 0.058 34.125 1 67.75 61 PRO B N 1
ATOM 4854 C CA . PRO B 1 61 ? -10.664 -0.436 35.25 1 67.75 61 PRO B CA 1
ATOM 4855 C C . PRO B 1 61 ? -9.938 -0.231 36.594 1 67.75 61 PRO B C 1
ATOM 4857 O O . PRO B 1 61 ? -8.719 -0.4 36.656 1 67.75 61 PRO B O 1
ATOM 4860 N N . PRO B 1 62 ? -10.664 0.286 37.5 1 68.25 62 PRO B N 1
ATOM 4861 C CA . PRO B 1 62 ? -12.07 0.453 37.844 1 68.25 62 PRO B CA 1
ATOM 4862 C C . PRO B 1 62 ? -12.562 1.89 37.656 1 68.25 62 PRO B C 1
ATOM 4864 O O . PRO B 1 62 ? -13.719 2.191 37.938 1 68.25 62 PRO B O 1
ATOM 4867 N N . PHE B 1 63 ? -11.602 2.711 37.25 1 70.19 63 PHE B N 1
ATOM 4868 C CA . PHE B 1 63 ? -11.961 4.121 37.156 1 70.19 63 PHE B CA 1
ATOM 4869 C C . PHE B 1 63 ? -13.109 4.332 36.188 1 70.19 63 PHE B C 1
ATOM 4871 O O . PHE B 1 63 ? -13.891 5.27 36.344 1 70.19 63 PHE B O 1
ATOM 4878 N N . ASN B 1 64 ? -13.18 3.477 35.25 1 66.12 64 ASN B N 1
ATOM 4879 C CA . ASN B 1 64 ? -14.148 3.686 34.156 1 66.12 64 ASN B CA 1
ATOM 4880 C C . ASN B 1 64 ? -15.484 3.025 34.5 1 66.12 64 ASN B C 1
ATOM 4882 O O . ASN B 1 64 ? -16.391 3.023 33.656 1 66.12 64 ASN B O 1
ATOM 4886 N N . ARG B 1 65 ? -15.641 2.475 35.562 1 65.12 65 ARG B N 1
ATOM 4887 C CA . ARG B 1 65 ? -16.844 1.724 35.906 1 65.12 65 ARG B CA 1
ATOM 4888 C C . ARG B 1 65 ? -18.078 2.621 35.875 1 65.12 65 ARG B C 1
ATOM 4890 O O . ARG B 1 65 ? -19.141 2.203 35.406 1 65.12 65 ARG B O 1
ATOM 4897 N N . LYS B 1 66 ? -17.844 3.762 36.312 1 66.75 66 LYS B N 1
ATOM 4898 C CA . LYS B 1 66 ? -18.984 4.684 36.375 1 66.75 66 LYS B CA 1
ATOM 4899 C C . LYS B 1 66 ? -19.406 5.148 35 1 66.75 66 LYS B C 1
ATOM 4901 O O . LYS B 1 66 ? -20.562 5.496 34.781 1 66.75 66 LYS B O 1
ATOM 4906 N N . TYR B 1 67 ? -18.531 5.082 34.094 1 68.62 67 TYR B N 1
ATOM 4907 C CA . TYR B 1 67 ? -18.797 5.742 32.812 1 68.62 67 TYR B CA 1
ATOM 4908 C C . TYR B 1 67 ? -18.906 4.723 31.672 1 68.62 67 TYR B C 1
ATOM 4910 O O . TYR B 1 67 ? -18.953 5.094 30.5 1 68.62 67 TYR B O 1
ATOM 4918 N N . LYS B 1 68 ? -18.922 3.498 31.938 1 64.5 68 LYS B N 1
ATOM 4919 C CA . LYS B 1 68 ? -18.953 2.449 30.922 1 64.5 68 LYS B CA 1
ATOM 4920 C C . LYS B 1 68 ? -20.219 2.541 30.078 1 64.5 68 LYS B C 1
ATOM 4922 O O . LYS B 1 68 ? -20.172 2.357 28.859 1 64.5 68 LYS B O 1
ATOM 4927 N N . ASP B 1 69 ? -21.406 2.965 30.719 1 62.38 69 ASP B N 1
ATOM 4928 C CA . ASP B 1 69 ? -22.672 2.979 30 1 62.38 69 ASP B CA 1
ATOM 4929 C C . ASP B 1 69 ? -23.188 4.406 29.828 1 62.38 69 ASP B C 1
ATOM 4931 O O . ASP B 1 69 ? -24.391 4.617 29.625 1 62.38 69 ASP B O 1
ATOM 4935 N N . ARG B 1 70 ? -22.328 5.289 29.812 1 63.84 70 ARG B N 1
ATOM 4936 C CA . ARG B 1 70 ? -22.781 6.672 29.75 1 63.84 70 ARG B CA 1
ATOM 4937 C C . ARG B 1 70 ? -23.141 7.07 28.312 1 63.84 70 ARG B C 1
ATOM 4939 O O . ARG B 1 70 ? -22.438 6.703 27.375 1 63.84 70 ARG B O 1
ATOM 4946 N N . VAL B 1 71 ? -24.359 7.609 28.219 1 64.56 71 VAL B N 1
ATOM 4947 C CA . VAL B 1 71 ? -24.75 8.188 26.938 1 64.56 71 VAL B CA 1
ATOM 4948 C C . VAL B 1 71 ? -24.219 9.617 26.828 1 64.56 71 VAL B C 1
ATOM 4950 O O . VAL B 1 71 ? -24.484 10.453 27.688 1 64.56 71 VAL B O 1
ATOM 4953 N N . LYS B 1 72 ? -23.422 9.945 25.938 1 72.69 72 LYS B N 1
ATOM 4954 C CA . LYS B 1 72 ? -22.812 11.258 25.75 1 72.69 72 LYS B CA 1
ATOM 4955 C C . LYS B 1 72 ? -23.812 12.258 25.188 1 72.69 72 LYS B C 1
ATOM 4957 O O . LYS B 1 72 ? -24.578 11.938 24.281 1 72.69 72 LYS B O 1
ATOM 4962 N N . PRO B 1 73 ? -23.859 13.438 25.828 1 76.38 73 PRO B N 1
ATOM 4963 C CA . PRO B 1 73 ? -24.703 14.477 25.234 1 76.38 73 PRO B CA 1
ATOM 4964 C C . PRO B 1 73 ? -24.172 14.953 23.875 1 76.38 73 PRO B C 1
ATOM 4966 O O . PRO B 1 73 ? -22.953 14.922 23.641 1 76.38 73 PRO B O 1
ATOM 4969 N N . PHE B 1 74 ? -25.094 15.281 22.953 1 86.06 74 PHE B N 1
ATOM 4970 C CA . PHE B 1 74 ? -24.703 15.781 21.641 1 86.06 74 PHE B CA 1
ATOM 4971 C C . PHE B 1 74 ? -25.031 17.266 21.516 1 86.06 74 PHE B C 1
ATOM 4973 O O . PHE B 1 74 ? -26.156 17.688 21.766 1 86.06 74 PHE B O 1
ATOM 4980 N N . TYR B 1 75 ? -24.031 18.094 21.266 1 89.38 75 TYR B N 1
ATOM 4981 C CA . TYR B 1 75 ? -24.203 19.516 21 1 89.38 75 TYR B CA 1
ATOM 4982 C C . TYR B 1 75 ? -24.109 19.797 19.516 1 89.38 75 TYR B C 1
ATOM 4984 O O . TYR B 1 75 ? -23.078 19.531 18.891 1 89.38 75 TYR B O 1
ATOM 4992 N N . GLY B 1 76 ? -25.078 20.375 18.984 1 90.25 76 GLY B N 1
ATOM 4993 C CA . GLY B 1 76 ? -25.109 20.703 17.562 1 90.25 76 GLY B CA 1
ATOM 4994 C C . GLY B 1 76 ? -24.203 21.859 17.203 1 90.25 76 GLY B C 1
ATOM 4995 O O . GLY B 1 76 ? -23.562 22.453 18.078 1 90.25 76 GLY B O 1
ATOM 4996 N N . ILE B 1 77 ? -24.219 22.312 15.992 1 91.38 77 ILE B N 1
ATOM 4997 C CA . ILE B 1 77 ? -23.25 23.25 15.43 1 91.38 77 ILE B CA 1
ATOM 4998 C C . ILE B 1 77 ? -23.484 24.641 16.031 1 91.38 77 ILE B C 1
ATOM 5000 O O . ILE B 1 77 ? -22.531 25.391 16.266 1 91.38 77 ILE B O 1
ATOM 5004 N N . ASP B 1 78 ? -24.672 24.984 16.312 1 89.19 78 ASP B N 1
ATOM 5005 C CA . ASP B 1 78 ? -24.969 26.328 16.766 1 89.19 78 ASP B CA 1
ATOM 5006 C C . ASP B 1 78 ? -25.312 26.344 18.266 1 89.19 78 ASP B C 1
ATOM 5008 O O . ASP B 1 78 ? -25.734 27.375 18.797 1 89.19 78 ASP B O 1
ATOM 5012 N N . GLU B 1 79 ? -25.094 25.234 18.875 1 87.88 79 GLU B N 1
ATOM 5013 C CA . GLU B 1 79 ? -25.438 25.156 20.281 1 87.88 79 GLU B CA 1
ATOM 5014 C C . GLU B 1 79 ? -24.391 25.859 21.141 1 87.88 79 GLU B C 1
ATOM 5016 O O . GLU B 1 79 ? -23.188 25.781 20.875 1 87.88 79 GLU B O 1
ATOM 5021 N N . ARG B 1 80 ? -24.984 26.469 22.172 1 86.75 80 ARG B N 1
ATOM 5022 C CA . ARG B 1 80 ? -24.094 27.188 23.078 1 86.75 80 ARG B CA 1
ATOM 5023 C C . ARG B 1 80 ? -23.547 26.25 24.156 1 86.75 80 ARG B C 1
ATOM 5025 O O . ARG B 1 80 ? -24.297 25.469 24.734 1 86.75 80 ARG B O 1
ATOM 5032 N N . ILE B 1 81 ? -22.312 26.344 24.25 1 88.69 81 ILE B N 1
ATOM 5033 C CA . ILE B 1 81 ? -21.656 25.547 25.281 1 88.69 81 ILE B CA 1
ATOM 5034 C C . ILE B 1 81 ? -20.938 26.484 26.266 1 88.69 81 ILE B C 1
ATOM 5036 O O . ILE B 1 81 ? -20.578 27.609 25.906 1 88.69 81 ILE B O 1
ATOM 5040 N N . PRO B 1 82 ? -20.781 26.062 27.484 1 90 82 PRO B N 1
ATOM 5041 C CA . PRO B 1 82 ? -20.125 26.906 28.484 1 90 82 PRO B CA 1
ATOM 5042 C C . PRO B 1 82 ? -18.672 27.219 28.125 1 90 82 PRO B C 1
ATOM 5044 O O . PRO B 1 82 ? -18.062 26.516 27.312 1 90 82 PRO B O 1
ATOM 5047 N N . LEU B 1 83 ? -18.188 28.219 28.75 1 91 83 LEU B N 1
ATOM 5048 C CA . LEU B 1 83 ? -16.875 28.75 28.391 1 91 83 LEU B CA 1
ATOM 5049 C C . LEU B 1 83 ? -15.773 27.75 28.703 1 91 83 LEU B C 1
ATOM 5051 O O . LEU B 1 83 ? -14.852 27.562 27.922 1 91 83 LEU B O 1
ATOM 5055 N N . LEU B 1 84 ? -15.797 27.156 29.828 1 91.44 84 LEU B N 1
ATOM 5056 C CA . LEU B 1 84 ? -14.766 26.188 30.188 1 91.44 84 LEU B CA 1
ATOM 5057 C C . LEU B 1 84 ? -14.75 25.016 29.219 1 91.44 84 LEU B C 1
ATOM 5059 O O . LEU B 1 84 ? -13.68 24.531 28.844 1 91.44 84 LEU B O 1
ATOM 5063 N N . LEU B 1 85 ? -15.93 24.562 28.922 1 90.88 85 LEU B N 1
ATOM 5064 C CA . LEU B 1 85 ? -16.016 23.469 27.953 1 90.88 85 LEU B CA 1
ATOM 5065 C C . LEU B 1 85 ? -15.516 23.906 26.594 1 90.88 85 LEU B C 1
ATOM 5067 O O . LEU B 1 85 ? -14.859 23.125 25.891 1 90.88 85 LEU B O 1
ATOM 5071 N N . THR B 1 86 ? -15.828 25.141 26.234 1 93.69 86 THR B N 1
ATOM 5072 C CA . THR B 1 86 ? -15.367 25.703 24.969 1 93.69 86 THR B CA 1
ATOM 5073 C C . THR B 1 86 ? -13.844 25.734 24.922 1 93.69 86 THR B C 1
ATOM 5075 O O . THR B 1 86 ? -13.25 25.328 23.922 1 93.69 86 THR B O 1
ATOM 5078 N N . LEU B 1 87 ? -13.227 26.109 25.953 1 94.25 87 LEU B N 1
ATOM 5079 C CA . LEU B 1 87 ? -11.773 26.219 26 1 94.25 87 LEU B CA 1
ATOM 5080 C C . LEU B 1 87 ? -11.125 24.828 26.047 1 94.25 87 LEU B C 1
ATOM 5082 O O . LEU B 1 87 ? -10.109 24.594 25.406 1 94.25 87 LEU B O 1
ATOM 5086 N N . LEU B 1 88 ? -11.727 23.984 26.797 1 93 88 LEU B N 1
ATOM 5087 C CA . LEU B 1 88 ? -11.172 22.641 26.922 1 93 88 LEU B CA 1
ATOM 5088 C C . LEU B 1 88 ? -11.266 21.891 25.609 1 93 88 LEU B C 1
ATOM 5090 O O . LEU B 1 88 ? -10.305 21.25 25.172 1 93 88 LEU B O 1
ATOM 5094 N N . LEU B 1 89 ? -12.391 21.938 25.031 1 93.75 89 LEU B N 1
ATOM 5095 C CA . LEU B 1 89 ? -12.578 21.234 23.766 1 93.75 89 LEU B CA 1
ATOM 5096 C C . LEU B 1 89 ? -11.781 21.906 22.656 1 93.75 89 LEU B C 1
ATOM 5098 O O . LEU B 1 89 ? -11.281 21.234 21.75 1 93.75 89 LEU B O 1
ATOM 5102 N N . GLY B 1 90 ? -11.758 23.234 22.688 1 95.56 90 GLY B N 1
ATOM 5103 C CA . GLY B 1 90 ? -10.914 23.938 21.734 1 95.56 90 GLY B CA 1
ATOM 5104 C C . GLY B 1 90 ? -9.453 23.562 21.828 1 95.56 90 GLY B C 1
ATOM 5105 O O . GLY B 1 90 ? -8.781 23.391 20.797 1 95.56 90 GLY B O 1
ATOM 5106 N N . LEU B 1 91 ? -8.992 23.453 23.031 1 95 91 LEU B N 1
ATOM 5107 C CA . LEU B 1 91 ? -7.617 23.016 23.234 1 95 91 LEU B CA 1
ATOM 5108 C C . LEU B 1 91 ? -7.418 21.594 22.719 1 95 91 LEU B C 1
ATOM 5110 O O . LEU B 1 91 ? -6.391 21.297 22.109 1 95 91 LEU B O 1
ATOM 5114 N N . GLN B 1 92 ? -8.375 20.781 22.969 1 93.88 92 GLN B N 1
ATOM 5115 C CA . GLN B 1 92 ? -8.305 19.406 22.5 1 93.88 92 GLN B CA 1
ATOM 5116 C C . GLN B 1 92 ? -8.234 19.344 20.984 1 93.88 92 GLN B C 1
ATOM 5118 O O . GLN B 1 92 ? -7.422 18.609 20.422 1 93.88 92 GLN B O 1
ATOM 5123 N N . HIS B 1 93 ? -9.094 20.109 20.312 1 95.12 93 HIS B N 1
ATOM 5124 C CA . HIS B 1 93 ? -9.078 20.156 18.859 1 95.12 93 HIS B CA 1
ATOM 5125 C C . HIS B 1 93 ? -7.727 20.625 18.344 1 95.12 93 HIS B C 1
ATOM 5127 O O . HIS B 1 93 ? -7.207 20.078 17.359 1 95.12 93 HIS B O 1
ATOM 5133 N N . SER B 1 94 ? -7.195 21.625 19.016 1 95.56 94 SER B N 1
ATOM 5134 C CA . SER B 1 94 ? -5.914 22.172 18.594 1 95.56 94 SER B CA 1
ATOM 5135 C C . SER B 1 94 ? -4.785 21.172 18.781 1 95.56 94 SER B C 1
ATOM 5137 O O . SER B 1 94 ? -3.922 21.016 17.922 1 95.56 94 SER B O 1
ATOM 5139 N N . LEU B 1 95 ? -4.793 20.516 19.891 1 92.81 95 LEU B N 1
ATOM 5140 C CA . LEU B 1 95 ? -3.75 19.531 20.188 1 92.81 95 LEU B CA 1
ATOM 5141 C C . LEU B 1 95 ? -3.869 18.328 19.266 1 92.81 95 LEU B C 1
ATOM 5143 O O . LEU B 1 95 ? -2.859 17.719 18.891 1 92.81 95 LEU B O 1
ATOM 5147 N N . ALA B 1 96 ? -5.059 18.031 18.875 1 90.31 96 ALA B N 1
ATOM 5148 C CA . ALA B 1 96 ? -5.297 16.891 17.984 1 90.31 96 ALA B CA 1
ATOM 5149 C C . ALA B 1 96 ? -4.707 17.141 16.609 1 90.31 96 ALA B C 1
ATOM 5151 O O . ALA B 1 96 ? -4.27 16.203 15.93 1 90.31 96 ALA B O 1
ATOM 5152 N N . MET B 1 97 ? -4.637 18.375 16.219 1 92.5 97 MET B N 1
ATOM 5153 C CA . MET B 1 97 ? -4.246 18.625 14.828 1 92.5 97 MET B CA 1
ATOM 5154 C C . MET B 1 97 ? -2.834 19.203 14.766 1 92.5 97 MET B C 1
ATOM 5156 O O . MET B 1 97 ? -2.244 19.281 13.68 1 92.5 97 MET B O 1
ATOM 5160 N N . VAL B 1 98 ? -2.262 19.625 15.867 1 91.19 98 VAL B N 1
ATOM 5161 C CA . VAL B 1 98 ? -0.984 20.328 15.891 1 91.19 98 VAL B CA 1
ATOM 5162 C C . VAL B 1 98 ? 0.092 19.484 15.227 1 91.19 98 VAL B C 1
ATOM 5164 O O . VAL B 1 98 ? 0.919 19.984 14.469 1 91.19 98 VAL B O 1
ATOM 5167 N N . GLY B 1 99 ? 0.089 18.203 15.539 1 88.19 99 GLY B N 1
ATOM 5168 C CA . GLY B 1 99 ? 1.057 17.312 14.914 1 88.19 99 GLY B CA 1
ATOM 5169 C C . GLY B 1 99 ? 1.005 17.344 13.398 1 88.19 99 GLY B C 1
ATOM 5170 O O . GLY B 1 99 ? 2.045 17.328 12.734 1 88.19 99 GLY B O 1
ATOM 5171 N N . GLY B 1 100 ? -0.185 17.375 12.859 1 90.5 100 GLY B N 1
ATOM 5172 C CA . GLY B 1 100 ? -0.358 17.438 11.414 1 90.5 100 GLY B CA 1
ATOM 5173 C C . GLY B 1 100 ? 0.028 18.766 10.812 1 90.5 100 GLY B C 1
ATOM 5174 O O . GLY B 1 100 ? 0.483 18.844 9.672 1 90.5 100 GLY B O 1
ATOM 5175 N N . VAL B 1 101 ? -0.09 19.797 11.562 1 94.5 101 VAL B N 1
ATOM 5176 C CA . VAL B 1 101 ? 0.143 21.141 11.055 1 94.5 101 VAL B CA 1
ATOM 5177 C C . VAL B 1 101 ? 1.643 21.422 11.016 1 94.5 101 VAL B C 1
ATOM 5179 O O . VAL B 1 101 ? 2.133 22.078 10.086 1 94.5 101 VAL B O 1
ATOM 5182 N N . VAL B 1 102 ? 2.367 20.922 11.922 1 94.19 102 VAL B N 1
ATOM 5183 C CA . VAL B 1 102 ? 3.768 21.312 12.062 1 94.19 102 VAL B CA 1
ATOM 5184 C C . VAL B 1 102 ? 4.641 20.406 11.203 1 94.19 102 VAL B C 1
ATOM 5186 O O . VAL B 1 102 ? 5.777 20.75 10.875 1 94.19 102 VAL B O 1
ATOM 5189 N N . THR B 1 103 ? 4.117 19.312 10.766 1 93.25 103 THR B N 1
ATOM 5190 C CA . THR B 1 103 ? 4.922 18.266 10.133 1 93.25 103 THR B CA 1
ATOM 5191 C C . THR B 1 103 ? 5.305 18.672 8.711 1 93.25 103 THR B C 1
ATOM 5193 O O . THR B 1 103 ? 6.465 18.562 8.32 1 93.25 103 THR B O 1
ATOM 5196 N N . PRO B 1 104 ? 4.402 19.156 7.93 1 95.12 104 PRO B N 1
ATOM 5197 C CA . PRO B 1 104 ? 4.762 19.453 6.543 1 95.12 104 PRO B CA 1
ATOM 5198 C C . PRO B 1 104 ? 5.887 20.484 6.434 1 95.12 104 PRO B C 1
ATOM 5200 O O . PRO B 1 104 ? 6.863 20.25 5.711 1 95.12 104 PRO B O 1
ATOM 5203 N N . PRO B 1 105 ? 5.859 21.609 7.148 1 95.81 105 PRO B N 1
ATOM 5204 C CA . PRO B 1 105 ? 6.988 22.547 7.051 1 95.81 105 PRO B CA 1
ATOM 5205 C C . PRO B 1 105 ? 8.297 21.938 7.543 1 95.81 105 PRO B C 1
ATOM 5207 O O . PRO B 1 105 ? 9.367 22.25 7.012 1 95.81 105 PRO B O 1
ATOM 5210 N N . LEU B 1 106 ? 8.242 21.125 8.531 1 92.69 106 LEU B N 1
ATOM 5211 C CA . LEU B 1 106 ? 9.445 20.453 9.023 1 92.69 106 LEU B CA 1
ATOM 5212 C C . LEU B 1 106 ? 10.062 19.578 7.941 1 92.69 106 LEU B C 1
ATOM 5214 O O . LEU B 1 106 ? 11.289 19.516 7.812 1 92.69 106 LEU B O 1
ATOM 5218 N N . LEU B 1 107 ? 9.219 18.922 7.203 1 91.56 107 LEU B N 1
ATOM 5219 C CA . LEU B 1 107 ? 9.703 18 6.184 1 91.56 107 LEU B CA 1
ATOM 5220 C C . LEU B 1 107 ? 10.125 18.734 4.922 1 91.56 107 LEU B C 1
ATOM 5222 O O . LEU B 1 107 ? 11.156 18.422 4.324 1 91.56 107 LEU B O 1
ATOM 5226 N N . ILE B 1 108 ? 9.359 19.719 4.523 1 95 108 ILE B N 1
ATOM 5227 C CA . ILE B 1 108 ? 9.586 20.391 3.256 1 95 108 ILE B CA 1
ATOM 5228 C C . ILE B 1 108 ? 10.75 21.375 3.396 1 95 108 ILE B C 1
ATOM 5230 O O . ILE B 1 108 ? 11.594 21.469 2.502 1 95 108 ILE B O 1
ATOM 5234 N N . ALA B 1 109 ? 10.852 22.062 4.508 1 94.25 109 ALA B N 1
ATOM 5235 C CA . ALA B 1 109 ? 11.883 23.078 4.703 1 94.25 109 ALA B CA 1
ATOM 5236 C C . ALA B 1 109 ? 13.133 22.469 5.348 1 94.25 109 ALA B C 1
ATOM 5238 O O . ALA B 1 109 ? 14.211 23.062 5.305 1 94.25 109 ALA B O 1
ATOM 5239 N N . GLY B 1 110 ? 13.031 21.297 5.867 1 88.94 110 GLY B N 1
ATOM 5240 C CA . GLY B 1 110 ? 14.125 20.656 6.586 1 88.94 110 GLY B CA 1
ATOM 5241 C C . GLY B 1 110 ? 15.062 19.891 5.684 1 88.94 110 GLY B C 1
ATOM 5242 O O . GLY B 1 110 ? 15.164 20.172 4.488 1 88.94 110 GLY B O 1
ATOM 5243 N N . ALA B 1 111 ? 15.766 18.953 6.27 1 82.12 111 ALA B N 1
ATOM 5244 C CA . ALA B 1 111 ? 16.844 18.219 5.613 1 82.12 111 ALA B CA 1
ATOM 5245 C C . ALA B 1 111 ? 16.312 17.375 4.457 1 82.12 111 ALA B C 1
ATOM 5247 O O . ALA B 1 111 ? 17.016 17.125 3.479 1 82.12 111 ALA B O 1
ATOM 5248 N N . SER B 1 112 ? 15.078 16.969 4.535 1 84.38 112 SER B N 1
ATOM 5249 C CA . SER B 1 112 ? 14.492 16.125 3.504 1 84.38 112 SER B CA 1
ATOM 5250 C C . SER B 1 112 ? 13.969 16.953 2.334 1 84.38 112 SER B C 1
ATOM 5252 O O . SER B 1 112 ? 13.586 16.391 1.299 1 84.38 112 SER B O 1
ATOM 5254 N N . GLY B 1 113 ? 14 18.203 2.467 1 90.25 113 GLY B N 1
ATOM 5255 C CA . GLY B 1 113 ? 13.5 19.094 1.429 1 90.25 113 GLY B CA 1
ATOM 5256 C C . GLY B 1 113 ? 14.508 20.156 1.018 1 90.25 113 GLY B C 1
ATOM 5257 O O . GLY B 1 113 ? 15.609 19.828 0.561 1 90.25 113 GLY B O 1
ATOM 5258 N N . ALA B 1 114 ? 14.234 21.422 1.347 1 92.88 114 ALA B N 1
ATOM 5259 C CA . ALA B 1 114 ? 15.039 22.547 0.897 1 92.88 114 ALA B CA 1
ATOM 5260 C C . ALA B 1 114 ? 16.219 22.797 1.835 1 92.88 114 ALA B C 1
ATOM 5262 O O . ALA B 1 114 ? 17.078 23.641 1.565 1 92.88 114 ALA B O 1
ATOM 5263 N N . ASN B 1 115 ? 16.297 22.062 2.873 1 90.81 115 ASN B N 1
ATOM 5264 C CA . ASN B 1 115 ? 17.375 22.141 3.84 1 90.81 115 ASN B CA 1
ATOM 5265 C C . ASN B 1 115 ? 17.656 23.578 4.254 1 90.81 115 ASN B C 1
ATOM 5267 O O . ASN B 1 115 ? 18.797 24.031 4.199 1 90.81 115 ASN B O 1
ATOM 5271 N N . LEU B 1 116 ? 16.656 24.281 4.629 1 93.06 116 LEU B N 1
ATOM 5272 C CA . LEU B 1 116 ? 16.797 25.672 5.09 1 93.06 116 LEU B CA 1
ATOM 5273 C C . LEU B 1 116 ? 17.375 25.703 6.5 1 93.06 116 LEU B C 1
ATOM 5275 O O . LEU B 1 116 ? 17.453 24.672 7.18 1 93.06 116 LEU B O 1
ATOM 5279 N N . ASN B 1 117 ? 17.828 26.859 6.891 1 90.62 117 ASN B N 1
ATOM 5280 C CA . ASN B 1 117 ? 18.375 27.016 8.234 1 90.62 117 ASN B CA 1
ATOM 5281 C C . ASN B 1 117 ? 17.328 26.781 9.305 1 90.62 117 ASN B C 1
ATOM 5283 O O . ASN B 1 117 ? 16.141 27 9.07 1 90.62 117 ASN B O 1
ATOM 5287 N N . ALA B 1 118 ? 17.75 26.375 10.516 1 88.31 118 ALA B N 1
ATOM 5288 C CA . ALA B 1 118 ? 16.875 26.016 11.625 1 88.31 118 ALA B CA 1
ATOM 5289 C C . ALA B 1 118 ? 15.945 27.172 11.984 1 88.31 118 ALA B C 1
ATOM 5291 O O . ALA B 1 118 ? 14.781 26.953 12.328 1 88.31 118 ALA B O 1
ATOM 5292 N N . GLU B 1 119 ? 16.469 28.359 11.922 1 90.5 119 GLU B N 1
ATOM 5293 C CA . GLU B 1 119 ? 15.664 29.531 12.25 1 90.5 119 GLU B CA 1
ATOM 5294 C C . GLU B 1 119 ? 14.523 29.719 11.258 1 90.5 119 GLU B C 1
ATOM 5296 O O . GLU B 1 119 ? 13.398 30.031 11.648 1 90.5 119 GLU B O 1
ATOM 5301 N N . THR B 1 120 ? 14.867 29.516 10.016 1 93.62 120 THR B N 1
ATOM 5302 C CA . THR B 1 120 ? 13.859 29.656 8.977 1 93.62 120 THR B CA 1
ATOM 5303 C C . THR B 1 120 ? 12.812 28.547 9.086 1 93.62 120 THR B C 1
ATOM 5305 O O . THR B 1 120 ? 11.625 28.781 8.875 1 93.62 120 THR B O 1
ATOM 5308 N N . VAL B 1 121 ? 13.242 27.344 9.391 1 93.94 121 VAL B N 1
ATOM 5309 C CA . VAL B 1 121 ? 12.312 26.234 9.562 1 93.94 121 VAL B CA 1
ATOM 5310 C C . VAL B 1 121 ? 11.375 26.516 10.727 1 93.94 121 VAL B C 1
ATOM 5312 O O . VAL B 1 121 ? 10.164 26.281 10.641 1 93.94 121 VAL B O 1
ATOM 5315 N N . ALA B 1 122 ? 11.953 27 11.82 1 93.44 122 ALA B N 1
ATOM 5316 C CA . ALA B 1 122 ? 11.141 27.359 12.984 1 93.44 122 ALA B CA 1
ATOM 5317 C C . ALA B 1 122 ? 10.117 28.438 12.633 1 93.44 122 ALA B C 1
ATOM 5319 O O . ALA B 1 122 ? 8.969 28.375 13.094 1 93.44 122 ALA B O 1
ATOM 5320 N N . TYR B 1 123 ? 10.562 29.391 11.891 1 95.12 123 TYR B N 1
ATOM 5321 C CA . TYR B 1 123 ? 9.656 30.438 11.438 1 95.12 123 TYR B CA 1
ATOM 5322 C C . TYR B 1 123 ? 8.516 29.859 10.617 1 95.12 123 TYR B C 1
ATOM 5324 O O . TYR B 1 123 ? 7.352 30.219 10.812 1 95.12 123 TYR B O 1
ATOM 5332 N N . LEU B 1 124 ? 8.836 28.953 9.711 1 96.44 124 LEU B N 1
ATOM 5333 C CA . LEU B 1 124 ? 7.832 28.391 8.82 1 96.44 124 LEU B CA 1
ATOM 5334 C C . LEU B 1 124 ? 6.844 27.531 9.609 1 96.44 124 LEU B C 1
ATOM 5336 O O . LEU B 1 124 ? 5.66 27.453 9.266 1 96.44 124 LEU B O 1
ATOM 5340 N N . VAL B 1 125 ? 7.328 26.812 10.625 1 95.75 125 VAL B N 1
ATOM 5341 C CA . VAL B 1 125 ? 6.441 26.062 11.508 1 95.75 125 VAL B CA 1
ATOM 5342 C C . VAL B 1 125 ? 5.465 27.016 12.195 1 95.75 125 VAL B C 1
ATOM 5344 O O . VAL B 1 125 ? 4.262 26.75 12.25 1 95.75 125 VAL B O 1
ATOM 5347 N N . SER B 1 126 ? 5.988 28.109 12.672 1 96.31 126 SER B N 1
ATOM 5348 C CA . SER B 1 126 ? 5.156 29.109 13.328 1 96.31 126 SER B CA 1
ATOM 5349 C C . SER B 1 126 ? 4.164 29.734 12.352 1 96.31 126 SER B C 1
ATOM 5351 O O . SER B 1 126 ? 2.988 29.906 12.672 1 96.31 126 SER B O 1
ATOM 5353 N N . ALA B 1 127 ? 4.656 30.062 11.203 1 97.06 127 ALA B N 1
ATOM 5354 C CA . ALA B 1 127 ? 3.789 30.641 10.18 1 97.06 127 ALA B CA 1
ATOM 5355 C C . ALA B 1 127 ? 2.664 29.672 9.805 1 97.06 127 ALA B C 1
ATOM 5357 O O . ALA B 1 127 ? 1.53 30.094 9.57 1 97.06 127 ALA B O 1
ATOM 5358 N N . SER B 1 128 ? 3.012 28.391 9.664 1 97.12 128 SER B N 1
ATOM 5359 C CA . SER B 1 128 ? 2.01 27.391 9.344 1 97.12 128 SER B CA 1
ATOM 5360 C C . SER B 1 128 ? 0.914 27.344 10.406 1 97.12 128 SER B C 1
ATOM 5362 O O . SER B 1 128 ? -0.27 27.234 10.078 1 97.12 128 SER B O 1
ATOM 5364 N N . LEU B 1 129 ? 1.262 27.422 11.656 1 97.25 129 LEU B N 1
ATOM 5365 C CA . LEU B 1 129 ? 0.296 27.406 12.742 1 97.25 129 LEU B CA 1
ATOM 5366 C C . LEU B 1 129 ? -0.581 28.656 12.695 1 97.25 129 LEU B C 1
ATOM 5368 O O . LEU B 1 129 ? -1.801 28.578 12.859 1 97.25 129 LEU B O 1
ATOM 5372 N N . ILE B 1 130 ? 0.016 29.781 12.484 1 97.69 130 ILE B N 1
ATOM 5373 C CA . ILE B 1 130 ? -0.709 31.047 12.445 1 97.69 130 ILE B CA 1
ATOM 5374 C C . ILE B 1 130 ? -1.72 31.031 11.297 1 97.69 130 ILE B C 1
ATOM 5376 O O . ILE B 1 130 ? -2.898 31.328 11.5 1 97.69 130 ILE B O 1
ATOM 5380 N N . LEU B 1 131 ? -1.275 30.672 10.156 1 97.75 131 LEU B N 1
ATOM 5381 C CA . LEU B 1 131 ? -2.154 30.672 8.992 1 97.75 131 LEU B CA 1
ATOM 5382 C C . LEU B 1 131 ? -3.244 29.625 9.133 1 97.75 131 LEU B C 1
ATOM 5384 O O . LEU B 1 131 ? -4.375 29.828 8.688 1 97.75 131 LEU B O 1
ATOM 5388 N N . SER B 1 132 ? -2.885 28.422 9.641 1 97.31 132 SER B N 1
ATOM 5389 C CA . SER B 1 132 ? -3.902 27.406 9.898 1 97.31 132 SER B CA 1
ATOM 5390 C C . SER B 1 132 ? -4.98 27.938 10.844 1 97.31 132 SER B C 1
ATOM 5392 O O . SER B 1 132 ? -6.168 27.656 10.648 1 97.31 132 SER B O 1
ATOM 5394 N N . GLY B 1 133 ? -4.559 28.656 11.898 1 97.25 133 GLY B N 1
ATOM 5395 C CA . GLY B 1 133 ? -5.516 29.234 12.82 1 97.25 133 GLY B CA 1
ATOM 5396 C C . GLY B 1 133 ? -6.414 30.281 12.172 1 97.25 133 GLY B C 1
ATOM 5397 O O . GLY B 1 133 ? -7.637 30.234 12.336 1 97.25 133 GLY B O 1
ATOM 5398 N N . ILE B 1 134 ? -5.859 31.156 11.422 1 97.56 134 ILE B N 1
ATOM 5399 C CA . ILE B 1 134 ? -6.594 32.25 10.797 1 97.56 134 ILE B CA 1
ATOM 5400 C C . ILE B 1 134 ? -7.586 31.688 9.773 1 97.56 134 ILE B C 1
ATOM 5402 O O . ILE B 1 134 ? -8.766 32.031 9.797 1 97.56 134 ILE B O 1
ATOM 5406 N N . PHE B 1 135 ? -7.102 30.891 8.93 1 97.38 135 PHE B N 1
ATOM 5407 C CA . PHE B 1 135 ? -7.945 30.453 7.828 1 97.38 135 PHE B CA 1
ATOM 5408 C C . PHE B 1 135 ? -8.969 29.438 8.305 1 97.38 135 PHE B C 1
ATOM 5410 O O . PHE B 1 135 ? -10.055 29.328 7.734 1 97.38 135 PHE B O 1
ATOM 5417 N N . SER B 1 136 ? -8.586 28.594 9.344 1 97.25 136 SER B N 1
ATOM 5418 C CA . SER B 1 136 ? -9.609 27.75 9.961 1 97.25 136 SER B CA 1
ATOM 5419 C C . SER B 1 136 ? -10.758 28.594 10.516 1 97.25 136 SER B C 1
ATOM 5421 O O . SER B 1 136 ? -11.922 28.188 10.453 1 97.25 136 SER B O 1
ATOM 5423 N N . PHE B 1 137 ? -10.43 29.75 11.086 1 97 137 PHE B N 1
ATOM 5424 C CA . PHE B 1 137 ? -11.43 30.656 11.609 1 97 137 PHE B CA 1
ATOM 5425 C C . PHE B 1 137 ? -12.438 31.047 10.531 1 97 137 PHE B C 1
ATOM 5427 O O . PHE B 1 137 ? -13.648 30.984 10.75 1 97 137 PHE B O 1
ATOM 5434 N N . PHE B 1 138 ? -11.969 31.375 9.406 1 95.5 138 PHE B N 1
ATOM 5435 C CA . PHE B 1 138 ? -12.836 31.781 8.312 1 95.5 138 PHE B CA 1
ATOM 5436 C C . PHE B 1 138 ? -13.57 30.578 7.719 1 95.5 138 PHE B C 1
ATOM 5438 O O . PHE B 1 138 ? -14.695 30.719 7.234 1 95.5 138 PHE B O 1
ATOM 5445 N N . GLN B 1 139 ? -12.906 29.453 7.719 1 94.81 139 GLN B N 1
ATOM 5446 C CA . GLN B 1 139 ? -13.539 28.234 7.242 1 94.81 139 GLN B CA 1
ATOM 5447 C C . GLN B 1 139 ? -14.75 27.875 8.094 1 94.81 139 GLN B C 1
ATOM 5449 O O . GLN B 1 139 ? -15.766 27.406 7.566 1 94.81 139 GLN B O 1
ATOM 5454 N N . ILE B 1 140 ? -14.672 28.062 9.406 1 95.06 140 ILE B N 1
ATOM 5455 C CA . ILE B 1 140 ? -15.742 27.75 10.344 1 95.06 140 ILE B CA 1
ATOM 5456 C C . ILE B 1 140 ? -16.844 28.797 10.258 1 95.06 140 ILE B C 1
ATOM 5458 O O . ILE B 1 140 ? -18.031 28.469 10.375 1 95.06 140 ILE B O 1
ATOM 5462 N N . MET B 1 141 ? -16.594 30.016 10.109 1 92.88 141 MET B N 1
ATOM 5463 C CA . MET B 1 141 ? -17.547 31.125 10.047 1 92.88 141 MET B CA 1
ATOM 5464 C C . MET B 1 141 ? -18.438 31.016 8.82 1 92.88 141 MET B C 1
ATOM 5466 O O . MET B 1 141 ? -19.641 31.281 8.883 1 92.88 141 MET B O 1
ATOM 5470 N N . ARG B 1 142 ? -18.047 30.5 7.703 1 90.25 142 ARG B N 1
ATOM 5471 C CA . ARG B 1 142 ? -18.766 30.375 6.441 1 90.25 142 ARG B CA 1
ATOM 5472 C C . ARG B 1 142 ? -19.406 31.688 6.031 1 90.25 142 ARG B C 1
ATOM 5474 O O . ARG B 1 142 ? -20.094 32.312 6.828 1 90.25 142 ARG B O 1
ATOM 5481 N N . PHE B 1 143 ? -19.094 32.219 4.953 1 89.56 143 PHE B N 1
ATOM 5482 C CA . PHE B 1 143 ? -19.703 33.438 4.492 1 89.56 143 PHE B CA 1
ATOM 5483 C C . PHE B 1 143 ? -20.109 33.344 3.029 1 89.56 143 PHE B C 1
ATOM 5485 O O . PHE B 1 143 ? -19.484 32.625 2.26 1 89.56 143 PHE B O 1
ATOM 5492 N N . LYS B 1 144 ? -21.172 33.938 2.639 1 87.38 144 LYS B N 1
ATOM 5493 C CA . LYS B 1 144 ? -21.688 33.938 1.273 1 87.38 144 LYS B CA 1
ATOM 5494 C C . LYS B 1 144 ? -21 35 0.429 1 87.38 144 LYS B C 1
ATOM 5496 O O . LYS B 1 144 ? -20.75 36.125 0.905 1 87.38 144 LYS B O 1
ATOM 5501 N N . VAL B 1 145 ? -20.516 34.594 -0.691 1 83.81 145 VAL B N 1
ATOM 5502 C CA . VAL B 1 145 ? -19.844 35.5 -1.598 1 83.81 145 VAL B CA 1
ATOM 5503 C C . VAL B 1 145 ? -20.891 36.312 -2.361 1 83.81 145 VAL B C 1
ATOM 5505 O O . VAL B 1 145 ? -21.516 35.812 -3.291 1 83.81 145 VAL B O 1
ATOM 5508 N N . PHE B 1 146 ? -20.844 37.656 -2.045 1 76.06 146 PHE B N 1
ATOM 5509 C CA . PHE B 1 146 ? -21.688 38.656 -2.703 1 76.06 146 PHE B CA 1
ATOM 5510 C C . PHE B 1 146 ? -22.984 38.031 -3.211 1 76.06 146 PHE B C 1
ATOM 5512 O O . PHE B 1 146 ? -23.438 37.031 -2.67 1 76.06 146 PHE B O 1
ATOM 5519 N N . ASN B 1 147 ? -23.609 38.469 -4.297 1 68.62 147 ASN B N 1
ATOM 5520 C CA . ASN B 1 147 ? -24.859 38.062 -4.906 1 68.62 147 ASN B CA 1
ATOM 5521 C C . ASN B 1 147 ? -24.688 36.812 -5.77 1 68.62 147 ASN B C 1
ATOM 5523 O O . ASN B 1 147 ? -25.422 36.625 -6.746 1 68.62 147 ASN B O 1
ATOM 5527 N N . THR B 1 148 ? -23.656 36.031 -5.258 1 74.12 148 THR B N 1
ATOM 5528 C CA . THR B 1 148 ? -23.484 34.812 -6.027 1 74.12 148 THR B CA 1
ATOM 5529 C C . THR B 1 148 ? -23.984 33.594 -5.234 1 74.12 148 THR B C 1
ATOM 5531 O O . THR B 1 148 ? -24.297 33.719 -4.047 1 74.12 148 THR B O 1
ATOM 5534 N N . GLY B 1 149 ? -24.484 32.531 -5.707 1 76.06 149 GLY B N 1
ATOM 5535 C CA . GLY B 1 149 ? -24.922 31.281 -5.105 1 76.06 149 GLY B CA 1
ATOM 5536 C C . GLY B 1 149 ? -23.781 30.484 -4.508 1 76.06 149 GLY B C 1
ATOM 5537 O O . GLY B 1 149 ? -24 29.375 -3.994 1 76.06 149 GLY B O 1
ATOM 5538 N N . PHE B 1 150 ? -22.562 31.219 -4.363 1 84.88 150 PHE B N 1
ATOM 5539 C CA . PHE B 1 150 ? -21.406 30.469 -3.889 1 84.88 150 PHE B CA 1
ATOM 5540 C C . PHE B 1 150 ? -21.047 30.859 -2.463 1 84.88 150 PHE B C 1
ATOM 5542 O O . PHE B 1 150 ? -21.344 31.984 -2.035 1 84.88 150 PHE B O 1
ATOM 5549 N N . TYR B 1 151 ? -20.547 29.969 -1.659 1 89.56 151 TYR B N 1
ATOM 5550 C CA . TYR B 1 151 ? -20.141 30.172 -0.272 1 89.56 151 TYR B CA 1
ATOM 5551 C C . TYR B 1 151 ? -18.641 29.922 -0.095 1 89.56 151 TYR B C 1
ATOM 5553 O O . TYR B 1 151 ? -18.031 29.234 -0.914 1 89.56 151 TYR B O 1
ATOM 5561 N N . ILE B 1 152 ? -18.062 30.562 0.888 1 93.5 152 ILE B N 1
ATOM 5562 C CA . ILE B 1 152 ? -16.703 30.312 1.325 1 93.5 152 ILE B CA 1
ATOM 5563 C C . ILE B 1 152 ? -16.703 29.812 2.768 1 93.5 152 ILE B C 1
ATOM 5565 O O . ILE B 1 152 ? -17.188 30.5 3.668 1 93.5 152 ILE B O 1
ATOM 5569 N N . GLY B 1 153 ? -16.219 28.578 2.912 1 93.94 153 GLY B N 1
ATOM 5570 C CA . GLY B 1 153 ? -16.25 27.969 4.23 1 93.94 153 GLY B CA 1
ATOM 5571 C C . GLY B 1 153 ? -17.312 26.891 4.367 1 93.94 153 GLY B C 1
ATOM 5572 O O . GLY B 1 153 ? -18.25 26.844 3.559 1 93.94 153 GLY B O 1
ATOM 5573 N N . THR B 1 154 ? -17.219 26.078 5.336 1 93.56 154 THR B N 1
ATOM 5574 C CA . THR B 1 154 ? -18.141 24.969 5.512 1 93.56 154 THR B CA 1
ATOM 5575 C C . THR B 1 154 ? -19.203 25.297 6.555 1 93.56 154 THR B C 1
ATOM 5577 O O . THR B 1 154 ? -20.281 24.719 6.543 1 93.56 154 THR B O 1
ATOM 5580 N N . GLY B 1 155 ? -18.844 26.156 7.559 1 93.81 155 GLY B N 1
ATOM 5581 C CA . GLY B 1 155 ? -19.766 26.469 8.648 1 93.81 155 GLY B CA 1
ATOM 5582 C C . GLY B 1 155 ? -19.797 25.406 9.727 1 93.81 155 GLY B C 1
ATOM 5583 O O . GLY B 1 155 ? -20.719 25.359 10.547 1 93.81 155 GLY B O 1
ATOM 5584 N N . MET B 1 156 ? -18.969 24.531 9.664 1 95.19 156 MET B N 1
ATOM 5585 C CA . MET B 1 156 ? -18.781 23.469 10.648 1 95.19 156 MET B CA 1
ATOM 5586 C C . MET B 1 156 ? -17.359 23.5 11.211 1 95.19 156 MET B C 1
ATOM 5588 O O . MET B 1 156 ? -16.547 24.328 10.797 1 95.19 156 MET B O 1
ATOM 5592 N N . ILE B 1 157 ? -17.078 22.672 12.258 1 94.56 157 ILE B N 1
ATOM 5593 C CA . ILE B 1 157 ? -15.727 22.609 12.789 1 94.56 157 ILE B CA 1
ATOM 5594 C C . ILE B 1 157 ? -14.805 21.922 11.781 1 94.56 157 ILE B C 1
ATOM 5596 O O . ILE B 1 157 ? -14.477 20.75 11.93 1 94.56 157 ILE B O 1
ATOM 5600 N N . SER B 1 158 ? -14.477 22.672 10.805 1 92.88 158 SER B N 1
ATOM 5601 C CA . SER B 1 158 ? -13.508 22.25 9.797 1 92.88 158 SER B CA 1
ATOM 5602 C C . SER B 1 158 ? -12.211 23.047 9.906 1 92.88 158 SER B C 1
ATOM 5604 O O . SER B 1 158 ? -12.141 24.188 9.445 1 92.88 158 SER B O 1
ATOM 5606 N N . VAL B 1 159 ? -11.297 22.406 10.453 1 93.88 159 VAL B N 1
ATOM 5607 C CA . VAL B 1 159 ? -10.016 23.094 10.625 1 93.88 159 VAL B CA 1
ATOM 5608 C C . VAL B 1 159 ? -9.078 22.734 9.477 1 93.88 159 VAL B C 1
ATOM 5610 O O . VAL B 1 159 ? -9.133 21.609 8.953 1 93.88 159 VAL B O 1
ATOM 5613 N N . VAL B 1 160 ? -8.25 23.688 9.086 1 95.81 160 VAL B N 1
ATOM 5614 C CA . VAL B 1 160 ? -7.418 23.5 7.902 1 95.81 160 VAL B CA 1
ATOM 5615 C C . VAL B 1 160 ? -5.945 23.5 8.297 1 95.81 160 VAL B C 1
ATOM 5617 O O . VAL B 1 160 ? -5.555 24.125 9.281 1 95.81 160 VAL B O 1
ATOM 5620 N N . GLY B 1 161 ? -5.168 22.781 7.668 1 94.88 161 GLY B N 1
ATOM 5621 C CA . GLY B 1 161 ? -3.719 22.703 7.777 1 94.88 161 GLY B CA 1
ATOM 5622 C C . GLY B 1 161 ? -3.041 22.359 6.461 1 94.88 161 GLY B C 1
ATOM 5623 O O . GLY B 1 161 ? -3.711 22.141 5.453 1 94.88 161 GLY B O 1
ATOM 5624 N N . GLU B 1 162 ? -1.739 22.406 6.492 1 95.94 162 GLU B N 1
ATOM 5625 C CA . GLU B 1 162 ? -0.999 22.109 5.266 1 95.94 162 GLU B CA 1
ATOM 5626 C C . GLU B 1 162 ? -1.261 20.688 4.781 1 95.94 162 GLU B C 1
ATOM 5628 O O . GLU B 1 162 ? -1.328 19.766 5.586 1 95.94 162 GLU B O 1
ATOM 5633 N N . ALA B 1 163 ? -1.436 20.594 3.494 1 94.06 163 ALA B N 1
ATOM 5634 C CA . ALA B 1 163 ? -1.771 19.312 2.877 1 94.06 163 ALA B CA 1
ATOM 5635 C C . ALA B 1 163 ? -0.564 18.375 2.857 1 94.06 163 ALA B C 1
ATOM 5637 O O . ALA B 1 163 ? 0.523 18.766 2.424 1 94.06 163 ALA B O 1
ATOM 5638 N N . PHE B 1 164 ? -0.778 17.172 3.264 1 91.56 164 PHE B N 1
ATOM 5639 C CA . PHE B 1 164 ? 0.29 16.172 3.275 1 91.56 164 PHE B CA 1
ATOM 5640 C C . PHE B 1 164 ? 0.627 15.727 1.859 1 91.56 164 PHE B C 1
ATOM 5642 O O . PHE B 1 164 ? 1.757 15.32 1.586 1 91.56 164 PHE B O 1
ATOM 5649 N N . ALA B 1 165 ? -0.302 15.883 0.963 1 91.19 165 ALA B N 1
ATOM 5650 C CA . ALA B 1 165 ? -0.124 15.43 -0.414 1 91.19 165 ALA B CA 1
ATOM 5651 C C . ALA B 1 165 ? 0.977 16.219 -1.115 1 91.19 165 ALA B C 1
ATOM 5653 O O . ALA B 1 165 ? 1.545 15.758 -2.107 1 91.19 165 ALA B O 1
ATOM 5654 N N . VAL B 1 166 ? 1.302 17.359 -0.657 1 94.75 166 VAL B N 1
ATOM 5655 C CA . VAL B 1 166 ? 2.273 18.219 -1.331 1 94.75 166 VAL B CA 1
ATOM 5656 C C . VAL B 1 166 ? 3.688 17.812 -0.913 1 94.75 166 VAL B C 1
ATOM 5658 O O . VAL B 1 166 ? 4.656 18.125 -1.614 1 94.75 166 VAL B O 1
ATOM 5661 N N . VAL B 1 167 ? 3.828 17.141 0.144 1 94.12 167 VAL B N 1
ATOM 5662 C CA . VAL B 1 167 ? 5.125 16.875 0.75 1 94.12 167 VAL B CA 1
ATOM 5663 C C . VAL B 1 167 ? 5.965 16.016 -0.196 1 94.12 167 VAL B C 1
ATOM 5665 O O . VAL B 1 167 ? 7.102 16.359 -0.517 1 94.12 167 VAL B O 1
ATOM 5668 N N . PRO B 1 168 ? 5.371 14.914 -0.688 1 90.31 168 PRO B N 1
ATOM 5669 C CA . PRO B 1 168 ? 6.191 14.117 -1.601 1 90.31 168 PRO B CA 1
ATOM 5670 C C . PRO B 1 168 ? 6.559 14.867 -2.879 1 90.31 168 PRO B C 1
ATOM 5672 O O . PRO B 1 168 ? 7.637 14.656 -3.436 1 90.31 168 PRO B O 1
ATOM 5675 N N . ILE B 1 169 ? 5.715 15.672 -3.34 1 91.88 169 ILE B N 1
ATOM 5676 C CA . ILE B 1 169 ? 5.984 16.469 -4.535 1 91.88 169 ILE B CA 1
ATOM 5677 C C . ILE B 1 169 ? 7.129 17.438 -4.258 1 91.88 169 ILE B C 1
ATOM 5679 O O . ILE B 1 169 ? 8.039 17.578 -5.078 1 91.88 169 ILE B O 1
ATOM 5683 N N . ALA B 1 170 ? 7.059 18.062 -3.109 1 94.56 170 ALA B N 1
ATOM 5684 C CA . ALA B 1 170 ? 8.117 19 -2.725 1 94.56 170 ALA B CA 1
ATOM 5685 C C . ALA B 1 170 ? 9.461 18.281 -2.604 1 94.56 170 ALA B C 1
ATOM 5687 O O . ALA B 1 170 ? 10.477 18.781 -3.102 1 94.56 170 ALA B O 1
ATOM 5688 N N . GLN B 1 171 ? 9.414 17.172 -1.991 1 90.19 171 GLN B N 1
ATOM 5689 C CA . GLN B 1 171 ? 10.648 16.438 -1.791 1 90.19 171 GLN B CA 1
ATOM 5690 C C . GLN B 1 171 ? 11.242 15.984 -3.123 1 90.19 171 GLN B C 1
ATOM 5692 O O . GLN B 1 171 ? 12.453 16.062 -3.328 1 90.19 171 GLN B O 1
ATOM 5697 N N . ALA B 1 172 ? 10.414 15.5 -3.975 1 86.75 172 ALA B N 1
ATOM 5698 C CA . ALA B 1 172 ? 10.875 15.094 -5.301 1 86.75 172 ALA B CA 1
ATOM 5699 C C . ALA B 1 172 ? 11.438 16.281 -6.07 1 86.75 172 ALA B C 1
ATOM 5701 O O . ALA B 1 172 ? 12.453 16.156 -6.762 1 86.75 172 ALA B O 1
ATOM 5702 N N . TYR B 1 173 ? 10.789 17.391 -5.992 1 91.25 173 TYR B N 1
ATOM 5703 C CA . TYR B 1 173 ? 11.219 18.609 -6.664 1 91.25 173 TYR B CA 1
ATOM 5704 C C . TYR B 1 173 ? 12.586 19.062 -6.16 1 91.25 173 TYR B C 1
ATOM 5706 O O . TYR B 1 173 ? 13.492 19.328 -6.957 1 91.25 173 TYR B O 1
ATOM 5714 N N . PHE B 1 174 ? 12.797 19.141 -4.883 1 92.06 174 PHE B N 1
ATOM 5715 C CA . PHE B 1 174 ? 14.047 19.625 -4.309 1 92.06 174 PHE B CA 1
ATOM 5716 C C . PHE B 1 174 ? 15.188 18.656 -4.609 1 92.06 174 PHE B C 1
ATOM 5718 O O . PHE B 1 174 ? 16.328 19.078 -4.828 1 92.06 174 PHE B O 1
ATOM 5725 N N . THR B 1 175 ? 14.852 17.359 -4.559 1 85.69 175 THR B N 1
ATOM 5726 C CA . THR B 1 175 ? 15.859 16.375 -4.941 1 85.69 175 THR B CA 1
ATOM 5727 C C . THR B 1 175 ? 16.359 16.641 -6.359 1 85.69 175 THR B C 1
ATOM 5729 O O . THR B 1 175 ? 17.562 16.594 -6.625 1 85.69 175 THR B O 1
ATOM 5732 N N . GLY B 1 176 ? 15.445 16.938 -7.227 1 83.25 176 GLY B N 1
ATOM 5733 C CA . GLY B 1 176 ? 15.812 17.266 -8.594 1 83.25 176 GLY B CA 1
ATOM 5734 C C . GLY B 1 176 ? 16.641 18.531 -8.711 1 83.25 176 GLY B C 1
ATOM 5735 O O . GLY B 1 176 ? 17.547 18.609 -9.539 1 83.25 176 GLY B O 1
ATOM 5736 N N . GLN B 1 177 ? 16.328 19.5 -7.875 1 89.06 177 GLN B N 1
ATOM 5737 C CA . GLN B 1 177 ? 17.047 20.766 -7.91 1 89.06 177 GLN B CA 1
ATOM 5738 C C . GLN B 1 177 ? 18.484 20.594 -7.414 1 89.06 177 GLN B C 1
ATOM 5740 O O . GLN B 1 177 ? 19.406 21.25 -7.902 1 89.06 177 GLN B O 1
ATOM 5745 N N . TYR B 1 178 ? 18.672 19.812 -6.445 1 87.38 178 TYR B N 1
ATOM 5746 C CA . TYR B 1 178 ? 20.031 19.531 -5.965 1 87.38 178 TYR B CA 1
ATOM 5747 C C . TYR B 1 178 ? 20.812 18.703 -6.977 1 87.38 178 TYR B C 1
ATOM 5749 O O . TYR B 1 178 ? 22 18.953 -7.199 1 87.38 178 TYR B O 1
ATOM 5757 N N . GLU B 1 179 ? 20.156 17.734 -7.586 1 80.75 179 GLU B N 1
ATOM 5758 C CA . GLU B 1 179 ? 20.797 16.891 -8.602 1 80.75 179 GLU B CA 1
ATOM 5759 C C . GLU B 1 179 ? 21.125 17.703 -9.852 1 80.75 179 GLU B C 1
ATOM 5761 O O . GLU B 1 179 ? 22.141 17.453 -10.508 1 80.75 179 GLU B O 1
ATOM 5766 N N . GLY B 1 180 ? 20.266 18.641 -10.141 1 81 180 GLY B N 1
ATOM 5767 C CA . GLY B 1 180 ? 20.438 19.453 -11.328 1 81 180 GLY B CA 1
ATOM 5768 C C . GLY B 1 180 ? 21.391 20.609 -11.133 1 81 180 GLY B C 1
ATOM 5769 O O . GLY B 1 180 ? 21.734 21.312 -12.094 1 81 180 GLY B O 1
ATOM 5770 N N . GLY B 1 181 ? 21.844 20.906 -9.891 1 84.12 181 GLY B N 1
ATOM 5771 C CA . GLY B 1 181 ? 22.875 21.891 -9.633 1 84.12 181 GLY B CA 1
ATOM 5772 C C . GLY B 1 181 ? 22.328 23.266 -9.289 1 84.12 181 GLY B C 1
ATOM 5773 O O . GLY B 1 181 ? 23.078 24.172 -8.953 1 84.12 181 GLY B O 1
ATOM 5774 N N . ARG B 1 182 ? 21.062 23.453 -9.438 1 87.38 182 ARG B N 1
ATOM 5775 C CA . ARG B 1 182 ? 20.5 24.734 -9.031 1 87.38 182 ARG B CA 1
ATOM 5776 C C . ARG B 1 182 ? 20.719 24.984 -7.543 1 87.38 182 ARG B C 1
ATOM 5778 O O . ARG B 1 182 ? 21.031 26.094 -7.129 1 87.38 182 ARG B O 1
ATOM 5785 N N . CYS B 1 183 ? 20.438 23.984 -6.777 1 91.62 183 CYS B N 1
ATOM 5786 C CA . CYS B 1 183 ? 20.781 24 -5.359 1 91.62 183 CYS B CA 1
ATOM 5787 C C . CYS B 1 183 ? 22.141 23.375 -5.121 1 91.62 183 CYS B C 1
ATOM 5789 O O . CYS B 1 183 ? 22.516 22.391 -5.781 1 91.62 183 CYS B O 1
ATOM 5791 N N . SER B 1 184 ? 22.891 23.906 -4.336 1 89.62 184 SER B N 1
ATOM 5792 C CA . SER B 1 184 ? 24.281 23.5 -4.18 1 89.62 184 SER B CA 1
ATOM 5793 C C . SER B 1 184 ? 24.422 22.422 -3.104 1 89.62 184 SER B C 1
ATOM 5795 O O . SER B 1 184 ? 23.656 22.391 -2.141 1 89.62 184 SER B O 1
ATOM 5797 N N . THR B 1 185 ? 25.234 21.5 -3.396 1 85.06 185 THR B N 1
ATOM 5798 C CA . THR B 1 185 ? 25.688 20.5 -2.432 1 85.06 185 THR B CA 1
ATOM 5799 C C . THR B 1 185 ? 27.203 20.578 -2.242 1 85.06 185 THR B C 1
ATOM 5801 O O . THR B 1 185 ? 27.953 20.578 -3.217 1 85.06 185 THR B O 1
ATOM 5804 N N . VAL B 1 186 ? 27.656 20.891 -1.052 1 78.31 186 VAL B N 1
ATOM 5805 C CA . VAL B 1 186 ? 29.078 20.984 -0.764 1 78.31 186 VAL B CA 1
ATOM 5806 C C . VAL B 1 186 ? 29.531 19.797 0.071 1 78.31 186 VAL B C 1
ATOM 5808 O O . VAL B 1 186 ? 29.031 19.578 1.182 1 78.31 186 VAL B O 1
ATOM 5811 N N . ASN B 1 187 ? 30.453 18.969 -0.402 1 69.88 187 ASN B N 1
ATOM 5812 C CA . ASN B 1 187 ? 30.953 17.781 0.284 1 69.88 187 ASN B CA 1
ATOM 5813 C C . ASN B 1 187 ? 29.828 16.844 0.704 1 69.88 187 ASN B C 1
ATOM 5815 O O . ASN B 1 187 ? 29.797 16.375 1.845 1 69.88 187 ASN B O 1
ATOM 5819 N N . GLY B 1 188 ? 28.734 16.797 -0.206 1 69 188 GLY B N 1
ATOM 5820 C CA . GLY B 1 188 ? 27.641 15.875 0.05 1 69 188 GLY B CA 1
ATOM 5821 C C . GLY B 1 188 ? 26.562 16.453 0.938 1 69 188 GLY B C 1
ATOM 5822 O O . GLY B 1 188 ? 25.547 15.805 1.219 1 69 188 GLY B O 1
ATOM 5823 N N . VAL B 1 189 ? 26.844 17.734 1.311 1 71.94 189 VAL B N 1
ATOM 5824 C CA . VAL B 1 189 ? 25.875 18.375 2.201 1 71.94 189 VAL B CA 1
ATOM 5825 C C . VAL B 1 189 ? 25.016 19.359 1.41 1 71.94 189 VAL B C 1
ATOM 5827 O O . VAL B 1 189 ? 25.531 20.266 0.749 1 71.94 189 VAL B O 1
ATOM 5830 N N . LYS B 1 190 ? 23.766 19.109 1.486 1 83.19 190 LYS B N 1
ATOM 5831 C CA . LYS B 1 190 ? 22.828 20.031 0.847 1 83.19 190 LYS B CA 1
ATOM 5832 C C . LYS B 1 190 ? 22.906 21.406 1.484 1 83.19 190 LYS B C 1
ATOM 5834 O O . LYS B 1 190 ? 22.875 21.547 2.711 1 83.19 190 LYS B O 1
ATOM 5839 N N . GLN B 1 191 ? 23.141 22.359 0.717 1 88.19 191 GLN B N 1
ATOM 5840 C CA . GLN B 1 191 ? 23.094 23.75 1.194 1 88.19 191 GLN B CA 1
ATOM 5841 C C . GLN B 1 191 ? 21.672 24.297 1.136 1 88.19 191 GLN B C 1
ATOM 5843 O O . GLN B 1 191 ? 20.844 23.812 0.364 1 88.19 191 GLN B O 1
ATOM 5848 N N . PRO B 1 192 ? 21.406 25.25 2.086 1 93.06 192 PRO B N 1
ATOM 5849 C CA . PRO B 1 192 ? 20.062 25.844 2.031 1 93.06 192 PRO B CA 1
ATOM 5850 C C . PRO B 1 192 ? 19.734 26.422 0.663 1 93.06 192 PRO B C 1
ATOM 5852 O O . PRO B 1 192 ? 20.578 27.078 0.043 1 93.06 192 PRO B O 1
ATOM 5855 N N . CYS B 1 193 ? 18.578 26.219 0.184 1 94.38 193 CYS B N 1
ATOM 5856 C CA . CYS B 1 193 ? 18.172 26.672 -1.137 1 94.38 193 CYS B CA 1
ATOM 5857 C C . CYS B 1 193 ? 16.875 27.484 -1.054 1 94.38 193 CYS B C 1
ATOM 5859 O O . CYS B 1 193 ? 15.836 27.047 -1.534 1 94.38 193 CYS B O 1
ATOM 5861 N N . PRO B 1 194 ? 16.906 28.688 -0.604 1 95 194 PRO B N 1
ATOM 5862 C CA . PRO B 1 194 ? 15.719 29.531 -0.466 1 95 194 PRO B CA 1
ATOM 5863 C C . PRO B 1 194 ? 15.086 29.891 -1.811 1 95 194 PRO B C 1
ATOM 5865 O O . PRO B 1 194 ? 13.875 30.094 -1.893 1 95 194 PRO B O 1
ATOM 5868 N N . GLU B 1 195 ? 15.875 29.953 -2.857 1 94.81 195 GLU B N 1
ATOM 5869 C CA . GLU B 1 195 ? 15.359 30.297 -4.18 1 94.81 195 GLU B CA 1
ATOM 5870 C C . GLU B 1 195 ? 14.422 29.203 -4.703 1 94.81 195 GLU B C 1
ATOM 5872 O O . GLU B 1 195 ? 13.375 29.5 -5.273 1 94.81 195 GLU B O 1
ATOM 5877 N N . ALA B 1 196 ? 14.867 28 -4.488 1 95.25 196 ALA B N 1
ATOM 5878 C CA . ALA B 1 196 ? 14.016 26.891 -4.91 1 95.25 196 ALA B CA 1
ATOM 5879 C C . ALA B 1 196 ? 12.727 26.844 -4.102 1 95.25 196 ALA B C 1
ATOM 5881 O O . ALA B 1 196 ? 11.664 26.5 -4.633 1 95.25 196 ALA B O 1
ATOM 5882 N N . TYR B 1 197 ? 12.867 27.109 -2.795 1 97.25 197 TYR B N 1
ATOM 5883 C CA . TYR B 1 197 ? 11.664 27.172 -1.965 1 97.25 197 TYR B CA 1
ATOM 5884 C C . TYR B 1 197 ? 10.711 28.25 -2.461 1 97.25 197 TYR B C 1
ATOM 5886 O O . TYR B 1 197 ? 9.492 28.031 -2.502 1 97.25 197 TYR B O 1
ATOM 5894 N N . GLY B 1 198 ? 11.242 29.359 -2.852 1 96.88 198 GLY B N 1
ATOM 5895 C CA . GLY B 1 198 ? 10.438 30.438 -3.414 1 96.88 198 GLY B CA 1
ATOM 5896 C C . GLY B 1 198 ? 9.75 30.047 -4.707 1 96.88 198 GLY B C 1
ATOM 5897 O O . GLY B 1 198 ? 8.602 30.438 -4.945 1 96.88 198 GLY B O 1
ATOM 5898 N N . SER B 1 199 ? 10.438 29.344 -5.508 1 95.88 199 SER B N 1
ATOM 5899 C CA . SER B 1 199 ? 9.844 28.859 -6.746 1 95.88 199 SER B CA 1
ATOM 5900 C C . SER B 1 199 ? 8.719 27.875 -6.465 1 95.88 199 SER B C 1
ATOM 5902 O O . SER B 1 199 ? 7.73 27.812 -7.199 1 95.88 199 SER B O 1
ATOM 5904 N N . PHE B 1 200 ? 8.953 27.078 -5.473 1 96.69 200 PHE B N 1
ATOM 5905 C CA . PHE B 1 200 ? 7.949 26.094 -5.102 1 96.69 200 PHE B CA 1
ATOM 5906 C C . PHE B 1 200 ? 6.66 26.766 -4.656 1 96.69 200 PHE B C 1
ATOM 5908 O O . PHE B 1 200 ? 5.586 26.484 -5.188 1 96.69 200 PHE B O 1
ATOM 5915 N N . ILE B 1 201 ? 6.754 27.719 -3.691 1 97.38 201 ILE B N 1
ATOM 5916 C CA . ILE B 1 201 ? 5.562 28.344 -3.148 1 97.38 201 ILE B CA 1
ATOM 5917 C C . ILE B 1 201 ? 4.949 29.281 -4.199 1 97.38 201 ILE B C 1
ATOM 5919 O O . ILE B 1 201 ? 3.73 29.453 -4.246 1 97.38 201 ILE B O 1
ATOM 5923 N N . GLY B 1 202 ? 5.797 29.844 -5.031 1 97.31 202 GLY B N 1
ATOM 5924 C CA . GLY B 1 202 ? 5.27 30.656 -6.121 1 97.31 202 GLY B CA 1
ATOM 5925 C C . GLY B 1 202 ? 4.43 29.859 -7.102 1 97.31 202 GLY B C 1
ATOM 5926 O O . GLY B 1 202 ? 3.379 30.328 -7.547 1 97.31 202 GLY B O 1
ATOM 5927 N N . THR B 1 203 ? 4.887 28.719 -7.426 1 96.56 203 THR B N 1
ATOM 5928 C CA . THR B 1 203 ? 4.141 27.859 -8.336 1 96.56 203 THR B CA 1
ATOM 5929 C C . THR B 1 203 ? 2.861 27.359 -7.684 1 96.56 203 THR B C 1
ATOM 5931 O O . THR B 1 203 ? 1.83 27.219 -8.344 1 96.56 203 THR B O 1
ATOM 5934 N N . VAL B 1 204 ? 2.947 27.016 -6.383 1 96.94 204 VAL B N 1
ATOM 5935 C CA . VAL B 1 204 ? 1.771 26.594 -5.629 1 96.94 204 VAL B CA 1
ATOM 5936 C C . VAL B 1 204 ? 0.7 27.688 -5.695 1 96.94 204 VAL B C 1
ATOM 5938 O O . VAL B 1 204 ? -0.478 27.391 -5.918 1 96.94 204 VAL B O 1
ATOM 5941 N N . ALA B 1 205 ? 1.057 28.953 -5.543 1 96.81 205 ALA B N 1
ATOM 5942 C CA . ALA B 1 205 ? 0.116 30.062 -5.551 1 96.81 205 ALA B CA 1
ATOM 5943 C C . ALA B 1 205 ? -0.636 30.141 -6.875 1 96.81 205 ALA B C 1
ATOM 5945 O O . ALA B 1 205 ? -1.842 30.406 -6.898 1 96.81 205 ALA B O 1
ATOM 5946 N N . VAL B 1 206 ? 0.008 29.828 -7.918 1 96.44 206 VAL B N 1
ATOM 5947 C CA . VAL B 1 206 ? -0.59 29.938 -9.242 1 96.44 206 VAL B CA 1
ATOM 5948 C C . VAL B 1 206 ? -1.464 28.719 -9.523 1 96.44 206 VAL B C 1
ATOM 5950 O O . VAL B 1 206 ? -2.594 28.844 -10 1 96.44 206 VAL B O 1
ATOM 5953 N N . VAL B 1 207 ? -0.917 27.609 -9.203 1 94.81 207 VAL B N 1
ATOM 5954 C CA . VAL B 1 207 ? -1.606 26.375 -9.547 1 94.81 207 VAL B CA 1
ATOM 5955 C C . VAL B 1 207 ? -2.852 26.219 -8.68 1 94.81 207 VAL B C 1
ATOM 5957 O O . VAL B 1 207 ? -3.871 25.688 -9.133 1 94.81 207 VAL B O 1
ATOM 5960 N N . MET B 1 208 ? -2.828 26.703 -7.453 1 94.88 208 MET B N 1
ATOM 5961 C CA . MET B 1 208 ? -3.969 26.562 -6.555 1 94.88 208 MET B CA 1
ATOM 5962 C C . MET B 1 208 ? -5.125 27.453 -6.996 1 94.88 208 MET B C 1
ATOM 5964 O O . MET B 1 208 ? -6.266 27.25 -6.566 1 94.88 208 MET B O 1
ATOM 5968 N N . LEU B 1 209 ? -4.863 28.375 -7.863 1 94.81 209 LEU B N 1
ATOM 5969 C CA . LEU B 1 209 ? -5.949 29.125 -8.484 1 94.81 209 LEU B CA 1
ATOM 5970 C C . LEU B 1 209 ? -6.836 28.203 -9.312 1 94.81 209 LEU B C 1
ATOM 5972 O O . LEU B 1 209 ? -8.047 28.438 -9.422 1 94.81 209 LEU B O 1
ATOM 5976 N N . PHE B 1 210 ? -6.203 27.234 -9.805 1 91.94 210 PHE B N 1
ATOM 5977 C CA . PHE B 1 210 ? -6.961 26.234 -10.547 1 91.94 210 PHE B CA 1
ATOM 5978 C C . PHE B 1 210 ? -7.914 25.484 -9.625 1 91.94 210 PHE B C 1
ATOM 5980 O O . PHE B 1 210 ? -9.016 25.109 -10.039 1 91.94 210 PHE B O 1
ATOM 5987 N N . GLN B 1 211 ? -7.453 25.219 -8.445 1 89.88 211 GLN B N 1
ATOM 5988 C CA . GLN B 1 211 ? -8.328 24.562 -7.48 1 89.88 211 GLN B CA 1
ATOM 5989 C C . GLN B 1 211 ? -9.562 25.406 -7.191 1 89.88 211 GLN B C 1
ATOM 5991 O O . GLN B 1 211 ? -10.656 24.875 -7.016 1 89.88 211 GLN B O 1
ATOM 5996 N N . VAL B 1 212 ? -9.414 26.703 -7.137 1 91.31 212 VAL B N 1
ATOM 5997 C CA . VAL B 1 212 ? -10.539 27.609 -6.93 1 91.31 212 VAL B CA 1
ATOM 5998 C C . VAL B 1 212 ? -11.516 27.484 -8.094 1 91.31 212 VAL B C 1
ATOM 6000 O O . VAL B 1 212 ? -12.734 27.438 -7.891 1 91.31 212 VAL B O 1
ATOM 6003 N N . LEU B 1 213 ? -10.992 27.297 -9.227 1 90.75 213 LEU B N 1
ATOM 6004 C CA . LEU B 1 213 ? -11.828 27.203 -10.422 1 90.75 213 LEU B CA 1
ATOM 6005 C C . LEU B 1 213 ? -12.586 25.875 -10.445 1 90.75 213 LEU B C 1
ATOM 6007 O O . LEU B 1 213 ? -13.773 25.844 -10.766 1 90.75 213 LEU B O 1
ATOM 6011 N N . ILE B 1 214 ? -11.93 24.875 -10.086 1 87.25 214 ILE B N 1
ATOM 6012 C CA . ILE B 1 214 ? -12.547 23.547 -10.125 1 87.25 214 ILE B CA 1
ATOM 6013 C C . ILE B 1 214 ? -13.594 23.438 -9.023 1 87.25 214 ILE B C 1
ATOM 6015 O O . ILE B 1 214 ? -14.57 22.703 -9.156 1 87.25 214 ILE B O 1
ATOM 6019 N N . SER B 1 215 ? -13.359 24.156 -7.949 1 85.94 215 SER B N 1
ATOM 6020 C CA . SER B 1 215 ? -14.281 24.094 -6.816 1 85.94 215 SER B CA 1
ATOM 6021 C C . SER B 1 215 ? -15.648 24.656 -7.184 1 85.94 215 SER B C 1
ATOM 6023 O O . SER B 1 215 ? -16.625 24.422 -6.484 1 85.94 215 SER B O 1
ATOM 6025 N N . LEU B 1 216 ? -15.711 25.312 -8.312 1 83.06 216 LEU B N 1
ATOM 6026 C CA . LEU B 1 216 ? -16.969 25.891 -8.766 1 83.06 216 LEU B CA 1
ATOM 6027 C C . LEU B 1 216 ? -17.812 24.844 -9.484 1 83.06 216 LEU B C 1
ATOM 6029 O O . LEU B 1 216 ? -19.016 25.047 -9.703 1 83.06 216 LEU B O 1
ATOM 6033 N N . ILE B 1 217 ? -17.188 23.703 -9.719 1 82.81 217 ILE B N 1
ATOM 6034 C CA . ILE B 1 217 ? -17.906 22.578 -10.312 1 82.81 217 ILE B CA 1
ATOM 6035 C C . ILE B 1 217 ? -18.688 21.844 -9.234 1 82.81 217 ILE B C 1
ATOM 6037 O O . ILE B 1 217 ? -18.234 21.719 -8.094 1 82.81 217 ILE B O 1
ATOM 6041 N N . LYS B 1 218 ? -19.828 21.359 -9.609 1 80.38 218 LYS B N 1
ATOM 6042 C CA . LYS B 1 218 ? -20.688 20.656 -8.664 1 80.38 218 LYS B CA 1
ATOM 6043 C C . LYS B 1 218 ? -19.953 19.453 -8.055 1 80.38 218 LYS B C 1
ATOM 6045 O O . LYS B 1 218 ? -19.266 18.719 -8.766 1 80.38 218 LYS B O 1
ATOM 6050 N N . PRO B 1 219 ? -20.062 19.328 -6.773 1 78.19 219 PRO B N 1
ATOM 6051 C CA . PRO B 1 219 ? -19.375 18.234 -6.078 1 78.19 219 PRO B CA 1
ATOM 6052 C C . PRO B 1 219 ? -19.719 16.859 -6.656 1 78.19 219 PRO B C 1
ATOM 6054 O O . PRO B 1 219 ? -18.859 15.984 -6.723 1 78.19 219 PRO B O 1
ATOM 6057 N N . ARG B 1 220 ? -20.891 16.625 -7.109 1 77.19 220 ARG B N 1
ATOM 6058 C CA . ARG B 1 220 ? -21.297 15.344 -7.664 1 77.19 220 ARG B CA 1
ATOM 6059 C C . ARG B 1 220 ? -20.516 15.016 -8.922 1 77.19 220 ARG B C 1
ATOM 6061 O O . ARG B 1 220 ? -20.188 13.852 -9.172 1 77.19 220 ARG B O 1
ATOM 6068 N N . THR B 1 221 ? -20.297 16.031 -9.688 1 80.5 221 THR B N 1
ATOM 6069 C CA . THR B 1 221 ? -19.516 15.828 -10.906 1 80.5 221 THR B CA 1
ATOM 6070 C C . THR B 1 221 ? -18.062 15.484 -10.57 1 80.5 221 THR B C 1
ATOM 6072 O O . THR B 1 221 ? -17.438 14.664 -11.25 1 80.5 221 THR B O 1
ATOM 6075 N N . LEU B 1 222 ? -17.594 16.125 -9.578 1 77.75 222 LEU B N 1
ATOM 6076 C CA . LEU B 1 222 ? -16.219 15.844 -9.148 1 77.75 222 LEU B CA 1
ATOM 6077 C C . LEU B 1 222 ? -16.094 14.414 -8.648 1 77.75 222 LEU B C 1
ATOM 6079 O O . LEU B 1 222 ? -15.078 13.758 -8.891 1 77.75 222 LEU B O 1
ATOM 6083 N N . MET B 1 223 ? -17.078 13.906 -7.996 1 78.81 223 MET B N 1
ATOM 6084 C CA . MET B 1 223 ? -17.062 12.547 -7.469 1 78.81 223 MET B CA 1
ATOM 6085 C C . MET B 1 223 ? -17.141 11.523 -8.602 1 78.81 223 MET B C 1
ATOM 6087 O O . MET B 1 223 ? -16.688 10.391 -8.445 1 78.81 223 MET B O 1
ATOM 6091 N N . LYS B 1 224 ? -17.734 11.945 -9.688 1 78.44 224 LYS B N 1
ATOM 6092 C CA . LYS B 1 224 ? -17.797 11.062 -10.852 1 78.44 224 LYS B CA 1
ATOM 6093 C C . LYS B 1 224 ? -16.438 10.938 -11.516 1 78.44 224 LYS B C 1
ATOM 6095 O O . LYS B 1 224 ? -16.094 9.875 -12.039 1 78.44 224 LYS B O 1
ATOM 6100 N N . ILE B 1 225 ? -15.734 11.992 -11.461 1 78.56 225 ILE B N 1
ATOM 6101 C CA . ILE B 1 225 ? -14.422 12.008 -12.094 1 78.56 225 ILE B CA 1
ATOM 6102 C C . ILE B 1 225 ? -13.406 11.289 -11.195 1 78.56 225 ILE B C 1
ATOM 6104 O O . ILE B 1 225 ? -12.539 10.562 -11.688 1 78.56 225 ILE B O 1
ATOM 6108 N N . PHE B 1 226 ? -13.523 11.516 -9.938 1 82.19 226 PHE B N 1
ATOM 6109 C CA . PHE B 1 226 ? -12.609 10.906 -8.969 1 82.19 226 PHE B CA 1
ATOM 6110 C C . PHE B 1 226 ? -13.383 10.094 -7.938 1 82.19 226 PHE B C 1
ATOM 6112 O O . PHE B 1 226 ? -13.453 10.477 -6.77 1 82.19 226 PHE B O 1
ATOM 6119 N N . PRO B 1 227 ? -13.766 8.883 -8.375 1 86.94 227 PRO B N 1
ATOM 6120 C CA . PRO B 1 227 ? -14.555 8.047 -7.465 1 86.94 227 PRO B CA 1
ATOM 6121 C C . PRO B 1 227 ? -13.75 7.531 -6.277 1 86.94 227 PRO B C 1
ATOM 6123 O O . PRO B 1 227 ? -12.523 7.691 -6.242 1 86.94 227 PRO B O 1
ATOM 6126 N N . ASN B 1 228 ? -14.422 6.969 -5.336 1 87.81 228 ASN B N 1
ATOM 6127 C CA . ASN B 1 228 ? -13.797 6.434 -4.133 1 87.81 228 ASN B CA 1
ATOM 6128 C C . ASN B 1 228 ? -12.734 5.391 -4.465 1 87.81 228 ASN B C 1
ATOM 6130 O O . ASN B 1 228 ? -11.742 5.258 -3.75 1 87.81 228 ASN B O 1
ATOM 6134 N N . LEU B 1 229 ? -13.008 4.793 -5.609 1 92.31 229 LEU B N 1
ATOM 6135 C CA . LEU B 1 229 ? -12.055 3.791 -6.078 1 92.31 229 LEU B CA 1
ATOM 6136 C C . LEU B 1 229 ? -10.672 4.406 -6.285 1 92.31 229 LEU B C 1
ATOM 6138 O O . LEU B 1 229 ? -9.664 3.848 -5.844 1 92.31 229 LEU B O 1
ATOM 6142 N N . VAL B 1 230 ? -10.641 5.535 -6.91 1 91.69 230 VAL B N 1
ATOM 6143 C CA . VAL B 1 230 ? -9.383 6.215 -7.215 1 91.69 230 VAL B CA 1
ATOM 6144 C C . VAL B 1 230 ? -8.891 6.969 -5.98 1 91.69 230 VAL B C 1
ATOM 6146 O O . VAL B 1 230 ? -7.703 6.926 -5.656 1 91.69 230 VAL B O 1
ATOM 6149 N N . THR B 1 231 ? -9.789 7.562 -5.258 1 87.56 231 THR B N 1
ATOM 6150 C CA . THR B 1 231 ? -9.445 8.383 -4.098 1 87.56 231 THR B CA 1
ATOM 6151 C C . THR B 1 231 ? -8.797 7.535 -3.01 1 87.56 231 THR B C 1
ATOM 6153 O O . THR B 1 231 ? -7.816 7.953 -2.393 1 87.56 231 THR B O 1
ATOM 6156 N N . GLY B 1 232 ? -9.398 6.426 -2.768 1 91.25 232 GLY B N 1
ATOM 6157 C CA . GLY B 1 232 ? -8.836 5.547 -1.756 1 91.25 232 GLY B CA 1
ATOM 6158 C C . GLY B 1 232 ? -7.418 5.113 -2.066 1 91.25 232 GLY B C 1
ATOM 6159 O O . GLY B 1 232 ? -6.559 5.109 -1.183 1 91.25 232 GLY B O 1
ATOM 6160 N N . MET B 1 233 ? -7.09 4.797 -3.312 1 94.75 233 MET B N 1
ATOM 6161 C CA . MET B 1 233 ? -5.758 4.367 -3.721 1 94.75 233 MET B CA 1
ATOM 6162 C C . MET B 1 233 ? -4.762 5.516 -3.625 1 94.75 233 MET B C 1
ATOM 6164 O O . MET B 1 233 ? -3.613 5.316 -3.221 1 94.75 233 MET B O 1
ATOM 6168 N N . VAL B 1 234 ? -5.262 6.648 -3.984 1 91.31 234 VAL B N 1
ATOM 6169 C CA . VAL B 1 234 ? -4.406 7.832 -3.959 1 91.31 234 VAL B CA 1
ATOM 6170 C C . VAL B 1 234 ? -3.992 8.141 -2.521 1 91.31 234 VAL B C 1
ATOM 6172 O O . VAL B 1 234 ? -2.816 8.391 -2.248 1 91.31 234 VAL B O 1
ATOM 6175 N N . LEU B 1 235 ? -4.898 8.102 -1.59 1 90 235 LEU B N 1
ATOM 6176 C CA . LEU B 1 235 ? -4.602 8.383 -0.188 1 90 235 LEU B CA 1
ATOM 6177 C C . LEU B 1 235 ? -3.66 7.324 0.384 1 90 235 LEU B C 1
ATOM 6179 O O . LEU B 1 235 ? -2.783 7.641 1.192 1 90 235 LEU B O 1
ATOM 6183 N N . LEU B 1 236 ? -3.889 6.105 -0.039 1 94.75 236 LEU B N 1
ATOM 6184 C CA . LEU B 1 236 ? -3.008 5.02 0.383 1 94.75 236 LEU B CA 1
ATOM 6185 C C . LEU B 1 236 ? -1.565 5.305 -0.027 1 94.75 236 LEU B C 1
ATOM 6187 O O . LEU B 1 236 ? -0.646 5.156 0.781 1 94.75 236 LEU B O 1
ATOM 6191 N N . CYS B 1 237 ? -1.366 5.777 -1.201 1 94.69 237 CYS B N 1
ATOM 6192 C CA . CYS B 1 237 ? -0.027 6.016 -1.729 1 94.69 237 CYS B CA 1
ATOM 6193 C C . CYS B 1 237 ? 0.575 7.285 -1.139 1 94.69 237 CYS B C 1
ATOM 6195 O O . CYS B 1 237 ? 1.787 7.363 -0.931 1 94.69 237 CYS B O 1
ATOM 6197 N N . ILE B 1 238 ? -0.288 8.297 -0.874 1 91.25 238 ILE B N 1
ATOM 6198 C CA . ILE B 1 238 ? 0.204 9.492 -0.198 1 91.25 238 ILE B CA 1
ATOM 6199 C C . ILE B 1 238 ? 0.756 9.117 1.176 1 91.25 238 ILE B C 1
ATOM 6201 O O . ILE B 1 238 ? 1.896 9.453 1.506 1 91.25 238 ILE B O 1
ATOM 6205 N N . G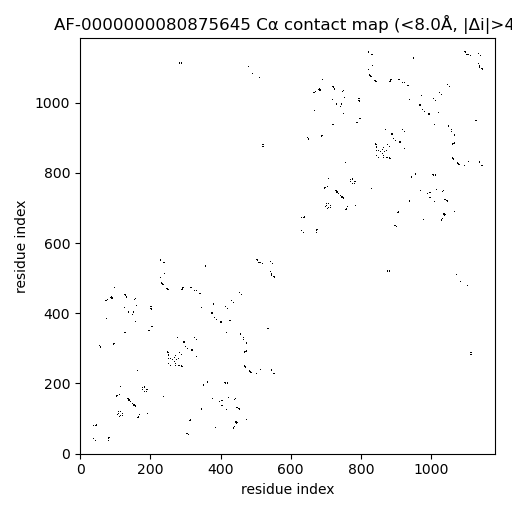LY B 1 239 ? -0.098 8.445 1.897 1 93.12 239 GLY B N 1
ATOM 6206 C CA . GLY B 1 239 ? 0.331 8.016 3.219 1 93.12 239 GLY B CA 1
ATOM 6207 C C . GLY B 1 239 ? 1.59 7.172 3.191 1 93.12 239 GLY B C 1
ATOM 6208 O O . GLY B 1 239 ? 2.492 7.367 4.008 1 93.12 239 GLY B O 1
ATOM 6209 N N . GLY B 1 240 ? 1.658 6.215 2.254 1 94.31 240 GLY B N 1
ATOM 6210 C CA . GLY B 1 240 ? 2.838 5.375 2.123 1 94.31 240 GLY B CA 1
ATOM 6211 C C . GLY B 1 240 ? 4.105 6.164 1.854 1 94.31 240 GLY B C 1
ATOM 6212 O O . GLY B 1 240 ? 5.16 5.871 2.422 1 94.31 240 GLY B O 1
ATOM 6213 N N . GLY B 1 241 ? 4.008 7.102 0.953 1 92.38 241 GLY B N 1
ATOM 6214 C CA . GLY B 1 241 ? 5.145 7.961 0.673 1 92.38 241 GLY B CA 1
ATOM 6215 C C . GLY B 1 241 ? 5.621 8.734 1.887 1 92.38 241 GLY B C 1
ATOM 6216 O O . GLY B 1 241 ? 6.824 8.914 2.088 1 92.38 241 GLY B O 1
ATOM 6217 N N . LEU B 1 242 ? 4.703 9.133 2.688 1 92.25 242 LEU B N 1
ATOM 6218 C CA . LEU B 1 242 ? 5.027 9.898 3.883 1 92.25 242 LEU B CA 1
ATOM 6219 C C . LEU B 1 242 ? 5.613 9 4.965 1 92.25 242 LEU B C 1
ATOM 6221 O O . LEU B 1 242 ? 6.469 9.438 5.742 1 92.25 242 LEU B O 1
ATOM 6225 N N . VAL B 1 243 ? 5.137 7.77 5.023 1 94.88 243 VAL B N 1
ATOM 6226 C CA . VAL B 1 243 ? 5.664 6.82 5.996 1 94.88 243 VAL B CA 1
ATOM 6227 C C . VAL B 1 243 ? 7.168 6.641 5.781 1 94.88 243 VAL B C 1
ATOM 6229 O O . VAL B 1 243 ? 7.926 6.488 6.742 1 94.88 243 VAL B O 1
ATOM 6232 N N . ALA B 1 244 ? 7.594 6.637 4.527 1 92.25 244 ALA B N 1
ATOM 6233 C CA . ALA B 1 244 ? 9.023 6.547 4.227 1 92.25 244 ALA B CA 1
ATOM 6234 C C . ALA B 1 244 ? 9.805 7.648 4.934 1 92.25 244 ALA B C 1
ATOM 6236 O O . ALA B 1 244 ? 10.828 7.387 5.562 1 92.25 244 ALA B O 1
ATOM 6237 N N . SER B 1 245 ? 9.281 8.844 4.867 1 89.38 245 SER B N 1
ATOM 6238 C CA . SER B 1 245 ? 9.93 9.984 5.508 1 89.38 245 SER B CA 1
ATOM 6239 C C . SER B 1 245 ? 9.914 9.844 7.027 1 89.38 245 SER B C 1
ATOM 6241 O O . SER B 1 245 ? 10.883 10.219 7.699 1 89.38 245 SER B O 1
ATOM 6243 N N . GLY B 1 246 ? 8.805 9.43 7.543 1 93.12 246 GLY B N 1
ATOM 6244 C CA . GLY B 1 246 ? 8.695 9.234 8.984 1 93.12 246 GLY B CA 1
ATOM 6245 C C . GLY B 1 246 ? 9.68 8.219 9.523 1 93.12 246 GLY B C 1
ATOM 6246 O O . GLY B 1 246 ? 10.344 8.469 10.539 1 93.12 246 GLY B O 1
ATOM 6247 N N . VAL B 1 247 ? 9.844 7.156 8.859 1 93.25 247 VAL B N 1
ATOM 6248 C CA . VAL B 1 247 ? 10.703 6.07 9.32 1 93.25 247 VAL B CA 1
ATOM 6249 C C . VAL B 1 247 ? 12.164 6.484 9.195 1 93.25 247 VAL B C 1
ATOM 6251 O O . VAL B 1 247 ? 12.984 6.164 10.062 1 93.25 247 VAL B O 1
ATOM 6254 N N . LYS B 1 248 ? 12.5 7.133 8.156 1 89.94 248 LYS B N 1
ATOM 6255 C CA . LYS B 1 248 ? 13.867 7.629 7.996 1 89.94 248 LYS B CA 1
ATOM 6256 C C . LYS B 1 248 ? 14.242 8.578 9.125 1 89.94 248 LYS B C 1
ATOM 6258 O O . LYS B 1 248 ? 15.367 8.531 9.641 1 89.94 248 LYS B O 1
ATOM 6263 N N . SER B 1 249 ? 13.281 9.43 9.469 1 90.25 249 SER B N 1
ATOM 6264 C CA . SER B 1 249 ? 13.5 10.305 10.609 1 90.25 249 SER B CA 1
ATOM 6265 C C . SER B 1 249 ? 13.609 9.5 11.906 1 90.25 249 SER B C 1
ATOM 6267 O O . SER B 1 249 ? 14.43 9.812 12.766 1 90.25 249 SER B O 1
ATOM 6269 N N . TRP B 1 250 ? 12.773 8.516 12.031 1 92.12 250 TRP B N 1
ATOM 6270 C CA . TRP B 1 250 ? 12.773 7.645 13.203 1 92.12 250 TRP B CA 1
ATOM 6271 C C . TRP B 1 250 ? 14.141 7 13.398 1 92.12 250 TRP B C 1
ATOM 6273 O O . TRP B 1 250 ? 14.625 6.898 14.523 1 92.12 250 TRP B O 1
ATOM 6283 N N . ALA B 1 251 ? 14.742 6.625 12.312 1 89.69 251 ALA B N 1
ATOM 6284 C CA . ALA B 1 251 ? 16.016 5.902 12.359 1 89.69 251 ALA B CA 1
ATOM 6285 C C . ALA B 1 251 ? 17.188 6.867 12.539 1 89.69 251 ALA B C 1
ATOM 6287 O O . ALA B 1 251 ? 18.328 6.441 12.648 1 89.69 251 ALA B O 1
ATOM 6288 N N . GLY B 1 252 ? 17 8.133 12.539 1 83.75 252 GLY B N 1
ATOM 6289 C CA . GLY B 1 252 ? 18.062 9.062 12.844 1 83.75 252 GLY B CA 1
ATOM 6290 C C . GLY B 1 252 ? 18.094 10.273 11.93 1 83.75 252 GLY B C 1
ATOM 6291 O O . GLY B 1 252 ? 18.891 11.188 12.117 1 83.75 252 GLY B O 1
ATOM 6292 N N . GLY B 1 253 ? 17.203 10.203 10.883 1 80.25 253 GLY B N 1
ATOM 6293 C CA . GLY B 1 253 ? 17.141 11.352 9.992 1 80.25 253 GLY B CA 1
ATOM 6294 C C . GLY B 1 253 ? 17.156 10.969 8.523 1 80.25 253 GLY B C 1
ATOM 6295 O O . GLY B 1 253 ? 17.578 9.867 8.172 1 80.25 253 GLY B O 1
ATOM 6296 N N . SER B 1 254 ? 16.656 11.734 7.484 1 69.56 254 SER B N 1
ATOM 6297 C CA . SER B 1 254 ? 16.516 11.453 6.059 1 69.56 254 SER B CA 1
ATOM 6298 C C . SER B 1 254 ? 17.672 12.062 5.266 1 69.56 254 SER B C 1
ATOM 6300 O O . SER B 1 254 ? 17.828 11.789 4.074 1 69.56 254 SER B O 1
ATOM 6302 N N . GLY B 1 255 ? 18.688 12.484 5.883 1 62.16 255 GLY B N 1
ATOM 6303 C CA . GLY B 1 255 ? 19.797 13.141 5.203 1 62.16 255 GLY B CA 1
ATOM 6304 C C . GLY B 1 255 ? 20.875 12.18 4.75 1 62.16 255 GLY B C 1
ATOM 6305 O O . GLY B 1 255 ? 20.641 10.969 4.648 1 62.16 255 GLY B O 1
ATOM 6306 N N . PRO B 1 256 ? 21.922 12.625 4.223 1 61.88 256 PRO B N 1
ATOM 6307 C CA . PRO B 1 256 ? 23.016 11.797 3.711 1 61.88 256 PRO B CA 1
ATOM 6308 C C . PRO B 1 256 ? 23.5 10.766 4.723 1 61.88 256 PRO B C 1
ATOM 6310 O O . PRO B 1 256 ? 24.25 9.844 4.367 1 61.88 256 PRO B O 1
ATOM 6313 N N . CYS B 1 257 ? 23 10.961 5.84 1 61.19 257 CYS B N 1
ATOM 6314 C CA . CYS B 1 257 ? 23.406 9.977 6.836 1 61.19 257 CYS B CA 1
ATOM 6315 C C . CYS B 1 257 ? 22.578 8.703 6.719 1 61.19 257 CYS B C 1
ATOM 6317 O O . CYS B 1 257 ? 22.953 7.664 7.27 1 61.19 257 CYS B O 1
ATOM 6319 N N . GLU B 1 258 ? 21.609 8.82 5.848 1 63.41 258 GLU B N 1
ATOM 6320 C CA . GLU B 1 258 ? 20.688 7.699 5.691 1 63.41 258 GLU B CA 1
ATOM 6321 C C . GLU B 1 258 ? 21.359 6.547 4.938 1 63.41 258 GLU B C 1
ATOM 6323 O O . GLU B 1 258 ? 21.844 6.73 3.824 1 63.41 258 GLU B O 1
ATOM 6328 N N . ALA B 1 259 ? 21.719 5.453 5.473 1 53.66 259 ALA B N 1
ATOM 6329 C CA . ALA B 1 259 ? 22.484 4.426 4.781 1 53.66 259 ALA B CA 1
ATOM 6330 C C . ALA B 1 259 ? 21.797 3.068 4.871 1 53.66 259 ALA B C 1
ATOM 6332 O O . ALA B 1 259 ? 22.266 2.082 4.301 1 53.66 259 ALA B O 1
ATOM 6333 N N . GLY B 1 260 ? 20.641 3.064 5.223 1 49 260 GLY B N 1
ATOM 6334 C CA . GLY B 1 260 ? 20.141 1.7 5.34 1 49 260 GLY B CA 1
ATOM 6335 C C . GLY B 1 260 ? 21.156 0.762 5.984 1 49 260 GLY B C 1
ATOM 6336 O O . GLY B 1 260 ? 21.656 1.035 7.074 1 49 260 GLY B O 1
ATOM 6337 N N . MET B 1 261 ? 21.641 -0.319 5.234 1 45.12 261 MET B N 1
ATOM 6338 C CA . MET B 1 261 ? 22.625 -1.294 5.691 1 45.12 261 MET B CA 1
ATOM 6339 C C . MET B 1 261 ? 24.031 -0.718 5.609 1 45.12 261 MET B C 1
ATOM 6341 O O . MET B 1 261 ? 24.859 -0.958 6.492 1 45.12 261 MET B O 1
ATOM 6345 N N . ALA B 1 262 ? 24.219 0.097 4.648 1 53 262 ALA B N 1
ATOM 6346 C CA . ALA B 1 262 ? 25.578 0.575 4.418 1 53 262 ALA B CA 1
ATOM 6347 C C . ALA B 1 262 ? 25.766 1.974 4.996 1 53 262 ALA B C 1
ATOM 6349 O O . ALA B 1 262 ? 25.672 2.971 4.277 1 53 262 ALA B O 1
ATOM 6350 N N . ARG B 1 263 ? 26.125 1.975 6.25 1 61.47 263 ARG B N 1
ATOM 6351 C 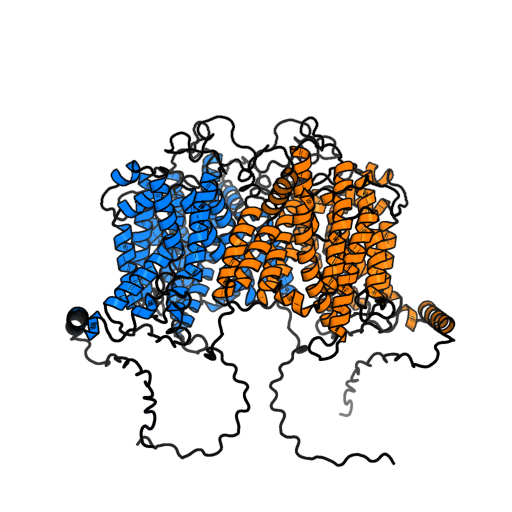CA . ARG B 1 263 ? 26.375 3.236 6.938 1 61.47 263 ARG B CA 1
ATOM 6352 C C . ARG B 1 263 ? 27.656 3.887 6.426 1 61.47 263 ARG B C 1
ATOM 6354 O O . ARG B 1 263 ? 28.641 3.197 6.129 1 61.47 263 ARG B O 1
ATOM 6361 N N . PRO B 1 264 ? 27.484 5.168 6.152 1 58.06 264 PRO B N 1
ATOM 6362 C CA . PRO B 1 264 ? 28.719 5.836 5.746 1 58.06 264 PRO B CA 1
ATOM 6363 C C . PRO B 1 264 ? 29.844 5.684 6.781 1 58.06 264 PRO B C 1
ATOM 6365 O O . PRO B 1 264 ? 29.594 5.801 7.984 1 58.06 264 PRO B O 1
ATOM 6368 N N . GLU B 1 265 ? 30.891 5.164 6.375 1 58.16 265 GLU B N 1
ATOM 6369 C CA . GLU B 1 265 ? 32 4.914 7.27 1 58.16 265 GLU B CA 1
ATOM 6370 C C . GLU B 1 265 ? 32.812 6.188 7.516 1 58.16 265 GLU B C 1
ATOM 6372 O O . GLU B 1 265 ? 33.562 6.285 8.492 1 58.16 265 GLU B O 1
ATOM 6377 N N . SER B 1 266 ? 32.688 7.191 6.629 1 60.03 266 SER B N 1
ATOM 6378 C CA . SER B 1 266 ? 33.469 8.398 6.812 1 60.03 266 SER B CA 1
ATOM 6379 C C . SER B 1 266 ? 32.719 9.641 6.359 1 60.03 266 SER B C 1
ATOM 6381 O O . SER B 1 266 ? 31.688 9.531 5.699 1 60.03 266 SER B O 1
ATOM 6383 N N . GLY B 1 267 ? 33.031 10.859 7.055 1 61.84 267 GLY B N 1
ATOM 6384 C CA . GLY B 1 267 ? 32.469 12.117 6.574 1 61.84 267 GLY B CA 1
ATOM 6385 C C . GLY B 1 267 ? 31.531 12.773 7.562 1 61.84 267 GLY B C 1
ATOM 6386 O O . GLY B 1 267 ? 31.297 12.242 8.656 1 61.84 267 GLY B O 1
ATOM 6387 N N . PHE B 1 268 ? 31.078 13.945 7.281 1 61.09 268 PHE B N 1
ATOM 6388 C CA . PHE B 1 268 ? 30.219 14.797 8.094 1 61.09 268 PHE B CA 1
ATOM 6389 C C . PHE B 1 268 ? 28.922 14.078 8.453 1 61.09 268 PHE B C 1
ATOM 6391 O O . PHE B 1 268 ? 28.375 14.281 9.539 1 61.09 268 PHE B O 1
ATOM 6398 N N . PHE B 1 269 ? 28.609 12.969 7.734 1 58.91 269 PHE B N 1
ATOM 6399 C CA . PHE B 1 269 ? 27.312 12.32 7.926 1 58.91 269 PHE B CA 1
ATOM 6400 C C . PHE B 1 269 ? 27.5 10.875 8.375 1 58.91 269 PHE B C 1
ATOM 6402 O O . PHE B 1 269 ? 26.609 10.039 8.188 1 58.91 269 PHE B O 1
ATOM 6409 N N . LYS B 1 270 ? 28.688 10.703 8.945 1 62.56 270 LYS B N 1
ATOM 6410 C CA . LYS B 1 270 ? 28.953 9.398 9.547 1 62.56 270 LYS B CA 1
ATOM 6411 C C . LYS B 1 270 ? 27.953 9.117 10.68 1 62.56 270 LYS B C 1
ATOM 6413 O O . LYS B 1 270 ? 27.578 7.965 10.898 1 62.56 270 LYS B O 1
ATOM 6418 N N . LEU B 1 271 ? 27.641 10.312 11.312 1 70.19 271 LEU B N 1
ATOM 6419 C CA . LEU B 1 271 ? 26.672 10.234 12.391 1 70.19 271 LEU B CA 1
ATOM 6420 C C . LEU B 1 271 ? 25.422 11.039 12.055 1 70.19 271 LEU B C 1
ATOM 6422 O O . LEU B 1 271 ? 25.438 11.891 11.172 1 70.19 271 LEU B O 1
ATOM 6426 N N . CYS B 1 272 ? 24.422 10.672 12.586 1 69.69 272 CYS B N 1
ATOM 6427 C CA . CYS B 1 272 ? 23.141 11.312 12.305 1 69.69 272 CYS B CA 1
ATOM 6428 C C . CYS B 1 272 ? 22.688 12.172 13.484 1 69.69 272 CYS B C 1
ATOM 6430 O O . CYS B 1 272 ? 22.922 11.812 14.641 1 69.69 272 CYS B O 1
ATOM 6432 N N . PRO B 1 273 ? 22.109 13.328 13.172 1 65.44 273 PRO B N 1
ATOM 6433 C CA . PRO B 1 273 ? 21.828 13.906 11.859 1 65.44 273 PRO B CA 1
ATOM 6434 C C . PRO B 1 273 ? 23.078 14.438 11.164 1 65.44 273 PRO B C 1
ATOM 6436 O O . PRO B 1 273 ? 23.078 14.609 9.938 1 65.44 273 PRO B O 1
ATOM 6439 N N . ASN B 1 274 ? 23.984 14.844 12.008 1 65.25 274 ASN B N 1
ATOM 6440 C CA . ASN B 1 274 ? 25.344 15.18 11.609 1 65.25 274 ASN B CA 1
ATOM 6441 C C . ASN B 1 274 ? 26.312 15.125 12.789 1 65.25 274 ASN B C 1
ATOM 6443 O O . ASN B 1 274 ? 25.891 14.992 13.938 1 65.25 274 ASN B O 1
ATOM 6447 N N . ILE B 1 275 ? 27.578 15.195 12.578 1 65.94 275 ILE B N 1
ATOM 6448 C CA . ILE B 1 275 ? 28.578 15 13.617 1 65.94 275 ILE B CA 1
ATOM 6449 C C . ILE B 1 275 ? 28.531 16.156 14.609 1 65.94 275 ILE B C 1
ATOM 6451 O O . ILE B 1 275 ? 29.031 16.047 15.727 1 65.94 275 ILE B O 1
ATOM 6455 N N . LYS B 1 276 ? 27.906 17.25 14.258 1 64.06 276 LYS B N 1
ATOM 6456 C CA . LYS B 1 276 ? 27.891 18.422 15.125 1 64.06 276 LYS B CA 1
ATOM 6457 C C . LYS B 1 276 ? 26.656 18.422 16.016 1 64.06 276 LYS B C 1
ATOM 6459 O O . LYS B 1 276 ? 26.484 19.312 16.859 1 64.06 276 LYS B O 1
ATOM 6464 N N . ALA B 1 277 ? 25.938 17.438 15.852 1 68.62 277 ALA B N 1
ATOM 6465 C CA . ALA B 1 277 ? 24.719 17.359 16.672 1 68.62 277 ALA B CA 1
ATOM 6466 C C . ALA B 1 277 ? 25.062 17.016 18.109 1 68.62 277 ALA B C 1
ATOM 6468 O O . ALA B 1 277 ? 26.156 16.516 18.406 1 68.62 277 ALA B O 1
ATOM 6469 N N . PRO B 1 278 ? 24.312 17.391 19.047 1 69.69 278 PRO B N 1
ATOM 6470 C CA . PRO B 1 278 ? 24.625 17.125 20.453 1 69.69 278 PRO B CA 1
ATOM 6471 C C . PRO B 1 278 ? 24.938 15.664 20.734 1 69.69 278 PRO B C 1
ATOM 6473 O O . PRO B 1 278 ? 25.938 15.359 21.391 1 69.69 278 PRO B O 1
ATOM 6476 N N . GLU B 1 279 ? 24.203 14.68 20.312 1 75.06 279 GLU B N 1
ATOM 6477 C CA . GLU B 1 279 ? 24.422 13.25 20.5 1 75.06 279 GLU B CA 1
ATOM 6478 C C . GLU B 1 279 ? 24.281 12.484 19.188 1 75.06 279 GLU B C 1
ATOM 6480 O O . GLU B 1 279 ? 23.328 11.719 19.016 1 75.06 279 GLU B O 1
ATOM 6485 N N . PRO B 1 280 ? 25.312 12.758 18.469 1 76.88 280 PRO B N 1
ATOM 6486 C CA . PRO B 1 280 ? 25.219 12.086 17.172 1 76.88 280 PRO B CA 1
ATOM 6487 C C . PRO B 1 280 ? 25.484 10.586 17.266 1 76.88 280 PRO B C 1
ATOM 6489 O O . PRO B 1 280 ? 26.312 10.148 18.062 1 76.88 280 PRO B O 1
ATOM 6492 N N . ARG B 1 281 ? 24.672 9.859 16.641 1 81.38 281 ARG B N 1
ATOM 6493 C CA . ARG B 1 281 ? 24.812 8.406 16.547 1 81.38 281 ARG B CA 1
ATOM 6494 C C . ARG B 1 281 ? 24.594 7.922 15.125 1 81.38 281 ARG B C 1
ATOM 6496 O O . ARG B 1 281 ? 24.125 8.672 14.266 1 81.38 281 ARG B O 1
ATOM 6503 N N . PRO B 1 282 ? 25.047 6.742 14.836 1 79.94 282 PRO B N 1
ATOM 6504 C CA . PRO B 1 282 ? 24.828 6.203 13.492 1 79.94 282 PRO B CA 1
ATOM 6505 C C . PRO B 1 282 ? 23.344 5.953 13.195 1 79.94 282 PRO B C 1
ATOM 6507 O O . PRO B 1 282 ? 22.562 5.723 14.117 1 79.94 282 PRO B O 1
ATOM 6510 N N . TRP B 1 283 ? 23.094 6.074 12 1 79.56 283 TRP B N 1
ATOM 6511 C CA . TRP B 1 283 ? 21.719 5.852 11.562 1 79.56 283 TRP B CA 1
ATOM 6512 C C . TRP B 1 283 ? 21.234 4.465 11.977 1 79.56 283 TRP B C 1
ATOM 6514 O O . TRP B 1 283 ? 21.953 3.475 11.812 1 79.56 283 TRP B O 1
ATOM 6524 N N . GLY B 1 284 ? 20.078 4.398 12.555 1 82.5 284 GLY B N 1
ATOM 6525 C CA . GLY B 1 284 ? 19.516 3.135 13 1 82.5 284 GLY B CA 1
ATOM 6526 C C . GLY B 1 284 ? 20 2.715 14.367 1 82.5 284 GLY B C 1
ATOM 6527 O O . GLY B 1 284 ? 19.781 1.575 14.789 1 82.5 284 GLY B O 1
ATOM 6528 N N . ASP B 1 285 ? 20.672 3.594 15.023 1 86.5 285 ASP B N 1
ATOM 6529 C CA . ASP B 1 285 ? 21.156 3.314 16.375 1 86.5 285 ASP B CA 1
ATOM 6530 C C . ASP B 1 285 ? 20 2.986 17.312 1 86.5 285 ASP B C 1
ATOM 6532 O O . ASP B 1 285 ? 18.922 3.588 17.219 1 86.5 285 ASP B O 1
ATOM 6536 N N . PRO B 1 286 ? 20.266 2.072 18.203 1 87.31 286 PRO B N 1
ATOM 6537 C CA . PRO B 1 286 ? 19.203 1.653 19.125 1 87.31 286 PRO B CA 1
ATOM 6538 C C . PRO B 1 286 ? 18.641 2.812 19.938 1 87.31 286 PRO B C 1
ATOM 6540 O O . PRO B 1 286 ? 17.469 2.793 20.312 1 87.31 286 PRO B O 1
ATOM 6543 N N . SER B 1 287 ? 19.453 3.779 20.234 1 88.62 287 SER B N 1
ATOM 6544 C CA . SER B 1 287 ? 18.969 4.926 20.984 1 88.62 287 SER B CA 1
ATOM 6545 C C . SER B 1 287 ? 17.922 5.707 20.188 1 88.62 287 SER B C 1
ATOM 6547 O O . SER B 1 287 ? 16.922 6.164 20.75 1 88.62 287 SER B O 1
ATOM 6549 N N . PHE B 1 288 ? 18.203 5.887 18.922 1 89.06 288 PHE B N 1
ATOM 6550 C CA . PHE B 1 288 ? 17.25 6.574 18.062 1 89.06 288 PHE B CA 1
ATOM 6551 C C . PHE B 1 288 ? 15.969 5.766 17.922 1 89.06 288 PHE B C 1
ATOM 6553 O O . PHE B 1 288 ? 14.867 6.312 18.031 1 89.06 288 PHE B O 1
ATOM 6560 N N . ILE B 1 289 ? 16.156 4.5 17.734 1 91.75 289 ILE B N 1
ATOM 6561 C CA . ILE B 1 289 ? 15.008 3.617 17.578 1 91.75 289 ILE B CA 1
ATOM 6562 C C . ILE B 1 289 ? 14.203 3.586 18.875 1 91.75 289 ILE B C 1
ATOM 6564 O O . ILE B 1 289 ? 12.969 3.574 18.844 1 91.75 289 ILE B O 1
ATOM 6568 N N . GLY B 1 290 ? 14.883 3.562 19.953 1 92.94 290 GLY B N 1
ATOM 6569 C CA . GLY B 1 290 ? 14.219 3.572 21.25 1 92.94 290 GLY B CA 1
ATOM 6570 C C . GLY B 1 290 ? 13.43 4.84 21.5 1 92.94 290 GLY B C 1
ATOM 6571 O O . GLY B 1 290 ? 12.336 4.789 22.062 1 92.94 290 GLY B O 1
ATOM 6572 N N . LEU B 1 291 ? 14 5.98 21.156 1 93 291 LEU B N 1
ATOM 6573 C CA . LEU B 1 291 ? 13.305 7.254 21.312 1 93 291 LEU B CA 1
ATOM 6574 C C . LEU B 1 291 ? 12.016 7.273 20.5 1 93 291 LEU B C 1
ATOM 6576 O O . LEU B 1 291 ? 10.969 7.691 21 1 93 291 LEU B O 1
ATOM 6580 N N . GLY B 1 292 ? 12.133 6.91 19.219 1 95.06 292 GLY B N 1
ATOM 6581 C CA . GLY B 1 292 ? 10.945 6.832 18.391 1 95.06 292 GLY B CA 1
ATOM 6582 C C . GLY B 1 292 ? 9.922 5.84 18.922 1 95.06 292 GLY B C 1
ATOM 6583 O O . GLY B 1 292 ? 8.711 6.094 18.859 1 95.06 292 GLY B O 1
ATOM 6584 N N . PHE B 1 293 ? 10.406 4.762 19.406 1 95.56 293 PHE B N 1
ATOM 6585 C CA . PHE B 1 293 ? 9.516 3.744 19.969 1 95.56 293 PHE B CA 1
ATOM 6586 C C . PHE B 1 293 ? 8.797 4.27 21.203 1 95.56 293 PHE B C 1
ATOM 6588 O O . PHE B 1 293 ? 7.637 3.928 21.438 1 95.56 293 PHE B O 1
ATOM 6595 N N . SER B 1 294 ? 9.477 5.016 22.031 1 96.5 294 SER B N 1
ATOM 6596 C CA . SER B 1 294 ? 8.828 5.605 23.188 1 96.5 294 SER B CA 1
ATOM 6597 C C . SER B 1 294 ? 7.637 6.469 22.797 1 96.5 294 SER B C 1
ATOM 6599 O O . SER B 1 294 ? 6.598 6.453 23.453 1 96.5 294 SER B O 1
ATOM 6601 N N . VAL B 1 295 ? 7.824 7.227 21.75 1 96.31 295 VAL B N 1
ATOM 6602 C CA . VAL B 1 295 ? 6.73 8.047 21.234 1 96.31 295 VAL B CA 1
ATOM 6603 C C . VAL B 1 295 ? 5.59 7.145 20.781 1 96.31 295 VAL B C 1
ATOM 6605 O O . VAL B 1 295 ? 4.438 7.344 21.156 1 96.31 295 VAL B O 1
ATOM 6608 N N . TYR B 1 296 ? 5.938 6.18 19.984 1 95.69 296 TYR B N 1
ATOM 6609 C CA . TYR B 1 296 ? 4.977 5.223 19.453 1 95.69 296 TYR B CA 1
ATOM 6610 C C . TYR B 1 296 ? 4.238 4.508 20.578 1 95.69 296 TYR B C 1
ATOM 6612 O O . TYR B 1 296 ? 3.008 4.402 20.562 1 95.69 296 TYR B O 1
ATOM 6620 N N . ALA B 1 297 ? 4.922 4.031 21.516 1 96.06 297 ALA B N 1
ATOM 6621 C CA . ALA B 1 297 ? 4.34 3.32 22.656 1 96.06 297 ALA B CA 1
ATOM 6622 C C . ALA B 1 297 ? 3.416 4.23 23.453 1 96.06 297 ALA B C 1
ATOM 6624 O O . ALA B 1 297 ? 2.371 3.793 23.938 1 96.06 297 ALA B O 1
ATOM 6625 N N . THR B 1 298 ? 3.82 5.441 23.672 1 96.38 298 THR B N 1
ATOM 6626 C CA . THR B 1 298 ? 2.99 6.395 24.391 1 96.38 298 THR B CA 1
ATOM 6627 C C . THR B 1 298 ? 1.671 6.629 23.672 1 96.38 298 THR B C 1
ATOM 6629 O O . THR B 1 298 ? 0.614 6.711 24.297 1 96.38 298 THR B O 1
ATOM 6632 N N . ILE B 1 299 ? 1.766 6.801 22.391 1 94 299 ILE B N 1
ATOM 6633 C CA . ILE B 1 299 ? 0.552 6.98 21.594 1 94 299 ILE B CA 1
ATOM 6634 C C . ILE B 1 299 ? -0.39 5.797 21.828 1 94 299 ILE B C 1
ATOM 6636 O O . ILE B 1 299 ? -1.585 5.988 22.062 1 94 299 ILE B O 1
ATOM 6640 N N . LEU B 1 300 ? 0.169 4.617 21.781 1 93.44 300 LEU B N 1
ATOM 6641 C CA . LEU B 1 300 ? -0.626 3.412 21.984 1 93.44 300 LEU B CA 1
ATOM 6642 C C . LEU B 1 300 ? -1.244 3.395 23.375 1 93.44 300 LEU B C 1
ATOM 6644 O O . LEU B 1 300 ? -2.434 3.104 23.531 1 93.44 300 LEU B O 1
ATOM 6648 N N . LEU B 1 301 ? -0.489 3.703 24.359 1 93.19 301 LEU B N 1
ATOM 6649 C CA . LEU B 1 301 ? -0.943 3.643 25.75 1 93.19 301 LEU B CA 1
ATOM 6650 C C . LEU B 1 301 ? -2.037 4.672 26 1 93.19 301 LEU B C 1
ATOM 6652 O O . LEU B 1 301 ? -3.008 4.391 26.703 1 93.19 301 LEU B O 1
ATOM 6656 N N . VAL B 1 302 ? -1.874 5.816 25.469 1 91.75 302 VAL B N 1
ATOM 6657 C CA . VAL B 1 302 ? -2.865 6.875 25.656 1 91.75 302 VAL B CA 1
ATOM 6658 C C . VAL B 1 302 ? -4.164 6.496 24.953 1 91.75 302 VAL B C 1
ATOM 6660 O O . VAL B 1 302 ? -5.254 6.758 25.453 1 91.75 302 VAL B O 1
ATOM 6663 N N . GLU B 1 303 ? -4.039 5.961 23.812 1 85.44 303 GLU B N 1
ATOM 6664 C CA . GLU B 1 303 ? -5.227 5.535 23.078 1 85.44 303 GLU B CA 1
ATOM 6665 C C . GLU B 1 303 ? -5.965 4.422 23.828 1 85.44 303 GLU B C 1
ATOM 6667 O O . GLU B 1 303 ? -7.191 4.344 23.781 1 85.44 303 GLU B O 1
ATOM 6672 N N . LEU B 1 304 ? -5.23 3.572 24.469 1 84.62 304 LEU B N 1
ATOM 6673 C CA . LEU B 1 304 ? -5.809 2.414 25.141 1 84.62 304 LEU B CA 1
ATOM 6674 C C . LEU B 1 304 ? -6.402 2.807 26.484 1 84.62 304 LEU B C 1
ATOM 6676 O O . LEU B 1 304 ? -7.48 2.342 26.859 1 84.62 304 LEU B O 1
ATOM 6680 N N . PHE B 1 305 ? -5.699 3.693 27.203 1 85.94 305 PHE B N 1
ATOM 6681 C CA . PHE B 1 305 ? -6.07 3.904 28.594 1 85.94 305 PHE B CA 1
ATOM 6682 C C . PHE B 1 305 ? -6.395 5.371 28.859 1 85.94 305 PHE B C 1
ATOM 6684 O O . PHE B 1 305 ? -6.852 5.73 29.938 1 85.94 305 PHE B O 1
ATOM 6691 N N . GLY B 1 306 ? -6.188 6.137 27.938 1 84.81 306 GLY B N 1
ATOM 6692 C CA . GLY B 1 306 ? -6.328 7.566 28.188 1 84.81 306 GLY B CA 1
ATOM 6693 C C . GLY B 1 306 ? -7.77 8.008 28.344 1 84.81 306 GLY B C 1
ATOM 6694 O O . GLY B 1 306 ? -8.688 7.332 27.859 1 84.81 306 GLY B O 1
ATOM 6695 N N . ALA B 1 307 ? -7.934 9.109 28.984 1 86.31 307 ALA B N 1
ATOM 6696 C CA . ALA B 1 307 ? -9.234 9.773 29.125 1 86.31 307 ALA B CA 1
ATOM 6697 C C . ALA B 1 307 ? -9.695 10.352 27.797 1 86.31 307 ALA B C 1
ATOM 6699 O O . ALA B 1 307 ? -8.883 10.586 26.891 1 86.31 307 ALA B O 1
ATOM 6700 N N . PRO B 1 308 ? -10.992 10.531 27.672 1 80.75 308 PRO B N 1
ATOM 6701 C CA . PRO B 1 308 ? -11.531 11.07 26.406 1 80.75 308 PRO B CA 1
ATOM 6702 C C . PRO B 1 308 ? -10.836 12.367 25.984 1 80.75 308 PRO B C 1
ATOM 6704 O O . PRO B 1 308 ? -10.656 12.609 24.797 1 80.75 308 PRO B O 1
ATOM 6707 N N . LEU B 1 309 ? -10.422 13.141 26.906 1 84.44 309 LEU B N 1
ATOM 6708 C CA . LEU B 1 309 ? -9.766 14.406 26.578 1 84.44 309 LEU B CA 1
ATOM 6709 C C . LEU B 1 309 ? -8.398 14.164 25.953 1 84.44 309 LEU B C 1
ATOM 6711 O O . LEU B 1 309 ? -8 14.883 25.031 1 84.44 309 LEU B O 1
ATOM 6715 N N . ILE B 1 310 ? -7.727 13.203 26.359 1 87.75 310 ILE B N 1
ATOM 6716 C CA . ILE B 1 310 ? -6.352 13.023 25.906 1 87.75 310 ILE B CA 1
ATOM 6717 C C . ILE B 1 310 ? -6.297 11.93 24.828 1 87.75 310 ILE B C 1
ATOM 6719 O O . ILE B 1 310 ? -5.316 11.82 24.094 1 87.75 310 ILE B O 1
ATOM 6723 N N . ARG B 1 311 ? -7.297 11.195 24.703 1 85.56 311 ARG B N 1
ATOM 6724 C CA . ARG B 1 311 ? -7.316 10.062 23.781 1 85.56 311 ARG B CA 1
ATOM 6725 C C . ARG B 1 311 ? -7.133 10.531 22.328 1 85.56 311 ARG B C 1
ATOM 6727 O O . ARG B 1 311 ? -6.352 9.945 21.578 1 85.56 311 ARG B O 1
ATOM 6734 N N . ASN B 1 312 ? -7.828 11.648 22.016 1 83.12 312 ASN B N 1
ATOM 6735 C CA . ASN B 1 312 ? -7.707 12.156 20.656 1 83.12 312 ASN B CA 1
ATOM 6736 C C . ASN B 1 312 ? -6.441 12.992 20.484 1 83.12 312 ASN B C 1
ATOM 6738 O O . ASN B 1 312 ? -6.137 13.445 19.375 1 83.12 312 ASN B O 1
ATOM 6742 N N . CYS B 1 313 ? -5.707 13.172 21.531 1 89.19 313 CYS B N 1
ATOM 6743 C CA . CYS B 1 313 ? -4.449 13.914 21.5 1 89.19 313 CYS B CA 1
ATOM 6744 C C . CYS B 1 313 ? -3.268 12.984 21.75 1 89.19 313 CYS B C 1
ATOM 6746 O O . CYS B 1 313 ? -2.258 13.391 22.328 1 89.19 313 CYS B O 1
ATOM 6748 N N . SER B 1 314 ? -3.488 11.773 21.359 1 89.44 314 SER B N 1
ATOM 6749 C CA . SER B 1 314 ? -2.469 10.773 21.641 1 89.44 314 SER B CA 1
ATOM 6750 C C . SER B 1 314 ? -1.154 11.102 20.938 1 89.44 314 SER B C 1
ATOM 6752 O O . SER B 1 314 ? -0.077 10.898 21.5 1 89.44 314 SER B O 1
ATOM 6754 N N . VAL B 1 315 ? -1.239 11.641 19.812 1 88.25 315 VAL B N 1
ATOM 6755 C CA . VAL B 1 315 ? -0.052 11.93 19.016 1 88.25 315 VAL B CA 1
ATOM 6756 C C . VAL B 1 315 ? 0.785 13.008 19.703 1 88.25 315 VAL B C 1
ATOM 6758 O O . VAL B 1 315 ? 2.008 12.883 19.797 1 88.25 315 VAL B O 1
ATOM 6761 N N . VAL B 1 316 ? 0.16 14.031 20.188 1 90 316 VAL B N 1
ATOM 6762 C CA . VAL B 1 316 ? 0.871 15.109 20.859 1 90 316 VAL B CA 1
ATOM 6763 C C . VAL B 1 316 ? 1.419 14.617 22.203 1 90 316 VAL B C 1
ATOM 6765 O O . VAL B 1 316 ? 2.5 15.023 22.625 1 90 316 VAL B O 1
ATOM 6768 N N . ALA B 1 317 ? 0.64 13.805 22.875 1 93.5 317 ALA B N 1
ATOM 6769 C CA . ALA B 1 317 ? 1.141 13.203 24.109 1 93.5 317 ALA B CA 1
ATOM 6770 C C . ALA B 1 317 ? 2.42 12.414 23.844 1 93.5 317 ALA B C 1
ATOM 6772 O O . ALA B 1 317 ? 3.354 12.453 24.656 1 93.5 317 ALA B O 1
ATOM 6773 N N . GLY B 1 318 ? 2.389 11.688 22.781 1 94.06 318 GLY B N 1
ATOM 6774 C CA . GLY B 1 318 ? 3.604 10.984 22.406 1 94.06 318 GLY B CA 1
ATOM 6775 C C . GLY B 1 318 ? 4.777 11.906 22.156 1 94.06 318 GLY B C 1
ATOM 6776 O O . GLY B 1 318 ? 5.895 11.641 22.609 1 94.06 318 GLY B O 1
ATOM 6777 N N . LEU B 1 319 ? 4.531 12.977 21.5 1 92.81 319 LEU B N 1
ATOM 6778 C CA . LEU B 1 319 ? 5.566 13.969 21.219 1 92.81 319 LEU B CA 1
ATOM 6779 C C . LEU B 1 319 ? 6.117 14.555 22.516 1 92.81 319 LEU B C 1
ATOM 6781 O O . LEU B 1 319 ? 7.328 14.734 22.656 1 92.81 319 LEU B O 1
ATOM 6785 N N . LEU B 1 320 ? 5.254 14.836 23.406 1 93.38 320 LEU B N 1
ATOM 6786 C CA . LEU B 1 320 ? 5.648 15.414 24.688 1 93.38 320 LEU B CA 1
ATOM 6787 C C . LEU B 1 320 ? 6.531 14.453 25.469 1 93.38 320 LEU B C 1
ATOM 6789 O O . LEU B 1 320 ? 7.547 14.867 26.047 1 93.38 320 LEU B O 1
ATOM 6793 N N . VAL B 1 321 ? 6.125 13.266 25.516 1 95.5 321 VAL B N 1
ATOM 6794 C CA . VAL B 1 321 ? 6.914 12.266 26.219 1 95.5 321 VAL B CA 1
ATOM 6795 C C . VAL B 1 321 ? 8.273 12.109 25.547 1 95.5 321 VAL B C 1
ATOM 6797 O O . VAL B 1 321 ? 9.305 12.016 26.234 1 95.5 321 VAL B O 1
ATOM 6800 N N . GLY B 1 322 ? 8.297 12.031 24.234 1 94.81 322 GLY B N 1
ATOM 6801 C CA . GLY B 1 322 ? 9.555 11.977 23.516 1 94.81 322 GLY B CA 1
ATOM 6802 C C . GLY B 1 322 ? 10.445 13.18 23.781 1 94.81 322 GLY B C 1
ATOM 6803 O O . GLY B 1 322 ? 11.664 13.039 23.922 1 94.81 322 GLY B O 1
ATOM 6804 N N . ALA B 1 323 ? 9.867 14.305 23.922 1 93.38 323 ALA B N 1
ATOM 6805 C CA . ALA B 1 323 ? 10.609 15.531 24.203 1 93.38 323 ALA B CA 1
ATOM 6806 C C . ALA B 1 323 ? 11.219 15.484 25.609 1 93.38 323 ALA B C 1
ATOM 6808 O O . ALA B 1 323 ? 12.359 15.906 25.812 1 93.38 323 ALA B O 1
ATOM 6809 N N . ILE B 1 324 ? 10.438 14.984 26.5 1 95.06 324 ILE B N 1
ATOM 6810 C CA . ILE B 1 324 ? 10.906 14.891 27.875 1 95.06 324 ILE B CA 1
ATOM 6811 C C . ILE B 1 324 ? 12.086 13.922 27.969 1 95.06 324 ILE B C 1
ATOM 6813 O O . ILE B 1 324 ? 13.109 14.234 28.594 1 95.06 324 ILE B O 1
ATOM 6817 N N . ILE B 1 325 ? 11.984 12.836 27.312 1 95.44 325 ILE B N 1
ATOM 6818 C CA . ILE B 1 325 ? 13.055 11.844 27.328 1 95.44 325 ILE B CA 1
ATOM 6819 C C . ILE B 1 325 ? 14.281 12.406 26.625 1 95.44 325 ILE B C 1
ATOM 6821 O O . ILE B 1 325 ? 15.414 12.219 27.078 1 95.44 325 ILE B O 1
ATOM 6825 N N . SER B 1 326 ? 14.086 13.078 25.531 1 93.06 326 SER B N 1
ATOM 6826 C CA . SER B 1 326 ? 15.188 13.664 24.781 1 93.06 326 SER B CA 1
ATOM 6827 C C . SER B 1 326 ? 15.898 14.742 25.594 1 93.06 326 SER B C 1
ATOM 6829 O O . SER B 1 326 ? 17.125 14.867 25.516 1 93.06 326 SER B O 1
ATOM 6831 N N . ALA B 1 327 ? 15.125 15.516 26.266 1 90.75 327 ALA B N 1
ATOM 6832 C CA . ALA B 1 327 ? 15.711 16.547 27.109 1 90.75 327 ALA B CA 1
ATOM 6833 C C . ALA B 1 327 ? 16.516 15.93 28.25 1 90.75 327 ALA B C 1
ATOM 6835 O O . ALA B 1 327 ? 17.594 16.438 28.594 1 90.75 327 ALA B O 1
ATOM 6836 N N . ALA B 1 328 ? 16.062 14.844 28.781 1 91.88 328 ALA B N 1
ATOM 6837 C CA . ALA B 1 328 ? 16.719 14.164 29.891 1 91.88 328 ALA B CA 1
ATOM 6838 C C . ALA B 1 328 ? 17.969 13.438 29.438 1 91.88 328 ALA B C 1
ATOM 6840 O O . ALA B 1 328 ? 18.922 13.266 30.203 1 91.88 328 ALA B O 1
ATOM 6841 N N . THR B 1 329 ? 18.016 13.031 28.188 1 90.56 329 THR B N 1
ATOM 6842 C CA . THR B 1 329 ? 19.141 12.242 27.703 1 90.56 329 THR B CA 1
ATOM 6843 C C . THR B 1 329 ? 20.109 13.109 26.891 1 90.56 329 THR B C 1
ATOM 6845 O O . THR B 1 329 ? 21.078 12.602 26.328 1 90.56 329 THR B O 1
ATOM 6848 N N . GLY B 1 330 ? 19.797 14.375 26.625 1 84.81 330 GLY B N 1
ATOM 6849 C CA . GLY B 1 330 ? 20.719 15.32 26.031 1 84.81 330 GLY B CA 1
ATOM 6850 C C . GLY B 1 330 ? 20.609 15.414 24.516 1 84.81 330 GLY B C 1
ATOM 6851 O O . GLY B 1 330 ? 21.516 15.891 23.844 1 84.81 330 GLY B O 1
ATOM 6852 N N . PHE B 1 331 ? 19.562 14.898 24.016 1 86.44 331 PHE B N 1
ATOM 6853 C CA . PHE B 1 331 ? 19.422 14.891 22.578 1 86.44 331 PHE B CA 1
ATOM 6854 C C . PHE B 1 331 ? 18.906 16.234 22.062 1 86.44 331 PHE B C 1
ATOM 6856 O O . PHE B 1 331 ? 18.844 16.469 20.859 1 86.44 331 PHE B O 1
ATOM 6863 N N . ILE B 1 332 ? 18.562 17.172 22.906 1 86.06 332 ILE B N 1
ATOM 6864 C CA . ILE B 1 332 ? 18 18.453 22.5 1 86.06 332 ILE B CA 1
ATOM 6865 C C . ILE B 1 332 ? 19.047 19.547 22.625 1 86.06 332 ILE B C 1
ATOM 6867 O O . ILE B 1 332 ? 19.781 19.609 23.609 1 86.06 332 ILE B O 1
ATOM 6871 N N . ASP B 1 333 ? 19.156 20.281 21.516 1 79.06 333 ASP B N 1
ATOM 6872 C CA . ASP B 1 333 ? 20.016 21.469 21.547 1 79.06 333 ASP B CA 1
ATOM 6873 C C . ASP B 1 333 ? 19.234 22.688 22.031 1 79.06 333 ASP B C 1
ATOM 6875 O O . ASP B 1 333 ? 18.422 23.25 21.281 1 79.06 333 ASP B O 1
ATOM 6879 N N . SER B 1 334 ? 19.484 23.172 23.125 1 81.44 334 SER B N 1
ATOM 6880 C CA . SER B 1 334 ? 18.75 24.281 23.734 1 81.44 334 SER B CA 1
ATOM 6881 C C . SER B 1 334 ? 19.078 25.609 23.062 1 81.44 334 SER B C 1
ATOM 6883 O O . SER B 1 334 ? 18.344 26.578 23.188 1 81.44 334 SER B O 1
ATOM 6885 N N . LYS B 1 335 ? 20.172 25.609 22.312 1 80.38 335 LYS B N 1
ATOM 6886 C CA . LYS B 1 335 ? 20.594 26.859 21.688 1 80.38 335 LYS B CA 1
ATOM 6887 C C . LYS B 1 335 ? 19.562 27.328 20.672 1 80.38 335 LYS B C 1
ATOM 6889 O O . LYS B 1 335 ? 19.297 28.531 20.562 1 80.38 335 LYS B O 1
ATOM 6894 N N . THR B 1 336 ? 18.953 26.438 20.031 1 80.06 336 THR B N 1
ATOM 6895 C CA . THR B 1 336 ? 17.953 26.766 19.031 1 80.06 336 THR B CA 1
ATOM 6896 C C . THR B 1 336 ? 16.719 27.391 19.688 1 80.06 336 THR B C 1
ATOM 6898 O O . THR B 1 336 ? 16.109 28.312 19.125 1 80.06 336 THR B O 1
ATOM 6901 N N . ILE B 1 337 ? 16.391 27 20.828 1 86.31 337 ILE B N 1
ATOM 6902 C CA . ILE B 1 337 ? 15.219 27.484 21.547 1 86.31 337 ILE B CA 1
ATOM 6903 C C . ILE B 1 337 ? 15.492 28.875 22.125 1 86.31 337 ILE B C 1
ATOM 6905 O O . ILE B 1 337 ? 14.664 29.781 22.016 1 86.31 337 ILE B O 1
ATOM 6909 N N . THR B 1 338 ? 16.656 28.969 22.609 1 85.81 338 THR B N 1
ATOM 6910 C CA . THR B 1 338 ? 17 30.234 23.266 1 85.81 338 THR B CA 1
ATOM 6911 C C . THR B 1 338 ? 17.203 31.328 22.219 1 85.81 338 THR B C 1
ATOM 6913 O O . THR B 1 338 ? 16.906 32.5 22.484 1 85.81 338 THR B O 1
ATOM 6916 N N . ALA B 1 339 ? 17.656 31 21.078 1 85.12 339 ALA B N 1
ATOM 6917 C CA . ALA B 1 339 ? 17.953 31.969 20.031 1 85.12 339 ALA B CA 1
ATOM 6918 C C . ALA B 1 339 ? 16.688 32.438 19.344 1 85.12 339 ALA B C 1
ATOM 6920 O O . ALA B 1 339 ? 16.672 33.5 18.688 1 85.12 339 ALA B O 1
ATOM 6921 N N . ALA B 1 340 ? 15.656 31.719 19.484 1 87.25 340 ALA B N 1
ATOM 6922 C CA . ALA B 1 340 ? 14.414 32.062 18.797 1 87.25 340 ALA B CA 1
ATOM 6923 C C . ALA B 1 340 ? 13.742 33.281 19.438 1 87.25 340 ALA B C 1
ATOM 6925 O O . ALA B 1 340 ? 13.758 33.438 20.656 1 87.25 340 ALA B O 1
ATOM 6926 N N . PRO B 1 341 ? 13.203 34.156 18.609 1 88.62 341 PRO B N 1
ATOM 6927 C CA . PRO B 1 341 ? 12.469 35.281 19.156 1 88.62 341 PRO B CA 1
ATOM 6928 C C . PRO B 1 341 ? 11.242 34.875 19.969 1 88.62 341 PRO B C 1
ATOM 6930 O O . PRO B 1 341 ? 10.773 33.719 19.844 1 88.62 341 PRO B O 1
ATOM 6933 N N . SER B 1 342 ? 10.75 35.688 20.781 1 88.69 342 SER B N 1
ATOM 6934 C CA . SER B 1 342 ? 9.594 35.375 21.625 1 88.69 342 SER B CA 1
ATOM 6935 C C . SER B 1 342 ? 8.32 35.281 20.797 1 88.69 342 SER B C 1
ATOM 6937 O O . SER B 1 342 ? 7.414 34.5 21.109 1 88.69 342 SER B O 1
ATOM 6939 N N . GLY B 1 343 ? 8.289 36.062 19.75 1 92.56 343 GLY B N 1
ATOM 6940 C CA . GLY B 1 343 ? 7.129 36.062 18.875 1 92.56 343 GLY B CA 1
ATOM 6941 C C . GLY B 1 343 ? 7.477 36.25 17.422 1 92.56 343 GLY B C 1
ATOM 6942 O O . GLY B 1 343 ? 8.492 36.875 17.094 1 92.56 343 GLY B O 1
ATOM 6943 N N . THR B 1 344 ? 6.688 35.656 16.609 1 91.5 344 THR B N 1
ATOM 6944 C CA . THR B 1 344 ? 6.848 35.844 15.18 1 91.5 344 THR B CA 1
ATOM 6945 C C . THR B 1 344 ? 5.492 36 14.5 1 91.5 344 THR B C 1
ATOM 6947 O O . THR B 1 344 ? 4.449 35.844 15.133 1 91.5 344 THR B O 1
ATOM 6950 N N . PHE B 1 345 ? 5.539 36.562 13.273 1 93.25 345 PHE B N 1
ATOM 6951 C CA . PHE B 1 345 ? 4.336 36.75 12.484 1 93.25 345 PHE B CA 1
ATOM 6952 C C . PHE B 1 345 ? 4.562 36.344 11.031 1 93.25 345 PHE B C 1
ATOM 6954 O O . PHE B 1 345 ? 5.688 36.031 10.641 1 93.25 345 PHE B O 1
ATOM 6961 N N . VAL B 1 346 ? 3.459 36.312 10.383 1 92.56 346 VAL B N 1
ATOM 6962 C CA . VAL B 1 346 ? 3.541 36 8.961 1 92.56 346 VAL B CA 1
ATOM 6963 C C . VAL B 1 346 ? 4.309 37.094 8.219 1 92.56 346 VAL B C 1
ATOM 6965 O O . VAL B 1 346 ? 4.176 38.281 8.531 1 92.56 346 VAL B O 1
ATOM 6968 N N . TRP B 1 347 ? 5.238 36.812 7.281 1 93 347 TRP B N 1
ATOM 6969 C CA . TRP B 1 347 ? 5.977 37.656 6.363 1 93 347 TRP B CA 1
ATOM 6970 C C . TRP B 1 347 ? 7.195 38.281 7.047 1 93 347 TRP B C 1
ATOM 6972 O O . TRP B 1 347 ? 7.773 39.25 6.547 1 93 347 TRP B O 1
ATOM 6982 N N . VAL B 1 348 ? 7.523 37.781 8.188 1 90.25 348 VAL B N 1
ATOM 6983 C CA . VAL B 1 348 ? 8.789 38.188 8.781 1 90.25 348 VAL B CA 1
ATOM 6984 C C . VAL B 1 348 ? 9.945 37.75 7.883 1 90.25 348 VAL B C 1
ATOM 6986 O O . VAL B 1 348 ? 10.93 38.5 7.723 1 90.25 348 VAL B O 1
ATOM 6989 N N . LYS B 1 349 ? 9.859 36.562 7.375 1 91.38 349 LYS B N 1
ATOM 6990 C CA . LYS B 1 349 ? 10.766 36.062 6.348 1 91.38 349 LYS B CA 1
ATOM 6991 C C . LYS B 1 349 ? 10.039 35.875 5.02 1 91.38 349 LYS B C 1
ATOM 6993 O O . LYS B 1 349 ? 8.883 35.438 5 1 91.38 349 LYS B O 1
ATOM 6998 N N . THR B 1 350 ? 10.727 36.281 3.941 1 92.69 350 THR B N 1
ATOM 6999 C CA . THR B 1 350 ? 10.133 36.156 2.613 1 92.69 350 THR B CA 1
ATOM 7000 C C . THR B 1 350 ? 11.086 35.406 1.678 1 92.69 350 THR B C 1
ATOM 7002 O O . THR B 1 350 ? 12.266 35.219 1.99 1 92.69 350 THR B O 1
ATOM 7005 N N . PHE B 1 351 ? 10.477 34.875 0.656 1 95.69 351 PHE B N 1
ATOM 7006 C CA . PHE B 1 351 ? 11.227 34.125 -0.346 1 95.69 351 PHE B CA 1
ATOM 7007 C C . PHE B 1 351 ? 10.992 34.719 -1.738 1 95.69 351 PHE B C 1
ATOM 7009 O O . PHE B 1 351 ? 9.938 35.281 -2.004 1 95.69 351 PHE B O 1
ATOM 7016 N N . PRO B 1 352 ? 11.992 34.688 -2.604 1 94.06 352 PRO B N 1
ATOM 7017 C CA . PRO B 1 352 ? 11.781 35.156 -3.979 1 94.06 352 PRO B CA 1
ATOM 7018 C C . PRO B 1 352 ? 10.797 34.281 -4.746 1 94.06 352 PRO B C 1
ATOM 7020 O O . PRO B 1 352 ? 11.141 33.125 -5.105 1 94.06 352 PRO B O 1
ATOM 7023 N N . LEU B 1 353 ? 9.703 34.781 -5.086 1 95.56 353 LEU B N 1
ATOM 7024 C CA . LEU B 1 353 ? 8.648 34.031 -5.738 1 95.56 353 LEU B CA 1
ATOM 7025 C C . LEU B 1 353 ? 8.906 33.906 -7.238 1 95.56 353 LEU B C 1
ATOM 7027 O O . LEU B 1 353 ? 9.305 34.875 -7.875 1 95.56 353 LEU B O 1
ATOM 7031 N N . SER B 1 354 ? 8.867 32.75 -7.758 1 95.44 354 SER B N 1
ATOM 7032 C CA . SER B 1 354 ? 8.938 32.469 -9.188 1 95.44 354 SER B CA 1
ATOM 7033 C C . SER B 1 354 ? 8.125 31.234 -9.547 1 95.44 354 SER B C 1
ATOM 7035 O O . SER B 1 354 ? 7.664 30.5 -8.664 1 95.44 354 SER B O 1
ATOM 7037 N N . VAL B 1 355 ? 7.902 31.078 -10.859 1 94.25 355 VAL B N 1
ATOM 7038 C CA . VAL B 1 355 ? 7.117 29.938 -11.32 1 94.25 355 VAL B CA 1
ATOM 7039 C C . VAL B 1 355 ? 8.023 28.953 -12.047 1 94.25 355 VAL B C 1
ATOM 7041 O O . VAL B 1 355 ? 8.812 29.344 -12.914 1 94.25 355 VAL B O 1
ATOM 7044 N N . ASP B 1 356 ? 7.988 27.781 -11.578 1 92.81 356 ASP B N 1
ATOM 7045 C CA . ASP B 1 356 ? 8.727 26.688 -12.211 1 92.81 356 ASP B CA 1
ATOM 7046 C C . ASP B 1 356 ? 7.781 25.734 -12.93 1 92.81 356 ASP B C 1
ATOM 7048 O O . ASP B 1 356 ? 6.984 25.047 -12.289 1 92.81 356 ASP B O 1
ATOM 7052 N N . GLY B 1 357 ? 7.898 25.562 -14.203 1 88 357 GLY B N 1
ATOM 7053 C CA . GLY B 1 357 ? 7.016 24.75 -15.031 1 88 357 GLY B CA 1
ATOM 7054 C C . GLY B 1 357 ? 7.039 23.281 -14.672 1 88 357 GLY B C 1
ATOM 7055 O O . GLY B 1 357 ? 6.055 22.562 -14.875 1 88 357 GLY B O 1
ATOM 7056 N N . SER B 1 358 ? 8.141 22.797 -14.148 1 87.5 358 SER B N 1
ATOM 7057 C CA . SER B 1 358 ? 8.273 21.391 -13.805 1 87.5 358 SER B CA 1
ATOM 7058 C C . SER B 1 358 ? 7.312 21 -12.688 1 87.5 358 SER B C 1
ATOM 7060 O O . SER B 1 358 ? 7.016 19.812 -12.508 1 87.5 358 SER B O 1
ATOM 7062 N N . LEU B 1 359 ? 6.777 21.984 -11.953 1 92.44 359 LEU B N 1
ATOM 7063 C CA . LEU B 1 359 ? 5.941 21.719 -10.789 1 92.44 359 LEU B CA 1
ATOM 7064 C C . LEU B 1 359 ? 4.465 21.75 -11.164 1 92.44 359 LEU B C 1
ATOM 7066 O O . LEU B 1 359 ? 3.615 21.297 -10.391 1 92.44 359 LEU B O 1
ATOM 7070 N N . VAL B 1 360 ? 4.148 22.188 -12.305 1 90.44 360 VAL B N 1
ATOM 7071 C CA . VAL B 1 360 ? 2.758 22.453 -12.664 1 90.44 360 VAL B CA 1
ATOM 7072 C C . VAL B 1 360 ? 1.978 21.141 -12.703 1 90.44 360 VAL B C 1
ATOM 7074 O O . VAL B 1 360 ? 0.924 21.016 -12.078 1 90.44 360 VAL B O 1
ATOM 7077 N N . LEU B 1 361 ? 2.531 20.172 -13.328 1 85.38 361 LEU B N 1
ATOM 7078 C CA . LEU B 1 361 ? 1.808 18.922 -13.5 1 85.38 361 LEU B CA 1
ATOM 7079 C C . LEU B 1 361 ? 1.639 18.203 -12.164 1 85.38 361 LEU B C 1
ATOM 7081 O O . LEU B 1 361 ? 0.529 17.797 -11.812 1 85.38 361 LEU B O 1
ATOM 7085 N N . PRO B 1 362 ? 2.746 18.047 -11.438 1 87.69 362 PRO B N 1
ATOM 7086 C CA . PRO B 1 362 ? 2.578 17.375 -10.148 1 87.69 362 PRO B CA 1
ATOM 7087 C C . PRO B 1 362 ? 1.649 18.125 -9.203 1 87.69 362 PRO B C 1
ATOM 7089 O O . PRO B 1 362 ? 0.892 17.5 -8.445 1 87.69 362 PRO B O 1
ATOM 7092 N N . LEU B 1 363 ? 1.686 19.406 -9.234 1 92.62 363 LEU B N 1
ATOM 7093 C CA . LEU B 1 363 ? 0.848 20.203 -8.336 1 92.62 363 LEU B CA 1
ATOM 7094 C C . LEU B 1 363 ? -0.61 20.156 -8.781 1 92.62 363 LEU B C 1
ATOM 7096 O O . LEU B 1 363 ? -1.519 20.266 -7.957 1 92.62 363 LEU B O 1
ATOM 7100 N N . LEU B 1 364 ? -0.845 20 -10.062 1 87.88 364 LEU B N 1
ATOM 7101 C CA . LEU B 1 364 ? -2.215 19.812 -10.523 1 87.88 364 LEU B CA 1
ATOM 7102 C C . LEU B 1 364 ? -2.793 18.5 -9.992 1 87.88 364 LEU B C 1
ATOM 7104 O O . LEU B 1 364 ? -3.963 18.438 -9.617 1 87.88 364 LEU B O 1
ATOM 7108 N N . ALA B 1 365 ? -1.948 17.531 -10.023 1 81.94 365 ALA B N 1
ATOM 7109 C CA . ALA B 1 365 ? -2.367 16.266 -9.43 1 81.94 365 ALA B CA 1
ATOM 7110 C C . ALA B 1 365 ? -2.662 16.422 -7.941 1 81.94 365 ALA B C 1
ATOM 7112 O O . ALA B 1 365 ? -3.619 15.844 -7.426 1 81.94 365 ALA B O 1
ATOM 7113 N N . CYS B 1 366 ? -1.818 17.172 -7.301 1 88 366 CYS B N 1
ATOM 7114 C CA . CYS B 1 366 ? -2.014 17.453 -5.887 1 88 366 CYS B CA 1
ATOM 7115 C C . CYS B 1 366 ? -3.326 18.188 -5.652 1 88 366 CYS B C 1
ATOM 7117 O O . CYS B 1 366 ? -4.039 17.906 -4.691 1 88 366 CYS B O 1
ATOM 7119 N N . CYS B 1 367 ? -3.652 19.078 -6.539 1 89 367 CYS B N 1
ATOM 7120 C CA . CYS B 1 367 ? -4.887 19.844 -6.453 1 89 367 CYS B CA 1
ATOM 7121 C C . CYS B 1 367 ? -6.105 18.938 -6.48 1 89 367 CYS B C 1
ATOM 7123 O O . CYS B 1 367 ? -7.004 19.062 -5.648 1 89 367 CYS B O 1
ATOM 7125 N N . ILE B 1 368 ? -6.074 18.047 -7.293 1 80.06 368 ILE B N 1
ATOM 7126 C CA . ILE B 1 368 ? -7.207 17.141 -7.453 1 80.06 368 ILE B CA 1
ATOM 7127 C C . ILE B 1 368 ? -7.32 16.234 -6.227 1 80.06 368 ILE B C 1
ATOM 7129 O O . ILE B 1 368 ? -8.422 16.016 -5.715 1 80.06 368 ILE B O 1
ATOM 7133 N N . THR B 1 369 ? -6.215 15.805 -5.844 1 78.88 369 THR B N 1
ATOM 7134 C CA . THR B 1 369 ? -6.203 14.906 -4.695 1 78.88 369 THR B CA 1
ATOM 7135 C C . THR B 1 369 ? -6.695 15.625 -3.439 1 78.88 369 THR B C 1
ATOM 7137 O O . THR B 1 369 ? -7.43 15.047 -2.635 1 78.88 369 THR B O 1
ATOM 7140 N N . THR B 1 370 ? -6.242 16.812 -3.234 1 86.5 370 THR B N 1
ATOM 7141 C CA . THR B 1 370 ? -6.652 17.562 -2.059 1 86.5 370 THR B CA 1
ATOM 7142 C C . THR B 1 370 ? -8.141 17.906 -2.129 1 86.5 370 THR B C 1
ATOM 7144 O O . THR B 1 370 ? -8.82 17.953 -1.101 1 86.5 370 THR B O 1
ATOM 7147 N N . LEU B 1 371 ? -8.633 18.109 -3.322 1 86.12 371 LEU B N 1
ATOM 7148 C CA . LEU B 1 371 ? -10.047 18.406 -3.51 1 86.12 371 LEU B CA 1
ATOM 7149 C C . LEU B 1 371 ? -10.914 17.219 -3.096 1 86.12 371 LEU B C 1
ATOM 7151 O O . LEU B 1 371 ? -11.898 17.375 -2.377 1 86.12 371 LEU B O 1
ATOM 7155 N N . VAL B 1 372 ? -10.5 16.141 -3.533 1 76.19 372 VAL B N 1
ATOM 7156 C CA . VAL B 1 372 ? -11.281 14.945 -3.254 1 76.19 372 VAL B CA 1
ATOM 7157 C C . VAL B 1 372 ? -11.188 14.602 -1.769 1 76.19 372 VAL B C 1
ATOM 7159 O O . VAL B 1 372 ? -12.172 14.172 -1.161 1 76.19 372 VAL B O 1
ATOM 7162 N N . SER B 1 373 ? -10.016 14.75 -1.26 1 80.94 373 SER B N 1
ATOM 7163 C CA . SER B 1 373 ? -9.836 14.508 0.169 1 80.94 373 SER B CA 1
ATOM 7164 C C . SER B 1 373 ? -10.688 15.461 1 1 80.94 373 SER B C 1
ATOM 7166 O O . SER B 1 373 ? -11.289 15.062 2 1 80.94 373 SER B O 1
ATOM 7168 N N . CYS B 1 374 ? -10.695 16.672 0.585 1 88 374 CYS B N 1
ATOM 7169 C CA . CYS B 1 374 ? -11.5 17.672 1.273 1 88 374 CYS B CA 1
ATOM 7170 C C . CYS B 1 374 ? -12.984 17.344 1.183 1 88 374 CYS B C 1
ATOM 7172 O O . CYS B 1 374 ? -13.719 17.5 2.158 1 88 374 CYS B O 1
ATOM 7174 N N . LEU B 1 375 ? -13.406 16.922 0.05 1 84.25 375 LEU B N 1
ATOM 7175 C CA . LEU B 1 375 ? -14.797 16.531 -0.148 1 84.25 375 LEU B CA 1
ATOM 7176 C C . LEU B 1 375 ? -15.211 15.461 0.86 1 84.25 375 LEU B C 1
ATOM 7178 O O . LEU B 1 375 ? -16.234 15.594 1.528 1 84.25 375 LEU B O 1
ATOM 7182 N N . GLY B 1 376 ? -14.453 14.508 0.951 1 78.38 376 GLY B N 1
ATOM 7183 C CA . GLY B 1 376 ? -14.734 13.445 1.902 1 78.38 376 GLY B CA 1
ATOM 7184 C C . GLY B 1 376 ? -14.727 13.922 3.344 1 78.38 376 GLY B C 1
ATOM 7185 O O . GLY B 1 376 ? -15.555 13.492 4.148 1 78.38 376 GLY B O 1
ATOM 7186 N N . ASP B 1 377 ? -13.812 14.742 3.672 1 85.25 377 ASP B N 1
ATOM 7187 C CA . ASP B 1 377 ? -13.68 15.234 5.039 1 85.25 377 ASP B CA 1
ATOM 7188 C C . ASP B 1 377 ? -14.875 16.109 5.43 1 85.25 377 ASP B C 1
ATOM 7190 O O . ASP B 1 377 ? -15.344 16.031 6.566 1 85.25 377 ASP B O 1
ATOM 7194 N N . VAL B 1 378 ? -15.312 16.906 4.508 1 89.31 378 VAL B N 1
ATOM 7195 C CA . VAL B 1 378 ? -16.438 17.797 4.793 1 89.31 378 VAL B CA 1
ATOM 7196 C C . VAL B 1 378 ? -17.703 16.969 4.969 1 89.31 378 VAL B C 1
ATOM 7198 O O . VAL B 1 378 ? -18.531 17.25 5.852 1 89.31 378 VAL B O 1
ATOM 7201 N N . ILE B 1 379 ? -17.875 16 4.168 1 83.56 379 ILE B N 1
ATOM 7202 C CA . ILE B 1 379 ? -19.031 15.125 4.293 1 83.56 379 ILE B CA 1
ATOM 7203 C C . ILE B 1 379 ? -18.984 14.398 5.633 1 83.56 379 ILE B C 1
ATOM 7205 O O . ILE B 1 379 ? -20 14.289 6.32 1 83.56 379 ILE B O 1
ATOM 7209 N N . ALA B 1 380 ? -17.906 13.961 5.984 1 82 380 ALA B N 1
ATOM 7210 C CA . ALA B 1 380 ? -17.719 13.281 7.266 1 82 380 ALA B CA 1
ATOM 7211 C C . ALA B 1 380 ? -18 14.227 8.43 1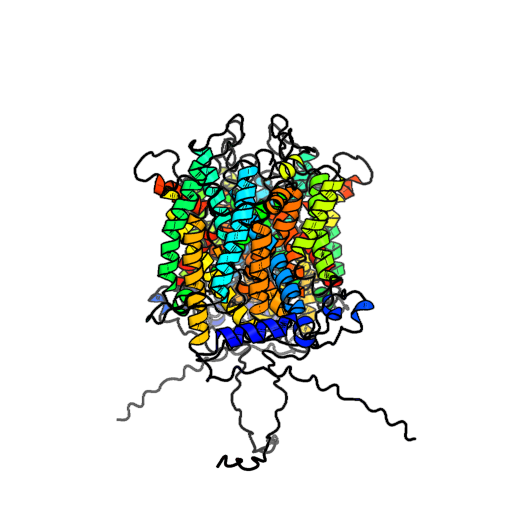 82 380 ALA B C 1
ATOM 7213 O O . ALA B 1 380 ? -18.578 13.82 9.445 1 82 380 ALA B O 1
ATOM 7214 N N . THR B 1 381 ? -17.5 15.406 8.32 1 90.69 381 THR B N 1
ATOM 7215 C CA . THR B 1 381 ? -17.75 16.406 9.344 1 90.69 381 THR B CA 1
ATOM 7216 C C . THR B 1 381 ? -19.25 16.672 9.477 1 90.69 381 THR B C 1
ATOM 7218 O O . THR B 1 381 ? -19.766 16.797 10.586 1 90.69 381 THR B O 1
ATOM 7221 N N . ALA B 1 382 ? -19.906 16.688 8.344 1 89.69 382 ALA B N 1
ATOM 7222 C CA . ALA B 1 382 ? -21.344 16.875 8.352 1 89.69 382 ALA B CA 1
ATOM 7223 C C . ALA B 1 382 ? -22.047 15.711 9.031 1 89.69 382 ALA B C 1
ATOM 7225 O O . ALA B 1 382 ? -22.984 15.906 9.812 1 89.69 382 ALA B O 1
ATOM 7226 N N . GLU B 1 383 ? -21.609 14.625 8.766 1 82.94 383 GLU B N 1
ATOM 7227 C CA . GLU B 1 383 ? -22.203 13.43 9.336 1 82.94 383 GLU B CA 1
ATOM 7228 C C . GLU B 1 383 ? -22.047 13.398 10.852 1 82.94 383 GLU B C 1
ATOM 7230 O O . GLU B 1 383 ? -23.016 13.164 11.578 1 82.94 383 GLU B O 1
ATOM 7235 N N . VAL B 1 384 ? -20.891 13.648 11.305 1 86.19 384 VAL B N 1
ATOM 7236 C CA . VAL B 1 384 ? -20.625 13.555 12.734 1 86.19 384 VAL B CA 1
ATOM 7237 C C . VAL B 1 384 ? -21.25 14.742 13.461 1 86.19 384 VAL B C 1
ATOM 7239 O O . VAL B 1 384 ? -21.469 14.703 14.672 1 86.19 384 VAL B O 1
ATOM 7242 N N . SER B 1 385 ? -21.484 15.773 12.703 1 90.69 385 SER B N 1
ATOM 7243 C CA . SER B 1 385 ? -22.094 16.969 13.281 1 90.69 385 SER B CA 1
ATOM 7244 C C . SER B 1 385 ? -23.625 16.875 13.266 1 90.69 385 SER B C 1
ATOM 7246 O O . SER B 1 385 ? -24.312 17.797 13.695 1 90.69 385 SER B O 1
ATOM 7248 N N . GLY B 1 386 ? -24.156 15.75 12.703 1 84.81 386 GLY B N 1
ATOM 7249 C CA . GLY B 1 386 ? -25.594 15.516 12.711 1 84.81 386 GLY B CA 1
ATOM 7250 C C . GLY B 1 386 ? -26.328 16.266 11.617 1 84.81 386 GLY B C 1
ATOM 7251 O O . GLY B 1 386 ? -27.531 16.516 11.727 1 84.81 386 GLY B O 1
ATOM 7252 N N . ILE B 1 387 ? -25.594 16.703 10.719 1 83.19 387 ILE B N 1
ATOM 7253 C CA . ILE B 1 387 ? -26.219 17.375 9.586 1 83.19 387 ILE B CA 1
ATOM 7254 C C . ILE B 1 387 ? -26.812 16.344 8.633 1 83.19 387 ILE B C 1
ATOM 7256 O O . ILE B 1 387 ? -26.25 15.273 8.43 1 83.19 387 ILE B O 1
ATOM 7260 N N . ASP B 1 388 ? -27.984 16.516 8.117 1 71.44 388 ASP B N 1
ATOM 7261 C CA . ASP B 1 388 ? -28.703 15.594 7.234 1 71.44 388 ASP B CA 1
ATOM 7262 C C . ASP B 1 388 ? -27.953 15.43 5.91 1 71.44 388 ASP B C 1
ATOM 7264 O O . ASP B 1 388 ? -27.797 16.406 5.16 1 71.44 388 ASP B O 1
ATOM 7268 N N . ILE B 1 389 ? -27.406 14.289 5.637 1 65.56 389 ILE B N 1
ATOM 7269 C CA . ILE B 1 389 ? -26.594 13.992 4.461 1 65.56 389 ILE B CA 1
ATOM 7270 C C . ILE B 1 389 ? -27.5 13.555 3.311 1 65.56 389 ILE B C 1
ATOM 7272 O O . ILE B 1 389 ? -27.125 13.633 2.143 1 65.56 389 ILE B O 1
ATOM 7276 N N . ASP B 1 390 ? -28.547 12.586 3.605 1 57.12 390 ASP B N 1
ATOM 7277 C CA . ASP B 1 390 ? -29.422 12.008 2.578 1 57.12 390 ASP B CA 1
ATOM 7278 C C . ASP B 1 390 ? -30.328 13.07 1.973 1 57.12 390 ASP B C 1
ATOM 7280 O O . ASP B 1 390 ? -30.922 12.859 0.912 1 57.12 390 ASP B O 1
ATOM 7284 N N . GLY B 1 391 ? -30.578 14.07 2.697 1 48.88 391 GLY B N 1
ATOM 7285 C CA . GLY B 1 391 ? -31.734 14.867 2.316 1 48.88 391 GLY B CA 1
ATOM 7286 C C . GLY B 1 391 ? -31.438 15.867 1.22 1 48.88 391 GLY B C 1
ATOM 7287 O O . GLY B 1 391 ? -30.266 16.109 0.891 1 48.88 391 GLY B O 1
ATOM 7288 N N . THR B 1 392 ? -32.531 16.094 0.418 1 46.59 392 THR B N 1
ATOM 7289 C CA . THR B 1 392 ? -32.875 17.047 -0.628 1 46.59 392 THR B CA 1
ATOM 7290 C C . THR B 1 392 ? -32.344 18.438 -0.295 1 46.59 392 THR B C 1
ATOM 7292 O O . THR B 1 392 ? -32.562 19.391 -1.049 1 46.59 392 THR B O 1
ATOM 7295 N N . SER B 1 393 ? -31.844 18.641 0.861 1 53.69 393 SER B N 1
ATOM 7296 C CA . SER B 1 393 ? -31.641 20.047 1.207 1 53.69 393 SER B CA 1
ATOM 7297 C C . SER B 1 393 ? -30.297 20.547 0.707 1 53.69 393 SER B C 1
ATOM 7299 O O . SER B 1 393 ? -29.312 19.797 0.697 1 53.69 393 SER B O 1
ATOM 7301 N N . GLY B 1 394 ? -30.141 21.172 -0.394 1 66.69 394 GLY B N 1
ATOM 7302 C CA . GLY B 1 394 ? -29.109 21.969 -1.047 1 66.69 394 GLY B CA 1
ATOM 7303 C C . GLY B 1 394 ? -28.062 22.484 -0.085 1 66.69 394 GLY B C 1
ATOM 7304 O O . GLY B 1 394 ? -27.047 23.047 -0.509 1 66.69 394 GLY B O 1
ATOM 7305 N N . ASP B 1 395 ? -28.188 22.078 1.246 1 79.94 395 ASP B N 1
ATOM 7306 C CA . ASP B 1 395 ? -27.312 22.656 2.246 1 79.94 395 ASP B CA 1
ATOM 7307 C C . ASP B 1 395 ? -25.953 21.953 2.258 1 79.94 395 ASP B C 1
ATOM 7309 O O . ASP B 1 395 ? -24.906 22.609 2.314 1 79.94 395 ASP B O 1
ATOM 7313 N N . LEU B 1 396 ? -25.953 20.641 2.217 1 85 396 LEU B N 1
ATOM 7314 C CA . LEU B 1 396 ? -24.703 19.906 2.205 1 85 396 LEU B CA 1
ATOM 7315 C C . LEU B 1 396 ? -23.859 20.281 0.992 1 85 396 LEU B C 1
ATOM 7317 O O . LEU B 1 396 ? -22.641 20.469 1.105 1 85 396 LEU B O 1
ATOM 7321 N N . ASP B 1 397 ? -24.531 20.5 -0.1 1 83.69 397 ASP B N 1
ATOM 7322 C CA . ASP B 1 397 ? -23.812 20.828 -1.327 1 83.69 397 ASP B CA 1
ATOM 7323 C C . ASP B 1 397 ? -23.125 22.188 -1.212 1 83.69 397 ASP B C 1
ATOM 7325 O O . ASP B 1 397 ? -22.016 22.375 -1.699 1 83.69 397 ASP B O 1
ATOM 7329 N N . THR B 1 398 ? -23.828 23.078 -0.598 1 86.81 398 THR B N 1
ATOM 7330 C CA . THR B 1 398 ? -23.266 24.422 -0.463 1 86.81 398 THR B CA 1
ATOM 7331 C C . THR B 1 398 ? -22.109 24.422 0.535 1 86.81 398 THR B C 1
ATOM 7333 O O . THR B 1 398 ? -21.156 25.172 0.378 1 86.81 398 THR B O 1
ATOM 7336 N N . ARG B 1 399 ? -22.203 23.594 1.555 1 90.12 399 ARG B N 1
ATOM 7337 C CA . ARG B 1 399 ? -21.141 23.516 2.539 1 90.12 399 ARG B CA 1
ATOM 7338 C C . ARG B 1 399 ? -19.891 22.859 1.938 1 90.12 399 ARG B C 1
ATOM 7340 O O . ARG B 1 399 ? -18.766 23.25 2.238 1 90.12 399 ARG B O 1
ATOM 7347 N N . VAL B 1 400 ? -20.219 21.875 1.126 1 89.62 400 VAL B N 1
ATOM 7348 C CA . VAL B 1 400 ? -19.109 21.188 0.455 1 89.62 400 VAL B CA 1
ATOM 7349 C C . VAL B 1 400 ? -18.438 22.141 -0.539 1 89.62 400 VAL B C 1
ATOM 7351 O O . VAL B 1 400 ? -17.219 22.281 -0.548 1 89.62 400 VAL B O 1
ATOM 7354 N N . GLN B 1 401 ? -19.266 22.781 -1.33 1 88.81 401 GLN B N 1
ATOM 7355 C CA . GLN B 1 401 ? -18.75 23.75 -2.287 1 88.81 401 GLN B CA 1
ATOM 7356 C C . GLN B 1 401 ? -17.984 24.875 -1.577 1 88.81 401 GLN B C 1
ATOM 7358 O O . GLN B 1 401 ? -16.922 25.297 -2.035 1 88.81 401 GLN B O 1
ATOM 7363 N N . GLY B 1 402 ? -18.5 25.344 -0.518 1 91.81 402 GLY B N 1
ATOM 7364 C CA . GLY B 1 402 ? -17.859 26.391 0.255 1 91.81 402 GLY B CA 1
ATOM 7365 C C . GLY B 1 402 ? -16.531 25.953 0.84 1 91.81 402 GLY B C 1
ATOM 7366 O O . GLY B 1 402 ? -15.594 26.766 0.922 1 91.81 402 GLY B O 1
ATOM 7367 N N . GLY B 1 403 ? -16.5 24.75 1.312 1 93.06 403 GLY B N 1
ATOM 7368 C CA . GLY B 1 403 ? -15.258 24.203 1.847 1 93.06 403 GLY B CA 1
ATOM 7369 C C . GLY B 1 403 ? -14.18 24.047 0.793 1 93.06 403 GLY B C 1
ATOM 7370 O O . GLY B 1 403 ? -13.016 24.359 1.038 1 93.06 403 GLY B O 1
ATOM 7371 N N . LEU B 1 404 ? -14.578 23.562 -0.381 1 91.62 404 LEU B N 1
ATOM 7372 C CA . LEU B 1 404 ? -13.633 23.344 -1.474 1 91.62 404 LEU B CA 1
ATOM 7373 C C . LEU B 1 404 ? -13.078 24.672 -1.98 1 91.62 404 LEU B C 1
ATOM 7375 O O . LEU B 1 404 ? -11.875 24.781 -2.238 1 91.62 404 LEU B O 1
ATOM 7379 N N . THR B 1 405 ? -13.945 25.625 -2.111 1 92.88 405 THR B N 1
ATOM 7380 C CA . THR B 1 405 ? -13.531 26.938 -2.574 1 92.88 405 THR B CA 1
ATOM 7381 C C . THR B 1 405 ? -12.602 27.594 -1.56 1 92.88 405 THR B C 1
ATOM 7383 O O . THR B 1 405 ? -11.586 28.203 -1.934 1 92.88 405 THR B O 1
ATOM 7386 N N . ALA B 1 406 ? -12.977 27.484 -0.335 1 94.81 406 ALA B N 1
ATOM 7387 C CA . ALA B 1 406 ? -12.141 28.047 0.726 1 94.81 406 ALA B CA 1
ATOM 7388 C C . ALA B 1 406 ? -10.758 27.422 0.73 1 94.81 406 ALA B C 1
ATOM 7390 O O . ALA B 1 406 ? -9.75 28.109 0.867 1 94.81 406 ALA B O 1
ATOM 7391 N N . ASP B 1 407 ? -10.695 26.141 0.599 1 94.44 407 ASP B N 1
ATOM 7392 C CA . ASP B 1 407 ? -9.414 25.453 0.568 1 94.44 407 ASP B CA 1
ATOM 7393 C C . ASP B 1 407 ? -8.508 26 -0.535 1 94.44 407 ASP B C 1
ATOM 7395 O O . ASP B 1 407 ? -7.305 26.156 -0.341 1 94.44 407 ASP B O 1
ATOM 7399 N N . GLY B 1 408 ? -9.125 26.188 -1.661 1 94 408 GLY B N 1
ATOM 7400 C CA . GLY B 1 408 ? -8.359 26.766 -2.758 1 94 408 GLY B CA 1
ATOM 7401 C C . GLY B 1 408 ? -7.848 28.156 -2.465 1 94 408 GLY B C 1
ATOM 7402 O O . GLY B 1 408 ? -6.672 28.453 -2.682 1 94 408 GLY B O 1
ATOM 7403 N N . ILE B 1 409 ? -8.68 28.984 -1.97 1 95.38 409 ILE B N 1
ATOM 7404 C CA . ILE B 1 409 ? -8.336 30.359 -1.682 1 95.38 409 ILE B CA 1
ATOM 7405 C C . ILE B 1 409 ? -7.289 30.422 -0.575 1 95.38 409 ILE B C 1
ATOM 7407 O O . ILE B 1 409 ? -6.305 31.156 -0.679 1 95.38 409 ILE B O 1
ATOM 7411 N N . TRP B 1 410 ? -7.555 29.672 0.497 1 96.69 410 TRP B N 1
ATOM 7412 C CA . TRP B 1 410 ? -6.613 29.656 1.61 1 96.69 410 TRP B CA 1
ATOM 7413 C C . TRP B 1 410 ? -5.25 29.141 1.163 1 96.69 410 TRP B C 1
ATOM 7415 O O . TRP B 1 410 ? -4.215 29.578 1.668 1 96.69 410 TRP B O 1
ATOM 7425 N N . SER B 1 411 ? -5.25 28.141 0.241 1 96.94 411 SER B N 1
ATOM 7426 C CA . SER B 1 411 ? -3.992 27.609 -0.26 1 96.94 411 SER B CA 1
ATOM 7427 C C . SER B 1 411 ? -3.197 28.672 -1.013 1 96.94 411 SER B C 1
ATOM 7429 O O . SER B 1 411 ? -1.973 28.75 -0.887 1 96.94 411 SER B O 1
ATOM 7431 N N . VAL B 1 412 ? -3.867 29.516 -1.784 1 96.81 412 VAL B N 1
ATOM 7432 C CA . VAL B 1 412 ? -3.215 30.594 -2.506 1 96.81 412 VAL B CA 1
ATOM 7433 C C . VAL B 1 412 ? -2.639 31.609 -1.515 1 96.81 412 VAL B C 1
ATOM 7435 O O . VAL B 1 412 ? -1.478 32 -1.631 1 96.81 412 VAL B O 1
ATOM 7438 N N . LEU B 1 413 ? -3.424 31.969 -0.583 1 97.38 413 LEU B N 1
ATOM 7439 C CA . LEU B 1 413 ? -2.998 32.969 0.396 1 97.38 413 LEU B CA 1
ATOM 7440 C C . LEU B 1 413 ? -1.894 32.406 1.29 1 97.38 413 LEU B C 1
ATOM 7442 O O . LEU B 1 413 ? -1.003 33.156 1.716 1 97.38 413 LEU B O 1
ATOM 7446 N N . ALA B 1 414 ? -2.027 31.172 1.638 1 97.38 414 ALA B N 1
ATOM 7447 C CA . ALA B 1 414 ? -0.982 30.531 2.438 1 97.38 414 ALA B CA 1
ATOM 7448 C C . ALA B 1 414 ? 0.353 30.531 1.697 1 97.38 414 ALA B C 1
ATOM 7450 O O . ALA B 1 414 ? 1.405 30.75 2.305 1 97.38 414 ALA B O 1
ATOM 7451 N N . ALA B 1 415 ? 0.264 30.188 0.415 1 97.25 415 ALA B N 1
ATOM 7452 C CA . ALA B 1 415 ? 1.482 30.219 -0.391 1 97.25 415 ALA B CA 1
ATOM 7453 C C . ALA B 1 415 ? 2.109 31.609 -0.384 1 97.25 415 ALA B C 1
ATOM 7455 O O . ALA B 1 415 ? 3.33 31.734 -0.288 1 97.25 415 ALA B O 1
ATOM 7456 N N . LEU B 1 416 ? 1.277 32.594 -0.454 1 96.44 416 LEU B N 1
ATOM 7457 C CA . LEU B 1 416 ? 1.766 33.969 -0.403 1 96.44 416 LEU B CA 1
ATOM 7458 C C . LEU B 1 416 ? 2.266 34.312 0.995 1 96.44 416 LEU B C 1
ATOM 7460 O O . LEU B 1 416 ? 3.061 35.25 1.162 1 96.44 416 LEU B O 1
ATOM 7464 N N . GLY B 1 417 ? 1.774 33.594 1.99 1 96.5 417 GLY B N 1
ATOM 7465 C CA . GLY B 1 417 ? 2.258 33.75 3.355 1 96.5 417 GLY B CA 1
ATOM 7466 C C . GLY B 1 417 ? 3.447 32.844 3.656 1 96.5 417 GLY B C 1
ATOM 7467 O O . GLY B 1 417 ? 3.76 32.594 4.82 1 96.5 417 GLY B O 1
ATOM 7468 N N . THR B 1 418 ? 4.055 32.219 2.674 1 96.44 418 THR B N 1
ATOM 7469 C CA . THR B 1 418 ? 5.309 31.484 2.697 1 96.44 418 THR B CA 1
ATOM 7470 C C . THR B 1 418 ? 5.062 30.016 3.041 1 96.44 418 THR B C 1
ATOM 7472 O O . THR B 1 418 ? 6.004 29.281 3.336 1 96.44 418 THR B O 1
ATOM 7475 N N . CYS B 1 419 ? 3.803 29.594 3.088 1 96.81 419 CYS B N 1
ATOM 7476 C CA . CYS B 1 419 ? 3.482 28.219 3.453 1 96.81 419 CYS B CA 1
ATOM 7477 C C . CYS B 1 419 ? 2.971 27.438 2.246 1 96.81 419 CYS B C 1
ATOM 7479 O O . CYS B 1 419 ? 2.875 27.984 1.146 1 96.81 419 CYS B O 1
ATOM 7481 N N . THR B 1 420 ? 2.795 26.203 2.438 1 96.31 420 THR B N 1
ATOM 7482 C CA . THR B 1 420 ? 2.328 25.328 1.374 1 96.31 420 THR B CA 1
ATOM 7483 C C . THR B 1 420 ? 0.806 25.203 1.4 1 96.31 420 THR B C 1
ATOM 7485 O O . THR B 1 420 ? 0.148 25.781 2.273 1 96.31 420 THR B O 1
ATOM 7488 N N . PRO B 1 421 ? 0.222 24.5 0.411 1 95.94 421 PRO B N 1
ATOM 7489 C CA . PRO B 1 421 ? -1.24 24.484 0.316 1 95.94 421 PRO B CA 1
ATOM 7490 C C . PRO B 1 421 ? -1.907 23.906 1.558 1 95.94 421 PRO B C 1
ATOM 7492 O O . PRO B 1 421 ? -1.377 22.969 2.166 1 95.94 421 PRO B O 1
ATOM 7495 N N . LEU B 1 422 ? -3.104 24.438 1.834 1 95.88 422 LEU B N 1
ATOM 7496 C CA . LEU B 1 422 ? -3.873 24.016 2.994 1 95.88 422 LEU B CA 1
ATOM 7497 C C . LEU B 1 422 ? -5.051 23.141 2.57 1 95.88 422 LEU B C 1
ATOM 7499 O O . LEU B 1 422 ? -5.551 23.266 1.45 1 95.88 422 LEU B O 1
ATOM 7503 N N . VAL B 1 423 ? -5.41 22.266 3.453 1 93.88 423 VAL B N 1
ATOM 7504 C CA . VAL B 1 423 ? -6.562 21.406 3.225 1 93.88 423 VAL B CA 1
ATOM 7505 C C . VAL B 1 423 ? -7.273 21.125 4.547 1 93.88 423 VAL B C 1
ATOM 7507 O O . VAL B 1 423 ? -6.672 21.25 5.617 1 93.88 423 VAL B O 1
ATOM 7510 N N . CYS B 1 424 ? -8.523 20.812 4.41 1 91.56 424 CYS B N 1
ATOM 7511 C CA . CYS B 1 424 ? -9.297 20.453 5.598 1 91.56 424 CYS B CA 1
ATOM 7512 C C . CYS B 1 424 ? -8.789 19.156 6.207 1 91.56 424 CYS B C 1
ATOM 7514 O O . CYS B 1 424 ? -8.5 18.188 5.488 1 91.56 424 CYS B O 1
ATOM 7516 N N . PHE B 1 425 ? -8.672 19.109 7.531 1 84.56 425 PHE B N 1
ATOM 7517 C CA . PHE B 1 425 ? -8.164 17.938 8.242 1 84.56 425 PHE B CA 1
ATOM 7518 C C . PHE B 1 425 ? -9.32 17.062 8.719 1 84.56 425 PHE B C 1
ATOM 7520 O O . PHE B 1 425 ? -10.359 17.562 9.148 1 84.56 425 PHE B O 1
ATOM 7527 N N . ALA B 1 426 ? -9.109 15.82 8.688 1 77.44 426 ALA B N 1
ATOM 7528 C CA . ALA B 1 426 ? -10.086 14.828 9.133 1 77.44 426 ALA B CA 1
ATOM 7529 C C . ALA B 1 426 ? -9.945 14.547 10.625 1 77.44 426 ALA B C 1
ATOM 7531 O O . ALA B 1 426 ? -10.859 14 11.25 1 77.44 426 ALA B O 1
ATOM 7532 N N . GLN B 1 427 ? -8.82 14.938 11.227 1 79.81 427 GLN B N 1
ATOM 7533 C CA . GLN B 1 427 ? -8.523 14.578 12.609 1 79.81 427 GLN B CA 1
ATOM 7534 C C . GLN B 1 427 ? -9.57 15.148 13.562 1 79.81 427 GLN B C 1
ATOM 7536 O O . GLN B 1 427 ? -9.898 14.531 14.57 1 79.81 427 GLN B O 1
ATOM 7541 N N . ASN B 1 428 ? -10.117 16.266 13.289 1 88.12 428 ASN B N 1
ATOM 7542 C CA . ASN B 1 428 ? -11.062 16.922 14.18 1 88.12 428 ASN B CA 1
ATOM 7543 C C . ASN B 1 428 ? -12.422 16.219 14.172 1 88.12 428 ASN B C 1
ATOM 7545 O O . ASN B 1 428 ? -13.219 16.391 15.094 1 88.12 428 ASN B O 1
ATOM 7549 N N . ASN B 1 429 ? -12.672 15.477 13.156 1 87.44 429 ASN B N 1
ATOM 7550 C CA . ASN B 1 429 ? -13.891 14.672 13.133 1 87.44 429 ASN B CA 1
ATOM 7551 C C . ASN B 1 429 ? -13.891 13.625 14.25 1 87.44 429 ASN B C 1
ATOM 7553 O O . ASN B 1 429 ? -14.938 13.305 14.805 1 87.44 429 ASN B O 1
ATOM 7557 N N . GLY B 1 430 ? -12.773 13.164 14.508 1 82.12 430 GLY B N 1
ATOM 7558 C CA . GLY B 1 430 ? -12.664 12.211 15.602 1 82.12 430 GLY B CA 1
ATOM 7559 C C . GLY B 1 430 ? -12.984 12.82 16.953 1 82.12 430 GLY B C 1
ATOM 7560 O O . GLY B 1 430 ? -13.586 12.164 17.812 1 82.12 430 GLY B O 1
ATOM 7561 N N . VAL B 1 431 ? -12.586 14.016 17.125 1 88.19 431 VAL B N 1
ATOM 7562 C CA . VAL B 1 431 ? -12.852 14.719 18.375 1 88.19 431 VAL B CA 1
ATOM 7563 C C . VAL B 1 431 ? -14.352 14.953 18.531 1 88.19 431 VAL B C 1
ATOM 7565 O O . VAL B 1 431 ? -14.906 14.766 19.609 1 88.19 431 VAL B O 1
ATOM 7568 N N . ILE B 1 432 ? -14.969 15.312 17.469 1 90.94 432 ILE B N 1
ATOM 7569 C CA . ILE B 1 432 ? -16.406 15.547 17.5 1 90.94 432 ILE B CA 1
ATOM 7570 C C . ILE B 1 432 ? -17.141 14.242 17.828 1 90.94 432 ILE B C 1
ATOM 7572 O O . ILE B 1 432 ? -18.047 14.227 18.656 1 90.94 432 ILE B O 1
ATOM 7576 N N . ALA B 1 433 ? -16.719 13.234 17.203 1 83.25 433 ALA B N 1
ATOM 7577 C CA . ALA B 1 433 ? -17.344 11.938 17.406 1 83.25 433 ALA B CA 1
ATOM 7578 C C . ALA B 1 433 ? -17.172 11.461 18.844 1 83.25 433 ALA B C 1
ATOM 7580 O O . ALA B 1 433 ? -18.078 10.867 19.438 1 83.25 433 ALA B O 1
ATOM 7581 N N . LEU B 1 434 ? -16.047 11.695 19.375 1 80.75 434 LEU B N 1
ATOM 7582 C CA . LEU B 1 434 ? -15.719 11.203 20.703 1 80.75 434 LEU B CA 1
ATOM 7583 C C . LEU B 1 434 ? -16.406 12.039 21.781 1 80.75 434 LEU B C 1
ATOM 7585 O O . LEU B 1 434 ? -16.859 11.5 22.797 1 80.75 434 LEU B O 1
ATOM 7589 N N . THR B 1 435 ? -16.5 13.305 21.641 1 86.81 435 THR B N 1
ATOM 7590 C CA . THR B 1 435 ? -17.016 14.195 22.672 1 86.81 435 THR B CA 1
ATOM 7591 C C . THR B 1 435 ? -18.5 14.477 22.453 1 86.81 435 THR B C 1
ATOM 7593 O O . THR B 1 435 ? -19.188 14.945 23.359 1 86.81 435 THR B O 1
ATOM 7596 N N . GLY B 1 436 ? -18.922 14.273 21.219 1 88 436 GLY B N 1
ATOM 7597 C CA . GLY B 1 436 ? -20.312 14.594 20.875 1 88 436 GLY B CA 1
ATOM 7598 C C . GLY B 1 436 ? -20.562 16.078 20.797 1 88 436 GLY B C 1
ATOM 7599 O O . GLY B 1 436 ? -21.703 16.531 20.984 1 88 436 GLY B O 1
ATOM 7600 N N . CYS B 1 437 ? -19.562 16.859 20.641 1 91.19 437 CYS B N 1
ATOM 7601 C CA . CYS B 1 437 ? -19.719 18.312 20.594 1 91.19 437 CYS B CA 1
ATOM 7602 C C . CYS B 1 437 ? -19.312 18.844 19.219 1 91.19 437 CYS B C 1
ATOM 7604 O O . CYS B 1 437 ? -18.141 18.844 18.875 1 91.19 437 CYS B O 1
ATOM 7606 N N . ALA B 1 438 ? -20.281 19.328 18.5 1 93.94 438 ALA B N 1
ATOM 7607 C CA . ALA B 1 438 ? -20.016 19.875 17.172 1 93.94 438 ALA B CA 1
ATOM 7608 C C . ALA B 1 438 ? -20.156 21.391 17.172 1 93.94 438 ALA B C 1
ATOM 7610 O O . ALA B 1 438 ? -20.172 22.016 16.109 1 93.94 438 ALA B O 1
ATOM 7611 N N . SER B 1 439 ? -20.141 22.016 18.312 1 94.44 439 SER B N 1
ATOM 7612 C CA . SER B 1 439 ? -20.375 23.453 18.422 1 94.44 439 SER B CA 1
ATOM 7613 C C . SER B 1 439 ? -19.234 24.234 17.797 1 94.44 439 SER B C 1
ATOM 7615 O O . SER B 1 439 ? -18.062 23.969 18.094 1 94.44 439 SER B O 1
ATOM 7617 N N . ARG B 1 440 ? -19.547 25.266 17.047 1 95.12 440 ARG B N 1
ATOM 7618 C CA . ARG B 1 440 ? -18.547 26.109 16.391 1 95.12 440 ARG B CA 1
ATOM 7619 C C . ARG B 1 440 ? -17.719 26.875 17.406 1 95.12 440 ARG B C 1
ATOM 7621 O O . ARG B 1 440 ? -16.594 27.281 17.125 1 95.12 440 ARG B O 1
ATOM 7628 N N . ARG B 1 441 ? -18.266 27.094 18.562 1 94.19 441 ARG B N 1
ATOM 7629 C CA . ARG B 1 441 ? -17.531 27.812 19.609 1 94.19 441 ARG B CA 1
ATOM 7630 C C . ARG B 1 441 ? -16.25 27.078 19.984 1 94.19 441 ARG B C 1
ATOM 7632 O O . ARG B 1 441 ? -15.219 27.703 20.234 1 94.19 441 ARG B O 1
ATOM 7639 N N . ALA B 1 442 ? -16.391 25.766 20.016 1 95 442 ALA B N 1
ATOM 7640 C CA . ALA B 1 442 ? -15.195 24.984 20.266 1 95 442 ALA B CA 1
ATOM 7641 C C . ALA B 1 442 ? -14.188 25.141 19.141 1 95 442 ALA B C 1
ATOM 7643 O O . ALA B 1 442 ? -12.977 25.125 19.359 1 95 442 ALA B O 1
ATOM 7644 N N . GLY B 1 443 ? -14.695 25.281 17.922 1 95.94 443 GLY B N 1
ATOM 7645 C CA . GLY B 1 443 ? -13.844 25.484 16.766 1 95.94 443 GLY B CA 1
ATOM 7646 C C . GLY B 1 443 ? -13.086 26.812 16.828 1 95.94 443 GLY B C 1
ATOM 7647 O O . GLY B 1 443 ? -11.898 26.859 16.5 1 95.94 443 GLY B O 1
ATOM 7648 N N . TYR B 1 444 ? -13.742 27.844 17.25 1 96.38 444 TYR B N 1
ATOM 7649 C CA . TYR B 1 444 ? -13.102 29.156 17.375 1 96.38 444 TYR B CA 1
ATOM 7650 C C . TYR B 1 444 ? -12.023 29.141 18.453 1 96.38 444 TYR B C 1
ATOM 7652 O O . TYR B 1 444 ? -10.984 29.781 18.312 1 96.38 444 TYR B O 1
ATOM 7660 N N . ALA B 1 445 ? -12.344 28.453 19.469 1 96.5 445 ALA B N 1
ATOM 7661 C CA . ALA B 1 445 ? -11.336 28.312 20.516 1 96.5 445 ALA B CA 1
ATOM 7662 C C . ALA B 1 445 ? -10.109 27.562 20 1 96.5 445 ALA B C 1
ATOM 7664 O O . ALA B 1 445 ? -8.977 27.875 20.375 1 96.5 445 ALA B O 1
ATOM 7665 N N . CYS B 1 446 ? -10.359 26.531 19.203 1 97.06 446 CYS B N 1
ATOM 7666 C CA . CYS B 1 446 ? -9.266 25.812 18.562 1 97.06 446 CYS B CA 1
ATOM 7667 C C . CYS B 1 446 ? -8.383 26.766 17.766 1 97.06 446 CYS B C 1
ATOM 7669 O O . CYS B 1 446 ? -7.156 26.734 17.891 1 97.06 446 CYS B O 1
ATOM 7671 N N . CYS B 1 447 ? -9 27.641 16.984 1 97.56 447 CYS B N 1
ATOM 7672 C CA . CYS B 1 447 ? -8.273 28.609 16.188 1 97.56 447 CYS B CA 1
ATOM 7673 C C . CYS B 1 447 ? -7.449 29.547 17.062 1 97.56 447 CYS B C 1
ATOM 7675 O O . CYS B 1 447 ? -6.324 29.906 16.719 1 97.56 447 CYS B O 1
ATOM 7677 N N . PHE B 1 448 ? -8.023 29.922 18.156 1 97.12 448 PHE B N 1
ATOM 7678 C CA . PHE B 1 448 ? -7.348 30.797 19.094 1 97.12 448 PHE B CA 1
ATOM 7679 C C . PHE B 1 448 ? -6.074 30.156 19.625 1 97.12 448 PHE B C 1
ATOM 7681 O O . PHE B 1 448 ? -5.02 30.797 19.672 1 97.12 448 PHE B O 1
ATOM 7688 N N . PHE B 1 449 ? -6.152 28.922 19.953 1 96.94 449 PHE B N 1
ATOM 7689 C CA . PHE B 1 449 ? -4.996 28.234 20.516 1 96.94 449 PHE B CA 1
ATOM 7690 C C . PHE B 1 449 ? -3.938 28 19.438 1 96.94 449 PHE B C 1
ATOM 7692 O O . PHE B 1 449 ? -2.738 28.031 19.734 1 96.94 449 PHE B O 1
ATOM 7699 N N . LEU B 1 450 ? -4.324 27.703 18.234 1 96.81 450 LEU B N 1
ATOM 7700 C CA . LEU B 1 450 ? -3.367 27.562 17.141 1 96.81 450 LEU B CA 1
ATOM 7701 C C . LEU B 1 450 ? -2.623 28.859 16.891 1 96.81 450 LEU B C 1
ATOM 7703 O O . LEU B 1 450 ? -1.405 28.859 16.688 1 96.81 450 LEU B O 1
ATOM 7707 N N . LEU B 1 451 ? -3.354 29.969 16.922 1 97.06 451 LEU B N 1
ATOM 7708 C CA . LEU B 1 451 ? -2.758 31.281 16.734 1 97.06 451 LEU B CA 1
ATOM 7709 C C . LEU B 1 451 ? -1.752 31.594 17.844 1 97.06 451 LEU B C 1
ATOM 7711 O O . LEU B 1 451 ? -0.665 32.094 17.578 1 97.06 451 LEU B O 1
ATOM 7715 N N . LEU B 1 452 ? -2.146 31.266 19.016 1 96.62 452 LEU B N 1
ATOM 7716 C CA . LEU B 1 452 ? -1.264 31.5 20.156 1 96.62 452 LEU B CA 1
ATOM 7717 C C . LEU B 1 452 ? 0.017 30.688 20.031 1 96.62 452 LEU B C 1
ATOM 7719 O O . LEU B 1 452 ? 1.111 31.203 20.281 1 96.62 452 LEU B O 1
ATOM 7723 N N . ALA B 1 453 ? -0.144 29.484 19.703 1 95.5 453 ALA B N 1
ATOM 7724 C CA . ALA B 1 453 ? 1.017 28.625 19.531 1 95.5 453 ALA B CA 1
ATOM 7725 C C . ALA B 1 453 ? 1.9 29.109 18.375 1 95.5 453 ALA B C 1
ATOM 7727 O O . ALA B 1 453 ? 3.127 29.016 18.453 1 95.5 453 ALA B O 1
ATOM 7728 N N . GLY B 1 454 ? 1.338 29.562 17.312 1 96 454 GLY B N 1
ATOM 7729 C CA . GLY B 1 454 ? 2.084 30.062 16.172 1 96 454 GLY B CA 1
ATOM 7730 C C . GLY B 1 454 ? 2.83 31.344 16.453 1 96 454 GLY B C 1
ATOM 7731 O O . GLY B 1 454 ? 3.973 31.516 16.031 1 96 454 GLY B O 1
ATOM 7732 N N . ILE B 1 455 ? 2.223 32.188 17.188 1 96.31 455 ILE B N 1
ATOM 7733 C CA . ILE B 1 455 ? 2.828 33.469 17.516 1 96.31 455 ILE B CA 1
ATOM 7734 C C . ILE B 1 455 ? 3.979 33.281 18.484 1 96.31 455 ILE B C 1
ATOM 7736 O O . ILE B 1 455 ? 4.996 33.969 18.422 1 96.31 455 ILE B O 1
ATOM 7740 N N . ALA B 1 456 ? 3.781 32.344 19.344 1 94.75 456 ALA B N 1
ATOM 7741 C CA . ALA B 1 456 ? 4.867 31.984 20.25 1 94.75 456 ALA B CA 1
ATOM 7742 C C . ALA B 1 456 ? 5.984 31.25 19.516 1 94.75 456 ALA B C 1
ATOM 7744 O O . ALA B 1 456 ? 6.012 30.016 19.484 1 94.75 456 ALA B O 1
ATOM 7745 N N . SER B 1 457 ? 6.957 32 19.109 1 88.94 457 SER B N 1
ATOM 7746 C CA . SER B 1 457 ? 8.008 31.469 18.234 1 88.94 457 SER B CA 1
ATOM 7747 C C . SER B 1 457 ? 8.797 30.375 18.938 1 88.94 457 SER B C 1
ATOM 7749 O O . SER B 1 457 ? 9.344 29.484 18.266 1 88.94 457 SER B O 1
ATOM 7751 N N . LYS B 1 458 ? 8.82 30.375 20.188 1 91.12 458 LYS B N 1
ATOM 7752 C CA . LYS B 1 458 ? 9.562 29.375 20.938 1 91.12 458 LYS B CA 1
ATOM 7753 C C . LYS B 1 458 ? 8.914 28 20.812 1 91.12 458 LYS B C 1
ATOM 7755 O O . LYS B 1 458 ? 9.594 26.984 20.938 1 91.12 458 LYS B O 1
ATOM 7760 N N . PHE B 1 459 ? 7.648 28.062 20.516 1 91.06 459 PHE B N 1
ATOM 7761 C CA . PHE B 1 459 ? 6.973 26.797 20.281 1 91.06 459 PHE B CA 1
ATOM 7762 C C . PHE B 1 459 ? 7.512 26.109 19.031 1 91.06 459 PHE B C 1
ATOM 7764 O O . PHE B 1 459 ? 7.867 24.938 19.062 1 91.06 459 PHE B O 1
ATOM 7771 N N . GLY B 1 460 ? 7.582 26.828 17.984 1 88.81 460 GLY B N 1
ATOM 7772 C CA . GLY B 1 460 ? 8.148 26.297 16.766 1 88.81 460 GLY B CA 1
ATOM 7773 C C . GLY B 1 460 ? 9.602 25.891 16.891 1 88.81 460 GLY B C 1
ATOM 7774 O O . GLY B 1 460 ? 10.016 24.844 16.375 1 88.81 460 GLY B O 1
ATOM 7775 N N . ALA B 1 461 ? 10.336 26.688 17.578 1 90.56 461 ALA B N 1
ATOM 7776 C CA . ALA B 1 461 ? 11.75 26.406 17.797 1 90.56 461 ALA B CA 1
ATOM 7777 C C . ALA B 1 461 ? 11.945 25.141 18.625 1 90.56 461 ALA B C 1
ATOM 7779 O O . ALA B 1 461 ? 12.906 24.406 18.422 1 90.56 461 ALA B O 1
ATOM 7780 N N . SER B 1 462 ? 11.055 24.938 19.547 1 91.19 462 SER B N 1
ATOM 7781 C CA . SER B 1 462 ? 11.148 23.734 20.375 1 91.19 462 SER B CA 1
ATOM 7782 C C . SER B 1 462 ? 10.938 22.484 19.547 1 91.19 462 SER B C 1
ATOM 7784 O O . SER B 1 462 ? 11.555 21.438 19.812 1 91.19 462 SER B O 1
ATOM 7786 N N . LEU B 1 463 ? 10.125 22.547 18.609 1 89.88 463 LEU B N 1
ATOM 7787 C CA . LEU B 1 463 ? 9.859 21.406 17.75 1 89.88 463 LEU B CA 1
ATOM 7788 C C . LEU B 1 463 ? 11.047 21.109 16.844 1 89.88 463 LEU B C 1
ATOM 7790 O O . LEU B 1 463 ? 11.391 19.953 16.609 1 89.88 463 LEU B O 1
ATOM 7794 N N . VAL B 1 464 ? 11.664 22.156 16.344 1 88.19 464 VAL B N 1
ATOM 7795 C CA . VAL B 1 464 ? 12.812 22.031 15.461 1 88.19 464 VAL B CA 1
ATOM 7796 C C . VAL B 1 464 ? 14.008 21.484 16.25 1 88.19 464 VAL B C 1
ATOM 7798 O O . VAL B 1 464 ? 14.859 20.797 15.688 1 88.19 464 VAL B O 1
ATOM 7801 N N . ALA B 1 465 ? 14.008 21.734 17.516 1 88.56 465 ALA B N 1
ATOM 7802 C CA . ALA B 1 465 ? 15.117 21.328 18.375 1 88.56 465 ALA B CA 1
ATOM 7803 C C . ALA B 1 465 ? 15.016 19.844 18.734 1 88.56 465 ALA B C 1
ATOM 7805 O O . ALA B 1 465 ? 15.984 19.234 19.188 1 88.56 465 ALA B O 1
ATOM 7806 N N . LEU B 1 466 ? 13.922 19.281 18.516 1 89.88 466 LEU B N 1
ATOM 7807 C CA . LEU B 1 466 ? 13.742 17.875 18.828 1 89.88 466 LEU B CA 1
ATOM 7808 C C . LEU B 1 466 ? 14.547 17 17.891 1 89.88 466 LEU B C 1
ATOM 7810 O O . LEU B 1 466 ? 14.695 17.328 16.703 1 89.88 466 LEU B O 1
ATOM 7814 N N . PRO B 1 467 ? 15.094 15.93 18.406 1 89.56 467 PRO B N 1
ATOM 7815 C CA . PRO B 1 467 ? 15.758 14.992 17.5 1 89.56 467 PRO B CA 1
ATOM 7816 C C . PRO B 1 467 ? 14.805 14.398 16.469 1 89.56 467 PRO B C 1
ATOM 7818 O O . PRO B 1 467 ? 13.633 14.164 16.766 1 89.56 467 PRO B O 1
ATOM 7821 N N . PRO B 1 468 ? 15.328 14.164 15.297 1 89.5 468 PRO B N 1
ATOM 7822 C CA . PRO B 1 468 ? 14.484 13.617 14.234 1 89.5 468 PRO B CA 1
ATOM 7823 C C . PRO B 1 468 ? 13.773 12.336 14.648 1 89.5 468 PRO B C 1
ATOM 7825 O O . PRO B 1 468 ? 12.656 12.07 14.188 1 89.5 468 PRO B O 1
ATOM 7828 N N . SER B 1 469 ? 14.328 11.555 15.516 1 92.94 469 SER B N 1
ATOM 7829 C CA . SER B 1 469 ? 13.75 10.273 15.914 1 92.94 469 SER B CA 1
ATOM 7830 C C . SER B 1 469 ? 12.43 10.469 16.656 1 92.94 469 SER B C 1
ATOM 7832 O O . SER B 1 469 ? 11.508 9.656 16.516 1 92.94 469 SER B O 1
ATOM 7834 N N . VAL B 1 470 ? 12.367 11.508 17.422 1 93.62 470 VAL B N 1
ATOM 7835 C CA . VAL B 1 470 ? 11.133 11.812 18.141 1 93.62 470 VAL B CA 1
ATOM 7836 C C . VAL B 1 470 ? 10.039 12.219 17.156 1 93.62 470 VAL B C 1
ATOM 7838 O O . VAL B 1 470 ? 8.914 11.719 17.234 1 93.62 470 VAL B O 1
ATOM 7841 N N . ILE B 1 471 ? 10.398 13.062 16.25 1 91.94 471 ILE B N 1
ATOM 7842 C CA . ILE B 1 471 ? 9.469 13.492 15.219 1 91.94 471 ILE B CA 1
ATOM 7843 C C . ILE B 1 471 ? 9.07 12.305 14.352 1 91.94 471 ILE B C 1
ATOM 7845 O O . ILE B 1 471 ? 7.906 12.156 13.984 1 91.94 471 ILE B O 1
ATOM 7849 N N . GLY B 1 472 ? 10.023 11.461 14.078 1 93.56 472 GLY B N 1
ATOM 7850 C CA . GLY B 1 472 ? 9.781 10.281 13.25 1 93.56 472 GLY B CA 1
ATOM 7851 C C . GLY B 1 472 ? 8.797 9.305 13.875 1 93.56 472 GLY B C 1
ATOM 7852 O O . GLY B 1 472 ? 7.957 8.742 13.18 1 93.56 472 GLY B O 1
ATOM 7853 N N . GLY B 1 473 ? 8.93 9.078 15.172 1 94.19 473 GLY B N 1
ATOM 7854 C CA . GLY B 1 473 ? 7.98 8.219 15.859 1 94.19 473 GLY B CA 1
ATOM 7855 C C . GLY B 1 473 ? 6.547 8.711 15.758 1 94.19 473 GLY B C 1
ATOM 7856 O O . GLY B 1 473 ? 5.633 7.93 15.5 1 94.19 473 GLY B O 1
ATOM 7857 N N . MET B 1 474 ? 6.422 9.938 15.914 1 93.81 474 MET B N 1
ATOM 7858 C CA . MET B 1 474 ? 5.102 10.547 15.844 1 93.81 474 MET B CA 1
ATOM 7859 C C . MET B 1 474 ? 4.562 10.523 14.422 1 93.81 474 MET B C 1
ATOM 7861 O O . MET B 1 474 ? 3.416 10.133 14.188 1 93.81 474 MET B O 1
ATOM 7865 N N . THR B 1 475 ? 5.387 10.891 13.484 1 93.81 475 THR B N 1
ATOM 7866 C CA . THR B 1 475 ? 4.93 11.062 12.109 1 93.81 475 THR B CA 1
ATOM 7867 C C . THR B 1 475 ? 4.629 9.711 11.469 1 93.81 475 THR B C 1
ATOM 7869 O O . THR B 1 475 ? 3.707 9.586 10.664 1 93.81 475 THR B O 1
ATOM 7872 N N . THR B 1 476 ? 5.395 8.703 11.781 1 95.31 476 THR B N 1
ATOM 7873 C CA . THR B 1 476 ? 5.133 7.379 11.227 1 95.31 476 THR B CA 1
ATOM 7874 C C . THR B 1 476 ? 3.717 6.922 11.57 1 95.31 476 THR B C 1
ATOM 7876 O O . THR B 1 476 ? 3.006 6.391 10.711 1 95.31 476 THR B O 1
ATOM 7879 N N . PHE B 1 477 ? 3.352 7.133 12.797 1 94.56 477 PHE B N 1
ATOM 7880 C CA . PHE B 1 477 ? 1.999 6.77 13.203 1 94.56 477 PHE B CA 1
ATOM 7881 C C . PHE B 1 477 ? 0.968 7.633 12.484 1 94.56 477 PHE B C 1
ATOM 7883 O O . PHE B 1 477 ? -0.021 7.117 11.961 1 94.56 477 PHE B O 1
ATOM 7890 N N . LEU B 1 478 ? 1.211 8.898 12.508 1 90.94 478 LEU B N 1
ATOM 7891 C CA . LEU B 1 478 ? 0.29 9.836 11.883 1 90.94 478 LEU B CA 1
ATOM 7892 C C . LEU B 1 478 ? 0.113 9.516 10.398 1 90.94 478 LEU B C 1
ATOM 7894 O O . LEU B 1 478 ? -1.008 9.539 9.891 1 90.94 478 LEU B O 1
ATOM 7898 N N . PHE B 1 479 ? 1.184 9.289 9.688 1 94.69 479 PHE B N 1
ATOM 7899 C CA . PHE B 1 479 ? 1.131 9.023 8.258 1 94.69 479 PHE B CA 1
ATOM 7900 C C . PHE B 1 479 ? 0.441 7.691 7.977 1 94.69 479 PHE B C 1
ATOM 7902 O O . PHE B 1 479 ? -0.235 7.539 6.957 1 94.69 479 PHE B O 1
ATOM 7909 N N . THR B 1 480 ? 0.596 6.762 8.844 1 96.31 480 THR B N 1
ATOM 7910 C CA . THR B 1 480 ? -0.112 5.5 8.68 1 96.31 480 THR B CA 1
ATOM 7911 C C . THR B 1 480 ? -1.619 5.703 8.812 1 96.31 480 THR B C 1
ATOM 7913 O O . THR B 1 480 ? -2.404 5.008 8.156 1 96.31 480 THR B O 1
ATOM 7916 N N . THR B 1 481 ? -2.021 6.676 9.648 1 92 481 THR B N 1
ATOM 7917 C CA . THR B 1 481 ? -3.447 6.969 9.742 1 92 481 THR B CA 1
ATOM 7918 C C . THR B 1 481 ? -3.988 7.441 8.391 1 92 481 THR B C 1
ATOM 7920 O O . THR B 1 481 ? -5.145 7.168 8.055 1 92 481 THR B O 1
ATOM 7923 N N . ILE B 1 482 ? -3.174 8.094 7.711 1 89.81 482 ILE B N 1
ATOM 7924 C CA . ILE B 1 482 ? -3.584 8.539 6.383 1 89.81 482 ILE B CA 1
ATOM 7925 C C . ILE B 1 482 ? -3.779 7.328 5.473 1 89.81 482 ILE B C 1
ATOM 7927 O O . ILE B 1 482 ? -4.746 7.27 4.707 1 89.81 482 ILE B O 1
ATOM 7931 N N . VAL B 1 483 ? -2.861 6.379 5.531 1 95.25 483 VAL B N 1
ATOM 7932 C CA . VAL B 1 483 ? -2.994 5.137 4.777 1 95.25 483 VAL B CA 1
ATOM 7933 C C . VAL B 1 483 ? -4.309 4.453 5.137 1 95.25 483 VAL B C 1
ATOM 7935 O O . VAL B 1 483 ? -5.047 4.008 4.25 1 95.25 483 VAL B O 1
ATOM 7938 N N . VAL B 1 484 ? -4.574 4.391 6.418 1 94.56 484 VAL B N 1
ATOM 7939 C CA . VAL B 1 484 ? -5.762 3.699 6.914 1 94.56 484 VAL B CA 1
ATOM 7940 C C . VAL B 1 484 ? -7.016 4.434 6.449 1 94.56 484 VAL B C 1
ATOM 7942 O O . VAL B 1 484 ? -8.039 3.805 6.16 1 94.56 484 VAL B O 1
ATOM 7945 N N . SER B 1 485 ? -6.934 5.711 6.387 1 88.38 485 SER B N 1
ATOM 7946 C CA . SER B 1 485 ? -8.062 6.465 5.84 1 88.38 485 SER B CA 1
ATOM 7947 C C . SER B 1 485 ? -8.328 6.082 4.391 1 88.38 485 SER B C 1
ATOM 7949 O O . SER B 1 485 ? -9.484 6.023 3.963 1 88.38 485 SER B O 1
ATOM 7951 N N . GLY B 1 486 ? -7.293 5.898 3.67 1 90.31 486 GLY B N 1
ATOM 7952 C CA . GLY B 1 486 ? -7.461 5.402 2.312 1 90.31 486 GLY B CA 1
ATOM 7953 C C . GLY B 1 486 ? -8.094 4.027 2.252 1 90.31 486 GLY B C 1
ATOM 7954 O O . GLY B 1 486 ? -8.961 3.77 1.416 1 90.31 486 GLY B O 1
ATOM 7955 N N . LEU B 1 487 ? -7.656 3.16 3.133 1 94.94 487 LEU B N 1
ATOM 7956 C CA . LEU B 1 487 ? -8.227 1.82 3.211 1 94.94 487 LEU B CA 1
ATOM 7957 C C . LEU B 1 487 ? -9.719 1.88 3.537 1 94.94 487 LEU B C 1
ATOM 7959 O O . LEU B 1 487 ? -10.508 1.117 2.979 1 94.94 487 LEU B O 1
ATOM 7963 N N . ARG B 1 488 ? -10.031 2.73 4.43 1 89.94 488 ARG B N 1
ATOM 7964 C CA . ARG B 1 488 ? -11.43 2.885 4.812 1 89.94 488 ARG B CA 1
ATOM 7965 C C . ARG B 1 488 ? -12.273 3.326 3.621 1 89.94 488 ARG B C 1
ATOM 7967 O O . ARG B 1 488 ? -13.375 2.811 3.408 1 89.94 488 ARG B O 1
ATOM 7974 N N . ILE B 1 489 ? -11.781 4.211 2.898 1 86.38 489 ILE B N 1
ATOM 7975 C CA . ILE B 1 489 ? -12.508 4.684 1.723 1 86.38 489 ILE B CA 1
ATOM 7976 C C . ILE B 1 489 ? -12.664 3.543 0.719 1 86.38 489 ILE B C 1
ATOM 7978 O O . ILE B 1 489 ? -13.742 3.346 0.152 1 86.38 489 ILE B O 1
ATOM 7982 N N . LEU B 1 490 ? -11.633 2.785 0.508 1 92.94 490 LEU B N 1
ATOM 7983 C CA . LEU B 1 490 ? -11.68 1.66 -0.418 1 92.94 490 LEU B CA 1
ATOM 7984 C C . LEU B 1 490 ? -12.68 0.611 0.052 1 92.94 490 LEU B C 1
ATOM 7986 O O . LEU B 1 490 ? -13.227 -0.14 -0.76 1 92.94 490 LEU B O 1
ATOM 7990 N N . SER B 1 491 ? -12.875 0.534 1.364 1 92.5 491 SER B N 1
ATOM 7991 C CA . SER B 1 491 ? -13.805 -0.452 1.904 1 92.5 491 SER B CA 1
ATOM 7992 C C . SER B 1 491 ? -15.242 -0.13 1.51 1 92.5 491 SER B C 1
ATOM 7994 O O . SER B 1 491 ? -16.125 -0.991 1.588 1 92.5 491 SER B O 1
ATOM 7996 N N . THR B 1 492 ? -15.5 1.043 1.055 1 88.12 492 THR B N 1
ATOM 7997 C CA . THR B 1 492 ? -16.859 1.45 0.694 1 88.12 492 THR B CA 1
ATOM 7998 C C . THR B 1 492 ? -17.141 1.137 -0.771 1 88.12 492 THR B C 1
ATOM 8000 O O . THR B 1 492 ? -18.281 1.26 -1.227 1 88.12 492 THR B O 1
ATOM 8003 N N . VAL B 1 493 ? -16.141 0.753 -1.481 1 90.69 493 VAL B N 1
ATOM 8004 C CA . VAL B 1 493 ? -16.297 0.438 -2.898 1 90.69 493 VAL B CA 1
ATOM 8005 C C . VAL B 1 493 ? -16.844 -0.982 -3.055 1 90.69 493 VAL B C 1
ATOM 8007 O O . VAL B 1 493 ? -16.625 -1.833 -2.188 1 90.69 493 VAL B O 1
ATOM 8010 N N . THR B 1 494 ? -17.594 -1.187 -4.148 1 90.56 494 THR B N 1
ATOM 8011 C CA . THR B 1 494 ? -18.031 -2.539 -4.465 1 90.56 494 THR B CA 1
ATOM 8012 C C . THR B 1 494 ? -16.875 -3.369 -5.023 1 90.56 494 THR B C 1
ATOM 8014 O O . THR B 1 494 ? -16.219 -2.967 -5.984 1 90.56 494 THR B O 1
ATOM 8017 N N . TRP B 1 495 ? -16.656 -4.441 -4.453 1 89.69 495 TRP B N 1
ATOM 8018 C CA . TRP B 1 495 ? -15.516 -5.262 -4.844 1 89.69 495 TRP B CA 1
ATOM 8019 C C . TRP B 1 495 ? -15.922 -6.297 -5.887 1 89.69 495 TRP B C 1
ATOM 8021 O O . TRP B 1 495 ? -15.945 -7.496 -5.605 1 89.69 495 TRP B O 1
ATOM 8031 N N . ASN B 1 496 ? -16.188 -5.863 -7.055 1 87.88 496 ASN B N 1
ATOM 8032 C CA . ASN B 1 496 ? -16.422 -6.73 -8.203 1 87.88 496 ASN B CA 1
ATOM 8033 C C . ASN B 1 496 ? -15.156 -6.926 -9.031 1 87.88 496 ASN B C 1
ATOM 8035 O O . ASN B 1 496 ? -14.086 -6.445 -8.656 1 87.88 496 ASN B O 1
ATOM 8039 N N . ARG B 1 497 ? -15.242 -7.711 -9.961 1 83 497 ARG B N 1
ATOM 8040 C CA . ARG B 1 497 ? -14.078 -8.055 -10.773 1 83 497 ARG B CA 1
ATOM 8041 C C . ARG B 1 497 ? -13.484 -6.809 -11.422 1 83 497 ARG B C 1
ATOM 8043 O O . ARG B 1 497 ? -12.258 -6.648 -11.461 1 83 497 ARG B O 1
ATOM 8050 N N . ARG B 1 498 ? -14.336 -5.953 -11.93 1 88.31 498 ARG B N 1
ATOM 8051 C CA . ARG B 1 498 ? -13.883 -4.727 -12.578 1 88.31 498 ARG B CA 1
ATOM 8052 C C . ARG B 1 498 ? -13.055 -3.875 -11.625 1 88.31 498 ARG B C 1
ATOM 8054 O O . ARG B 1 498 ? -11.93 -3.482 -11.953 1 88.31 498 ARG B O 1
ATOM 8061 N N . ASN B 1 499 ? -13.68 -3.623 -10.453 1 93.94 499 ASN B N 1
ATOM 8062 C CA . ASN B 1 499 ? -13.016 -2.746 -9.492 1 93.94 499 ASN B CA 1
ATOM 8063 C C . ASN B 1 499 ? -11.734 -3.373 -8.945 1 93.94 499 ASN B C 1
ATOM 8065 O O . ASN B 1 499 ? -10.75 -2.674 -8.719 1 93.94 499 ASN B O 1
ATOM 8069 N N . ARG B 1 500 ? -11.758 -4.648 -8.781 1 91.69 500 ARG B N 1
ATOM 8070 C CA . ARG B 1 500 ? -10.562 -5.336 -8.312 1 91.69 500 ARG B CA 1
ATOM 8071 C C . ARG B 1 500 ? -9.438 -5.223 -9.344 1 91.69 500 ARG B C 1
ATOM 8073 O O . ARG B 1 500 ? -8.273 -5.051 -8.977 1 91.69 500 ARG B O 1
ATOM 8080 N N . PHE B 1 501 ? -9.844 -5.355 -10.555 1 92.12 501 PHE B N 1
ATOM 8081 C CA . PHE B 1 501 ? -8.859 -5.266 -11.625 1 92.12 501 PHE B CA 1
ATOM 8082 C C . PHE B 1 501 ? -8.281 -3.861 -11.711 1 92.12 501 PHE B C 1
ATOM 8084 O O . PHE B 1 501 ? -7.066 -3.693 -11.859 1 92.12 501 PHE B O 1
ATOM 8091 N N . ILE B 1 502 ? -9.07 -2.838 -11.633 1 95.06 502 ILE B N 1
ATOM 8092 C CA . ILE B 1 502 ? -8.617 -1.452 -11.711 1 95.06 502 ILE B CA 1
ATOM 8093 C C . ILE B 1 502 ? -7.684 -1.145 -10.547 1 95.06 502 ILE B C 1
ATOM 8095 O O . ILE B 1 502 ? -6.625 -0.538 -10.734 1 95.06 502 ILE B O 1
ATOM 8099 N N . ILE B 1 503 ? -8.102 -1.586 -9.375 1 97.06 503 ILE B N 1
ATOM 8100 C CA . ILE B 1 503 ? -7.281 -1.356 -8.188 1 97.06 503 ILE B CA 1
ATOM 8101 C C . ILE B 1 503 ? -5.926 -2.037 -8.352 1 97.06 503 ILE B C 1
ATOM 8103 O O . ILE B 1 503 ? -4.887 -1.445 -8.055 1 97.06 503 ILE B O 1
ATOM 8107 N N . THR B 1 504 ? -5.93 -3.234 -8.891 1 96.19 504 THR B N 1
ATOM 8108 C CA . THR B 1 504 ? -4.688 -3.984 -9.055 1 96.19 504 THR B CA 1
ATOM 8109 C C . THR B 1 504 ? -3.771 -3.297 -10.062 1 96.19 504 THR B C 1
ATOM 8111 O O . THR B 1 504 ? -2.582 -3.111 -9.805 1 96.19 504 THR B O 1
ATOM 8114 N N . ALA B 1 505 ? -4.348 -2.92 -11.148 1 96.56 505 ALA B N 1
ATOM 8115 C CA . ALA B 1 505 ? -3.574 -2.305 -12.227 1 96.56 505 ALA B CA 1
ATOM 8116 C C . ALA B 1 505 ? -2.961 -0.983 -11.773 1 96.56 505 ALA B C 1
ATOM 8118 O O . ALA B 1 505 ? -1.786 -0.715 -12.039 1 96.56 505 ALA B O 1
ATOM 8119 N N . ALA B 1 506 ? -3.717 -0.199 -11.109 1 97 506 ALA B N 1
ATOM 8120 C CA . ALA B 1 506 ? -3.244 1.114 -10.68 1 97 506 ALA B CA 1
ATOM 8121 C C . ALA B 1 506 ? -2.256 0.99 -9.523 1 97 506 ALA B C 1
ATOM 8123 O O . ALA B 1 506 ? -1.197 1.621 -9.531 1 97 506 ALA B O 1
ATOM 8124 N N . LEU B 1 507 ? -2.533 0.131 -8.586 1 97.5 507 LEU B N 1
ATOM 8125 C CA . LEU B 1 507 ? -1.694 -0.006 -7.398 1 97.5 507 LEU B CA 1
ATOM 8126 C C . LEU B 1 507 ? -0.379 -0.699 -7.738 1 97.5 507 LEU B C 1
ATOM 8128 O O . LEU B 1 507 ? 0.611 -0.548 -7.02 1 97.5 507 LEU B O 1
ATOM 8132 N N . ALA B 1 508 ? -0.372 -1.466 -8.812 1 97.19 508 ALA B N 1
ATOM 8133 C CA . ALA B 1 508 ? 0.872 -2.117 -9.211 1 97.19 508 ALA B CA 1
ATOM 8134 C C . ALA B 1 508 ? 1.976 -1.092 -9.453 1 97.19 508 ALA B C 1
ATOM 8136 O O . ALA B 1 508 ? 3.092 -1.242 -8.945 1 97.19 508 ALA B O 1
ATOM 8137 N N . LEU B 1 509 ? 1.633 -0.062 -10.141 1 95.75 509 LEU B N 1
ATOM 8138 C CA . LEU B 1 509 ? 2.617 0.973 -10.438 1 95.75 509 LEU B CA 1
ATOM 8139 C C . LEU B 1 509 ? 2.857 1.857 -9.219 1 95.75 509 LEU B C 1
ATOM 8141 O O . LEU B 1 509 ? 3.98 2.305 -8.977 1 95.75 509 LEU B O 1
ATOM 8145 N N . GLY B 1 510 ? 1.788 2.129 -8.492 1 95.19 510 GLY B N 1
ATOM 8146 C CA . GLY B 1 510 ? 1.934 2.922 -7.277 1 95.19 510 GLY B CA 1
ATOM 8147 C C . GLY B 1 510 ? 2.814 2.262 -6.234 1 95.19 510 GLY B C 1
ATOM 8148 O O . GLY B 1 510 ? 3.732 2.889 -5.703 1 95.19 510 GLY B O 1
ATOM 8149 N N . LEU B 1 511 ? 2.555 1.009 -5.961 1 96.31 511 LEU B N 1
ATOM 8150 C CA . LEU B 1 511 ? 3.338 0.268 -4.977 1 96.31 511 LEU B CA 1
ATOM 8151 C C . LEU B 1 511 ? 4.77 0.07 -5.465 1 96.31 511 LEU B C 1
ATOM 8153 O O . LEU B 1 511 ? 5.707 0.051 -4.66 1 96.31 511 LEU B O 1
ATOM 8157 N N . ALA B 1 512 ? 4.898 -0.124 -6.781 1 95.12 512 ALA B N 1
ATOM 8158 C CA . ALA B 1 512 ? 6.242 -0.259 -7.34 1 95.12 512 ALA B CA 1
ATOM 8159 C C . ALA B 1 512 ? 7.109 0.948 -6.988 1 95.12 512 ALA B C 1
ATOM 8161 O O . ALA B 1 512 ? 8.242 0.794 -6.539 1 95.12 512 ALA B O 1
ATOM 8162 N N . ASP B 1 513 ? 6.547 2.104 -7.16 1 92.62 513 ASP B N 1
ATOM 8163 C CA . ASP B 1 513 ? 7.281 3.334 -6.887 1 92.62 513 ASP B CA 1
ATOM 8164 C C . ASP B 1 513 ? 7.461 3.547 -5.383 1 92.62 513 ASP B C 1
ATOM 8166 O O . ASP B 1 513 ? 8.469 4.098 -4.945 1 92.62 513 ASP B O 1
ATOM 8170 N N . LEU B 1 514 ? 6.5 3.166 -4.652 1 92.69 514 LEU B N 1
ATOM 8171 C CA . LEU B 1 514 ? 6.527 3.363 -3.205 1 92.69 514 LEU B CA 1
ATOM 8172 C C . LEU B 1 514 ? 7.578 2.473 -2.553 1 92.69 514 LEU B C 1
ATOM 8174 O O . LEU B 1 514 ? 8.289 2.908 -1.647 1 92.69 514 LEU B O 1
ATOM 8178 N N . ILE B 1 515 ? 7.664 1.259 -2.994 1 91.69 515 ILE B N 1
ATOM 8179 C CA . ILE B 1 515 ? 8.484 0.255 -2.326 1 91.69 515 ILE B CA 1
ATOM 8180 C C . ILE B 1 515 ? 9.898 0.276 -2.906 1 91.69 515 ILE B C 1
ATOM 8182 O O . ILE B 1 515 ? 10.875 0.055 -2.186 1 91.69 515 ILE B O 1
ATOM 8186 N N . VAL B 1 516 ? 10.039 0.504 -4.227 1 90.06 516 VAL B N 1
ATOM 8187 C CA . VAL B 1 516 ? 11.336 0.654 -4.887 1 90.06 516 VAL B CA 1
ATOM 8188 C C . VAL B 1 516 ? 11.422 2.027 -5.547 1 90.06 516 VAL B C 1
ATOM 8190 O O . VAL B 1 516 ? 11.273 2.146 -6.766 1 90.06 516 VAL B O 1
ATOM 8193 N N . PRO B 1 517 ? 11.812 2.955 -4.703 1 85.12 517 PRO B N 1
ATOM 8194 C CA . PRO B 1 517 ? 11.844 4.312 -5.246 1 85.12 517 PRO B CA 1
ATOM 8195 C C . PRO B 1 517 ? 12.875 4.477 -6.363 1 85.12 517 PRO B C 1
ATOM 8197 O O . PRO B 1 517 ? 13.898 3.791 -6.367 1 85.12 517 PRO B O 1
ATOM 8200 N N . ASP B 1 518 ? 12.656 5.297 -7.328 1 80.69 518 ASP B N 1
ATOM 8201 C CA . ASP B 1 518 ? 13.555 5.723 -8.391 1 80.69 518 ASP B CA 1
ATOM 8202 C C . ASP B 1 518 ? 13.82 4.586 -9.375 1 80.69 518 ASP B C 1
ATOM 8204 O O . ASP B 1 518 ? 14.852 4.57 -10.055 1 80.69 518 ASP B O 1
ATOM 8208 N N . TRP B 1 519 ? 12.93 3.594 -9.422 1 84 519 TRP B N 1
ATOM 8209 C CA . TRP B 1 519 ? 13.148 2.486 -10.352 1 84 519 TRP B CA 1
ATOM 8210 C C . TRP B 1 519 ? 12.906 2.928 -11.789 1 84 519 TRP B C 1
ATOM 8212 O O . TRP B 1 519 ? 13.422 2.311 -12.727 1 84 519 TRP B O 1
ATOM 8222 N N . LEU B 1 520 ? 12.172 4.09 -11.984 1 85.75 520 LEU B N 1
ATOM 8223 C CA . LEU B 1 520 ? 11.867 4.582 -13.32 1 85.75 520 LEU B CA 1
ATOM 8224 C C . LEU B 1 520 ? 12.727 5.801 -13.656 1 85.75 520 LEU B C 1
ATOM 8226 O O . LEU B 1 520 ? 12.516 6.445 -14.688 1 85.75 520 LEU B O 1
ATOM 8230 N N . VAL B 1 521 ? 13.688 6.098 -12.828 1 75.81 521 VAL B N 1
ATOM 8231 C CA . VAL B 1 521 ? 14.383 7.379 -12.93 1 75.81 521 VAL B CA 1
ATOM 8232 C C . VAL B 1 521 ? 15.156 7.434 -14.242 1 75.81 521 VAL B C 1
ATOM 8234 O O . VAL B 1 521 ? 15.328 8.508 -14.828 1 75.81 521 VAL B O 1
ATOM 8237 N N . HIS B 1 522 ? 15.586 6.316 -14.758 1 76.19 522 HIS B N 1
ATOM 8238 C CA . HIS B 1 522 ? 16.453 6.301 -15.93 1 76.19 522 HIS B CA 1
ATOM 8239 C C . HIS B 1 522 ? 15.648 6.172 -17.219 1 76.19 522 HIS B C 1
ATOM 8241 O O . HIS B 1 522 ? 16.219 6.07 -18.312 1 76.19 522 HIS B O 1
ATOM 8247 N N . LEU B 1 523 ? 14.359 6.141 -17.094 1 77.44 523 LEU B N 1
ATOM 8248 C CA . LEU B 1 523 ? 13.5 6.02 -18.266 1 77.44 523 LEU B CA 1
ATOM 8249 C C . LEU B 1 523 ? 13.57 7.273 -19.125 1 77.44 523 LEU B C 1
ATOM 8251 O O . LEU B 1 523 ? 13.484 7.199 -20.344 1 77.44 523 LEU B O 1
ATOM 8255 N N . LEU B 1 524 ? 13.711 8.383 -18.438 1 71.38 524 LEU B N 1
ATOM 8256 C CA . LEU B 1 524 ? 13.68 9.633 -19.188 1 71.38 524 LEU B CA 1
ATOM 8257 C C . LEU B 1 524 ? 15.086 10.055 -19.609 1 71.38 524 LEU B C 1
ATOM 8259 O O . LEU B 1 524 ? 16.047 9.867 -18.844 1 71.38 524 LEU B O 1
ATOM 8263 N N . PRO B 1 525 ? 15.258 10.344 -20.859 1 62.34 525 PRO B N 1
ATOM 8264 C CA . PRO B 1 525 ? 16.578 10.781 -21.344 1 62.34 525 PRO B CA 1
ATOM 8265 C C . PRO B 1 525 ? 17.109 11.992 -20.578 1 62.34 525 PRO B C 1
ATOM 8267 O O . PRO B 1 525 ? 16.328 12.867 -20.188 1 62.34 525 PRO B O 1
ATOM 8270 N N . THR B 1 526 ? 18.188 11.68 -19.828 1 54.5 526 THR B N 1
ATOM 8271 C CA . THR B 1 526 ? 18.891 12.742 -19.125 1 54.5 526 THR B CA 1
ATOM 8272 C C . THR B 1 526 ? 19.641 13.641 -20.094 1 54.5 526 THR B C 1
ATOM 8274 O O . THR B 1 526 ? 20.203 13.164 -21.094 1 54.5 526 THR B O 1
ATOM 8277 N N . GLY B 1 527 ? 19.406 15.055 -20.141 1 52.09 527 GLY B N 1
ATOM 8278 C CA . GLY B 1 527 ? 20.297 16.016 -20.766 1 52.09 527 GLY B CA 1
ATOM 8279 C C . GLY B 1 527 ? 19.672 16.719 -21.953 1 52.09 527 GLY B C 1
ATOM 8280 O O . GLY B 1 527 ? 20.359 17.391 -22.719 1 52.09 527 GLY B O 1
ATOM 8281 N N . LYS B 1 528 ? 18.547 16.172 -22.391 1 49.22 528 LYS B N 1
ATOM 8282 C CA . LYS B 1 528 ? 18.312 16.938 -23.609 1 49.22 528 LYS B CA 1
ATOM 8283 C C . LYS B 1 528 ? 17.891 18.359 -23.281 1 49.22 528 LYS B C 1
ATOM 8285 O O . LYS B 1 528 ? 16.938 18.594 -22.547 1 49.22 528 LYS B O 1
ATOM 8290 N N . GLY B 1 529 ? 18.734 19.141 -22.969 1 53.66 529 GLY B N 1
ATOM 8291 C CA . GLY B 1 529 ? 18.688 20.594 -23.031 1 53.66 529 GLY B CA 1
ATOM 8292 C C . GLY B 1 529 ? 17.641 21.109 -24 1 53.66 529 GLY B C 1
ATOM 8293 O O . GLY B 1 529 ? 17.062 20.328 -24.766 1 53.66 529 GLY B O 1
ATOM 8294 N N . GLY B 1 530 ? 16.703 22.156 -23.609 1 58 530 GLY B N 1
ATOM 8295 C CA . GLY B 1 530 ? 15.812 22.859 -24.531 1 58 530 GLY B CA 1
ATOM 8296 C C . GLY B 1 530 ? 14.461 23.188 -23.922 1 58 530 GLY B C 1
ATOM 8297 O O . GLY B 1 530 ? 14.297 23.141 -22.688 1 58 530 GLY B O 1
ATOM 8298 N N . SER B 1 531 ? 13.594 23.547 -24.797 1 59.5 531 SER B N 1
ATOM 8299 C CA . SER B 1 531 ? 12.266 24.047 -24.469 1 59.5 531 SER B CA 1
ATOM 8300 C C . SER B 1 531 ? 11.422 22.969 -23.781 1 59.5 531 SER B C 1
ATOM 8302 O O . SER B 1 531 ? 10.492 23.297 -23.031 1 59.5 531 SER B O 1
ATOM 8304 N N . LEU B 1 532 ? 11.922 21.656 -23.797 1 69.62 532 LEU B N 1
ATOM 8305 C CA . LEU B 1 532 ? 11.094 20.578 -23.281 1 69.62 532 LEU B CA 1
ATOM 8306 C C . LEU B 1 532 ? 11.633 20.094 -21.938 1 69.62 532 LEU B C 1
ATOM 8308 O O . LEU B 1 532 ? 11.109 19.125 -21.375 1 69.62 532 LEU B O 1
ATOM 8312 N N . GLN B 1 533 ? 12.609 20.797 -21.453 1 73.56 533 GLN B N 1
ATOM 8313 C CA . GLN B 1 533 ? 13.242 20.375 -20.203 1 73.56 533 GLN B CA 1
ATOM 8314 C C . GLN B 1 533 ? 12.266 20.438 -19.047 1 73.56 533 GLN B C 1
ATOM 8316 O O . GLN B 1 533 ? 12.242 19.531 -18.203 1 73.56 533 GLN B O 1
ATOM 8321 N N . GLY B 1 534 ? 11.523 21.516 -19.109 1 71 534 GLY B N 1
ATOM 8322 C CA . GLY B 1 534 ? 10.531 21.625 -18.047 1 71 534 GLY B CA 1
ATOM 8323 C C . GLY B 1 534 ? 9.523 20.5 -18.047 1 71 534 GLY B C 1
ATOM 8324 O O . GLY B 1 534 ? 9.133 20 -16.984 1 71 534 GLY B O 1
ATOM 8325 N N . PHE B 1 535 ? 9.258 20.109 -19.203 1 77.12 535 PHE B N 1
ATOM 8326 C CA . PHE B 1 535 ? 8.281 19.031 -19.359 1 77.12 535 PHE B CA 1
ATOM 8327 C C . PHE B 1 535 ? 8.859 17.719 -18.859 1 77.12 535 PHE B C 1
ATOM 8329 O O . PHE B 1 535 ? 8.195 16.984 -18.125 1 77.12 535 PHE B O 1
ATOM 8336 N N . TYR B 1 536 ? 10.078 17.469 -19.219 1 77.81 536 TYR B N 1
ATOM 8337 C CA . TYR B 1 536 ? 10.727 16.234 -18.797 1 77.81 536 TYR B CA 1
ATOM 8338 C C . TYR B 1 536 ? 10.938 16.234 -17.281 1 77.81 536 TYR B C 1
ATOM 8340 O O . TYR B 1 536 ? 10.812 15.188 -16.641 1 77.81 536 TYR B O 1
ATOM 8348 N N . ASP B 1 537 ? 11.164 17.406 -16.75 1 78.44 537 ASP B N 1
ATOM 8349 C CA . ASP B 1 537 ? 11.328 17.516 -15.312 1 78.44 537 ASP B CA 1
ATOM 8350 C C . ASP B 1 537 ? 10 17.266 -14.594 1 78.44 537 ASP B C 1
ATOM 8352 O O . ASP B 1 537 ? 9.984 16.688 -13.5 1 78.44 537 ASP B O 1
ATOM 8356 N N . GLY B 1 538 ? 8.984 17.734 -15.266 1 80.06 538 GLY B N 1
ATOM 8357 C CA . GLY B 1 538 ? 7.664 17.484 -14.703 1 80.06 538 GLY B CA 1
ATOM 8358 C C . GLY B 1 538 ? 7.293 16.016 -14.68 1 80.06 538 GLY B C 1
ATOM 8359 O O . GLY B 1 538 ? 6.746 15.531 -13.688 1 80.06 538 GLY B O 1
ATOM 8360 N N . ILE B 1 539 ? 7.656 15.352 -15.734 1 83.12 539 ILE B N 1
ATOM 8361 C CA . ILE B 1 539 ? 7.387 13.922 -15.82 1 83.12 539 ILE B CA 1
ATOM 8362 C C . ILE B 1 539 ? 8.219 13.172 -14.781 1 83.12 539 ILE B C 1
ATOM 8364 O O . ILE B 1 539 ? 7.762 12.188 -14.203 1 83.12 539 ILE B O 1
ATOM 8368 N N . SER B 1 540 ? 9.359 13.672 -14.57 1 82.75 540 SER B N 1
ATOM 8369 C CA . SER B 1 540 ? 10.234 13.062 -13.57 1 82.75 540 SER B CA 1
ATOM 8370 C C . SER B 1 540 ? 9.625 13.141 -12.18 1 82.75 540 SER B C 1
ATOM 8372 O O . SER B 1 540 ? 9.703 12.188 -11.406 1 82.75 540 SER B O 1
ATOM 8374 N N . VAL B 1 541 ? 9.023 14.258 -11.938 1 81.81 541 VAL B N 1
ATOM 8375 C CA . VAL B 1 541 ? 8.383 14.422 -10.641 1 81.81 541 VAL B CA 1
ATOM 8376 C C . VAL B 1 541 ? 7.184 13.484 -10.531 1 81.81 541 VAL B C 1
ATOM 8378 O O . VAL B 1 541 ? 6.961 12.867 -9.484 1 81.81 541 VAL B O 1
ATOM 8381 N N . VAL B 1 542 ? 6.492 13.336 -11.617 1 83.12 542 VAL B N 1
ATOM 8382 C CA . VAL B 1 542 ? 5.297 12.5 -11.641 1 83.12 542 VAL B CA 1
ATOM 8383 C C . VAL B 1 542 ? 5.684 11.039 -11.43 1 83.12 542 VAL B C 1
ATOM 8385 O O . VAL B 1 542 ? 5.043 10.32 -10.656 1 83.12 542 VAL B O 1
ATOM 8388 N N . ILE B 1 543 ? 6.77 10.633 -12.055 1 83.94 543 ILE B N 1
ATOM 8389 C CA . ILE B 1 543 ? 7.168 9.234 -11.992 1 83.94 543 ILE B CA 1
ATOM 8390 C C . ILE B 1 543 ? 7.754 8.922 -10.625 1 83.94 543 ILE B C 1
ATOM 8392 O O . ILE B 1 543 ? 7.809 7.758 -10.211 1 83.94 543 ILE B O 1
ATOM 8396 N N . ARG B 1 544 ? 8.148 10.008 -9.922 1 84.81 544 ARG B N 1
ATOM 8397 C CA . ARG B 1 544 ? 8.734 9.812 -8.602 1 84.81 544 ARG B CA 1
ATOM 8398 C C . ARG B 1 544 ? 7.688 9.953 -7.508 1 84.81 544 ARG B C 1
ATOM 8400 O O . ARG B 1 544 ? 8.016 9.953 -6.32 1 84.81 544 ARG B O 1
ATOM 8407 N N . THR B 1 545 ? 6.512 10.164 -7.969 1 87.69 545 THR B N 1
ATOM 8408 C CA . THR B 1 545 ? 5.422 10.32 -7.012 1 87.69 545 THR B CA 1
ATOM 8409 C C . THR B 1 545 ? 4.383 9.219 -7.195 1 87.69 545 THR B C 1
ATOM 8411 O O . THR B 1 545 ? 3.559 9.281 -8.109 1 87.69 545 THR B O 1
ATOM 8414 N N . ALA B 1 546 ? 4.348 8.312 -6.273 1 92.25 546 ALA B N 1
ATOM 8415 C CA . ALA B 1 546 ? 3.553 7.09 -6.367 1 92.25 546 ALA B CA 1
ATOM 8416 C C . ALA B 1 546 ? 2.076 7.41 -6.582 1 92.25 546 ALA B C 1
ATOM 8418 O O . ALA B 1 546 ? 1.417 6.793 -7.422 1 92.25 546 ALA B O 1
ATOM 8419 N N . TYR B 1 547 ? 1.502 8.359 -5.801 1 91.44 547 TYR B N 1
ATOM 8420 C CA . TYR B 1 547 ? 0.061 8.57 -5.871 1 91.44 547 TYR B CA 1
ATOM 8421 C C . TYR B 1 547 ? -0.334 9.219 -7.191 1 91.44 547 TYR B C 1
ATOM 8423 O O . TYR B 1 547 ? -1.485 9.117 -7.621 1 91.44 547 TYR B O 1
ATOM 8431 N N . CYS B 1 548 ? 0.619 9.984 -7.91 1 88.56 548 CYS B N 1
ATOM 8432 C CA . CYS B 1 548 ? 0.325 10.516 -9.234 1 88.56 548 CYS B CA 1
ATOM 8433 C C . CYS B 1 548 ? 0.14 9.391 -10.25 1 88.56 548 CYS B C 1
ATOM 8435 O O . CYS B 1 548 ? -0.768 9.445 -11.078 1 88.56 548 CYS B O 1
ATOM 8437 N N . LEU B 1 549 ? 0.992 8.398 -10.172 1 90.94 549 LEU B N 1
ATOM 8438 C CA . LEU B 1 549 ? 0.897 7.258 -11.078 1 90.94 549 LEU B CA 1
ATOM 8439 C C . LEU B 1 549 ? -0.426 6.523 -10.883 1 90.94 549 LEU B C 1
ATOM 8441 O O . LEU B 1 549 ? -1.09 6.164 -11.859 1 90.94 549 LEU B O 1
ATOM 8445 N N . VAL B 1 550 ? -0.777 6.328 -9.664 1 93.75 550 VAL B N 1
ATOM 8446 C CA . VAL B 1 550 ? -2.006 5.609 -9.336 1 93.75 550 VAL B CA 1
ATOM 8447 C C . VAL B 1 550 ? -3.215 6.41 -9.82 1 93.75 550 VAL B C 1
ATOM 8449 O O . VAL B 1 550 ? -4.176 5.84 -10.336 1 93.75 550 VAL B O 1
ATOM 8452 N N . ALA B 1 551 ? -3.182 7.703 -9.578 1 89.38 551 ALA B N 1
ATOM 8453 C CA . ALA B 1 551 ? -4.289 8.562 -10 1 89.38 551 ALA B CA 1
ATOM 8454 C C . ALA B 1 551 ? -4.477 8.508 -11.516 1 89.38 551 ALA B C 1
ATOM 8456 O O . ALA B 1 551 ? -5.602 8.391 -12 1 89.38 551 ALA B O 1
ATOM 8457 N N . ILE B 1 552 ? -3.41 8.586 -12.258 1 89.25 552 ILE B N 1
ATOM 8458 C CA . ILE B 1 552 ? -3.473 8.617 -13.719 1 89.25 552 ILE B CA 1
ATOM 8459 C C . ILE B 1 552 ? -4.012 7.293 -14.242 1 89.25 552 ILE B C 1
ATOM 8461 O O . ILE B 1 552 ? -4.977 7.266 -15.008 1 89.25 552 ILE B O 1
ATOM 8465 N N . VAL B 1 553 ? -3.426 6.195 -13.805 1 93.38 553 VAL B N 1
ATOM 8466 C CA . VAL B 1 553 ? -3.828 4.879 -14.297 1 93.38 553 VAL B CA 1
ATOM 8467 C C . VAL B 1 553 ? -5.238 4.559 -13.805 1 93.38 553 VAL B C 1
ATOM 8469 O O . VAL B 1 553 ? -6.055 4.02 -14.555 1 93.38 553 VAL B O 1
ATOM 8472 N N . GLY B 1 554 ? -5.512 4.863 -12.5 1 93.25 554 GLY B N 1
ATOM 8473 C CA . GLY B 1 554 ? -6.828 4.602 -11.938 1 93.25 554 GLY B CA 1
ATOM 8474 C C . GLY B 1 554 ? -7.941 5.34 -12.648 1 93.25 554 GLY B C 1
ATOM 8475 O O . GLY B 1 554 ? -8.977 4.75 -12.977 1 93.25 554 GLY B O 1
ATOM 8476 N N . VAL B 1 555 ? -7.77 6.621 -12.953 1 89.56 555 VAL B N 1
ATOM 8477 C CA . VAL B 1 555 ? -8.789 7.43 -13.617 1 89.56 555 VAL B CA 1
ATOM 8478 C C . VAL B 1 555 ? -8.969 6.957 -15.055 1 89.56 555 VAL B C 1
ATOM 8480 O O . VAL B 1 555 ? -10.094 6.836 -15.539 1 89.56 555 VAL B O 1
ATOM 8483 N N . LEU B 1 556 ? -7.867 6.707 -15.727 1 92.06 556 LEU B N 1
ATOM 8484 C CA . LEU B 1 556 ? -7.938 6.262 -17.109 1 92.06 556 LEU B CA 1
ATOM 8485 C C . LEU B 1 556 ? -8.688 4.941 -17.219 1 92.06 556 LEU B C 1
ATOM 8487 O O . LEU B 1 556 ? -9.57 4.789 -18.078 1 92.06 556 LEU B O 1
ATOM 8491 N N . LEU B 1 557 ? -8.336 4.004 -16.438 1 93.31 557 LEU B N 1
ATOM 8492 C CA . LEU B 1 557 ? -8.977 2.697 -16.5 1 93.31 557 LEU B CA 1
ATOM 8493 C C . LEU B 1 557 ? -10.438 2.787 -16.062 1 93.31 557 LEU B C 1
ATOM 8495 O O . LEU B 1 557 ? -11.289 2.068 -16.578 1 93.31 557 LEU B O 1
ATOM 8499 N N . ASN B 1 558 ? -10.688 3.633 -15.031 1 90.88 558 ASN B N 1
ATOM 8500 C CA . ASN B 1 558 ? -12.062 3.824 -14.594 1 90.88 558 ASN B CA 1
ATOM 8501 C C . ASN B 1 558 ? -12.938 4.363 -15.727 1 90.88 558 ASN B C 1
ATOM 8503 O O . ASN B 1 558 ? -14.125 4.043 -15.805 1 90.88 558 ASN B O 1
ATOM 8507 N N . TRP B 1 559 ? -12.344 5.156 -16.578 1 88.19 559 TRP B N 1
ATOM 8508 C CA . TRP B 1 559 ? -13.086 5.746 -17.688 1 88.19 559 TRP B CA 1
ATOM 8509 C C . TRP B 1 559 ? -13.234 4.754 -18.828 1 88.19 559 TRP B C 1
ATOM 8511 O O . TRP B 1 559 ? -14.227 4.781 -19.562 1 88.19 559 TRP B O 1
ATOM 8521 N N . ILE B 1 560 ? -12.305 3.896 -19.047 1 87.94 560 ILE B N 1
ATOM 8522 C CA . ILE B 1 560 ? -12.266 2.984 -20.188 1 87.94 560 ILE B CA 1
ATOM 8523 C C . ILE B 1 560 ? -13.148 1.771 -19.906 1 87.94 560 ILE B C 1
ATOM 8525 O O . ILE B 1 560 ? -13.867 1.3 -20.781 1 87.94 560 ILE B O 1
ATOM 8529 N N . ILE B 1 561 ? -13.094 1.237 -18.688 1 86.62 561 ILE B N 1
ATOM 8530 C CA . ILE B 1 561 ? -13.812 0.008 -18.375 1 86.62 561 ILE B CA 1
ATOM 8531 C C . ILE B 1 561 ? -15.219 0.344 -17.875 1 86.62 561 ILE B C 1
ATOM 8533 O O . ILE B 1 561 ? -15.391 1.004 -16.859 1 86.62 561 ILE B O 1
ATOM 8537 N N . PRO B 1 562 ? -16.172 -0.113 -18.578 1 80.5 562 PRO B N 1
ATOM 8538 C CA . PRO B 1 562 ? -17.547 0.188 -18.188 1 80.5 562 PRO B CA 1
ATOM 8539 C C . PRO B 1 562 ? -17.953 -0.519 -16.891 1 80.5 562 PRO B C 1
ATOM 8541 O O . PRO B 1 562 ? -17.391 -1.563 -16.562 1 80.5 562 PRO B O 1
ATOM 8544 N N . GLU B 1 563 ? -18.844 0.119 -16.234 1 77.06 563 GLU B N 1
ATOM 8545 C CA . GLU B 1 563 ? -19.328 -0.448 -14.977 1 77.06 563 GLU B CA 1
ATOM 8546 C C . GLU B 1 563 ? -20.109 -1.73 -15.219 1 77.06 563 GLU B C 1
ATOM 8548 O O . GLU B 1 563 ? -20.844 -1.842 -16.219 1 77.06 563 GLU B O 1
ATOM 8553 N N . GLU B 1 564 ? -19.656 -2.879 -14.641 1 62.91 564 GLU B N 1
ATOM 8554 C CA . GLU B 1 564 ? -20.344 -4.16 -14.773 1 62.91 564 GLU B CA 1
ATOM 8555 C C . GLU B 1 564 ? -21.812 -4.043 -14.359 1 62.91 564 GLU B C 1
ATOM 8557 O O . GLU B 1 564 ? -22.125 -3.4 -13.359 1 62.91 564 GLU B O 1
ATOM 8562 N N . ASN B 1 565 ? -22.719 -3.977 -15.32 1 48.84 565 ASN B N 1
ATOM 8563 C CA . ASN B 1 565 ? -24.141 -4.078 -15.031 1 48.84 565 ASN B CA 1
ATOM 8564 C C . ASN B 1 565 ? -24.438 -5.16 -13.992 1 48.84 565 ASN B C 1
ATOM 8566 O O . ASN B 1 565 ? -24.031 -6.312 -14.164 1 48.84 565 ASN B O 1
ATOM 8570 N N . THR B 1 566 ? -24.328 -4.883 -12.797 1 43.31 566 THR B N 1
ATOM 8571 C CA . THR B 1 566 ? -24.797 -5.887 -11.852 1 43.31 566 THR B CA 1
ATOM 8572 C C . THR B 1 566 ? -26.094 -6.527 -12.336 1 43.31 566 THR B C 1
ATOM 8574 O O . THR B 1 566 ? -27.125 -5.859 -12.422 1 43.31 566 THR B O 1
ATOM 8577 N N . GLY B 1 567 ? -26.344 -7.203 -13.422 1 32.53 567 GLY B N 1
ATOM 8578 C CA . GLY B 1 567 ? -27.562 -7.992 -13.5 1 32.53 567 GLY B CA 1
ATOM 8579 C C . GLY B 1 567 ? -28.141 -8.344 -12.141 1 32.53 567 GLY B C 1
ATOM 8580 O O . GLY B 1 567 ? -27.438 -8.234 -11.125 1 32.53 567 GLY B O 1
ATOM 8581 N N . ASP B 1 568 ? -29.672 -8.445 -12.086 1 28.98 568 ASP B N 1
ATOM 8582 C CA . ASP B 1 568 ? -30.547 -8.898 -11.008 1 28.98 568 ASP B CA 1
ATOM 8583 C C . ASP B 1 568 ? -29.906 -10.039 -10.227 1 28.98 568 ASP B C 1
ATOM 8585 O O . ASP B 1 568 ? -30.578 -10.703 -9.43 1 28.98 568 ASP B O 1
ATOM 8589 N N . GLY B 1 569 ? -29.188 -10.859 -10.844 1 27.48 569 GLY B N 1
ATOM 8590 C CA . GLY B 1 569 ? -29 -12.102 -10.109 1 27.48 569 GLY B CA 1
ATOM 8591 C C . GLY B 1 569 ? -28.375 -11.891 -8.734 1 27.48 569 GLY B C 1
ATOM 8592 O O . GLY B 1 569 ? -27.344 -11.25 -8.602 1 27.48 569 GLY B O 1
ATOM 8593 N N . GLY B 1 570 ? -29.25 -11.594 -7.809 1 28.23 570 GLY B N 1
ATOM 8594 C CA . GLY B 1 570 ? -29.172 -11.672 -6.359 1 28.23 570 GLY B CA 1
ATOM 8595 C C . GLY B 1 570 ? -28.188 -12.719 -5.875 1 28.23 570 GLY B C 1
ATOM 8596 O O . GLY B 1 570 ? -28.406 -13.922 -6.07 1 28.23 570 GLY B O 1
ATOM 8597 N N . LEU B 1 571 ? -27.219 -13.117 -6.199 1 26.77 571 LEU B N 1
ATOM 8598 C CA . LEU B 1 571 ? -27.156 -14.125 -5.145 1 26.77 571 LEU B CA 1
ATOM 8599 C C . LEU B 1 571 ? -27.625 -13.539 -3.812 1 26.77 571 LEU B C 1
ATOM 8601 O O . LEU B 1 571 ? -28.406 -14.164 -3.094 1 26.77 571 LEU B O 1
ATOM 8605 N N . LEU B 1 572 ? -26.984 -12.539 -2.979 1 25.94 572 LEU B N 1
ATOM 8606 C CA . LEU B 1 572 ? -27.797 -12.07 -1.864 1 25.94 572 LEU B CA 1
ATOM 8607 C C . LEU B 1 572 ? -28.719 -10.938 -2.307 1 25.94 572 LEU B C 1
ATOM 8609 O O . LEU B 1 572 ? -28.266 -9.812 -2.543 1 25.94 572 LEU B O 1
ATOM 8613 N N . GLY B 1 573 ? -29.672 -10.977 -3.375 1 25.95 573 GLY B N 1
ATOM 8614 C CA . GLY B 1 573 ? -30.875 -10.219 -3.682 1 25.95 573 GLY B CA 1
ATOM 8615 C C . GLY B 1 573 ? -31.625 -9.766 -2.443 1 25.95 573 GLY B C 1
ATOM 8616 O O . GLY B 1 573 ? -32.281 -10.57 -1.785 1 25.95 573 GLY B O 1
ATOM 8617 N N . SER B 1 574 ? -31.297 -8.891 -1.625 1 24.67 574 SER B N 1
ATOM 8618 C CA . SER B 1 574 ? -32.344 -8.281 -0.796 1 24.67 574 SER B CA 1
ATOM 8619 C C . SER B 1 574 ? -33.375 -7.555 -1.648 1 24.67 574 SER B C 1
ATOM 8621 O O . SER B 1 574 ? -33.062 -6.512 -2.238 1 24.67 574 SER B O 1
ATOM 8623 N N . GLU B 1 575 ? -34.25 -8.125 -2.59 1 25.25 575 GLU B N 1
ATOM 8624 C CA . GLU B 1 575 ? -35.594 -7.668 -2.957 1 25.25 575 GLU B CA 1
ATOM 8625 C C . GLU B 1 575 ? -36.375 -7.215 -1.728 1 25.25 575 GLU B C 1
ATOM 8627 O O . GLU B 1 575 ? -36.875 -8.047 -0.964 1 25.25 575 GLU B O 1
ATOM 8632 N N . THR B 1 576 ? -36.156 -6.266 -1.082 1 24.97 576 THR B N 1
ATOM 8633 C CA . THR B 1 576 ? -37.219 -5.582 -0.332 1 24.97 576 THR B CA 1
ATOM 8634 C C . THR B 1 576 ? -38.281 -5.062 -1.271 1 24.97 576 THR B C 1
ATOM 8636 O O . THR B 1 576 ? -38.312 -3.885 -1.627 1 24.97 576 THR B O 1
ATOM 8639 N N . SER B 1 577 ? -38.625 -5.555 -2.496 1 23.69 577 SER B N 1
ATOM 8640 C CA . SER B 1 577 ? -39.938 -5.145 -2.994 1 23.69 577 SER B CA 1
ATOM 8641 C C . SER B 1 577 ? -41.031 -5.426 -1.969 1 23.69 577 SER B C 1
ATOM 8643 O O . SER B 1 577 ? -40.844 -6.219 -1.048 1 23.69 577 SER B O 1
ATOM 8645 N N . ASN B 1 578 ? -42.406 -4.793 -2.139 1 22.61 578 ASN B N 1
ATOM 8646 C CA . ASN B 1 578 ? -43.75 -4.957 -1.59 1 22.61 578 ASN B CA 1
ATOM 8647 C C . ASN B 1 578 ? -44.219 -6.398 -1.701 1 22.61 578 ASN B C 1
ATOM 8649 O O . ASN B 1 578 ? -44.594 -6.855 -2.785 1 22.61 578 ASN B O 1
ATOM 8653 N N . ARG B 1 579 ? -43.719 -7.418 -1.187 1 23.02 579 ARG B N 1
ATOM 8654 C CA . ARG B 1 579 ? -44.406 -8.688 -0.996 1 23.02 579 ARG B CA 1
ATOM 8655 C C . ARG B 1 579 ? -45.812 -8.461 -0.487 1 23.02 579 ARG B C 1
ATOM 8657 O O . ARG B 1 579 ? -46 -7.98 0.632 1 23.02 579 ARG B O 1
ATOM 8664 N N . GLY B 1 580 ? -46.781 -8.156 -1.369 1 21.45 580 GLY B N 1
ATOM 8665 C CA . GLY B 1 580 ? -48.188 -8.43 -1.103 1 21.45 580 GLY B CA 1
ATOM 8666 C C . GLY B 1 580 ? -48.438 -9.75 -0.392 1 21.45 580 GLY B C 1
ATOM 8667 O O . GLY B 1 580 ? -47.562 -10.633 -0.413 1 21.45 580 GLY B O 1
ATOM 8668 N N . ALA B 1 581 ? -49.438 -9.93 0.545 1 22.83 581 ALA B N 1
ATOM 8669 C CA . ALA B 1 581 ? -50.062 -11.031 1.282 1 22.83 581 ALA B CA 1
ATOM 8670 C C . ALA B 1 581 ? -50.406 -12.188 0.347 1 22.83 581 ALA B C 1
ATOM 8672 O O . ALA B 1 581 ? -51.25 -12.047 -0.524 1 22.83 581 ALA B O 1
ATOM 8673 N N . ILE B 1 582 ? -49.594 -12.969 -0.262 1 19.92 582 ILE B N 1
ATOM 8674 C CA . ILE B 1 582 ? -50.188 -14.141 -0.89 1 19.92 582 ILE B CA 1
ATOM 8675 C C . ILE B 1 582 ? -51.062 -14.883 0.125 1 19.92 582 ILE B C 1
ATOM 8677 O O . ILE B 1 582 ? -50.562 -15.375 1.138 1 19.92 582 ILE B O 1
ATOM 8681 N N . ALA B 1 583 ? -52.406 -14.68 0.189 1 22.27 583 ALA B N 1
ATOM 8682 C CA . ALA B 1 583 ? -53.562 -15.344 0.788 1 22.27 583 ALA B CA 1
ATOM 8683 C C . ALA B 1 583 ? -53.531 -16.844 0.526 1 22.27 583 ALA B C 1
ATOM 8685 O O . ALA B 1 583 ? -53.688 -17.656 1.449 1 22.27 583 ALA B O 1
ATOM 8686 N N . GLY B 1 584 ? -54.062 -17.422 -0.641 1 18.56 584 GLY B N 1
ATOM 8687 C CA . GLY B 1 584 ? -54.719 -18.703 -0.752 1 18.56 584 GLY B CA 1
ATOM 8688 C C . GLY B 1 584 ? -53.781 -19.891 -0.764 1 18.56 584 GLY B C 1
ATOM 8689 O O . GLY B 1 584 ? -52.812 -19.922 -1.551 1 18.56 584 GLY B O 1
ATOM 8690 N N . SER B 1 585 ? -53.469 -20.562 0.489 1 20.59 585 SER B N 1
ATOM 8691 C CA . SER B 1 585 ? -53.031 -21.922 0.759 1 20.59 585 SER B CA 1
ATOM 8692 C C . SER B 1 585 ? -53.812 -22.938 -0.071 1 20.59 585 SER B C 1
ATOM 8694 O O . SER B 1 585 ? -55.031 -23.094 0.108 1 20.59 585 SER B O 1
ATOM 8696 N N . GLU B 1 586 ? -53.75 -23.094 -1.464 1 21.28 586 GLU B N 1
ATOM 8697 C CA . GLU B 1 586 ? -54.438 -24.344 -1.783 1 21.28 586 GLU B CA 1
ATOM 8698 C C . GLU B 1 586 ? -53.812 -25.531 -1.033 1 21.28 586 GLU B C 1
ATOM 8700 O O . GLU B 1 586 ? -52.656 -25.5 -0.688 1 21.28 586 GLU B O 1
ATOM 8705 N N . PRO B 1 587 ? -54.656 -26.5 -0.438 1 23.41 587 PRO B N 1
ATOM 8706 C CA . PRO B 1 587 ? -54.375 -27.672 0.387 1 23.41 587 PRO B CA 1
ATOM 8707 C C . PRO B 1 587 ? -53.188 -28.484 -0.141 1 23.41 587 PRO B C 1
ATOM 8709 O O . PRO B 1 587 ? -52.812 -28.359 -1.309 1 23.41 587 PRO B O 1
ATOM 8712 N N . GLY B 1 588 ? -52.406 -29.188 0.74 1 21.92 588 GLY B N 1
ATOM 8713 C CA . GLY B 1 588 ? -51.281 -30.094 0.788 1 21.92 588 GLY B CA 1
ATOM 8714 C C . GLY B 1 588 ? -51.406 -31.266 -0.177 1 21.92 588 GLY B C 1
ATOM 8715 O O . GLY B 1 588 ? -52.5 -31.766 -0.398 1 21.92 588 GLY B O 1
ATOM 8716 N N . ARG B 1 589 ? -50.969 -31.469 -1.475 1 20.52 589 ARG B N 1
ATOM 8717 C CA . ARG B 1 589 ? -51.125 -32.875 -1.875 1 20.52 589 ARG B CA 1
ATOM 8718 C C . ARG B 1 589 ? -50.562 -33.812 -0.807 1 20.52 589 ARG B C 1
ATOM 8720 O O . ARG B 1 589 ? -49.469 -33.562 -0.271 1 20.52 589 ARG B O 1
ATOM 8727 N N . LYS B 1 590 ? -51.5 -34.594 -0.159 1 19.61 590 LYS B N 1
ATOM 8728 C CA . LYS B 1 590 ? -51.344 -35.844 0.577 1 19.61 590 LYS B CA 1
ATOM 8729 C C . LYS B 1 590 ? -50.406 -36.812 -0.151 1 19.61 590 LYS B C 1
ATOM 8731 O O . LYS B 1 590 ? -50.688 -37.219 -1.28 1 19.61 590 LYS B O 1
ATOM 8736 N N . VAL B 1 591 ? -49.188 -36.531 -0.178 1 19.02 591 VAL B N 1
ATOM 8737 C CA . VAL B 1 591 ? -48.438 -37.719 -0.508 1 19.02 591 VAL B CA 1
ATOM 8738 C C . VAL B 1 591 ? -48.844 -38.875 0.417 1 19.02 591 VAL B C 1
ATOM 8740 O O . VAL B 1 591 ? -48.688 -38.781 1.638 1 19.02 591 VAL B O 1
ATOM 8743 N N . ASP B 1 592 ? -49.906 -39.625 0.042 1 19.23 592 ASP B N 1
ATOM 8744 C CA . ASP B 1 592 ? -50.188 -41.031 0.298 1 19.23 592 ASP B CA 1
ATOM 8745 C C . ASP B 1 592 ? -48.938 -41.906 0.058 1 19.23 592 ASP B C 1
ATOM 8747 O O . ASP B 1 592 ? -48.219 -41.688 -0.912 1 19.23 592 ASP B O 1
#

pLDDT: mean 80.79, std 19.93, range [17.95, 97.81]

Foldseek 3Di:
DPPPDCPPPPPPPDPPQPDPDDPDPPCVVVVVVVLVCCLVPDPCQAPNPDDVVQQFFWPDPPSCVVPPPDDFDFAFAAGDDHPNVLLLLLVLLLLLCLLVAQPLLCLCQPQLFLNADLQVSLLQSLLQLQLQLVLLLDQLCKDDDDPDLAIAHQVFLWTKHFDLLCRLLRSLQRVVCPVVCVFDDDQQGTDRDLQSLQQQLLQLLVLLVVLLVCLVDFVVVLCVLQPLLLLLLLLLLSLLLLLVQLVQLQQAHDGPQRDVVDGDPDDQSSFGPGPPFFDTHRGNDPVSNVLLVQLLVQLVCCCNTNRLSCNSSSLSSSLVVSLVVCVVVRRFDCVLLVPHDQFDYQVPDDGNHDHFLLSNVSVNVVSSNLLVVQLVLSLLSCVLSVHDNPDPPCSSRNSSSNQSNSQSVSQSVSSVSSHHGMHTDNSSSVSCNSNSYTYCSSSSSSSVVSNVCSGRSSNSSSVSRRRSSSSSSSSSVVSVVSSVVSVVSNVPDDDDPLSVVLSCVLVVLLVCCSVPPCPCVVVQDPDPDDPCVSVSSNVNSLSRRSSSSSSVSSSVSPVVDDDPPPPCPPPVPPPPPPPDPPPDPPDDPDPD/DPPPPCPPPPPPPDPPQPDPDDPDPVCVVVVVVVLVCCLPPDPCQAPNPDDVVQQFFWPDPPSCVVPPPDDFDFAFAAGRDHDNVLLLLLVLLLLLCLLVAQPLLCLCQPQLFLNADLQVSLLQSLAQLQLQLVLLLDQLCKDDDDPDLAIAHQVFLWTKHFDLLCRLLRSLQRVVCPVVCVFDDDQQGTDRDLQSLQQSLLQLLVLLVVLLVCLVDFPVVLCVLQPLLLLLLLLLLSLLLLLVQLVQLQQAHDGPQRDPVDGDPDDQSSFGPGPPFFDTHRGNDPVSNVLLVQLLVQLVCCCNTNRLSCNSSSLSSSLVVSLVVCVVVGRFDCVLLVPHDQFDYQVPDDGNHDHFLLSNVSSNVVSSNLLVVQLVLSLLSCVLSVHDNPDPPCSSRNSSSNQSNSQSVSQSVSSVSSHHGMHTDNSVSVSCNSNSYTYCSSSSSNSVVSNVCSGRSSNSSSVSRRRSSSSSSSSSVVSVVSSVVSVVSNVPDDDDPLSVVLSCVLVVLLVCCSVPPCPCVVVQDPDPDDPCVSVSSNVNSQSRRSSSSSSVSSSVSPVVDDDPPPPCPPPVPPPPDPPDDPPDPPDDPPPD

Radius of gyration: 32.38 Å; Cα contacts (8 Å, |Δi|>4): 2151; chains: 2; bounding box: 95×101×93 Å